Protein AF-A0A158QEZ3-F1 (afdb_monomer_lite)

Organism: Hymenolepis diminuta (NCBI:txid6216)

InterPro domains:
  IPR000907 Lipoxygenase [PTHR11771] (97-734)
  IPR001024 PLAT/LH2 domain [PS50095] (8-141)
  IPR013819 Lipoxygenase, C-terminal [PF00305] (241-521)
  IPR013819 Lipoxygenase, C-terminal [PR00087] (353-370)
  IPR013819 Lipoxygenase, C-terminal [PR00087] (390-410)
  IPR013819 Lipoxygenase, C-terminal [PS51393] (138-742)
  IPR020834 Lipoxygenase, conserved site [PS00081] (397-407)
  IPR036226 Lipoxigenase, C-terminal domain superfamily [SSF48484] (174-522)
  IPR036226 Lipoxigenase, C-terminal domain superfamily [SSF48484] (608-738)

Secondary structure (DSSP, 8-state):
-------EEEEEEEEEEEE-S-TT---EEEEEEETT-PBPPPEEETTTTTT-SSSSEEEEEEE--STTSTTTS-SEEEEEEEE-TTSS-SSTT-PPPEEEEEEEEEE-SS-TTSPPEEEEEEEEEEE-BT-EEEEETT----GGG-S-HHHHHHHHHHHHHHS-EEESSTTSPEEESS--GGGS-GGGGGG--HHHHHHHHHHHT-HHHHT--PPPS-HHHHHHHHHHTTPPPPGGGGS-TTSHHHHHHHHHHSS-TT--EE-SS--GGGGGGTTTTGGGTTT--HHHHHHTT-EEEEE-GGGTT--BPTT------EEEEEE-TTS-EEEEEEES-TTS--GGGEEETTS-HHHHHHHHHHHHHHHHHHIIIIIIIIHHHHHHHHHHHHHHH--TTSHHHHHHGGGGTTHHHHHHHHHHHHHSSSHHHHHSSB-HHHHHHHHHHHHHH--HHHHT-HHHHHHHTT---TTTS---HHHHHHHHHHHHHHHHHHHHHHHH-TTTHHHHHH-HHHHHHHHHHHS-GGGTS---TT---EEEEEETTEEEE----TT----------------S-PEEEEE--SHHHHHHHHHHHHIIIIIIIIIITTTTHHHHHSSTTTS-S---SPPP-PPPHHHHHHHHHHTTS---PPPHHHHHHHHS--HHHHHHHHHHHHHHTPPPSSBTT--SS----SHHHHHHHHHHHHHHHHHHHHHHHHHHHS-GGG---TT-TTT-BSSS----GGG---------TT-----------TTS------HHHHHH-EEPTTS-EEEEPTTTTTTGGGS-HHHHHHHS-EEEPPHHHHHHHHHHS-HHHHS----TT-TTGGGGSSSS-TT-S--SS--B--

Foldseek 3Di:
DDPPPDQFQKKKKWFFPFKDDDQQDFWKWKWWAAPVRDIDPIDTCGSQRVPPDPPGMGMDTDGDDPCSACVNGPHTWKMKMATPPQPPDPPSPDDMKTFTQWMKMWGQRPDPPSHTDIFIWGARFTHDHPQMDMTTGLFAAFLVPDPCNVSQVVQLVVLPVVFDWDDPDPLFFIFTPDQDPRNDHPCLCVLVCPVVVVVLCVVLVLVVLQPDQFFDPALVSLQCVCVSSVHDDFLCSVPFPLDQLLLQLCCQFNLHVQFKFFPLDDDPLCVVCQVVCCVVQVNDHPVRCNVLRFKIKGWQLLLPPFAFDPQFDAFGKMWIWGQDPVLTIGTAWMQRHSPVPACLSIGGPPAPSLLVLLRSQRVLLSVLLCLLQLQALRLLRLLNQLVSLLSSQDHLSHLLCLVQVLACVSSVSVNVSSCCQCQHPHLLCVFARHHNRSSVSSSSSSSVVDALQQQLDLQNSCVVRPNNDCSNNVLRLLSVLLVLLLVLVLLLLLLSCCVHCVVWLLSVVVRRSQQSSLCLQCDCVVVNRRNHHHQDKWKWFADPNDIHTDDDDPDDDDDDDDDDDDDDDDDDGGDMDIGPRGSVSVSSNSSSSQCSWFSRHQFSNFQNQCSQPLSCSRRGSFWGDDSRTHDDPVVVVVVVVVPPDDDDDDDSSSVSSNGTRGSSSSVSSNVVSCQRNDQAPAFPLRGPRCSNSPPSSVVSSVVSVVSLVVSLVVLVVVQVVDDPSSRHDRSNRVRGHSGRDDDDSPPPPVCPDPDPVPDDPDPDQPQDDPVRPDDAADVVLVVAWDAAQVQKTKGAAPCLVPPPVPDDPVRNVVRQWIAIDDPVVSVVNVVRGDPVSRHDDDDPDPPCPLVNDPPDRPPPDDDPGDTDHD

Radius of gyration: 33.85 Å; chains: 1; bounding box: 96×101×103 Å

Structure (mmCIF, N/CA/C/O backbone):
data_AF-A0A158QEZ3-F1
#
_entry.id   AF-A0A158QEZ3-F1
#
loop_
_atom_site.group_PDB
_atom_site.id
_atom_site.type_symbol
_atom_site.label_atom_id
_atom_site.label_alt_id
_atom_site.label_comp_id
_atom_site.label_asym_id
_atom_site.label_entity_id
_atom_site.label_seq_id
_atom_site.pdbx_PDB_ins_code
_atom_site.Cartn_x
_atom_site.Cartn_y
_atom_site.Cartn_z
_atom_site.occupancy
_atom_site.B_iso_or_equiv
_atom_site.auth_seq_id
_atom_site.auth_comp_id
_atom_site.auth_asym_id
_atom_site.auth_atom_id
_atom_site.pdbx_PDB_model_num
ATOM 1 N N . MET A 1 1 ? -23.368 37.767 46.701 1.00 33.03 1 MET A N 1
ATOM 2 C CA . MET A 1 1 ? -23.471 37.548 45.243 1.00 33.03 1 MET A CA 1
ATOM 3 C C . MET A 1 1 ? -22.345 36.591 44.896 1.00 33.03 1 MET A C 1
ATOM 5 O O . MET A 1 1 ? -21.208 36.997 45.017 1.00 33.03 1 MET A O 1
ATOM 9 N N . GLY A 1 2 ? -22.514 35.296 44.673 1.00 40.38 2 GLY A N 1
ATOM 10 C CA . GLY A 1 2 ? -23.634 34.552 44.110 1.00 40.38 2 GLY A CA 1
ATOM 11 C C . GLY A 1 2 ? -23.042 33.588 43.079 1.00 40.38 2 GLY A C 1
ATOM 12 O O . GLY A 1 2 ? -23.451 33.620 41.929 1.00 40.38 2 GLY A O 1
ATOM 13 N N . GLU A 1 3 ? -22.012 32.821 43.456 1.00 35.69 3 GLU A N 1
ATOM 14 C CA . GLU A 1 3 ? -21.479 31.762 42.599 1.00 35.69 3 GLU A CA 1
ATOM 15 C C . GLU A 1 3 ? -22.436 30.576 42.692 1.00 35.69 3 GLU A C 1
ATOM 17 O O . GLU A 1 3 ? -22.514 29.876 43.702 1.00 35.69 3 GLU A O 1
ATOM 22 N N . THR A 1 4 ? -23.232 30.389 41.646 1.00 38.06 4 THR A N 1
ATOM 23 C CA . THR A 1 4 ? -24.002 29.173 41.408 1.00 38.06 4 THR A CA 1
ATOM 24 C C . THR A 1 4 ? -23.043 27.988 41.336 1.00 38.06 4 THR A C 1
ATOM 26 O O . THR A 1 4 ? -22.489 27.688 40.280 1.00 38.06 4 THR A O 1
ATOM 29 N N . ILE A 1 5 ? -22.838 27.311 42.469 1.00 49.06 5 ILE A N 1
ATOM 30 C CA . ILE A 1 5 ? -22.225 25.983 42.517 1.00 49.06 5 ILE A CA 1
ATOM 31 C C . ILE A 1 5 ? -23.078 25.092 41.608 1.00 49.06 5 ILE A C 1
ATOM 33 O O . ILE A 1 5 ? -24.244 24.830 41.902 1.00 49.06 5 ILE A O 1
ATOM 37 N N . SER A 1 6 ? -22.516 24.699 40.464 1.00 53.34 6 SER A N 1
ATOM 38 C CA . SER A 1 6 ? -23.170 23.816 39.496 1.00 53.34 6 SER A CA 1
ATOM 39 C C . SER A 1 6 ? -23.701 22.561 40.205 1.00 53.34 6 SER A C 1
ATOM 41 O O . SER A 1 6 ? -22.931 21.848 40.852 1.00 53.34 6 SER A O 1
ATOM 43 N N . LYS A 1 7 ? -25.017 22.323 40.090 1.00 73.81 7 LYS A N 1
ATOM 44 C CA . LYS A 1 7 ? -25.744 21.164 40.645 1.00 73.81 7 LYS A CA 1
ATOM 45 C C . LYS A 1 7 ? -25.538 19.873 39.838 1.00 73.81 7 LYS A C 1
ATOM 47 O O . LYS A 1 7 ? -26.112 18.847 40.199 1.00 73.81 7 LYS A O 1
ATOM 52 N N . ALA A 1 8 ? -24.712 19.910 38.796 1.00 82.00 8 ALA A N 1
ATOM 53 C CA . ALA A 1 8 ? -24.404 18.777 37.936 1.00 82.00 8 ALA A CA 1
ATOM 54 C C . ALA A 1 8 ? -23.689 17.655 38.707 1.00 82.00 8 ALA A C 1
ATOM 56 O O . ALA A 1 8 ? -22.600 17.864 39.248 1.00 82.00 8 ALA A O 1
ATOM 57 N N . ALA A 1 9 ? -24.280 16.461 38.728 1.00 87.12 9 ALA A N 1
ATOM 58 C CA . ALA A 1 9 ? -23.639 15.242 39.212 1.00 87.12 9 ALA A CA 1
ATOM 59 C C . ALA A 1 9 ? -22.830 14.553 38.108 1.00 87.12 9 ALA A C 1
ATOM 61 O O . ALA A 1 9 ? -21.695 14.143 38.356 1.00 87.12 9 ALA A O 1
ATOM 62 N N . PHE A 1 10 ? -23.392 14.479 36.899 1.00 91.00 10 PHE A N 1
ATOM 63 C CA . PHE A 1 10 ? -22.721 13.920 35.732 1.00 91.00 10 PHE A CA 1
ATOM 64 C C . PHE A 1 10 ? -22.787 14.860 34.536 1.00 91.00 10 PHE A C 1
ATOM 66 O O . PHE A 1 10 ? -23.752 15.608 34.373 1.00 91.00 10 PHE A O 1
ATOM 73 N N . GLU A 1 11 ? -21.796 14.757 33.659 1.00 92.06 11 GLU A N 1
ATOM 74 C CA . GLU A 1 11 ? -21.904 15.248 32.291 1.00 92.06 11 GLU A CA 1
ATOM 75 C C . GLU A 1 11 ? -21.662 14.101 31.314 1.00 92.06 11 GLU A C 1
ATOM 77 O O . GLU A 1 11 ? -20.641 13.423 31.394 1.00 92.06 11 GLU A O 1
ATOM 82 N N . ILE A 1 12 ? -22.595 13.895 30.393 1.00 92.38 12 ILE A N 1
ATOM 83 C CA . ILE A 1 12 ? -22.497 12.909 29.322 1.00 92.38 12 ILE A CA 1
ATOM 84 C C . ILE A 1 12 ? -22.133 13.647 28.046 1.00 92.38 12 ILE A C 1
ATOM 86 O O . ILE A 1 12 ? -22.772 14.626 27.675 1.00 92.38 12 ILE A O 1
ATOM 90 N N . CYS A 1 13 ? -21.129 13.147 27.353 1.00 92.19 13 CYS A N 1
ATOM 91 C CA . CYS A 1 13 ? -20.676 13.655 26.081 1.00 92.19 13 CYS A CA 1
ATOM 92 C C . CYS A 1 13 ? -20.697 12.515 25.061 1.00 92.19 13 CYS A C 1
ATOM 94 O O . CYS A 1 13 ? -19.876 11.601 25.124 1.00 92.19 13 CYS A O 1
ATOM 96 N N . VAL A 1 14 ? -21.605 12.587 24.098 1.00 91.38 14 VAL A N 1
ATOM 97 C CA . VAL A 1 14 ? -21.705 11.631 22.992 1.00 91.38 14 VAL A CA 1
ATOM 98 C C . VAL A 1 14 ? -20.857 12.153 21.839 1.00 91.38 14 VAL A C 1
ATOM 100 O O . VAL A 1 14 ? -21.076 13.270 21.379 1.00 91.38 14 VAL A O 1
ATOM 103 N N . VAL A 1 15 ? -19.873 11.375 21.387 1.00 89.75 15 VAL A N 1
ATOM 104 C CA . VAL A 1 15 ? -18.981 11.742 20.278 1.00 89.75 15 VAL A CA 1
ATOM 105 C C . VAL A 1 15 ? -19.320 10.893 19.063 1.00 89.75 15 VAL A C 1
ATOM 107 O O . VAL A 1 15 ? -19.267 9.665 19.113 1.00 89.75 15 VAL A O 1
ATOM 110 N N . THR A 1 16 ? -19.647 11.559 17.966 1.00 87.69 16 THR A N 1
ATOM 111 C CA . THR A 1 16 ? -20.110 10.948 16.721 1.00 87.69 16 THR A CA 1
ATOM 112 C C . THR A 1 16 ? -19.151 11.302 15.597 1.00 87.69 16 THR A C 1
ATOM 114 O O . THR A 1 16 ? -18.743 12.454 15.445 1.00 87.69 16 THR A O 1
ATOM 117 N N . VAL A 1 17 ? -18.776 10.301 14.798 1.00 82.19 17 VAL A N 1
ATOM 118 C CA . VAL A 1 17 ? -17.974 10.561 13.593 1.00 82.19 17 VAL A CA 1
ATOM 119 C C . VAL A 1 17 ? -18.870 10.938 12.426 1.00 82.19 17 VAL A C 1
ATOM 121 O O . VAL A 1 17 ? -18.494 11.797 11.630 1.00 82.19 17 VAL A O 1
ATOM 124 N N . ASP A 1 18 ? -20.027 10.287 12.313 1.00 80.56 18 ASP A N 1
ATOM 125 C CA . ASP A 1 18 ? -20.908 10.458 11.170 1.00 80.56 18 ASP A CA 1
ATOM 126 C C . ASP A 1 18 ? -22.370 10.155 11.500 1.00 80.56 18 ASP A C 1
ATOM 128 O O . ASP A 1 18 ? -22.681 9.214 12.235 1.00 80.56 18 ASP A O 1
ATOM 132 N N . PHE A 1 19 ? -23.265 10.968 10.949 1.00 81.38 19 PHE A N 1
ATOM 133 C CA . PHE A 1 19 ? -24.704 10.848 11.120 1.00 81.38 19 PHE A CA 1
ATOM 134 C C . PHE A 1 19 ? -25.428 11.460 9.918 1.00 81.38 19 PHE A C 1
ATOM 136 O O . PHE A 1 19 ? -25.164 12.602 9.547 1.00 81.38 19 PHE A O 1
ATOM 143 N N . VAL A 1 20 ? -26.352 10.703 9.318 1.00 72.81 20 VAL A N 1
ATOM 144 C CA . VAL A 1 20 ? -27.035 11.079 8.058 1.00 72.81 20 VAL A CA 1
ATOM 145 C C . VAL A 1 20 ? -28.550 11.259 8.264 1.00 72.81 20 VAL A C 1
ATOM 147 O O . VAL A 1 20 ? -29.351 11.032 7.362 1.00 72.81 20 VAL A O 1
ATOM 150 N N . GLY A 1 21 ? -28.977 11.615 9.479 1.00 70.19 21 GLY A N 1
ATOM 151 C CA . GLY A 1 21 ? -30.390 11.825 9.811 1.00 70.19 21 GLY A CA 1
ATOM 152 C C . GLY A 1 21 ? -30.829 13.287 9.815 1.00 70.19 21 GLY A C 1
ATOM 153 O O . GLY A 1 21 ? -30.152 14.174 9.303 1.00 70.19 21 GLY A O 1
ATOM 154 N N . ASN A 1 22 ? -32.002 13.543 10.398 1.00 72.50 22 ASN A N 1
ATOM 155 C CA . ASN A 1 22 ? -32.497 14.906 10.591 1.00 72.50 22 ASN A CA 1
ATOM 156 C C . ASN A 1 22 ? -31.641 15.667 11.622 1.00 72.50 22 ASN A C 1
ATOM 158 O O . ASN A 1 22 ? -30.995 15.063 12.470 1.00 72.50 22 ASN A O 1
ATOM 162 N N . GLY A 1 23 ? -31.679 17.001 11.608 1.00 67.19 23 GLY A N 1
ATOM 163 C CA . GLY A 1 23 ? -30.881 17.825 12.530 1.00 67.19 23 GLY A CA 1
ATOM 164 C C . GLY A 1 23 ? -31.224 17.683 14.021 1.00 67.19 23 GLY A C 1
ATOM 165 O O . GLY A 1 23 ? -30.615 18.356 14.841 1.00 67.19 23 GLY A O 1
ATOM 166 N N . LEU A 1 24 ? -32.195 16.837 14.380 1.00 76.12 24 LEU A N 1
ATOM 167 C CA . LEU A 1 24 ? -32.530 16.527 15.767 1.00 76.12 24 LEU A CA 1
ATOM 168 C C . LEU A 1 24 ? -31.680 15.374 16.317 1.00 76.12 24 LEU A C 1
ATOM 170 O O . LEU A 1 24 ? -31.422 15.344 17.512 1.00 76.12 24 LEU A O 1
ATOM 174 N N . GLY A 1 25 ? -31.197 14.453 15.481 1.00 77.19 25 GLY A N 1
ATOM 175 C CA . GLY A 1 25 ? -30.462 13.271 15.945 1.00 77.19 25 GLY A CA 1
ATOM 176 C C . GLY A 1 25 ? -31.360 12.115 16.409 1.00 77.19 25 GLY A C 1
ATOM 177 O O . GLY A 1 25 ? -32.575 12.289 16.550 1.00 77.19 25 GLY A O 1
ATOM 178 N N . PRO A 1 26 ? -30.781 10.918 16.624 1.00 83.88 26 PRO A N 1
ATOM 179 C CA . PRO A 1 26 ? -31.520 9.741 17.074 1.00 83.88 26 PRO A CA 1
ATOM 180 C C . PRO A 1 26 ? -31.991 9.892 18.527 1.00 83.88 26 PRO A C 1
ATOM 182 O O . PRO A 1 26 ? -31.368 10.592 19.327 1.00 83.88 26 PRO A O 1
ATOM 185 N N . GLY A 1 27 ? -33.087 9.209 18.864 1.00 86.06 27 GLY A N 1
ATOM 186 C CA . GLY A 1 27 ? -33.508 9.013 20.251 1.00 86.06 27 GLY A CA 1
ATOM 187 C C . GLY A 1 27 ? -32.763 7.831 20.865 1.00 86.06 27 GLY A C 1
ATOM 188 O O . GLY A 1 27 ? -32.621 6.782 20.228 1.00 86.06 27 GLY A O 1
ATOM 189 N N . ILE A 1 28 ? -32.251 7.998 22.084 1.00 90.00 28 ILE A N 1
ATOM 190 C CA . ILE A 1 28 ? -31.471 6.965 22.774 1.00 90.00 28 ILE A CA 1
ATOM 191 C C . ILE A 1 28 ? -31.940 6.856 24.213 1.00 90.00 28 ILE A C 1
ATOM 193 O O . ILE A 1 28 ? -32.068 7.857 24.911 1.00 90.00 28 ILE A O 1
ATOM 197 N N . ASN A 1 29 ? -32.097 5.627 24.682 1.00 93.19 29 ASN A N 1
ATOM 198 C CA . ASN A 1 29 ? -32.180 5.345 26.105 1.00 93.19 29 ASN A CA 1
ATOM 199 C C . ASN A 1 29 ? -30.847 4.792 26.584 1.00 93.19 29 ASN A C 1
ATOM 201 O O . ASN A 1 29 ? -30.253 3.946 25.918 1.00 93.19 29 ASN A O 1
ATOM 205 N N . MET A 1 30 ? -30.395 5.263 27.743 1.00 94.81 30 MET A N 1
ATOM 206 C CA . MET A 1 30 ? -29.166 4.805 28.380 1.00 94.81 30 MET A CA 1
ATOM 207 C C . MET A 1 30 ? -29.397 4.512 29.863 1.00 94.81 30 MET A C 1
ATOM 209 O O . MET A 1 30 ? -30.100 5.247 30.555 1.00 94.81 30 MET A O 1
ATOM 213 N N . VAL A 1 31 ? -28.753 3.470 30.372 1.00 95.62 31 VAL A N 1
ATOM 214 C CA . VAL A 1 31 ? -28.685 3.124 31.791 1.00 95.62 31 VAL A CA 1
ATOM 215 C C . VAL A 1 31 ? -27.217 3.075 32.202 1.00 95.62 31 VAL A C 1
ATOM 217 O O . VAL A 1 31 ? -26.379 2.498 31.513 1.00 95.62 31 VAL A O 1
ATOM 220 N N . MET A 1 32 ? -26.892 3.706 33.327 1.00 95.31 32 MET A N 1
ATOM 221 C CA . MET A 1 32 ? -25.564 3.650 33.928 1.00 95.31 32 MET A CA 1
ATOM 222 C C . MET A 1 32 ? -25.532 2.593 35.023 1.00 95.31 32 MET A C 1
ATOM 224 O O . MET A 1 32 ? -26.462 2.497 35.825 1.00 95.31 32 MET A O 1
ATOM 228 N N . PHE A 1 33 ? -24.417 1.880 35.119 1.00 94.75 33 PHE A N 1
ATOM 229 C CA . PHE A 1 33 ? -24.197 0.871 36.145 1.00 94.75 33 PHE A CA 1
ATOM 230 C C . PHE A 1 33 ? -22.931 1.171 36.939 1.00 94.75 33 PHE A C 1
ATOM 232 O O . PHE A 1 33 ? -21.887 1.512 36.372 1.00 94.75 33 PHE A O 1
ATOM 239 N N . ASP A 1 34 ? -23.013 1.032 38.259 1.00 92.50 34 ASP A N 1
ATOM 240 C CA . ASP A 1 34 ? -21.846 1.148 39.130 1.00 92.50 34 ASP A CA 1
ATOM 241 C C . ASP A 1 34 ? -21.077 -0.179 39.263 1.00 92.50 34 ASP A C 1
ATOM 243 O O . ASP A 1 34 ? -21.492 -1.236 38.790 1.00 92.50 34 ASP A O 1
ATOM 247 N N . ASN A 1 35 ? -19.938 -0.136 39.951 1.00 89.38 35 ASN A N 1
ATOM 248 C CA . ASN A 1 35 ? -19.097 -1.300 40.239 1.00 89.38 35 ASN A CA 1
ATOM 249 C C . ASN A 1 35 ? -19.731 -2.354 41.172 1.00 89.38 35 ASN A C 1
ATOM 251 O O . ASN A 1 35 ? -19.080 -3.345 41.502 1.00 89.38 35 ASN A O 1
ATOM 255 N N . LYS A 1 36 ? -20.962 -2.134 41.639 1.00 89.81 36 LYS A N 1
ATOM 256 C CA . LYS A 1 36 ? -21.773 -3.074 42.421 1.00 89.81 36 LYS A CA 1
ATOM 257 C C . LYS A 1 36 ? -23.036 -3.502 41.660 1.00 89.81 36 LYS A C 1
ATOM 259 O O . LYS A 1 36 ? -23.907 -4.120 42.266 1.00 89.81 36 LYS A O 1
ATOM 264 N N . ASN A 1 37 ? -23.128 -3.188 40.365 1.00 88.81 37 ASN A N 1
ATOM 265 C CA . ASN A 1 37 ? -24.285 -3.426 39.500 1.00 88.81 37 ASN A CA 1
ATOM 266 C C . ASN A 1 37 ? -25.586 -2.743 39.960 1.00 88.81 37 ASN A C 1
ATOM 268 O O . ASN A 1 37 ? -26.673 -3.161 39.561 1.00 88.81 37 ASN A O 1
ATOM 272 N N . ASN A 1 38 ? -25.508 -1.674 40.760 1.00 91.81 38 ASN A N 1
ATOM 273 C CA . ASN A 1 38 ? -26.668 -0.807 40.950 1.00 91.81 38 ASN A CA 1
ATOM 274 C C . ASN A 1 38 ? -26.907 -0.015 39.664 1.00 91.81 38 ASN A C 1
ATOM 276 O O . ASN A 1 38 ? -25.955 0.446 39.032 1.00 91.81 38 ASN A O 1
ATOM 280 N N . GLN A 1 39 ? -28.176 0.163 39.311 1.00 93.88 39 GLN A N 1
ATOM 281 C CA . GLN A 1 39 ? -28.597 0.813 38.073 1.00 93.88 39 GLN A CA 1
ATOM 282 C C . GLN A 1 39 ? -29.062 2.242 38.337 1.00 93.88 39 GLN A C 1
ATOM 284 O O . GLN A 1 39 ? -29.718 2.524 39.345 1.00 93.88 39 GLN A O 1
ATOM 289 N N . SER A 1 40 ? -28.757 3.150 37.414 1.00 93.69 40 SER A N 1
ATOM 290 C CA . SER A 1 40 ? -29.475 4.416 37.329 1.00 93.69 40 SER A CA 1
ATOM 291 C C . SER A 1 40 ? -30.901 4.176 36.816 1.00 93.69 40 SER A C 1
ATOM 293 O O . SER A 1 40 ? -31.179 3.150 36.196 1.00 93.69 40 SER A O 1
ATOM 295 N N . PRO A 1 41 ? -31.820 5.139 36.985 1.00 92.31 41 PRO A N 1
ATOM 296 C CA . PRO A 1 41 ? -33.004 5.205 36.137 1.00 92.31 41 PRO A CA 1
ATOM 297 C C . PRO A 1 41 ? -32.612 5.268 34.655 1.00 92.31 41 PRO A C 1
ATOM 299 O O . PRO A 1 41 ? -31.487 5.660 34.322 1.00 92.31 41 PRO A O 1
ATOM 302 N N . VAL A 1 42 ? -33.555 4.932 33.774 1.00 93.62 42 VAL A N 1
ATOM 303 C CA . VAL A 1 42 ? -33.383 5.122 32.329 1.00 93.62 42 VAL A CA 1
ATOM 304 C C . VAL A 1 42 ? -33.240 6.613 32.039 1.00 93.62 42 VAL A C 1
ATOM 306 O O . VAL A 1 42 ? -34.098 7.420 32.402 1.00 93.62 42 VAL A O 1
ATOM 309 N N . ILE A 1 43 ? -32.137 6.968 31.395 1.00 92.19 43 ILE A N 1
ATOM 310 C CA . ILE A 1 43 ? -31.834 8.312 30.925 1.00 92.19 43 ILE A CA 1
ATOM 311 C C . ILE A 1 43 ? -32.262 8.364 29.462 1.00 92.19 43 ILE A C 1
ATOM 313 O O . ILE A 1 43 ? -31.588 7.805 28.596 1.00 92.19 43 ILE A O 1
ATOM 317 N N . ALA A 1 44 ? -33.396 9.012 29.205 1.00 90.38 44 ALA A N 1
ATOM 318 C CA . ALA A 1 44 ? -33.868 9.283 27.855 1.00 90.38 44 ALA A CA 1
ATOM 319 C C . ALA A 1 44 ? -33.133 10.508 27.295 1.00 90.38 44 ALA A C 1
ATOM 321 O O . ALA A 1 44 ? -33.194 11.602 27.863 1.00 90.38 44 ALA A O 1
ATOM 322 N N . LEU A 1 45 ? -32.411 10.301 26.201 1.00 86.50 45 LEU A N 1
ATOM 323 C CA . LEU A 1 45 ? -31.732 11.324 25.420 1.00 86.50 45 LEU A CA 1
ATOM 324 C C . LEU A 1 45 ? -32.459 11.442 24.078 1.00 86.50 45 LEU A C 1
ATOM 326 O O . LEU A 1 45 ? -32.032 10.891 23.061 1.00 86.50 45 LEU A O 1
ATOM 330 N N . ASP A 1 46 ? -33.598 12.129 24.100 1.00 79.81 46 ASP A N 1
ATOM 331 C CA . ASP A 1 46 ? -34.356 12.432 22.891 1.00 79.81 46 ASP A CA 1
ATOM 332 C C . ASP A 1 46 ? -33.658 13.549 22.114 1.00 79.81 46 ASP A C 1
ATOM 334 O O . ASP A 1 46 ? -33.224 14.543 22.697 1.00 79.81 46 ASP A O 1
ATOM 338 N N . HIS A 1 47 ? -33.568 13.396 20.792 1.00 77.06 47 HIS A N 1
ATOM 339 C CA . HIS A 1 47 ? -33.024 14.417 19.895 1.00 77.06 47 HIS A CA 1
ATOM 340 C C . HIS A 1 47 ? -31.622 14.904 20.296 1.00 77.06 47 HIS A C 1
ATOM 342 O O . HIS A 1 47 ? -31.395 16.098 20.521 1.00 77.06 47 HIS A O 1
ATOM 348 N N . ILE A 1 48 ? -30.656 13.980 20.352 1.00 83.44 48 ILE A N 1
ATOM 349 C CA . ILE A 1 48 ? -29.319 14.271 20.887 1.00 83.44 48 ILE A CA 1
ATOM 350 C C . ILE A 1 48 ? -28.570 15.427 20.213 1.00 83.44 48 ILE A C 1
ATOM 352 O O . ILE A 1 48 ? -27.645 15.975 20.803 1.00 83.44 48 ILE A O 1
ATOM 356 N N . PHE A 1 49 ? -28.955 15.813 19.001 1.00 82.50 49 PHE A N 1
ATOM 357 C CA . PHE A 1 49 ? -28.287 16.846 18.219 1.00 82.50 49 PHE A CA 1
ATOM 358 C C . PHE A 1 49 ? -29.098 18.131 18.055 1.00 82.50 49 PHE A C 1
ATOM 360 O O . PHE A 1 49 ? -28.644 19.037 17.364 1.00 82.50 49 PHE A O 1
ATOM 367 N N . GLN A 1 50 ? -30.254 18.258 18.717 1.00 76.19 50 GLN A N 1
ATOM 368 C CA . GLN A 1 50 ? -31.172 19.392 18.550 1.00 76.19 50 GLN A CA 1
ATOM 369 C C . GLN A 1 50 ? -30.508 20.777 18.680 1.00 76.19 50 GLN A C 1
ATOM 371 O O . GLN A 1 50 ? -30.965 21.731 18.052 1.00 76.19 50 GLN A O 1
ATOM 376 N N . ASN A 1 51 ? -29.445 20.893 19.481 1.00 74.56 51 ASN A N 1
ATOM 377 C CA . ASN A 1 51 ? -28.730 22.148 19.734 1.00 74.56 51 ASN A CA 1
ATOM 378 C C . ASN A 1 51 ? -27.295 22.169 19.174 1.00 74.56 51 ASN A C 1
ATOM 380 O O . ASN A 1 51 ? -26.553 23.108 19.459 1.00 74.56 51 ASN A O 1
ATOM 384 N N . GLU A 1 52 ? -26.895 21.158 18.403 1.00 79.94 52 GLU A N 1
ATOM 385 C CA . GLU A 1 52 ? -25.526 21.001 17.905 1.00 79.94 52 GLU A CA 1
ATOM 386 C C . GLU A 1 52 ? -25.459 21.356 16.416 1.00 79.94 52 GLU A C 1
ATOM 388 O O . GLU A 1 52 ? -26.276 20.911 15.613 1.00 79.94 52 GLU A O 1
ATOM 393 N N . LEU A 1 53 ? -24.488 22.189 16.033 1.00 68.38 53 LEU A N 1
ATOM 394 C CA . LEU A 1 53 ? -24.388 22.730 14.670 1.00 68.38 53 LEU A CA 1
ATOM 395 C C . LEU A 1 53 ? -23.704 21.777 13.680 1.00 68.38 53 LEU A C 1
ATOM 397 O O . LEU A 1 53 ? -23.933 21.892 12.478 1.00 68.38 53 LEU A O 1
ATOM 401 N N . ASP A 1 54 ? -22.838 20.886 14.166 1.00 70.62 54 ASP A N 1
ATOM 402 C CA . ASP A 1 54 ? -21.979 20.028 13.341 1.00 70.62 54 ASP A CA 1
ATOM 403 C C . ASP A 1 54 ? -22.155 18.524 13.609 1.00 70.62 54 ASP A C 1
ATOM 405 O O . ASP A 1 54 ? -21.500 17.709 12.962 1.00 70.62 54 ASP A O 1
ATOM 409 N N . TYR A 1 55 ? -23.049 18.154 14.535 1.00 78.50 55 TYR A N 1
ATOM 410 C CA . TYR A 1 55 ? -23.420 16.770 14.863 1.00 78.50 55 TYR A CA 1
ATOM 411 C C . TYR A 1 55 ? -22.245 15.864 15.281 1.00 78.50 55 TYR A C 1
ATOM 413 O O . TYR A 1 55 ? -22.373 14.639 15.308 1.00 78.50 55 TYR A O 1
ATOM 421 N N . HIS A 1 56 ? -21.097 16.448 15.635 1.00 81.25 56 HIS A N 1
ATOM 422 C CA . HIS A 1 56 ? -19.896 15.701 16.014 1.00 81.25 56 HIS A CA 1
ATOM 423 C C . HIS A 1 56 ? -19.837 15.385 17.506 1.00 81.25 56 HIS A C 1
ATOM 425 O O . HIS A 1 56 ? -19.240 14.389 17.926 1.00 81.25 56 HIS A O 1
ATOM 431 N N . GLN A 1 57 ? -20.446 16.232 18.326 1.00 86.56 57 GLN A N 1
ATOM 432 C CA . GLN A 1 57 ? -20.455 16.083 19.769 1.00 86.56 57 GLN A CA 1
ATOM 433 C C . GLN A 1 57 ? -21.777 16.604 20.318 1.00 86.56 57 GLN A C 1
ATOM 435 O O . GLN A 1 57 ? -22.232 17.652 19.891 1.00 86.56 57 GLN A O 1
ATOM 440 N N . ALA A 1 58 ? -22.355 15.896 21.284 1.00 86.81 58 ALA A N 1
ATOM 441 C CA . ALA A 1 58 ? -23.508 16.361 22.045 1.00 86.81 58 ALA A CA 1
ATOM 442 C C . ALA A 1 58 ? -23.228 16.242 23.540 1.00 86.81 58 ALA A C 1
ATOM 444 O O . ALA A 1 58 ? -22.673 15.230 23.982 1.00 86.81 58 ALA A O 1
ATOM 445 N N . LYS A 1 59 ? -23.594 17.264 24.320 1.00 89.12 59 LYS A N 1
ATOM 446 C CA . LYS A 1 59 ? -23.354 17.297 25.771 1.00 89.12 59 LYS A CA 1
ATOM 447 C C . LYS A 1 59 ? -24.645 17.427 26.565 1.00 89.12 59 LYS A C 1
ATOM 449 O O . LYS A 1 59 ? -25.451 18.319 26.327 1.00 89.12 59 LYS A O 1
ATOM 454 N N . PHE A 1 60 ? -24.775 16.592 27.588 1.00 88.81 60 PHE A N 1
ATOM 455 C CA . PHE A 1 60 ? -25.921 16.545 28.487 1.00 88.81 60 PHE A CA 1
ATOM 456 C C . PHE A 1 60 ? -25.441 16.625 29.926 1.00 88.81 60 PHE A C 1
ATOM 458 O O . PHE A 1 60 ? -24.460 15.988 30.301 1.00 88.81 60 PHE A O 1
ATOM 465 N N . THR A 1 61 ? -26.152 17.387 30.750 1.00 89.44 61 THR A N 1
ATOM 466 C CA . THR A 1 61 ? -25.861 17.487 32.181 1.00 89.44 61 THR A CA 1
ATOM 467 C C . THR A 1 61 ? -26.951 16.779 32.966 1.00 89.44 61 THR A C 1
ATOM 469 O O . THR A 1 61 ? -28.132 17.036 32.749 1.00 89.44 61 THR A O 1
ATOM 472 N N . ILE A 1 62 ? -26.558 15.916 33.899 1.00 87.44 62 ILE A N 1
ATOM 473 C CA . ILE A 1 62 ? -27.472 15.302 34.859 1.00 87.44 62 ILE A CA 1
ATOM 474 C C . ILE A 1 62 ? -27.224 15.938 36.218 1.00 87.44 62 ILE A C 1
ATOM 476 O O . ILE A 1 62 ? -26.149 15.784 36.803 1.00 87.44 62 ILE A O 1
ATOM 480 N N . ASP A 1 63 ? -28.232 16.637 36.727 1.00 87.75 63 ASP A N 1
ATOM 481 C CA . ASP A 1 63 ? -28.203 17.233 38.058 1.00 87.75 63 ASP A CA 1
ATOM 482 C C . ASP A 1 63 ? -28.233 16.183 39.173 1.00 87.75 63 ASP A C 1
ATOM 484 O O . ASP A 1 63 ? -28.651 15.038 38.997 1.00 87.75 63 ASP A O 1
ATOM 488 N N . GLN A 1 64 ? -27.800 16.590 40.362 1.00 81.06 64 GLN A N 1
ATOM 489 C CA . GLN A 1 64 ? -27.720 15.724 41.526 1.00 81.06 64 GLN A CA 1
ATOM 490 C C . GLN A 1 64 ? -29.110 15.280 42.020 1.00 81.06 64 GLN A C 1
ATOM 492 O O . GLN A 1 64 ? -29.802 15.989 42.752 1.00 81.06 64 GLN A O 1
ATOM 497 N N . GLN A 1 65 ? -29.492 14.058 41.660 1.00 82.00 65 GLN A N 1
ATOM 498 C CA . GLN A 1 65 ? -30.697 13.352 42.087 1.00 82.00 65 GLN A CA 1
ATOM 499 C C . GLN A 1 65 ? -30.400 12.338 43.212 1.00 82.00 65 GLN A C 1
ATOM 501 O O . GLN A 1 65 ? -29.236 12.057 43.501 1.00 82.00 65 GLN A O 1
ATOM 506 N N . PRO A 1 66 ? -31.417 11.767 43.896 1.00 83.00 66 PRO A N 1
ATOM 507 C CA . PRO A 1 66 ? -31.198 10.807 44.984 1.00 83.00 66 PRO A CA 1
ATOM 508 C C . PRO A 1 66 ? -30.382 9.573 44.581 1.00 83.00 66 PRO A C 1
ATOM 510 O O . PRO A 1 66 ? -29.544 9.124 45.363 1.00 83.00 66 PRO A O 1
ATOM 513 N N . TRP A 1 67 ? -30.593 9.052 43.370 1.00 84.69 67 TRP A N 1
ATOM 514 C CA . TRP A 1 67 ? -29.828 7.929 42.824 1.00 84.69 67 TRP A CA 1
ATOM 515 C C . TRP A 1 67 ? -28.397 8.343 42.466 1.00 84.69 67 TRP A C 1
ATOM 517 O O . TRP A 1 67 ? -27.475 7.580 42.691 1.00 84.69 67 TRP A O 1
ATOM 527 N N . SER A 1 68 ? -28.163 9.581 42.027 1.00 81.44 68 SER A N 1
ATOM 528 C CA . SER A 1 68 ? -26.830 10.075 41.672 1.00 81.44 68 SER A CA 1
ATOM 529 C C . SER A 1 68 ? -26.039 10.580 42.890 1.00 81.44 68 SER A C 1
ATOM 531 O O . SER A 1 68 ? -25.195 11.463 42.753 1.00 81.44 68 SER A O 1
ATOM 533 N N . ARG A 1 69 ? -26.304 10.099 44.113 1.00 82.38 69 ARG A N 1
ATOM 534 C CA . ARG A 1 69 ? -25.511 10.465 45.304 1.00 82.38 69 ARG A CA 1
ATOM 535 C C . ARG A 1 69 ? -24.398 9.432 45.521 1.00 82.38 69 ARG A C 1
ATOM 537 O O . ARG A 1 69 ? -24.636 8.250 45.293 1.00 82.38 69 ARG A O 1
ATOM 544 N N . PRO A 1 70 ? -23.219 9.826 46.044 1.00 79.31 70 PRO A N 1
ATOM 545 C CA . PRO A 1 70 ? -22.094 8.901 46.248 1.00 79.31 70 PRO A CA 1
ATOM 546 C C . PRO A 1 70 ? -22.425 7.649 47.077 1.00 79.31 70 PRO A C 1
ATOM 548 O O . PRO A 1 70 ? -21.804 6.606 46.910 1.00 79.31 70 PRO A O 1
ATOM 551 N N . LYS A 1 71 ? -23.381 7.756 48.015 1.00 79.56 71 LYS A N 1
ATOM 552 C CA . LYS A 1 71 ? -23.784 6.649 48.900 1.00 79.56 71 LYS A CA 1
ATOM 553 C C . LYS A 1 71 ? -24.792 5.686 48.265 1.00 79.56 71 LYS A C 1
ATOM 555 O O . LYS A 1 71 ? -24.889 4.560 48.736 1.00 79.56 71 LYS A O 1
ATOM 560 N N . SER A 1 72 ? -25.564 6.136 47.275 1.00 83.50 72 SER A N 1
ATOM 561 C CA . SER A 1 72 ? -26.625 5.349 46.629 1.00 83.50 72 SER A CA 1
ATOM 562 C C . SER A 1 72 ? -26.164 4.701 45.329 1.00 83.50 72 SER A C 1
ATOM 564 O O . SER A 1 72 ? -26.587 3.590 45.041 1.00 83.50 72 SER A O 1
ATOM 566 N N . PHE A 1 73 ? -25.276 5.358 44.584 1.00 88.50 73 PHE A N 1
ATOM 567 C CA . PHE A 1 73 ? -24.695 4.830 43.355 1.00 88.50 73 PHE A CA 1
ATOM 568 C C . PHE A 1 73 ? -23.183 5.018 43.402 1.00 88.50 73 PHE A C 1
ATOM 570 O O . PHE A 1 73 ? -22.691 6.141 43.553 1.00 88.50 73 PHE A O 1
ATOM 577 N N . GLY A 1 74 ? -22.463 3.906 43.320 1.00 89.19 74 GLY A N 1
ATOM 578 C CA . GLY A 1 74 ? -21.018 3.821 43.428 1.00 89.19 74 GLY A CA 1
ATOM 579 C C . GLY A 1 74 ? -20.278 4.401 42.226 1.00 89.19 74 GLY A C 1
ATOM 580 O O . GLY A 1 74 ? -20.777 5.264 41.494 1.00 89.19 74 GLY A O 1
ATOM 581 N N . LYS A 1 75 ? -19.040 3.937 42.050 1.00 89.94 75 LYS A N 1
ATOM 582 C CA . LYS A 1 75 ? -18.192 4.358 40.935 1.00 89.94 75 LYS A CA 1
ATOM 583 C C . LYS A 1 75 ? -18.743 3.763 39.642 1.00 89.94 75 LYS A C 1
ATOM 585 O O . LYS A 1 75 ? -18.986 2.559 39.605 1.00 89.94 75 LYS A O 1
ATOM 590 N N . LEU A 1 76 ? -18.922 4.599 38.619 1.00 91.94 76 LEU A N 1
ATOM 591 C CA . LEU A 1 76 ? -19.388 4.178 37.299 1.00 91.94 76 LEU A CA 1
ATOM 592 C C . LEU A 1 76 ? -18.491 3.058 36.741 1.00 91.94 76 LEU A C 1
ATOM 594 O O . LEU A 1 76 ? -17.272 3.104 36.909 1.00 91.94 76 LEU A O 1
ATOM 598 N N . HIS A 1 77 ? -19.103 2.050 36.123 1.00 91.81 77 HIS A N 1
ATOM 599 C CA . HIS A 1 77 ? -18.414 0.875 35.586 1.00 91.81 77 HIS A CA 1
ATOM 600 C C . HIS A 1 77 ? -18.705 0.668 34.101 1.00 91.81 77 HIS A C 1
ATOM 602 O O . HIS A 1 77 ? -17.787 0.573 33.291 1.00 91.81 77 HIS A O 1
ATOM 608 N N . HIS A 1 78 ? -19.985 0.607 33.747 1.00 93.81 78 HIS A N 1
ATOM 609 C CA . HIS A 1 78 ? -20.431 0.356 32.384 1.00 93.81 78 HIS A CA 1
ATOM 610 C C . HIS A 1 78 ? -21.720 1.110 32.091 1.00 93.81 78 HIS A C 1
ATOM 612 O O . HIS A 1 78 ? -22.415 1.574 33.004 1.00 93.81 78 HIS A O 1
ATOM 618 N N . ILE A 1 79 ? -22.007 1.240 30.804 1.00 95.25 79 ILE A N 1
ATOM 619 C CA . ILE A 1 79 ? -23.265 1.770 30.308 1.00 95.25 79 ILE A CA 1
ATOM 620 C C . ILE A 1 79 ? -23.949 0.729 29.444 1.00 95.25 79 ILE A C 1
ATOM 622 O O . ILE A 1 79 ? -23.306 -0.055 28.750 1.00 95.25 79 ILE A O 1
ATOM 626 N N . GLU A 1 80 ? -25.265 0.781 29.470 1.00 94.62 80 GLU A N 1
ATOM 627 C CA . GLU A 1 80 ? -26.125 0.083 28.539 1.00 94.62 80 GLU A CA 1
ATOM 628 C C . GLU A 1 80 ? -26.924 1.127 27.770 1.00 94.62 80 GLU A C 1
ATOM 630 O O . GLU A 1 80 ? -27.424 2.075 28.376 1.00 94.62 80 GLU A O 1
ATOM 635 N N . PHE A 1 81 ? -27.055 0.989 26.455 1.00 93.44 81 PHE A N 1
ATOM 636 C CA . PHE A 1 81 ? -27.922 1.870 25.682 1.00 93.44 81 PHE A CA 1
ATOM 637 C C . PHE A 1 81 ? -28.529 1.181 24.462 1.00 93.44 81 PHE A C 1
ATOM 639 O O . PHE A 1 81 ? -28.021 0.179 23.957 1.00 93.44 81 PHE A O 1
ATOM 646 N N . TRP A 1 82 ? -29.631 1.748 23.981 1.00 91.81 82 TRP A N 1
ATOM 647 C CA . TRP A 1 82 ? -30.315 1.322 22.766 1.00 91.81 82 TRP A CA 1
ATOM 648 C C . TRP A 1 82 ? -31.005 2.509 22.099 1.00 91.81 82 TRP A C 1
ATOM 650 O O . TRP A 1 82 ? -31.386 3.491 22.744 1.00 91.81 82 TRP A O 1
ATOM 660 N N . ARG A 1 83 ? -31.168 2.410 20.781 1.00 87.94 83 ARG A N 1
ATOM 661 C CA . ARG A 1 83 ? -31.922 3.389 19.997 1.00 87.94 83 ARG A CA 1
ATOM 662 C C . ARG A 1 83 ? -33.418 3.200 20.211 1.00 87.94 83 ARG A C 1
ATOM 664 O O . ARG A 1 83 ? -33.910 2.072 20.185 1.00 87.94 83 ARG A O 1
ATOM 671 N N . THR A 1 84 ? -34.127 4.304 20.408 1.00 84.31 84 THR A N 1
ATOM 672 C CA . THR A 1 84 ? -35.592 4.337 20.525 1.00 84.31 84 THR A CA 1
ATOM 673 C C . THR A 1 84 ? -36.268 4.712 19.210 1.00 84.31 84 THR A C 1
ATOM 675 O O . THR A 1 84 ? -37.473 4.528 19.065 1.00 84.31 84 THR A O 1
ATOM 678 N N . ASP A 1 85 ? -35.510 5.203 18.228 1.00 73.81 85 ASP A N 1
ATOM 679 C CA . ASP A 1 85 ? -36.029 5.546 16.914 1.00 73.81 85 ASP A CA 1
ATOM 680 C C . ASP A 1 85 ? -36.109 4.325 15.980 1.00 73.81 85 ASP A C 1
ATOM 682 O O . ASP A 1 85 ? -35.194 3.506 15.901 1.00 73.81 85 ASP A O 1
ATOM 686 N N . GLY A 1 86 ? -37.224 4.207 15.250 1.00 61.38 86 GLY A N 1
ATOM 687 C CA . GLY A 1 86 ? -37.414 3.175 14.225 1.00 61.38 86 GLY A CA 1
ATOM 688 C C . GLY A 1 86 ? -37.956 1.823 14.705 1.00 61.38 86 GLY A C 1
ATOM 689 O O . GLY A 1 86 ? -37.975 0.889 13.909 1.00 61.38 86 GLY A O 1
ATOM 690 N N . SER A 1 87 ? -38.423 1.694 15.955 1.00 52.09 87 SER A N 1
ATOM 691 C CA . SER A 1 87 ? -39.048 0.451 16.451 1.00 52.09 87 SER A CA 1
ATOM 692 C C . SER A 1 87 ? -40.420 0.140 15.828 1.00 52.09 87 SER A C 1
ATOM 694 O O . SER A 1 87 ? -40.825 -1.018 15.829 1.00 52.09 87 SER A O 1
ATOM 696 N N . ASP A 1 88 ? -41.105 1.147 15.265 1.00 46.34 88 ASP A N 1
ATOM 697 C CA . ASP A 1 88 ? -42.520 1.062 14.850 1.00 46.34 88 ASP A CA 1
ATOM 698 C C . ASP A 1 88 ? -42.759 1.143 13.326 1.00 46.34 88 ASP A C 1
ATOM 700 O O . ASP A 1 88 ? -43.905 1.099 12.873 1.00 46.34 88 ASP A O 1
ATOM 704 N N . SER A 1 89 ? -41.721 1.270 12.490 1.00 44.09 89 SER A N 1
ATOM 705 C CA . SER A 1 89 ? -41.912 1.362 11.033 1.00 44.09 89 SER A CA 1
ATOM 706 C C . SER A 1 89 ? -41.939 -0.023 10.381 1.00 44.09 89 SER A C 1
ATOM 708 O O . SER A 1 89 ? -40.906 -0.686 10.302 1.00 44.09 89 SER A O 1
ATOM 710 N N . ALA A 1 90 ? -43.101 -0.422 9.850 1.00 41.84 90 ALA A N 1
ATOM 711 C CA . ALA A 1 90 ? -43.288 -1.646 9.057 1.00 41.84 90 ALA A CA 1
ATOM 712 C C . ALA A 1 90 ? -42.359 -1.735 7.821 1.00 41.84 90 ALA A C 1
ATOM 714 O O . ALA A 1 90 ? -42.074 -2.832 7.346 1.00 41.84 90 ALA A O 1
ATOM 715 N N . ASP A 1 91 ? -41.829 -0.597 7.362 1.00 40.53 91 ASP A N 1
ATOM 716 C CA . ASP A 1 91 ? -40.854 -0.478 6.277 1.00 40.53 91 ASP A CA 1
ATOM 717 C C . ASP A 1 91 ? -39.465 -0.127 6.841 1.00 40.53 91 ASP A C 1
ATOM 719 O O . ASP A 1 91 ? -39.013 1.010 6.711 1.00 40.53 91 ASP A O 1
ATOM 723 N N . GLY A 1 92 ? -38.789 -1.086 7.489 1.00 41.97 92 GLY A N 1
ATOM 724 C CA . GLY A 1 92 ? -37.497 -0.951 8.200 1.00 41.97 92 GLY A CA 1
ATOM 725 C C . GLY A 1 92 ? -36.272 -0.454 7.400 1.00 41.97 92 GLY A C 1
ATOM 726 O O . GLY A 1 92 ? -35.137 -0.748 7.763 1.00 41.97 92 GLY A O 1
ATOM 727 N N . TYR A 1 93 ? -36.480 0.297 6.321 1.00 41.78 93 TYR A N 1
ATOM 728 C CA . TYR A 1 93 ? -35.483 0.809 5.384 1.00 41.78 93 TYR A CA 1
ATOM 729 C C . TYR A 1 93 ? -35.179 2.310 5.530 1.00 41.78 93 TYR A C 1
ATOM 731 O O . TYR A 1 93 ? -34.324 2.812 4.806 1.00 41.78 93 TYR A O 1
ATOM 739 N N . ASN A 1 94 ? -35.830 3.035 6.450 1.00 50.09 94 ASN A N 1
ATOM 740 C CA . ASN A 1 94 ? -35.719 4.501 6.539 1.00 50.09 94 ASN A CA 1
ATOM 741 C C . ASN A 1 94 ? -35.233 5.026 7.905 1.00 50.09 94 ASN A C 1
ATOM 743 O O . ASN A 1 94 ? -35.661 6.087 8.359 1.00 50.09 94 ASN A O 1
ATOM 747 N N . VAL A 1 95 ? -34.341 4.293 8.582 1.00 63.28 95 VAL A N 1
ATOM 748 C CA . VAL A 1 95 ? -33.719 4.760 9.833 1.00 63.28 95 VAL A CA 1
ATOM 749 C C . VAL A 1 95 ? -32.320 5.306 9.562 1.00 63.28 95 VAL A C 1
ATOM 751 O O . VAL A 1 95 ? -31.506 4.664 8.901 1.00 63.28 95 VAL A O 1
ATOM 754 N N . ALA A 1 96 ? -32.040 6.508 10.070 1.00 69.75 96 ALA A N 1
ATOM 755 C CA . ALA A 1 96 ? -30.788 7.211 9.818 1.00 69.75 96 ALA A CA 1
ATOM 756 C C . ALA A 1 96 ? -29.568 6.422 10.318 1.00 69.75 96 ALA A C 1
ATOM 758 O O . ALA A 1 96 ? -29.531 5.972 11.472 1.00 69.75 96 ALA A O 1
ATOM 759 N N . ALA A 1 97 ? -28.552 6.303 9.461 1.00 77.94 97 ALA A N 1
ATOM 760 C CA . ALA A 1 97 ? -27.266 5.721 9.817 1.00 77.94 97 ALA A CA 1
ATOM 761 C C . ALA A 1 97 ? -26.539 6.630 10.822 1.00 77.94 97 ALA A C 1
ATOM 763 O O . ALA A 1 97 ? -26.446 7.844 10.616 1.00 77.94 97 ALA A O 1
ATOM 764 N N . TRP A 1 98 ? -26.038 6.040 11.908 1.00 86.12 98 TRP A N 1
ATOM 765 C CA . TRP A 1 98 ? -25.353 6.754 12.982 1.00 86.12 98 TRP A CA 1
ATOM 766 C C . TRP A 1 98 ? -24.111 5.987 13.431 1.00 86.12 98 TRP A C 1
ATOM 768 O O . TRP A 1 98 ? -24.228 4.864 13.915 1.00 86.12 98 TRP A O 1
ATOM 778 N N . TYR A 1 99 ? -22.932 6.585 13.273 1.00 87.62 99 TYR A N 1
ATOM 779 C CA . TYR A 1 99 ? -21.672 6.021 13.743 1.00 87.62 99 TYR A CA 1
ATOM 780 C C . TYR A 1 99 ? -21.259 6.648 15.072 1.00 87.62 99 TYR A C 1
ATOM 782 O O . TYR A 1 99 ? -20.824 7.806 15.123 1.00 87.62 99 TYR A O 1
ATOM 790 N N . LEU A 1 100 ? -21.332 5.860 16.141 1.00 89.38 100 LEU A N 1
ATOM 791 C CA . LEU A 1 100 ? -20.910 6.290 17.467 1.00 89.38 100 LEU A CA 1
ATOM 792 C C . LEU A 1 100 ? -19.424 5.976 17.660 1.00 89.38 100 LEU A C 1
ATOM 794 O O . LEU A 1 100 ? -18.995 4.823 17.614 1.00 89.38 100 LEU A O 1
ATOM 798 N N . ASP A 1 101 ? -18.636 7.023 17.899 1.00 89.69 101 ASP A N 1
ATOM 799 C CA . ASP A 1 101 ? -17.211 6.901 18.204 1.00 89.69 101 ASP A CA 1
ATOM 800 C C . ASP A 1 101 ? -17.053 6.426 19.654 1.00 89.69 101 ASP A C 1
ATOM 802 O O . ASP A 1 101 ? -16.535 5.342 19.924 1.00 89.69 101 ASP A O 1
ATOM 806 N N . ARG A 1 102 ? -17.575 7.223 20.593 1.00 92.25 102 ARG A N 1
ATOM 807 C CA . ARG A 1 102 ? -17.520 6.958 22.035 1.00 92.25 102 ARG A CA 1
ATOM 808 C C . ARG A 1 102 ? -18.539 7.785 22.810 1.00 92.25 102 ARG A C 1
ATOM 810 O O . ARG A 1 102 ? -18.941 8.864 22.374 1.00 92.25 102 ARG A O 1
ATOM 817 N N . VAL A 1 103 ? -18.848 7.338 24.020 1.00 93.94 103 VAL A N 1
ATOM 818 C CA . VAL A 1 103 ? -19.505 8.140 25.059 1.00 93.94 103 VAL A CA 1
ATOM 819 C C . VAL A 1 103 ? -18.477 8.474 26.138 1.00 93.94 103 VAL A C 1
ATOM 821 O O . VAL A 1 103 ? -17.712 7.619 26.566 1.00 93.94 103 VAL A O 1
ATOM 824 N N . ILE A 1 104 ? -18.427 9.728 26.573 1.00 94.00 104 ILE A N 1
ATOM 825 C CA . ILE A 1 104 ? -17.567 10.190 27.664 1.00 94.00 104 ILE A CA 1
ATOM 826 C C . ILE A 1 104 ? -18.478 10.619 28.804 1.00 94.00 104 ILE A C 1
ATOM 828 O O . ILE A 1 104 ? -19.325 11.487 28.606 1.00 94.00 104 ILE A O 1
ATOM 832 N N . ILE A 1 105 ? -18.306 10.042 29.990 1.00 94.38 105 ILE A N 1
ATOM 833 C CA . ILE A 1 105 ? -19.064 10.443 31.177 1.00 94.38 105 ILE A CA 1
ATOM 834 C C . ILE A 1 105 ? -18.104 11.047 32.188 1.00 94.38 105 ILE A C 1
ATOM 836 O O . ILE A 1 105 ? -17.105 10.438 32.568 1.00 94.38 105 ILE A O 1
ATOM 840 N N . ARG A 1 106 ? -18.417 12.267 32.615 1.00 92.69 106 ARG A N 1
ATOM 841 C CA . ARG A 1 106 ? -17.719 12.976 33.680 1.00 92.69 106 ARG A CA 1
ATOM 842 C C . ARG A 1 106 ? -18.528 12.835 34.959 1.00 92.69 106 ARG A C 1
ATOM 844 O O . ARG A 1 106 ? -19.712 13.153 34.960 1.00 92.69 106 ARG A O 1
ATOM 851 N N . ASP A 1 107 ? -17.901 12.385 36.036 1.00 90.38 107 ASP A N 1
ATOM 852 C CA . ASP A 1 107 ? -18.517 12.208 37.350 1.00 90.38 107 ASP A CA 1
ATOM 853 C C . ASP A 1 107 ? -17.892 13.183 38.355 1.00 90.38 107 ASP A C 1
ATOM 855 O O . ASP A 1 107 ? -16.697 13.123 38.639 1.00 90.38 107 ASP A O 1
ATOM 859 N N . LYS A 1 108 ? -18.692 14.109 38.894 1.00 87.25 108 LYS A N 1
ATOM 860 C CA . LYS A 1 108 ? -18.224 15.110 39.872 1.00 87.25 108 LYS A CA 1
ATOM 861 C C . LYS A 1 108 ? -18.433 14.672 41.320 1.00 87.25 108 LYS A C 1
ATOM 863 O O . LYS A 1 108 ? -18.078 15.388 42.254 1.00 87.25 108 LYS A O 1
ATOM 868 N N . ARG A 1 109 ? -19.074 13.524 41.544 1.00 85.12 109 ARG A N 1
ATOM 869 C CA . ARG A 1 109 ? -19.595 13.135 42.861 1.00 85.12 109 ARG A CA 1
ATOM 870 C C . ARG A 1 109 ? -18.498 12.711 43.837 1.00 85.12 109 ARG A C 1
ATOM 872 O O . ARG A 1 109 ? -18.709 12.815 45.044 1.00 85.12 109 ARG A O 1
ATOM 879 N N . PHE A 1 110 ? -17.362 12.231 43.330 1.00 74.62 110 PHE A N 1
ATOM 880 C CA . PHE A 1 110 ? -16.260 11.682 44.130 1.00 74.62 110 PHE A CA 1
ATOM 881 C C . PHE A 1 110 ? -15.033 12.600 44.242 1.00 74.62 110 PHE A C 1
ATOM 883 O O . PHE A 1 110 ? -14.131 12.307 45.027 1.00 74.62 110 PHE A O 1
ATOM 890 N N . GLY A 1 111 ? -14.997 13.724 43.520 1.00 63.31 111 GLY A N 1
ATOM 891 C CA . GLY A 1 111 ? -13.872 14.655 43.558 1.00 63.31 111 GLY A CA 1
ATOM 892 C C . GLY A 1 111 ? -13.729 15.334 44.923 1.00 63.31 111 GLY A C 1
ATOM 893 O O . GLY A 1 111 ? -14.497 16.236 45.252 1.00 63.31 111 GLY A O 1
ATOM 894 N N . LEU A 1 112 ? -12.706 14.960 45.702 1.00 57.38 112 LEU A N 1
ATOM 895 C CA . LEU A 1 112 ? -12.359 15.594 46.990 1.00 57.38 112 LEU A CA 1
ATOM 896 C C . LEU A 1 112 ? -12.054 17.103 46.854 1.00 57.38 112 LEU A C 1
ATOM 898 O O . LEU A 1 112 ? -12.171 17.848 47.823 1.00 57.38 112 LEU A O 1
ATOM 902 N N . THR A 1 113 ? -11.682 17.544 45.650 1.00 60.28 113 THR A N 1
ATOM 903 C CA . THR A 1 113 ? -11.330 18.921 45.261 1.00 60.28 113 THR A CA 1
ATOM 904 C C . THR A 1 113 ? -12.367 19.577 44.336 1.00 60.28 113 THR A C 1
ATOM 906 O O . THR A 1 113 ? -12.181 20.718 43.921 1.00 60.28 113 THR A O 1
ATOM 909 N N . GLY A 1 114 ? -13.459 18.878 43.993 1.00 63.94 114 GLY A N 1
ATOM 910 C CA . GLY A 1 114 ? -14.422 19.312 42.971 1.00 63.94 114 GLY A CA 1
ATOM 911 C C . GLY A 1 114 ? -14.000 19.033 41.520 1.00 63.94 114 GLY A C 1
ATOM 912 O O . GLY A 1 114 ? -14.667 19.517 40.600 1.00 63.94 114 GLY A O 1
ATOM 913 N N . GLU A 1 115 ? -12.922 18.270 41.312 1.00 75.44 115 GLU A N 1
ATOM 914 C CA . GLU A 1 115 ? -12.487 17.775 40.000 1.00 75.44 115 GLU A CA 1
ATOM 915 C C . GLU A 1 115 ? -13.406 16.666 39.459 1.00 75.44 115 GLU A C 1
ATOM 917 O O . GLU A 1 115 ? -14.082 15.966 40.214 1.00 75.44 115 GLU A O 1
ATOM 922 N N . TRP A 1 116 ? -13.447 16.538 38.131 1.00 84.12 116 TRP A N 1
ATOM 923 C CA . TRP A 1 116 ? -14.238 15.532 37.423 1.00 84.12 116 TRP A CA 1
ATOM 924 C C . TRP A 1 116 ? -13.436 14.242 37.238 1.00 84.12 116 TRP A C 1
ATOM 926 O O . TRP A 1 116 ? -12.330 14.289 36.698 1.00 84.12 116 TRP A O 1
ATOM 936 N N . ASP A 1 117 ? -14.027 13.101 37.586 1.00 88.44 117 ASP A N 1
ATOM 937 C CA . ASP A 1 117 ? -13.556 11.789 37.143 1.00 88.44 117 ASP A CA 1
ATOM 938 C C . ASP A 1 117 ? -14.067 11.516 35.723 1.00 88.44 117 ASP A C 1
ATOM 940 O O . ASP A 1 117 ? -15.228 11.784 35.420 1.00 88.44 117 ASP A O 1
ATOM 944 N N . TYR A 1 118 ? -13.215 10.987 34.844 1.00 90.94 118 TYR A N 1
ATOM 945 C CA . TYR A 1 118 ? -13.544 10.744 33.435 1.00 90.94 118 TYR A CA 1
ATOM 946 C C . TYR A 1 118 ? -13.630 9.249 33.144 1.00 90.94 118 TYR A C 1
ATOM 948 O O . TYR A 1 118 ? -12.696 8.509 33.454 1.00 90.94 118 TYR A O 1
ATOM 956 N N . PHE A 1 119 ? -14.714 8.857 32.482 1.00 92.81 119 PHE A N 1
ATOM 957 C CA . PHE A 1 119 ? -14.971 7.510 31.985 1.00 92.81 119 PHE A CA 1
ATOM 958 C C . PHE A 1 119 ? -15.185 7.568 30.472 1.00 92.81 119 PHE A C 1
ATOM 960 O O . PHE A 1 119 ? -15.862 8.473 29.972 1.00 92.81 119 PHE A O 1
ATOM 967 N N . PHE A 1 120 ? -14.601 6.623 29.744 1.00 92.50 120 PHE A N 1
ATOM 968 C CA . PHE A 1 120 ? -14.582 6.578 28.286 1.00 92.50 120 PHE A CA 1
ATOM 969 C C . PHE A 1 120 ? -15.159 5.249 27.802 1.00 92.50 120 PHE A C 1
ATOM 971 O O . PHE A 1 120 ? -14.560 4.205 28.009 1.00 92.50 120 PHE A O 1
ATOM 978 N N . PHE A 1 121 ? -16.284 5.289 27.100 1.00 93.94 121 PHE A N 1
ATOM 979 C CA . PHE A 1 121 ? -16.990 4.120 26.578 1.00 93.94 121 PHE A CA 1
ATOM 980 C C . PHE A 1 121 ? -16.871 4.103 25.047 1.00 93.94 121 PHE A C 1
ATOM 982 O O . PHE A 1 121 ? -17.682 4.745 24.370 1.00 93.94 121 PHE A O 1
ATOM 989 N N . PRO A 1 122 ? -15.825 3.478 24.476 1.00 91.31 122 PRO A N 1
ATOM 990 C CA . PRO A 1 122 ? -15.662 3.392 23.026 1.00 91.31 122 PRO A CA 1
ATOM 991 C C . PRO A 1 122 ? -16.663 2.409 22.415 1.00 91.31 122 PRO A C 1
ATOM 993 O O . PRO A 1 122 ? -16.823 1.314 22.934 1.00 91.31 122 PRO A O 1
ATOM 996 N N . LEU A 1 123 ? -17.275 2.760 21.281 1.00 88.38 123 LEU A N 1
ATOM 997 C CA . LEU A 1 123 ? -18.023 1.785 20.474 1.00 88.38 123 LEU A CA 1
ATOM 998 C C . LEU A 1 123 ? -17.334 1.547 19.133 1.00 88.38 123 LEU A C 1
ATOM 1000 O O . LEU A 1 123 ? -17.107 0.403 18.750 1.00 88.38 123 LEU A O 1
ATOM 1004 N N . HIS A 1 124 ? -16.997 2.629 18.426 1.00 87.50 124 HIS A N 1
ATOM 1005 C CA . HIS A 1 124 ? -16.456 2.582 17.068 1.00 87.50 124 HIS A CA 1
ATOM 1006 C C . HIS A 1 124 ? -17.289 1.678 16.136 1.00 87.50 124 HIS A C 1
ATOM 1008 O O . HIS A 1 124 ? -16.755 0.779 15.476 1.00 87.50 124 HIS A O 1
ATOM 1014 N N . ASP A 1 125 ? -18.609 1.887 16.122 1.00 86.62 125 ASP A N 1
ATOM 1015 C CA . ASP A 1 125 ? -19.535 1.101 15.303 1.00 86.62 125 ASP A CA 1
ATOM 1016 C C . ASP A 1 125 ? -20.760 1.907 14.864 1.00 86.62 125 ASP A C 1
ATOM 1018 O O . ASP A 1 125 ? -21.109 2.945 15.438 1.00 86.62 125 ASP A O 1
ATOM 1022 N N . TRP A 1 126 ? -21.441 1.377 13.853 1.00 85.62 126 TRP A N 1
ATOM 1023 C CA . TRP A 1 126 ? -22.739 1.866 13.421 1.00 85.62 126 TRP A CA 1
ATOM 1024 C C . TRP A 1 126 ? -23.823 1.376 14.378 1.00 85.62 126 TRP A C 1
ATOM 1026 O O . TRP A 1 126 ? -24.077 0.177 14.517 1.00 85.62 126 TRP A O 1
ATOM 1036 N N . VAL A 1 127 ? -24.471 2.326 15.049 1.00 86.44 127 VAL A N 1
ATOM 1037 C CA . VAL A 1 127 ? -25.551 2.058 15.991 1.00 86.44 127 VAL A CA 1
ATOM 1038 C C . VAL A 1 127 ? -26.836 1.855 15.217 1.00 86.44 127 VAL A C 1
ATOM 1040 O O . VAL A 1 127 ? -27.315 2.733 14.497 1.00 86.44 127 VAL A O 1
ATOM 1043 N N . VAL A 1 128 ? -27.434 0.699 15.411 1.00 80.94 128 VAL A N 1
ATOM 1044 C CA . VAL A 1 128 ? -28.641 0.278 14.707 1.00 80.94 128 VAL A CA 1
ATOM 1045 C C . VAL A 1 128 ? -29.864 0.255 15.630 1.00 80.94 128 VAL A C 1
ATOM 1047 O O . VAL A 1 128 ? -29.722 0.084 16.844 1.00 80.94 128 VAL A O 1
ATOM 1050 N N . PRO A 1 129 ? -31.074 0.396 15.074 1.00 78.25 129 PRO A N 1
ATOM 1051 C CA . PRO A 1 129 ? -32.310 0.225 15.832 1.00 78.25 129 PRO A CA 1
ATOM 1052 C C . PRO A 1 129 ? -32.454 -1.193 16.390 1.00 78.25 129 PRO A C 1
ATOM 1054 O O . PRO A 1 129 ? -31.926 -2.147 15.812 1.00 78.25 129 PRO A O 1
ATOM 1057 N N . ALA A 1 130 ? -33.188 -1.321 17.499 1.00 74.38 130 ALA A N 1
ATOM 1058 C CA . ALA A 1 130 ? -33.537 -2.590 18.151 1.00 74.38 130 ALA A CA 1
ATOM 1059 C C . ALA A 1 130 ? -32.357 -3.457 18.648 1.00 74.38 130 ALA A C 1
ATOM 1061 O O . ALA A 1 130 ? -32.575 -4.588 19.077 1.00 74.38 130 ALA A O 1
ATOM 1062 N N . ALA A 1 131 ? -31.122 -2.943 18.628 1.00 81.69 131 ALA A N 1
ATOM 1063 C CA . ALA A 1 131 ? -29.975 -3.583 19.264 1.00 81.69 131 ALA A CA 1
ATOM 1064 C C . ALA A 1 131 ? -29.635 -2.907 20.594 1.00 81.69 131 ALA A C 1
ATOM 1066 O O . ALA A 1 131 ? -29.720 -1.685 20.732 1.00 81.69 131 ALA A O 1
ATOM 1067 N N . GLN A 1 132 ? -29.220 -3.730 21.549 1.00 87.25 132 GLN A N 1
ATOM 1068 C CA . GLN A 1 132 ? -28.773 -3.319 22.869 1.00 87.25 132 GLN A CA 1
ATOM 1069 C C . GLN A 1 132 ? -27.247 -3.372 22.908 1.00 87.25 132 GLN A C 1
ATOM 1071 O O . GLN A 1 132 ? -26.641 -4.348 22.462 1.00 87.25 132 GLN A O 1
ATOM 1076 N N . TYR A 1 133 ? -26.634 -2.314 23.425 1.00 90.00 133 TYR A N 1
ATOM 1077 C CA . TYR A 1 133 ? -25.187 -2.172 23.513 1.00 90.00 133 TYR A CA 1
ATOM 1078 C C . TYR A 1 133 ? -24.791 -2.036 24.975 1.00 90.00 133 TYR A C 1
ATOM 1080 O O . TYR A 1 133 ? -25.315 -1.168 25.670 1.00 90.00 133 TYR A O 1
ATOM 1088 N N . VAL A 1 134 ? -23.851 -2.864 25.422 1.00 91.69 134 VAL A N 1
ATOM 1089 C CA . VAL A 1 134 ? -23.246 -2.784 26.754 1.00 91.69 134 VAL A CA 1
ATOM 1090 C C . VAL A 1 134 ? -21.766 -2.493 26.568 1.00 91.69 134 VAL A C 1
ATOM 1092 O O . VAL A 1 134 ? -21.080 -3.266 25.909 1.00 91.69 134 VAL A O 1
ATOM 1095 N N . ILE A 1 135 ? -21.294 -1.370 27.111 1.00 91.88 135 ILE A N 1
ATOM 1096 C CA . ILE A 1 135 ? -19.917 -0.895 26.930 1.00 91.88 135 ILE A CA 1
ATOM 1097 C C . ILE A 1 135 ? -19.307 -0.590 28.291 1.00 91.88 135 ILE A C 1
ATOM 1099 O O . ILE A 1 135 ? -19.915 0.107 29.112 1.00 91.88 135 ILE A O 1
ATOM 1103 N N . GLN A 1 136 ? -18.093 -1.078 28.527 1.00 91.50 136 GLN A N 1
ATOM 1104 C CA . GLN A 1 136 ? -17.354 -0.824 29.766 1.00 91.50 136 GLN A CA 1
ATOM 1105 C C . GLN A 1 136 ? -16.363 0.338 29.617 1.00 91.50 136 GLN A C 1
ATOM 1107 O O . GLN A 1 136 ? -15.948 0.702 28.514 1.00 91.50 136 GLN A O 1
ATOM 1112 N N . ASP A 1 137 ? -15.981 0.939 30.748 1.00 91.69 137 ASP A N 1
ATOM 1113 C CA . ASP A 1 137 ? -14.985 2.013 30.757 1.00 91.69 137 ASP A CA 1
ATOM 1114 C C . ASP A 1 137 ? -13.630 1.514 30.233 1.00 91.69 137 ASP A C 1
ATOM 1116 O O . ASP A 1 137 ? -13.054 0.555 30.748 1.00 91.69 137 ASP A O 1
ATOM 1120 N N . CYS A 1 138 ? -13.120 2.200 29.212 1.00 89.94 138 CYS A N 1
ATOM 1121 C CA . CYS A 1 138 ? -11.869 1.922 28.517 1.00 89.94 138 CYS A CA 1
ATOM 1122 C C . CYS A 1 138 ? -11.743 0.456 28.070 1.00 89.94 138 CYS A C 1
ATOM 1124 O O . CYS A 1 138 ? -10.653 -0.114 28.146 1.00 89.94 138 CYS A O 1
ATOM 1126 N N . GLU A 1 139 ? -12.844 -0.159 27.623 1.00 89.69 139 GLU A N 1
ATOM 1127 C CA . GLU A 1 139 ? -12.868 -1.587 27.316 1.00 89.69 139 GLU A CA 1
ATOM 1128 C C . GLU A 1 139 ? -11.799 -1.998 26.295 1.00 89.69 139 GLU A C 1
ATOM 1130 O O . GLU A 1 139 ? -11.705 -1.493 25.174 1.00 89.69 139 GLU A O 1
ATOM 1135 N N . THR A 1 140 ? -10.923 -2.908 26.714 1.00 92.75 140 THR A N 1
ATOM 1136 C CA . THR A 1 140 ? -9.923 -3.553 25.863 1.00 92.75 140 THR A CA 1
ATOM 1137 C C . THR A 1 140 ? -9.520 -4.870 26.510 1.00 92.75 140 THR A C 1
ATOM 1139 O O . THR A 1 140 ? -8.731 -4.886 27.456 1.00 92.75 140 THR A O 1
ATOM 1142 N N . PHE A 1 141 ? -10.070 -5.981 26.036 1.00 91.81 141 PHE A N 1
ATOM 1143 C CA . PHE A 1 141 ? -9.830 -7.285 26.648 1.00 91.81 141 PHE A CA 1
ATOM 1144 C C . PHE A 1 141 ? -10.036 -8.429 25.648 1.00 91.81 141 PHE A C 1
ATOM 1146 O O . PHE A 1 141 ? -10.611 -8.259 24.571 1.00 91.81 141 PHE A O 1
ATOM 1153 N N . LEU A 1 142 ? -9.491 -9.593 25.999 1.00 95.94 142 LEU A N 1
ATOM 1154 C CA . LEU A 1 142 ? -9.589 -10.823 25.211 1.00 95.94 142 LEU A CA 1
ATOM 1155 C C . LEU A 1 142 ? -10.969 -11.481 25.403 1.00 95.94 142 LEU A C 1
ATOM 1157 O O . LEU A 1 142 ? -11.587 -11.259 26.446 1.00 95.94 142 LEU A O 1
ATOM 1161 N N . PRO A 1 143 ? -11.463 -12.315 24.468 1.00 94.94 143 PRO A N 1
ATOM 1162 C CA . PRO A 1 143 ? -12.794 -12.924 24.589 1.00 94.94 143 PRO A CA 1
ATOM 1163 C C . PRO A 1 143 ? -12.972 -13.735 25.883 1.00 94.94 143 PRO A C 1
ATOM 1165 O O . PRO A 1 143 ? -14.030 -13.691 26.501 1.00 94.94 143 PRO A O 1
ATOM 1168 N N . GLN A 1 144 ? -11.918 -14.394 26.372 1.00 93.56 144 GLN A N 1
ATOM 1169 C CA . GLN A 1 144 ? -11.924 -15.131 27.642 1.00 93.56 144 GLN A CA 1
ATOM 1170 C C . GLN A 1 144 ? -12.012 -14.246 28.905 1.00 93.56 144 GLN A C 1
ATOM 1172 O O . GLN A 1 144 ? -12.105 -14.764 30.015 1.00 93.56 144 GLN A O 1
ATOM 1177 N N . GLN A 1 145 ? -11.940 -12.922 28.755 1.00 92.94 145 GLN A N 1
ATOM 1178 C CA . GLN A 1 145 ? -12.053 -11.925 29.827 1.00 92.94 145 GLN A CA 1
ATOM 1179 C C . GLN A 1 145 ? -13.358 -11.113 29.734 1.00 92.94 145 GLN A C 1
ATOM 1181 O O . GLN A 1 145 ? -13.584 -10.240 30.571 1.00 92.94 145 GLN A O 1
ATOM 1186 N N . GLU A 1 146 ? -14.191 -11.370 28.722 1.00 89.06 146 GLU A N 1
ATOM 1187 C CA . GLU A 1 146 ? -15.450 -10.662 28.491 1.00 89.06 146 GLU A CA 1
ATOM 1188 C C . GLU A 1 146 ? -16.452 -10.933 29.623 1.00 89.06 146 GLU A C 1
ATOM 1190 O O . GLU A 1 146 ? -16.684 -12.077 30.015 1.00 89.06 146 GLU A O 1
ATOM 1195 N N . ALA A 1 147 ? -17.068 -9.866 30.136 1.00 87.00 147 ALA A N 1
ATOM 1196 C CA . ALA A 1 147 ? -18.077 -9.967 31.187 1.00 87.00 147 ALA A CA 1
ATOM 1197 C C . ALA A 1 147 ? -19.445 -10.387 30.626 1.00 87.00 147 ALA A C 1
ATOM 1199 O O . ALA A 1 147 ? -20.235 -11.005 31.340 1.00 87.00 147 ALA A O 1
ATOM 1200 N N . PHE A 1 148 ? -19.712 -10.073 29.352 1.00 88.38 148 PHE A N 1
ATOM 1201 C CA . PHE A 1 148 ? -20.970 -10.362 28.658 1.00 88.38 148 PHE A CA 1
ATOM 1202 C C . PHE A 1 148 ? -20.739 -11.138 27.342 1.00 88.38 148 PHE A C 1
ATOM 1204 O O . PHE A 1 148 ? -20.968 -10.598 26.255 1.00 88.38 148 PHE A O 1
ATOM 1211 N N . PRO A 1 149 ? -20.274 -12.403 27.404 1.00 90.31 149 PRO A N 1
ATOM 1212 C CA . PRO A 1 149 ? -19.858 -13.159 26.218 1.00 90.31 149 PRO A CA 1
ATOM 1213 C C . PRO A 1 149 ? -20.983 -13.353 25.192 1.00 90.31 149 PRO A C 1
ATOM 1215 O O . PRO A 1 149 ? -20.730 -13.279 23.992 1.00 90.31 149 PRO A O 1
ATOM 1218 N N . ASP A 1 150 ? -22.230 -13.514 25.640 1.00 90.38 150 ASP A N 1
ATOM 1219 C CA . ASP A 1 150 ? -23.378 -13.702 24.746 1.00 90.38 150 ASP A CA 1
ATOM 1220 C C . ASP A 1 150 ? -23.644 -12.466 23.869 1.00 90.38 150 ASP A C 1
ATOM 1222 O O . ASP A 1 150 ? -23.903 -12.591 22.673 1.00 90.38 150 ASP A O 1
ATOM 1226 N N . LEU A 1 151 ? -23.519 -11.255 24.430 1.00 86.56 151 LEU A N 1
ATOM 1227 C CA . LEU A 1 151 ? -23.707 -10.009 23.674 1.00 86.56 151 LEU A CA 1
ATOM 1228 C C . LEU A 1 151 ? -22.613 -9.824 22.620 1.00 86.56 151 LEU A C 1
ATOM 1230 O O . LEU A 1 151 ? -22.891 -9.418 21.489 1.00 86.56 151 LEU A O 1
ATOM 1234 N N . ARG A 1 152 ? -21.375 -10.170 22.979 1.00 90.06 152 ARG A N 1
ATOM 1235 C CA . ARG A 1 152 ? -20.228 -10.146 22.070 1.00 90.06 152 ARG A CA 1
ATOM 1236 C C . ARG A 1 152 ? -20.414 -11.117 20.902 1.00 90.06 152 ARG A C 1
ATOM 1238 O O . ARG A 1 152 ? -20.168 -10.745 19.756 1.00 90.06 152 ARG A O 1
ATOM 1245 N N . LEU A 1 153 ? -20.907 -12.328 21.169 1.00 90.50 153 LEU A N 1
ATOM 1246 C CA . LEU A 1 153 ? -21.217 -13.319 20.134 1.00 90.50 153 LEU A CA 1
ATOM 1247 C C . LEU A 1 153 ? -22.311 -12.826 19.180 1.00 90.50 153 LEU A C 1
ATOM 1249 O O . LEU A 1 153 ? -22.103 -12.837 17.969 1.00 90.50 153 LEU A O 1
ATOM 1253 N N . VAL A 1 154 ? -23.422 -12.300 19.705 1.00 88.88 154 VAL A N 1
ATOM 1254 C CA . VAL A 1 154 ? -24.508 -11.729 18.885 1.00 88.88 154 VAL A CA 1
ATOM 1255 C C . VAL A 1 154 ? -23.996 -10.595 17.987 1.00 88.88 154 VAL A C 1
ATOM 1257 O O . VAL A 1 154 ? -24.383 -10.489 16.819 1.00 88.88 154 VAL A O 1
ATOM 1260 N N . GLN A 1 155 ? -23.093 -9.754 18.500 1.00 86.12 155 GLN A N 1
ATOM 1261 C CA . GLN A 1 155 ? -22.473 -8.687 17.718 1.00 86.12 155 GLN A CA 1
ATOM 1262 C C . GLN A 1 155 ? -21.646 -9.237 16.541 1.00 86.12 155 GLN A C 1
ATOM 1264 O O . GLN A 1 155 ? -21.739 -8.714 15.425 1.00 86.12 155 GLN A O 1
ATOM 1269 N N . LEU A 1 156 ? -20.856 -10.290 16.767 1.00 91.69 156 LEU A N 1
ATOM 1270 C CA . LEU A 1 156 ? -20.051 -10.940 15.728 1.00 91.69 156 LEU A CA 1
ATOM 1271 C C . LEU A 1 156 ? -20.918 -11.653 14.686 1.00 91.69 156 LEU A C 1
ATOM 1273 O O . LEU A 1 156 ? -20.724 -11.442 13.487 1.00 91.69 156 LEU A O 1
ATOM 1277 N N . GLU A 1 157 ? -21.916 -12.427 15.115 1.00 92.12 157 GLU A N 1
ATOM 1278 C CA . GLU A 1 157 ? -22.850 -13.127 14.221 1.00 92.12 157 GLU A CA 1
ATOM 1279 C C . GLU A 1 157 ? -23.558 -12.152 13.278 1.00 92.12 157 GLU A C 1
ATOM 1281 O O . GLU A 1 157 ? -23.640 -12.372 12.066 1.00 92.12 157 GLU A O 1
ATOM 1286 N N . ARG A 1 158 ? -23.995 -11.008 13.809 1.00 87.88 158 ARG A N 1
ATOM 1287 C CA . ARG A 1 158 ? -24.585 -9.947 12.997 1.00 87.88 158 ARG A CA 1
ATOM 1288 C C . ARG A 1 158 ? -23.626 -9.438 11.921 1.00 87.88 158 ARG A C 1
ATOM 1290 O O . ARG A 1 158 ? -24.042 -9.225 10.781 1.00 87.88 158 ARG A O 1
ATOM 1297 N N . ARG A 1 159 ? -22.347 -9.228 12.249 1.00 89.12 159 ARG A N 1
ATOM 1298 C CA . ARG A 1 159 ? -21.349 -8.808 11.250 1.00 89.12 159 ARG A CA 1
ATOM 1299 C C . ARG A 1 159 ? -21.120 -9.874 10.199 1.00 89.12 159 ARG A C 1
ATOM 1301 O O . ARG A 1 159 ? -20.962 -9.533 9.033 1.00 89.12 159 ARG A O 1
ATOM 1308 N N . GLN A 1 160 ? -21.131 -11.145 10.580 1.00 92.38 160 GLN A N 1
ATOM 1309 C CA . GLN A 1 160 ? -20.986 -12.246 9.634 1.00 92.38 160 GLN A CA 1
ATOM 1310 C C . GLN A 1 160 ? -22.153 -12.325 8.642 1.00 92.38 160 GLN A C 1
ATOM 1312 O O . GLN A 1 160 ? -21.934 -12.673 7.482 1.00 92.38 160 GLN A O 1
ATOM 1317 N N . GLN A 1 161 ? -23.364 -11.967 9.072 1.00 90.94 161 GLN A N 1
ATOM 1318 C CA . GLN A 1 161 ? -24.538 -11.867 8.200 1.00 90.94 161 GLN A CA 1
ATOM 1319 C C . GLN A 1 161 ? -24.486 -10.633 7.287 1.00 90.94 161 GLN A C 1
ATOM 1321 O O . GLN A 1 161 ? -24.902 -10.704 6.133 1.00 90.94 161 GLN A O 1
ATOM 1326 N N . LEU A 1 162 ? -23.961 -9.511 7.788 1.00 88.56 162 LEU A N 1
ATOM 1327 C CA . LEU A 1 162 ? -23.863 -8.252 7.044 1.00 88.56 162 LEU A CA 1
ATOM 1328 C C . LEU A 1 162 ? -22.725 -8.259 6.007 1.00 88.56 162 LEU A C 1
ATOM 1330 O O . LEU A 1 162 ? -22.878 -7.761 4.894 1.00 88.56 162 LEU A O 1
ATOM 1334 N N . LEU A 1 163 ? -21.565 -8.802 6.377 1.00 92.75 163 LEU A N 1
ATOM 1335 C CA . LEU A 1 163 ? -20.329 -8.736 5.603 1.00 92.75 163 LEU A CA 1
ATOM 1336 C C . LEU A 1 163 ? -20.105 -10.034 4.831 1.00 92.75 163 LEU A C 1
ATOM 1338 O O . LEU A 1 163 ? -19.379 -10.925 5.274 1.00 92.75 163 LEU A O 1
ATOM 1342 N N . ILE A 1 164 ? -20.738 -10.137 3.667 1.00 93.50 164 ILE A N 1
ATOM 1343 C CA . ILE A 1 164 ? -20.712 -11.346 2.841 1.00 93.50 164 ILE A CA 1
ATOM 1344 C C . ILE A 1 164 ? -19.512 -11.316 1.889 1.00 93.50 164 ILE A C 1
ATOM 1346 O O . ILE A 1 164 ? -19.325 -10.367 1.123 1.00 93.50 164 ILE A O 1
ATOM 1350 N N . LEU A 1 165 ? -18.714 -12.382 1.919 1.00 94.56 165 LEU A N 1
ATOM 1351 C CA . LEU A 1 165 ? -17.584 -12.601 1.017 1.00 94.56 165 LEU A CA 1
ATOM 1352 C C . LEU A 1 165 ? -18.042 -13.266 -0.293 1.00 94.56 165 LEU A C 1
ATOM 1354 O O . LEU A 1 165 ? -18.961 -14.082 -0.306 1.00 94.56 165 LEU A O 1
ATOM 1358 N N . THR A 1 166 ? -17.388 -12.930 -1.403 1.00 94.38 166 THR A N 1
ATOM 1359 C CA . THR A 1 166 ? -17.644 -13.494 -2.735 1.00 94.38 166 THR A CA 1
ATOM 1360 C C . THR A 1 166 ? -16.364 -13.585 -3.563 1.00 94.38 166 THR A C 1
ATOM 1362 O O . THR A 1 166 ? -15.351 -12.955 -3.261 1.00 94.38 166 THR A O 1
ATOM 1365 N N . GLN A 1 167 ? -16.414 -14.326 -4.670 1.00 92.38 167 GLN A N 1
ATOM 1366 C CA . GLN A 1 167 ? -15.332 -14.376 -5.648 1.00 92.38 167 GLN A CA 1
ATOM 1367 C C . GLN A 1 167 ? -15.821 -13.902 -7.020 1.00 92.38 167 GLN A C 1
ATOM 1369 O O . GLN A 1 167 ? -16.644 -14.547 -7.668 1.00 92.38 167 GLN A O 1
ATOM 1374 N N . ARG A 1 168 ? -15.235 -12.811 -7.532 1.00 90.44 168 ARG A N 1
ATOM 1375 C CA . ARG A 1 168 ? -15.601 -12.234 -8.842 1.00 90.44 168 ARG A CA 1
ATOM 1376 C C . ARG A 1 168 ? -15.476 -13.205 -10.013 1.00 90.44 168 ARG A C 1
ATOM 1378 O O . ARG A 1 168 ? -16.182 -13.085 -11.013 1.00 90.44 168 ARG A O 1
ATOM 1385 N N . ALA A 1 169 ? -14.467 -14.066 -9.958 1.00 91.44 169 ALA A N 1
ATOM 1386 C CA . ALA A 1 169 ? -14.225 -15.132 -10.918 1.00 91.44 169 ALA A CA 1
ATOM 1387 C C . ALA A 1 169 ? -13.243 -16.142 -10.322 1.00 91.44 169 ALA A C 1
ATOM 1389 O O . ALA A 1 169 ? -12.321 -15.753 -9.606 1.00 91.44 169 ALA A O 1
ATOM 1390 N N . ARG A 1 170 ? -13.367 -17.412 -10.722 1.00 91.19 170 ARG A N 1
ATOM 1391 C CA . ARG A 1 170 ? -12.484 -18.491 -10.263 1.00 91.19 170 ARG A CA 1
ATOM 1392 C C . ARG A 1 170 ? -10.998 -18.121 -10.373 1.00 91.19 170 ARG A C 1
ATOM 1394 O O . ARG A 1 170 ? -10.520 -17.723 -11.449 1.00 91.19 170 ARG A O 1
ATOM 1401 N N . GLY A 1 171 ? -10.281 -18.285 -9.262 1.00 91.56 171 GLY A N 1
ATOM 1402 C CA . GLY A 1 171 ? -8.841 -18.039 -9.136 1.00 91.56 171 GLY A CA 1
ATOM 1403 C C . GLY A 1 171 ? -8.446 -16.571 -8.934 1.00 91.56 171 GLY A C 1
ATOM 1404 O O . GLY A 1 171 ? -7.273 -16.247 -9.086 1.00 91.56 171 GLY A O 1
ATOM 1405 N N . LEU A 1 172 ? -9.402 -15.682 -8.655 1.00 95.50 172 LEU A N 1
ATOM 1406 C CA . LEU A 1 172 ? -9.131 -14.330 -8.156 1.00 95.50 172 LEU A CA 1
ATOM 1407 C C . LEU A 1 172 ? -9.278 -14.294 -6.625 1.00 95.50 172 LEU A C 1
ATOM 1409 O O . LEU A 1 172 ? -9.956 -15.170 -6.085 1.00 95.50 172 LEU A O 1
ATOM 1413 N N . PRO A 1 173 ? -8.692 -13.300 -5.933 1.00 96.19 173 PRO A N 1
ATOM 1414 C CA . PRO A 1 173 ? -8.910 -13.129 -4.500 1.00 96.19 173 PRO A CA 1
ATOM 1415 C C . PRO A 1 173 ? -10.396 -13.023 -4.146 1.00 96.19 173 PRO A C 1
ATOM 1417 O O . PRO A 1 173 ? -11.200 -12.524 -4.942 1.00 96.19 173 PRO A O 1
ATOM 1420 N N . VAL A 1 174 ? -10.733 -13.483 -2.944 1.00 95.88 174 VAL A N 1
ATOM 1421 C CA . VAL A 1 174 ? -12.048 -13.277 -2.333 1.00 95.88 174 VAL A CA 1
ATOM 1422 C C . VAL A 1 174 ? -12.182 -11.805 -1.937 1.00 95.88 174 VAL A C 1
ATOM 1424 O O . VAL A 1 174 ? -11.255 -11.219 -1.382 1.00 95.88 174 VAL A O 1
ATOM 1427 N N . GLU A 1 175 ? -13.328 -11.206 -2.243 1.00 93.88 175 GLU A N 1
ATOM 1428 C CA . GLU A 1 175 ? -13.658 -9.807 -1.960 1.00 93.88 175 GLU A CA 1
ATOM 1429 C C . GLU A 1 175 ? -15.031 -9.701 -1.284 1.00 93.88 175 GLU A C 1
ATOM 1431 O O . GLU A 1 175 ? -15.775 -10.676 -1.203 1.00 93.88 175 GLU A O 1
ATOM 1436 N N . ILE A 1 176 ? -15.390 -8.512 -0.801 1.00 94.50 176 ILE A N 1
ATOM 1437 C CA . ILE A 1 176 ? -16.752 -8.256 -0.319 1.00 94.50 176 ILE A CA 1
ATOM 1438 C C . ILE A 1 176 ? -17.747 -8.263 -1.487 1.00 94.50 176 ILE A C 1
ATOM 1440 O O . ILE A 1 176 ? -17.458 -7.720 -2.557 1.00 94.50 176 ILE A O 1
ATOM 1444 N N . ASN A 1 177 ? -18.918 -8.869 -1.282 1.00 92.88 177 ASN A N 1
ATOM 1445 C CA . ASN A 1 177 ? -19.974 -8.942 -2.291 1.00 92.88 177 ASN A CA 1
ATOM 1446 C C . ASN A 1 177 ? -20.552 -7.565 -2.620 1.00 92.88 177 ASN A C 1
ATOM 1448 O O . ASN A 1 177 ? -20.545 -7.126 -3.769 1.00 92.88 177 ASN A O 1
ATOM 1452 N N . GLU A 1 178 ? -21.000 -6.872 -1.585 1.00 90.12 178 GLU A N 1
ATOM 1453 C CA . GLU A 1 178 ? -21.489 -5.507 -1.651 1.00 90.12 178 GLU A CA 1
ATOM 1454 C C . GLU A 1 178 ? -21.058 -4.807 -0.370 1.00 90.12 178 GLU A C 1
ATOM 1456 O O . GLU A 1 178 ? -21.124 -5.400 0.705 1.00 90.12 178 GLU A O 1
ATOM 1461 N N . VAL A 1 179 ? -20.568 -3.571 -0.484 1.00 88.00 179 VAL A N 1
ATOM 1462 C CA . VAL A 1 179 ? -20.206 -2.777 0.694 1.00 88.00 179 VAL A CA 1
ATOM 1463 C C . VAL A 1 179 ? -21.495 -2.203 1.278 1.00 88.00 179 VAL A C 1
ATOM 1465 O O . VAL A 1 179 ? -22.112 -1.374 0.604 1.00 88.00 179 VAL A O 1
ATOM 1468 N N . PRO A 1 180 ? -21.906 -2.596 2.498 1.00 84.44 180 PRO A N 1
ATOM 1469 C CA . PRO A 1 180 ? -23.088 -2.026 3.126 1.00 84.44 180 PRO A CA 1
ATOM 1470 C C . PRO A 1 180 ? -22.944 -0.510 3.269 1.00 84.44 180 PRO A C 1
ATOM 1472 O O . PRO A 1 180 ? -21.854 -0.003 3.538 1.00 84.44 180 PRO A O 1
ATOM 1475 N N . THR A 1 181 ? -24.042 0.233 3.137 1.00 75.00 181 THR A N 1
ATOM 1476 C CA . THR A 1 181 ? -24.031 1.688 3.374 1.00 75.00 181 THR A CA 1
ATOM 1477 C C . THR A 1 181 ? -23.600 2.019 4.800 1.00 75.00 181 THR A C 1
ATOM 1479 O O . THR A 1 181 ? -22.887 2.992 5.007 1.00 75.00 181 THR A O 1
ATOM 1482 N N . THR A 1 182 ? -23.920 1.148 5.759 1.00 73.25 182 THR A N 1
ATOM 1483 C CA . THR A 1 182 ? -23.439 1.182 7.147 1.00 73.25 182 THR A CA 1
ATOM 1484 C C . THR A 1 182 ? -21.970 0.779 7.294 1.00 73.25 182 THR A C 1
ATOM 1486 O O . THR A 1 182 ? -21.553 0.407 8.372 1.00 73.25 182 THR A O 1
ATOM 1489 N N . GLU A 1 183 ? -21.177 0.736 6.232 1.00 79.81 183 GLU A N 1
ATOM 1490 C CA . GLU A 1 183 ? -19.717 0.577 6.300 1.00 79.81 183 GLU A CA 1
ATOM 1491 C C . GLU A 1 183 ? -18.996 1.727 5.583 1.00 79.81 183 GLU A C 1
ATOM 1493 O O . GLU A 1 183 ? -17.765 1.768 5.522 1.00 79.81 183 GLU A O 1
ATOM 1498 N N . LEU A 1 184 ? -19.768 2.678 5.050 1.00 80.81 184 LEU A N 1
ATOM 1499 C CA . LEU A 1 184 ? -19.297 3.862 4.352 1.00 80.81 184 LEU A CA 1
ATOM 1500 C C . LEU A 1 184 ? -19.658 5.097 5.164 1.00 80.81 184 LEU A C 1
ATOM 1502 O O . LEU A 1 184 ? -20.787 5.257 5.611 1.00 80.81 184 LEU A O 1
ATOM 1506 N N . PHE A 1 185 ? -18.700 5.999 5.308 1.00 78.62 185 PHE A N 1
ATOM 1507 C CA . PHE A 1 185 ? -18.941 7.294 5.924 1.00 78.62 185 PHE A CA 1
ATOM 1508 C C . PHE A 1 185 ? -19.496 8.266 4.880 1.00 78.62 185 PHE A C 1
ATOM 1510 O O . PHE A 1 185 ? -19.167 8.180 3.698 1.00 78.62 185 PHE A O 1
ATOM 1517 N N . SER A 1 186 ? -20.292 9.244 5.294 1.00 72.69 186 SER A N 1
ATOM 1518 C CA . SER A 1 186 ? -20.871 10.287 4.442 1.00 72.69 186 SER A CA 1
ATOM 1519 C C . SER A 1 186 ? -19.804 10.989 3.606 1.00 72.69 186 SER A C 1
ATOM 1521 O O . SER A 1 186 ? -19.970 11.215 2.408 1.00 72.69 186 SER A O 1
ATOM 1523 N N . TYR A 1 187 ? -18.646 11.253 4.207 1.00 71.88 187 TYR A N 1
ATOM 1524 C CA . TYR A 1 187 ? -17.509 11.868 3.541 1.00 71.88 187 TYR A CA 1
ATOM 1525 C C . TYR A 1 187 ? -16.739 10.925 2.611 1.00 71.88 187 TYR A C 1
ATOM 1527 O O . TYR A 1 187 ? -15.809 11.380 1.942 1.00 71.88 187 TYR A O 1
ATOM 1535 N N . ASP A 1 188 ? -17.039 9.628 2.576 1.00 72.62 188 ASP A N 1
ATOM 1536 C CA . ASP A 1 188 ? -16.458 8.717 1.589 1.00 72.62 188 ASP A CA 1
ATOM 1537 C C . ASP A 1 188 ? -17.002 9.008 0.182 1.00 72.62 188 ASP A C 1
ATOM 1539 O O . ASP A 1 188 ? -16.328 8.696 -0.796 1.00 72.62 188 ASP A O 1
ATOM 1543 N N . SER A 1 189 ? -18.127 9.730 0.069 1.00 63.88 189 SER A N 1
ATOM 1544 C CA . SER A 1 189 ? -18.575 10.366 -1.185 1.00 63.88 189 SER A CA 1
ATOM 1545 C C . SER A 1 189 ? -17.537 11.325 -1.778 1.00 63.88 189 SER A C 1
ATOM 1547 O O . SER A 1 189 ? -17.533 11.572 -2.977 1.00 63.88 189 SER A O 1
ATOM 1549 N N . ARG A 1 190 ? -16.570 11.811 -0.983 1.00 66.31 190 ARG A N 1
ATOM 1550 C CA . ARG A 1 190 ? -15.415 12.563 -1.501 1.00 66.31 190 ARG A CA 1
ATOM 1551 C C . ARG A 1 190 ? -14.594 11.752 -2.504 1.00 66.31 190 ARG A C 1
ATOM 1553 O O . ARG A 1 190 ? -13.764 12.332 -3.182 1.00 66.31 190 ARG A O 1
ATOM 1560 N N . TRP A 1 191 ? -14.756 10.438 -2.604 1.00 67.88 191 TRP A N 1
ATOM 1561 C CA . TRP A 1 191 ? -14.111 9.666 -3.663 1.00 67.88 191 TRP A CA 1
ATOM 1562 C C . TRP A 1 191 ? -14.750 9.863 -5.044 1.00 67.88 191 TRP A C 1
ATOM 1564 O O . TRP A 1 191 ? -14.085 9.575 -6.040 1.00 67.88 191 TRP A O 1
ATOM 1574 N N . ASP A 1 192 ? -15.949 10.442 -5.121 1.00 71.00 192 ASP A N 1
ATOM 1575 C CA . ASP A 1 192 ? -16.625 10.839 -6.361 1.00 71.00 192 ASP A CA 1
ATOM 1576 C C . ASP A 1 192 ? -16.098 12.202 -6.829 1.00 71.00 192 ASP A C 1
ATOM 1578 O O . ASP A 1 192 ? -16.740 13.248 -6.753 1.00 71.00 192 ASP A O 1
ATOM 1582 N N . ILE A 1 193 ? -14.829 12.195 -7.234 1.00 72.75 193 ILE A N 1
ATOM 1583 C CA . ILE A 1 193 ? -14.062 13.403 -7.549 1.00 72.75 193 ILE A CA 1
ATOM 1584 C C . ILE A 1 193 ? -14.217 13.869 -8.990 1.00 72.75 193 ILE A C 1
ATOM 1586 O O . ILE A 1 193 ? -13.663 14.914 -9.323 1.00 72.75 193 ILE A O 1
ATOM 1590 N N . GLU A 1 194 ? -14.871 13.089 -9.854 1.00 75.81 194 GLU A N 1
ATOM 1591 C CA . GLU A 1 194 ? -14.898 13.353 -11.292 1.00 75.81 194 GLU A CA 1
ATOM 1592 C C . GLU A 1 194 ? -15.393 14.771 -11.603 1.00 75.81 194 GLU A C 1
ATOM 1594 O O . GLU A 1 194 ? -14.673 15.517 -12.265 1.00 75.81 194 GLU A O 1
ATOM 1599 N N . ASP A 1 195 ? -16.538 15.181 -11.053 1.00 75.25 195 ASP A N 1
ATOM 1600 C CA . ASP A 1 195 ? -17.114 16.510 -11.302 1.00 75.25 195 ASP A CA 1
ATOM 1601 C C . ASP A 1 195 ? -16.202 17.635 -10.799 1.00 75.25 195 ASP A C 1
ATOM 1603 O O . ASP A 1 195 ? -15.936 18.607 -11.507 1.00 75.25 195 ASP A O 1
ATOM 1607 N N . VAL A 1 196 ? -15.634 17.468 -9.601 1.00 75.81 196 VAL A N 1
ATOM 1608 C CA . VAL A 1 196 ? -14.723 18.457 -9.005 1.00 75.81 196 VAL A CA 1
ATOM 1609 C C . VAL A 1 196 ? -13.418 18.563 -9.806 1.00 75.81 196 VAL A C 1
ATOM 1611 O O . VAL A 1 196 ? -12.801 19.627 -9.898 1.00 75.81 196 VAL A O 1
ATOM 1614 N N . VAL A 1 197 ? -12.972 17.457 -10.406 1.00 79.31 197 VAL A N 1
ATOM 1615 C CA . VAL A 1 197 ? -11.810 17.442 -11.296 1.00 79.31 197 VAL A CA 1
ATOM 1616 C C . VAL A 1 197 ? -12.138 18.084 -12.644 1.00 79.31 197 VAL A C 1
ATOM 1618 O O . VAL A 1 197 ? -11.296 18.822 -13.149 1.00 79.31 197 VAL A O 1
ATOM 1621 N N . LEU A 1 198 ? -13.330 17.872 -13.207 1.00 80.81 198 LEU A N 1
ATOM 1622 C CA . LEU A 1 198 ? -13.763 18.541 -14.440 1.00 80.81 198 LEU A CA 1
ATOM 1623 C C . LEU A 1 198 ? -13.831 20.066 -14.259 1.00 80.81 198 LEU A C 1
ATOM 1625 O O . LEU A 1 198 ? -13.265 20.798 -15.068 1.00 80.81 198 LEU A O 1
ATOM 1629 N N . GLU A 1 199 ? -14.394 20.548 -13.147 1.00 82.75 199 GLU A N 1
ATOM 1630 C CA . GLU A 1 199 ? -14.385 21.980 -12.812 1.00 82.75 199 GLU A CA 1
ATOM 1631 C C . GLU A 1 199 ? -12.946 22.529 -12.717 1.00 82.75 199 GLU A C 1
ATOM 1633 O O . GLU A 1 199 ? -12.625 23.612 -13.217 1.00 82.75 199 GLU A O 1
ATOM 1638 N N . LEU A 1 200 ? -12.032 21.761 -12.109 1.00 81.00 200 LEU A N 1
ATOM 1639 C CA . LEU A 1 200 ? -10.621 22.133 -12.032 1.00 81.00 200 LEU A CA 1
ATOM 1640 C C . LEU A 1 200 ? -9.960 22.203 -13.416 1.00 81.00 200 LEU A C 1
ATOM 1642 O O . LEU A 1 200 ? -9.155 23.108 -13.645 1.00 81.00 200 LEU A O 1
ATOM 1646 N N . ILE A 1 201 ? -10.245 21.246 -14.302 1.00 85.38 201 ILE A N 1
ATOM 1647 C CA . ILE A 1 201 ? -9.706 21.202 -15.668 1.00 85.38 201 ILE A CA 1
ATOM 1648 C C . ILE A 1 201 ? -10.058 22.492 -16.402 1.00 85.38 201 ILE A C 1
ATOM 1650 O O . ILE A 1 201 ? -9.163 23.121 -16.973 1.00 85.38 201 ILE A O 1
ATOM 1654 N N . ASP A 1 202 ? -11.319 22.916 -16.327 1.00 85.50 202 ASP A N 1
ATOM 1655 C CA . ASP A 1 202 ? -11.780 24.151 -16.957 1.00 85.50 202 ASP A CA 1
ATOM 1656 C C . ASP A 1 202 ? -11.089 25.373 -16.341 1.00 85.50 202 ASP A C 1
ATOM 1658 O O . ASP A 1 202 ? -10.545 26.212 -17.063 1.00 85.50 202 ASP A O 1
ATOM 1662 N N . ARG A 1 203 ? -10.981 25.430 -15.007 1.00 85.00 203 ARG A N 1
ATOM 1663 C CA . ARG A 1 203 ? -10.303 26.531 -14.302 1.00 85.00 203 ARG A CA 1
ATOM 1664 C C . ARG A 1 203 ? -8.808 26.645 -14.628 1.00 85.00 203 ARG A C 1
ATOM 1666 O O . ARG A 1 203 ? -8.265 27.747 -14.629 1.00 85.00 203 ARG A O 1
ATOM 1673 N N . VAL A 1 204 ? -8.121 25.522 -14.846 1.00 84.88 204 VAL A N 1
ATOM 1674 C CA . VAL A 1 204 ? -6.677 25.460 -15.168 1.00 84.88 204 VAL A CA 1
ATOM 1675 C C . VAL A 1 204 ? -6.426 25.571 -16.685 1.00 84.88 204 VAL A C 1
ATOM 1677 O O . VAL A 1 204 ? -5.286 25.723 -17.131 1.00 84.88 204 VAL A O 1
ATOM 1680 N N . GLY A 1 205 ? -7.486 25.541 -17.496 1.00 86.94 205 GLY A N 1
ATOM 1681 C CA . GLY A 1 205 ? -7.411 25.644 -18.951 1.00 86.94 205 GLY A CA 1
ATOM 1682 C C . GLY A 1 205 ? -6.971 24.354 -19.648 1.00 86.94 205 GLY A C 1
ATOM 1683 O O . GLY A 1 205 ? -6.520 24.415 -20.784 1.00 86.94 205 GLY A O 1
ATOM 1684 N N . LEU A 1 206 ? -7.092 23.192 -18.998 1.00 90.62 206 LEU A N 1
ATOM 1685 C CA . LEU A 1 206 ? -6.747 21.883 -19.578 1.00 90.62 206 LEU A CA 1
ATOM 1686 C C . LEU A 1 206 ? -7.853 21.306 -20.480 1.00 90.62 206 LEU A C 1
ATOM 1688 O O . LEU A 1 206 ? -7.678 20.231 -21.047 1.00 90.62 206 LEU A O 1
ATOM 1692 N N . SER A 1 207 ? -8.989 21.997 -20.610 1.00 91.50 207 SER A N 1
ATOM 1693 C CA . SER A 1 207 ? -10.183 21.502 -21.311 1.00 91.50 207 SER A CA 1
ATOM 1694 C C . SER A 1 207 ? -9.909 21.130 -22.775 1.00 91.50 207 SER A C 1
ATOM 1696 O O . SER A 1 207 ? -10.377 20.098 -23.252 1.00 91.50 207 SER A O 1
ATOM 1698 N N . ALA A 1 208 ? -9.084 21.914 -23.480 1.00 92.00 208 ALA A N 1
ATOM 1699 C CA . ALA A 1 208 ? -8.717 21.629 -24.869 1.00 92.00 208 ALA A CA 1
ATOM 1700 C C . ALA A 1 208 ? -7.935 20.310 -25.008 1.00 92.00 208 ALA A C 1
ATOM 1702 O O . ALA A 1 208 ? -8.287 19.470 -25.833 1.00 92.00 208 ALA A O 1
ATOM 1703 N N . ASP A 1 209 ? -6.918 20.093 -24.168 1.00 93.25 209 ASP A N 1
ATOM 1704 C CA . ASP A 1 209 ? -6.115 18.865 -24.199 1.00 93.25 209 ASP A CA 1
ATOM 1705 C C . ASP A 1 209 ? -6.896 17.656 -23.652 1.00 93.25 209 ASP A C 1
ATOM 1707 O O . ASP A 1 209 ? -6.750 16.549 -24.164 1.00 93.25 209 ASP A O 1
ATOM 1711 N N . TYR A 1 210 ? -7.772 17.849 -22.658 1.00 92.19 210 TYR A N 1
ATOM 1712 C CA . TYR A 1 210 ? -8.612 16.781 -22.098 1.00 92.19 210 TYR A CA 1
ATOM 1713 C C . TYR A 1 210 ? -9.647 16.242 -23.096 1.00 92.19 210 TYR A C 1
ATOM 1715 O O . TYR A 1 210 ? -9.972 15.055 -23.072 1.00 92.19 210 TYR A O 1
ATOM 1723 N N . ASN A 1 211 ? -10.152 17.095 -23.988 1.00 92.94 211 ASN A N 1
ATOM 1724 C CA . ASN A 1 211 ? -11.128 16.714 -25.009 1.00 92.94 211 ASN A CA 1
ATOM 1725 C C . ASN A 1 211 ? -10.487 16.309 -26.349 1.00 92.94 211 ASN A C 1
ATOM 1727 O O . ASN A 1 211 ? -11.206 15.899 -27.258 1.00 92.94 211 ASN A O 1
ATOM 1731 N N . SER A 1 212 ? -9.158 16.395 -26.481 1.00 93.94 212 SER A N 1
ATOM 1732 C CA . SER A 1 212 ? -8.447 16.074 -27.720 1.00 93.94 212 SER A CA 1
ATOM 1733 C C . SER A 1 212 ? -7.937 14.631 -27.739 1.00 93.94 212 SER A C 1
ATOM 1735 O O . SER A 1 212 ? -7.201 14.191 -26.854 1.00 93.94 212 SER A O 1
ATOM 1737 N N . GLU A 1 213 ? -8.292 13.893 -28.791 1.00 93.06 213 GLU A N 1
ATOM 1738 C CA . GLU A 1 213 ? -7.740 12.561 -29.070 1.00 93.06 213 GLU A CA 1
ATOM 1739 C C . GLU A 1 213 ? -6.485 12.606 -29.958 1.00 93.06 213 GLU A C 1
ATOM 1741 O O . GLU A 1 213 ? -5.952 11.555 -30.316 1.00 93.06 213 GLU A O 1
ATOM 1746 N N . GLU A 1 214 ? -5.993 13.805 -30.281 1.00 93.50 214 GLU A N 1
ATOM 1747 C CA . GLU A 1 214 ? -4.813 14.011 -31.120 1.00 93.50 214 GLU A CA 1
ATOM 1748 C C . GLU A 1 214 ? -3.522 13.592 -30.410 1.00 93.50 214 GLU A C 1
ATOM 1750 O O . GLU A 1 214 ? -3.351 13.763 -29.194 1.00 93.50 214 GLU A O 1
ATOM 1755 N N . SER A 1 215 ? -2.586 13.067 -31.200 1.00 91.94 215 SER A N 1
ATOM 1756 C CA . SER A 1 215 ? -1.226 12.781 -30.755 1.00 91.94 215 SER A CA 1
ATOM 1757 C C . SER A 1 215 ? -0.465 14.063 -30.408 1.00 91.94 215 SER A C 1
ATOM 1759 O O . SER A 1 215 ? -0.841 15.176 -30.782 1.00 91.94 215 SER A O 1
ATOM 1761 N N . TRP A 1 216 ? 0.626 13.899 -29.667 1.00 92.56 216 TRP A N 1
ATOM 1762 C CA . TRP A 1 216 ? 1.571 14.980 -29.420 1.00 92.56 216 TRP A CA 1
ATOM 1763 C C . TRP A 1 216 ? 2.516 15.158 -30.605 1.00 92.56 216 TRP A C 1
ATOM 1765 O O . TRP A 1 216 ? 2.895 14.179 -31.240 1.00 92.56 216 TRP A O 1
ATOM 1775 N N . ASP A 1 217 ? 2.931 16.398 -30.857 1.00 89.88 217 ASP A N 1
ATOM 1776 C CA . ASP A 1 217 ? 3.840 16.724 -31.964 1.00 89.88 217 ASP A CA 1
ATOM 1777 C C . ASP A 1 217 ? 5.303 16.410 -31.611 1.00 89.88 217 ASP A C 1
ATOM 1779 O O . ASP A 1 217 ? 6.113 16.079 -32.469 1.00 89.88 217 ASP A O 1
ATOM 1783 N N . SER A 1 218 ? 5.659 16.530 -30.328 1.00 89.38 218 SER A N 1
ATOM 1784 C CA . SER A 1 218 ? 7.013 16.278 -29.824 1.00 89.38 218 SER A CA 1
ATOM 1785 C C . SER A 1 218 ? 7.029 16.023 -28.317 1.00 89.38 218 SER A C 1
ATOM 1787 O O . SER A 1 218 ? 6.093 16.381 -27.596 1.00 89.38 218 SER A O 1
ATOM 1789 N N . LEU A 1 219 ? 8.128 15.479 -27.792 1.00 87.06 219 LEU A N 1
ATOM 1790 C CA . LEU A 1 219 ? 8.315 15.353 -26.340 1.00 87.06 219 LEU A CA 1
ATOM 1791 C C . LEU A 1 219 ? 8.352 16.714 -25.631 1.00 87.06 219 LEU A C 1
ATOM 1793 O O . LEU A 1 219 ? 7.857 16.839 -24.508 1.00 87.06 219 LEU A O 1
ATOM 1797 N N . ASP A 1 220 ? 8.883 17.743 -26.295 1.00 87.50 220 ASP A N 1
ATOM 1798 C CA . ASP A 1 220 ? 8.910 19.109 -25.766 1.00 87.50 220 ASP A CA 1
ATOM 1799 C C . ASP A 1 220 ? 7.501 19.677 -25.617 1.00 87.50 220 ASP A C 1
ATOM 1801 O O . ASP A 1 220 ? 7.216 20.375 -24.642 1.00 87.50 220 ASP A O 1
ATOM 1805 N N . SER A 1 221 ? 6.586 19.340 -26.533 1.00 90.44 221 SER A N 1
ATOM 1806 C CA . SER A 1 221 ? 5.186 19.754 -26.429 1.00 90.44 221 SER A CA 1
ATOM 1807 C C . SER A 1 221 ? 4.521 19.171 -25.173 1.00 90.44 221 SER A C 1
ATOM 1809 O O . SER A 1 221 ? 3.900 19.929 -24.421 1.00 90.44 221 SER A O 1
ATOM 1811 N N . ILE A 1 222 ? 4.780 17.891 -24.863 1.00 90.44 222 ILE A N 1
ATOM 1812 C CA . ILE A 1 222 ? 4.336 17.221 -23.628 1.00 90.44 222 ILE A CA 1
ATOM 1813 C C . ILE A 1 222 ? 4.955 17.901 -22.403 1.00 90.44 222 ILE A C 1
ATOM 1815 O O . ILE A 1 222 ? 4.255 18.237 -21.450 1.00 90.44 222 ILE A O 1
ATOM 1819 N N . GLY A 1 223 ? 6.268 18.147 -22.413 1.00 88.31 223 GLY A N 1
ATOM 1820 C CA . GLY A 1 223 ? 6.956 18.807 -21.301 1.00 88.31 223 GLY A CA 1
ATOM 1821 C C . GLY A 1 223 ? 6.495 20.252 -21.076 1.00 88.31 223 GLY A C 1
ATOM 1822 O O . GLY A 1 223 ? 6.400 20.718 -19.939 1.00 88.31 223 GLY A O 1
ATOM 1823 N N . SER A 1 224 ? 6.152 20.968 -22.148 1.00 89.94 224 SER A N 1
ATOM 1824 C CA . SER A 1 224 ? 5.681 22.353 -22.082 1.00 89.94 224 SER A CA 1
ATOM 1825 C C . SER A 1 224 ? 4.299 22.488 -21.437 1.00 89.94 224 SER A C 1
ATOM 1827 O O . SER A 1 224 ? 4.010 23.552 -20.884 1.00 89.94 224 SER A O 1
ATOM 1829 N N . LEU A 1 225 ? 3.478 21.424 -21.440 1.00 90.69 225 LEU A N 1
ATOM 1830 C CA . LEU A 1 225 ? 2.139 21.404 -20.836 1.00 90.69 225 LEU A CA 1
ATOM 1831 C C . LEU A 1 225 ? 2.177 21.847 -19.368 1.00 90.69 225 LEU A C 1
ATOM 1833 O O . LEU A 1 225 ? 1.364 22.674 -18.954 1.00 90.69 225 LEU A O 1
ATOM 1837 N N . TYR A 1 226 ? 3.159 21.381 -18.590 1.00 90.06 226 TYR A N 1
ATOM 1838 C CA . TYR A 1 226 ? 3.266 21.741 -17.172 1.00 90.06 226 TYR A CA 1
ATOM 1839 C C . TYR A 1 226 ? 3.504 23.235 -16.974 1.00 90.06 226 TYR A C 1
ATOM 1841 O O . TYR A 1 226 ? 2.838 23.865 -16.157 1.00 90.06 226 TYR A O 1
ATOM 1849 N N . LYS A 1 227 ? 4.408 23.829 -17.759 1.00 89.12 227 LYS A N 1
ATOM 1850 C CA . LYS A 1 227 ? 4.691 25.269 -17.688 1.00 89.12 227 LYS A CA 1
ATOM 1851 C C . LYS A 1 227 ? 3.517 26.096 -18.201 1.00 89.12 227 LYS A C 1
ATOM 1853 O O . LYS A 1 227 ? 3.156 27.079 -17.561 1.00 89.12 227 LYS A O 1
ATOM 1858 N N . ARG A 1 228 ? 2.908 25.682 -19.318 1.00 89.00 228 ARG A N 1
ATOM 1859 C CA . ARG A 1 228 ? 1.774 26.362 -19.963 1.00 89.00 228 ARG A CA 1
ATOM 1860 C C . ARG A 1 228 ? 0.579 26.490 -19.021 1.00 89.00 228 ARG A C 1
ATOM 1862 O O . ARG A 1 228 ? 0.005 27.567 -18.916 1.00 89.00 228 ARG A O 1
ATOM 1869 N N . HIS A 1 229 ? 0.253 25.414 -18.308 1.00 86.25 229 HIS A N 1
ATOM 1870 C CA . HIS A 1 229 ? -0.888 25.359 -17.392 1.00 86.25 229 HIS A CA 1
ATOM 1871 C C . HIS A 1 229 ? -0.508 25.593 -15.921 1.00 86.25 229 HIS A C 1
ATOM 1873 O O . HIS A 1 229 ? -1.338 25.411 -15.032 1.00 86.25 229 HIS A O 1
ATOM 1879 N N . ASN A 1 230 ? 0.740 25.994 -15.644 1.00 86.44 230 ASN A N 1
ATOM 1880 C CA . ASN A 1 230 ? 1.260 26.222 -14.292 1.00 86.44 230 ASN A CA 1
ATOM 1881 C C . ASN A 1 230 ? 1.022 25.030 -13.333 1.00 86.44 230 ASN A C 1
ATOM 1883 O O . ASN A 1 230 ? 0.633 25.185 -12.174 1.00 86.44 230 ASN A O 1
ATOM 1887 N N . ILE A 1 231 ? 1.248 23.817 -13.835 1.00 85.06 231 ILE A N 1
ATOM 1888 C CA . ILE A 1 231 ? 1.168 22.563 -13.086 1.00 85.06 231 ILE A CA 1
ATOM 1889 C C . ILE A 1 231 ? 2.564 22.244 -12.546 1.00 85.06 231 ILE A C 1
ATOM 1891 O O . ILE A 1 231 ? 3.570 22.476 -13.212 1.00 85.06 231 ILE A O 1
ATOM 1895 N N . THR A 1 232 ? 2.651 21.690 -11.334 1.00 85.56 232 THR A N 1
ATOM 1896 C CA . THR A 1 232 ? 3.932 21.196 -10.804 1.00 85.56 232 THR A CA 1
ATOM 1897 C C . THR A 1 232 ? 4.526 20.152 -11.743 1.00 85.56 232 THR A C 1
ATOM 1899 O O . THR A 1 232 ? 3.854 19.180 -12.078 1.00 85.56 232 THR A O 1
ATOM 1902 N N . GLU A 1 233 ? 5.783 20.341 -12.125 1.00 89.06 233 GLU A N 1
ATOM 1903 C CA . GLU A 1 233 ? 6.521 19.389 -12.952 1.00 89.06 233 GLU A CA 1
ATOM 1904 C C . GLU A 1 233 ? 6.835 18.113 -12.147 1.00 89.06 233 GLU A C 1
ATOM 1906 O O . GLU A 1 233 ? 7.248 18.218 -10.985 1.00 89.06 233 GLU A O 1
ATOM 1911 N N . PRO A 1 234 ? 6.642 16.915 -12.724 1.00 88.69 234 PRO A N 1
ATOM 1912 C CA . PRO A 1 234 ? 7.059 15.669 -12.095 1.00 88.69 234 PRO A CA 1
ATOM 1913 C C . PRO A 1 234 ? 8.584 15.535 -12.141 1.00 88.69 234 PRO A C 1
ATOM 1915 O O . PRO A 1 234 ? 9.231 16.009 -13.079 1.00 88.69 234 PRO A O 1
ATOM 1918 N N . LEU A 1 235 ? 9.176 14.838 -11.165 1.00 83.19 235 LEU A N 1
ATOM 1919 C CA . LEU A 1 235 ? 10.632 14.640 -11.132 1.00 83.19 235 LEU A CA 1
ATOM 1920 C C . LEU A 1 235 ? 11.169 13.949 -12.398 1.00 83.19 235 LEU A C 1
ATOM 1922 O O . LEU A 1 235 ? 12.275 14.265 -12.848 1.00 83.19 235 LEU A O 1
ATOM 1926 N N . SER A 1 236 ? 10.385 13.038 -12.987 1.00 84.94 236 SER A N 1
ATOM 1927 C CA . SER A 1 236 ? 10.720 12.364 -14.246 1.00 84.94 236 SER A CA 1
ATOM 1928 C C . SER A 1 236 ? 11.028 13.338 -15.376 1.00 84.94 236 SER A C 1
ATOM 1930 O O . SER A 1 236 ? 11.938 13.059 -16.142 1.00 84.94 236 SER A O 1
ATOM 1932 N N . LEU A 1 237 ? 10.392 14.512 -15.448 1.00 85.25 237 LEU A N 1
ATOM 1933 C CA . LEU A 1 237 ? 10.637 15.470 -16.532 1.00 85.25 237 LEU A CA 1
ATOM 1934 C C . LEU A 1 237 ? 12.101 15.949 -1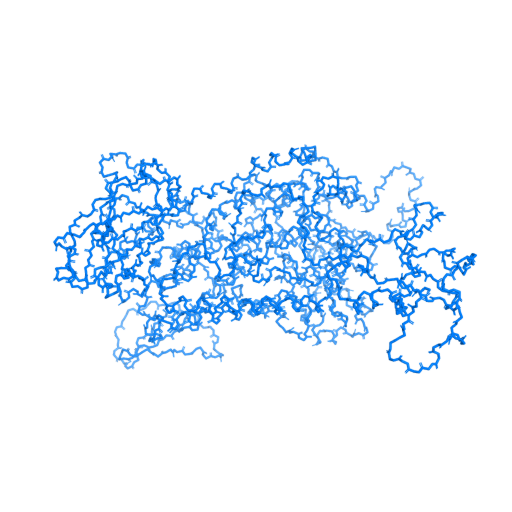6.587 1.00 85.25 237 LEU A C 1
ATOM 1936 O O . LEU A 1 237 ? 12.619 16.250 -17.657 1.00 85.25 237 LEU A O 1
ATOM 1940 N N . SER A 1 238 ? 12.791 15.988 -15.442 1.00 76.62 238 SER A N 1
ATOM 1941 C CA . SER A 1 238 ? 14.198 16.410 -15.361 1.00 76.62 238 SER A CA 1
ATOM 1942 C C . SER A 1 238 ? 15.202 15.282 -15.632 1.00 76.62 238 SER A C 1
ATOM 1944 O O . SER A 1 238 ? 16.356 15.560 -15.953 1.00 76.62 238 SER A O 1
ATOM 1946 N N . TYR A 1 239 ? 14.798 14.017 -15.471 1.00 71.94 239 TYR A N 1
ATOM 1947 C CA . TYR A 1 239 ? 15.706 12.859 -15.455 1.00 71.94 239 TYR A CA 1
ATOM 1948 C C . TYR A 1 239 ? 15.080 11.613 -16.094 1.00 71.94 239 TYR A C 1
ATOM 1950 O O . TYR A 1 239 ? 15.269 10.505 -15.594 1.00 71.94 239 TYR A O 1
ATOM 1958 N N . TRP A 1 240 ? 14.292 11.788 -17.154 1.00 72.00 240 TRP A N 1
ATOM 1959 C CA . TRP A 1 240 ? 13.548 10.695 -17.776 1.00 72.00 240 TRP A CA 1
ATOM 1960 C C . TRP A 1 240 ? 14.460 9.653 -18.450 1.00 72.00 240 TRP A C 1
ATOM 1962 O O . TRP A 1 240 ? 15.684 9.801 -18.513 1.00 72.00 240 TRP A O 1
ATOM 1972 N N . MET A 1 241 ? 13.856 8.574 -18.951 1.00 66.25 241 MET A N 1
ATOM 1973 C CA . MET A 1 241 ? 14.534 7.333 -19.347 1.00 66.25 241 MET A CA 1
ATOM 1974 C C . MET A 1 241 ? 15.637 7.427 -20.414 1.00 66.25 241 MET A C 1
ATOM 1976 O O . MET A 1 241 ? 16.323 6.429 -20.628 1.00 66.25 241 MET A O 1
ATOM 1980 N N . MET A 1 242 ? 15.888 8.577 -21.052 1.00 66.62 242 MET A N 1
ATOM 1981 C CA . MET A 1 242 ? 17.115 8.761 -21.846 1.00 66.62 242 MET A CA 1
ATOM 1982 C C . MET A 1 242 ? 18.390 8.578 -21.006 1.00 66.62 242 MET A C 1
ATOM 1984 O O . MET A 1 242 ? 19.432 8.228 -21.550 1.00 66.62 242 MET A O 1
ATOM 1988 N N . ASN A 1 243 ? 18.310 8.751 -19.683 1.00 83.75 243 ASN A N 1
ATOM 1989 C CA . ASN A 1 243 ? 19.405 8.458 -18.765 1.00 83.75 243 ASN A CA 1
ATOM 1990 C C . ASN A 1 243 ? 19.294 7.032 -18.192 1.00 83.75 243 ASN A C 1
ATOM 1992 O O . ASN A 1 243 ? 18.427 6.745 -17.363 1.00 83.75 243 ASN A O 1
ATOM 1996 N N . ASP A 1 244 ? 20.228 6.161 -18.566 1.00 92.44 244 ASP A N 1
ATOM 1997 C CA . ASP A 1 244 ? 20.292 4.770 -18.102 1.00 92.44 244 ASP A CA 1
ATOM 1998 C C . ASP A 1 244 ? 20.472 4.630 -16.580 1.00 92.44 244 ASP A C 1
ATOM 2000 O O . ASP A 1 244 ? 19.968 3.672 -15.989 1.00 92.44 244 ASP A O 1
ATOM 2004 N N . VAL A 1 245 ? 21.087 5.619 -15.917 1.00 91.00 245 VAL A N 1
ATOM 2005 C CA . VAL A 1 245 ? 21.159 5.677 -14.445 1.00 91.00 245 VAL A CA 1
ATOM 2006 C C . VAL A 1 245 ? 19.764 5.850 -13.848 1.00 91.00 245 VAL A C 1
ATOM 2008 O O . VAL A 1 245 ? 19.435 5.208 -12.852 1.00 91.00 245 VAL A O 1
ATOM 2011 N N . ALA A 1 246 ? 18.929 6.703 -14.447 1.00 89.31 246 ALA A N 1
ATOM 2012 C CA . ALA A 1 246 ? 17.567 6.932 -13.976 1.00 89.31 246 ALA A CA 1
ATOM 2013 C C . ALA A 1 246 ? 16.664 5.725 -14.263 1.00 89.31 246 ALA A C 1
ATOM 2015 O O . ALA A 1 246 ? 15.878 5.339 -13.396 1.00 89.31 246 ALA A O 1
ATOM 2016 N N . PHE A 1 247 ? 16.832 5.097 -15.434 1.00 93.62 247 PHE A N 1
ATOM 2017 C CA . PHE A 1 247 ? 16.168 3.841 -15.781 1.00 93.62 247 PHE A CA 1
ATOM 2018 C C . PHE A 1 247 ? 16.497 2.773 -14.728 1.00 93.62 247 PHE A C 1
ATOM 2020 O O . PHE A 1 247 ? 15.595 2.273 -14.067 1.00 93.62 247 PHE A O 1
ATOM 2027 N N . GLY A 1 248 ? 17.772 2.490 -14.447 1.00 94.94 248 GLY A N 1
ATOM 2028 C CA . GLY A 1 248 ? 18.139 1.531 -13.401 1.00 94.94 248 GLY A CA 1
ATOM 2029 C C . GLY A 1 248 ? 17.662 1.916 -11.994 1.00 94.94 248 GLY A C 1
ATOM 2030 O O . GLY A 1 248 ? 17.085 1.080 -11.296 1.00 94.94 248 GLY A O 1
ATOM 2031 N N . ALA A 1 249 ? 17.814 3.180 -11.585 1.00 92.75 249 ALA A N 1
ATOM 2032 C CA . ALA A 1 249 ? 17.372 3.653 -10.270 1.00 92.75 249 ALA A CA 1
ATOM 2033 C C . ALA A 1 249 ? 15.861 3.456 -10.048 1.00 92.75 249 ALA A C 1
ATOM 2035 O O . ALA A 1 249 ? 15.442 3.128 -8.935 1.00 92.75 249 ALA A O 1
ATOM 2036 N N . GLN A 1 250 ? 15.035 3.579 -11.095 1.00 93.38 250 GLN A N 1
ATOM 2037 C CA . GLN A 1 250 ? 13.588 3.347 -11.023 1.00 93.38 250 GLN A CA 1
ATOM 2038 C C . GLN A 1 250 ? 13.237 1.964 -10.447 1.00 93.38 250 GLN A C 1
ATOM 2040 O O . GLN A 1 250 ? 12.257 1.844 -9.714 1.00 93.38 250 GLN A O 1
ATOM 2045 N N . ARG A 1 251 ? 14.065 0.935 -10.676 1.00 95.69 251 ARG A N 1
ATOM 2046 C CA . ARG A 1 251 ? 13.847 -0.422 -10.132 1.00 95.69 251 ARG A CA 1
ATOM 2047 C C . ARG A 1 251 ? 14.139 -0.544 -8.639 1.00 95.69 251 ARG A C 1
ATOM 2049 O O . ARG A 1 251 ? 13.770 -1.539 -8.025 1.00 95.69 251 ARG A O 1
ATOM 2056 N N . LEU A 1 252 ? 14.794 0.457 -8.053 1.00 95.06 252 LEU A N 1
ATOM 2057 C CA . LEU A 1 252 ? 15.208 0.469 -6.649 1.00 95.06 252 LEU A CA 1
ATOM 2058 C C . LEU A 1 252 ? 14.419 1.474 -5.800 1.00 95.06 252 LEU A C 1
ATOM 2060 O O . LEU A 1 252 ? 14.314 1.300 -4.585 1.00 95.06 252 LEU A O 1
ATOM 2064 N N . LYS A 1 253 ? 13.882 2.532 -6.423 1.00 91.75 253 LYS A N 1
ATOM 2065 C CA . LYS A 1 253 ? 13.176 3.627 -5.731 1.00 91.75 253 LYS A CA 1
ATOM 2066 C C . LYS A 1 253 ? 11.853 4.055 -6.367 1.00 91.75 253 LYS A C 1
ATOM 2068 O O . LYS A 1 253 ? 11.198 4.937 -5.822 1.00 91.75 253 LYS A O 1
ATOM 2073 N N . GLY A 1 254 ? 11.498 3.537 -7.543 1.00 92.19 254 GLY A N 1
ATOM 2074 C CA . GLY A 1 254 ? 10.283 3.936 -8.257 1.00 92.19 254 GLY A CA 1
ATOM 2075 C C . GLY A 1 254 ? 9.011 3.404 -7.595 1.00 92.19 254 GLY A C 1
ATOM 2076 O O . GLY A 1 254 ? 9.006 3.029 -6.424 1.00 92.19 254 GLY A O 1
ATOM 2077 N N . CYS A 1 255 ? 7.924 3.332 -8.365 1.00 91.75 255 CYS A N 1
ATOM 2078 C CA . CYS A 1 255 ? 6.663 2.758 -7.881 1.00 91.75 255 CYS A CA 1
ATOM 2079 C C . CYS A 1 255 ? 6.718 1.232 -7.731 1.00 91.75 255 CYS A C 1
ATOM 2081 O O . CYS A 1 255 ? 5.902 0.664 -7.020 1.00 91.75 255 CYS A O 1
ATOM 2083 N N . ASN A 1 256 ? 7.662 0.560 -8.397 1.00 95.81 256 ASN A N 1
ATOM 2084 C CA . ASN A 1 256 ? 7.719 -0.898 -8.457 1.00 95.81 256 ASN A CA 1
ATOM 2085 C C . ASN A 1 256 ? 9.092 -1.469 -8.048 1.00 95.81 256 ASN A C 1
ATOM 2087 O O . ASN A 1 256 ? 9.754 -2.143 -8.841 1.00 95.81 256 ASN A O 1
ATOM 2091 N N . PRO A 1 257 ? 9.560 -1.229 -6.810 1.00 96.38 257 PRO A N 1
ATOM 2092 C CA . PRO A 1 257 ? 10.850 -1.725 -6.351 1.00 96.38 257 PRO A CA 1
ATOM 2093 C C . PRO A 1 257 ? 10.825 -3.214 -5.964 1.00 96.38 257 PRO A C 1
ATOM 2095 O O . PRO A 1 257 ? 11.659 -3.634 -5.174 1.00 96.38 257 PRO A O 1
ATOM 2098 N N . PHE A 1 258 ? 9.890 -4.025 -6.464 1.00 97.00 258 PHE A N 1
ATOM 2099 C CA . PHE A 1 258 ? 9.632 -5.391 -5.974 1.00 97.00 258 PHE A CA 1
ATOM 2100 C C . PHE A 1 258 ? 9.989 -6.498 -6.976 1.00 97.00 258 PHE A C 1
ATOM 2102 O O . PHE A 1 258 ? 9.765 -7.671 -6.701 1.00 97.00 258 PHE A O 1
ATOM 2109 N N . VAL A 1 259 ? 10.509 -6.158 -8.162 1.00 97.62 259 VAL A N 1
ATOM 2110 C CA . VAL A 1 259 ? 10.668 -7.144 -9.253 1.00 97.62 259 VAL A CA 1
ATOM 2111 C C . VAL A 1 259 ? 12.121 -7.522 -9.517 1.00 97.62 259 VAL A C 1
ATOM 2113 O O . VAL A 1 259 ? 12.387 -8.665 -9.876 1.00 97.62 259 VAL A O 1
ATOM 2116 N N . ILE A 1 260 ? 13.071 -6.607 -9.304 1.00 97.81 260 ILE A N 1
ATOM 2117 C CA . ILE A 1 260 ? 14.491 -6.862 -9.583 1.00 97.81 260 ILE A CA 1
ATOM 2118 C C . ILE A 1 260 ? 15.044 -8.034 -8.767 1.00 97.81 260 ILE A C 1
ATOM 2120 O O . ILE A 1 260 ? 14.807 -8.127 -7.562 1.00 97.81 260 ILE A O 1
ATOM 2124 N N . ARG A 1 261 ? 15.795 -8.919 -9.422 1.00 97.19 261 ARG A N 1
ATOM 2125 C CA . ARG A 1 261 ? 16.352 -10.146 -8.841 1.00 97.19 261 ARG A CA 1
ATOM 2126 C C . ARG A 1 261 ? 17.843 -10.250 -9.096 1.00 97.19 261 ARG A C 1
ATOM 2128 O O . ARG A 1 261 ? 18.340 -9.779 -10.116 1.00 97.19 261 ARG A O 1
ATOM 2135 N N . LEU A 1 262 ? 18.550 -10.888 -8.172 1.00 97.19 262 LEU A N 1
ATOM 2136 C CA . LEU A 1 262 ? 19.943 -11.271 -8.356 1.00 97.19 262 LEU A CA 1
ATOM 2137 C C . LEU A 1 262 ? 20.060 -12.319 -9.470 1.00 97.19 262 LEU A C 1
ATOM 2139 O O . LEU A 1 262 ? 19.345 -13.320 -9.476 1.00 97.19 262 LEU A O 1
ATOM 2143 N N . CYS A 1 263 ? 20.995 -12.107 -10.391 1.00 95.44 263 CYS A N 1
ATOM 2144 C CA . CYS A 1 263 ? 21.343 -13.067 -11.429 1.00 95.44 263 CYS A CA 1
ATOM 2145 C C . CYS A 1 263 ? 22.309 -14.106 -10.843 1.00 95.44 263 CYS A C 1
ATOM 2147 O O . CYS A 1 263 ? 23.492 -13.821 -10.656 1.00 95.44 263 CYS A O 1
ATOM 2149 N N . THR A 1 264 ? 21.813 -15.303 -10.525 1.00 92.19 264 THR A N 1
ATOM 2150 C CA . THR A 1 264 ? 22.653 -16.435 -10.087 1.00 92.19 264 THR A CA 1
ATOM 2151 C C . THR A 1 264 ? 23.210 -17.222 -11.267 1.00 92.19 264 THR A C 1
ATOM 2153 O O . THR A 1 264 ? 24.318 -17.744 -11.198 1.00 92.19 264 THR A O 1
ATOM 2156 N N . GLU A 1 265 ? 22.456 -17.262 -12.362 1.00 90.44 265 GLU A N 1
ATOM 2157 C CA . GLU A 1 265 ? 22.812 -17.909 -13.618 1.00 90.44 265 GLU A CA 1
ATOM 2158 C C . GLU A 1 265 ? 22.471 -16.975 -14.774 1.00 90.44 265 GLU A C 1
ATOM 2160 O O . GLU A 1 265 ? 21.521 -16.197 -14.695 1.00 90.44 265 GLU A O 1
ATOM 2165 N N . PHE A 1 266 ? 23.265 -17.030 -15.841 1.00 90.50 266 PHE A N 1
ATOM 2166 C CA . PHE A 1 266 ? 23.061 -16.165 -16.996 1.00 90.50 266 PHE A CA 1
ATOM 2167 C C . PHE A 1 266 ? 21.808 -16.592 -17.787 1.00 90.50 266 PHE A C 1
ATOM 2169 O O . PHE A 1 266 ? 21.702 -17.783 -18.092 1.00 90.50 266 PHE A O 1
ATOM 2176 N N . PRO A 1 267 ? 20.890 -15.675 -18.162 1.00 91.69 267 PRO A N 1
ATOM 2177 C CA . PRO A 1 267 ? 19.639 -16.043 -18.826 1.00 91.69 267 PRO A CA 1
ATOM 2178 C C . PRO A 1 267 ? 19.864 -16.813 -20.134 1.00 91.69 267 PRO A C 1
ATOM 2180 O O . PRO A 1 267 ? 20.623 -16.373 -21.002 1.00 91.69 267 PRO A O 1
ATOM 2183 N N . SER A 1 268 ? 19.176 -17.947 -20.298 1.00 91.19 268 SER A N 1
ATOM 2184 C CA . SER A 1 268 ? 19.315 -18.822 -21.472 1.00 91.19 268 SER A CA 1
ATOM 2185 C C . SER A 1 268 ? 18.933 -18.121 -22.782 1.00 91.19 268 SER A C 1
ATOM 2187 O O . SER A 1 268 ? 19.609 -18.291 -23.793 1.00 91.19 268 SER A O 1
ATOM 2189 N N . CYS A 1 269 ? 17.910 -17.264 -22.749 1.00 89.50 269 CYS A N 1
ATOM 2190 C CA . CYS A 1 269 ? 17.465 -16.459 -23.891 1.00 89.50 269 CYS A CA 1
ATOM 2191 C C . CYS A 1 269 ? 18.434 -15.329 -24.279 1.00 89.50 269 CYS A C 1
ATOM 2193 O O . CYS A 1 269 ? 18.213 -14.658 -25.275 1.00 89.50 269 CYS A O 1
ATOM 2195 N N . MET A 1 270 ? 19.488 -15.080 -23.495 1.00 92.69 270 MET A N 1
ATOM 2196 C CA . MET A 1 270 ? 20.483 -14.038 -23.773 1.00 92.69 270 MET A CA 1
ATOM 2197 C C . MET A 1 270 ? 21.890 -14.606 -23.965 1.00 92.69 270 MET A C 1
ATOM 2199 O O . MET A 1 270 ? 22.840 -13.833 -24.017 1.00 92.69 270 MET A O 1
ATOM 2203 N N . LEU A 1 271 ? 22.067 -15.931 -24.066 1.00 90.44 271 LEU A N 1
ATOM 2204 C CA . LEU A 1 271 ? 23.392 -16.574 -24.109 1.00 90.44 271 LEU A CA 1
ATOM 2205 C C . LEU A 1 271 ? 24.336 -15.994 -25.173 1.00 90.44 271 LEU A C 1
ATOM 2207 O O . LEU A 1 271 ? 25.541 -15.947 -24.928 1.00 90.44 271 LEU A O 1
ATOM 2211 N N . SER A 1 272 ? 23.796 -15.509 -26.294 1.00 89.88 272 SER A N 1
ATOM 2212 C CA . SER A 1 272 ? 24.534 -14.817 -27.360 1.00 89.88 272 SER A CA 1
ATOM 2213 C C . SER A 1 272 ? 25.277 -13.560 -26.883 1.00 89.88 272 SER A C 1
ATOM 2215 O O . SER A 1 272 ? 26.255 -13.152 -27.501 1.00 89.88 272 SER A O 1
ATOM 2217 N N . LEU A 1 273 ? 24.866 -12.962 -25.762 1.00 92.25 273 LEU A N 1
ATOM 2218 C CA . LEU A 1 273 ? 25.471 -11.755 -25.199 1.00 92.25 273 LEU A CA 1
ATOM 2219 C C . LEU A 1 273 ? 26.640 -12.019 -24.249 1.00 92.25 273 LEU A C 1
ATOM 2221 O O . LEU A 1 273 ? 27.274 -11.056 -23.828 1.00 92.25 273 LEU A O 1
ATOM 2225 N N . LYS A 1 274 ? 26.943 -13.274 -23.887 1.00 91.62 274 LYS A N 1
ATOM 2226 C CA . LYS A 1 274 ? 27.963 -13.585 -22.864 1.00 91.62 274 LYS A CA 1
ATOM 2227 C C . LYS A 1 274 ? 29.324 -12.953 -23.146 1.00 91.62 274 LYS A C 1
ATOM 2229 O O . LYS A 1 274 ? 29.920 -12.388 -22.232 1.00 91.62 274 LYS A O 1
ATOM 2234 N N . ASP A 1 275 ? 29.784 -13.031 -24.389 1.00 92.12 275 ASP A N 1
ATOM 2235 C CA . ASP A 1 275 ? 31.063 -12.442 -24.792 1.00 92.12 275 ASP A CA 1
ATOM 2236 C C . ASP A 1 275 ? 30.930 -10.931 -25.010 1.00 92.12 275 ASP A C 1
ATOM 2238 O O . ASP A 1 275 ? 31.810 -10.161 -24.625 1.00 92.12 275 ASP A O 1
ATOM 2242 N N . TRP A 1 276 ? 29.789 -10.496 -25.558 1.00 94.38 276 TRP A N 1
ATOM 2243 C CA . TRP A 1 276 ? 29.512 -9.089 -25.839 1.00 94.38 276 TRP A CA 1
ATOM 2244 C C . TRP A 1 276 ? 29.478 -8.223 -24.574 1.00 94.38 276 TRP A C 1
ATOM 2246 O O . TRP A 1 276 ? 29.953 -7.095 -24.611 1.00 94.38 276 TRP A O 1
ATOM 2256 N N . ILE A 1 277 ? 28.969 -8.723 -23.442 1.00 95.19 277 ILE A N 1
ATOM 2257 C CA . ILE A 1 277 ? 28.881 -7.918 -22.212 1.00 95.19 277 ILE A CA 1
ATOM 2258 C C . ILE A 1 277 ? 30.235 -7.661 -21.548 1.00 95.19 277 ILE A C 1
ATOM 2260 O O . ILE A 1 277 ? 30.329 -6.718 -20.769 1.00 95.19 277 ILE A O 1
ATOM 2264 N N . LEU A 1 278 ? 31.276 -8.462 -21.810 1.00 93.81 278 LEU A N 1
ATOM 2265 C CA . LEU A 1 278 ? 32.545 -8.408 -21.064 1.00 93.81 278 LEU A CA 1
ATOM 2266 C C . LEU A 1 278 ? 33.183 -7.002 -21.008 1.00 93.81 278 LEU A C 1
ATOM 2268 O O . LEU A 1 278 ? 33.584 -6.590 -19.916 1.00 93.81 278 LEU A O 1
ATOM 2272 N N . PRO A 1 279 ? 33.229 -6.211 -22.102 1.00 94.12 279 PRO A N 1
ATOM 2273 C CA . PRO A 1 279 ? 33.747 -4.841 -22.069 1.00 94.12 279 PRO A CA 1
ATOM 2274 C C . PRO A 1 279 ? 32.909 -3.882 -21.206 1.00 94.12 279 PRO A C 1
ATOM 2276 O O . PRO A 1 279 ? 33.410 -2.847 -20.770 1.00 94.12 279 PRO A O 1
ATOM 2279 N N . HIS A 1 280 ? 31.647 -4.222 -20.934 1.00 94.12 280 HIS A N 1
ATOM 2280 C CA . HIS A 1 280 ? 30.698 -3.414 -20.164 1.00 94.12 280 HIS A CA 1
ATOM 2281 C C . HIS A 1 280 ? 30.701 -3.734 -18.660 1.00 94.12 280 HIS A C 1
ATOM 2283 O O . HIS A 1 280 ? 30.003 -3.075 -17.891 1.00 94.12 280 HIS A O 1
ATOM 2289 N N . LEU A 1 281 ? 31.504 -4.708 -18.216 1.00 94.44 281 LEU A N 1
ATOM 2290 C CA . LEU A 1 281 ? 31.586 -5.144 -16.817 1.00 94.44 281 LEU A CA 1
ATOM 2291 C C . LEU A 1 281 ? 32.712 -4.457 -16.028 1.00 94.44 281 LEU A C 1
ATOM 2293 O O . LEU A 1 281 ? 33.196 -5.019 -15.055 1.00 94.44 281 LEU A O 1
ATOM 2297 N N . GLU A 1 282 ? 33.178 -3.269 -16.429 1.00 94.25 282 GLU A N 1
ATOM 2298 C CA . GLU A 1 282 ? 34.229 -2.510 -15.712 1.00 94.25 282 GLU A CA 1
ATOM 2299 C C . GLU A 1 282 ? 35.528 -3.318 -15.462 1.00 94.25 282 GLU A C 1
ATOM 2301 O O . GLU A 1 282 ? 36.203 -3.140 -14.450 1.00 94.25 282 GLU A O 1
ATOM 2306 N N . GLY A 1 283 ? 35.881 -4.226 -16.380 1.00 92.44 283 GLY A N 1
ATOM 2307 C CA . GLY A 1 283 ? 37.067 -5.091 -16.276 1.00 92.44 283 GLY A CA 1
ATOM 2308 C C . GLY A 1 283 ? 36.861 -6.382 -15.475 1.00 92.44 283 GLY A C 1
ATOM 2309 O O . GLY A 1 283 ? 37.791 -7.181 -15.360 1.00 92.44 283 GLY A O 1
ATOM 2310 N N . TRP A 1 284 ? 35.658 -6.620 -14.947 1.00 92.94 284 TRP A N 1
ATOM 2311 C CA . TRP A 1 284 ? 35.295 -7.881 -14.311 1.00 92.94 284 TRP A CA 1
ATOM 2312 C C . TRP A 1 284 ? 35.021 -8.974 -15.351 1.00 92.94 284 TRP A C 1
ATOM 2314 O O . TRP A 1 284 ? 34.397 -8.742 -16.384 1.00 92.94 284 TRP A O 1
ATOM 2324 N N . THR A 1 285 ? 35.414 -10.210 -15.048 1.00 93.31 285 THR A N 1
ATOM 2325 C CA . THR A 1 285 ? 34.942 -11.380 -15.807 1.00 93.31 285 THR A CA 1
ATOM 2326 C C . THR A 1 285 ? 33.507 -11.735 -15.415 1.00 93.31 285 THR A C 1
ATOM 2328 O O . THR A 1 285 ? 33.091 -11.492 -14.279 1.00 93.31 285 THR A O 1
ATOM 2331 N N . LEU A 1 286 ? 32.767 -12.406 -16.306 1.00 91.75 286 LEU A N 1
ATOM 2332 C CA . LEU A 1 286 ? 31.409 -12.876 -16.010 1.00 91.75 286 LEU A CA 1
ATOM 2333 C C . LEU A 1 286 ? 31.356 -13.699 -14.710 1.00 91.75 286 LEU A C 1
ATOM 2335 O O . LEU A 1 286 ? 30.539 -13.419 -13.834 1.00 91.75 286 LEU A O 1
ATOM 2339 N N . GLN A 1 287 ? 32.284 -14.643 -14.525 1.00 91.19 287 GLN A N 1
ATOM 2340 C CA . GLN A 1 287 ? 32.339 -15.459 -13.309 1.00 91.19 287 GLN A CA 1
ATOM 2341 C C . GLN A 1 287 ? 32.560 -14.609 -12.053 1.00 91.19 287 GLN A C 1
ATOM 2343 O O . GLN A 1 287 ? 31.882 -14.812 -11.045 1.00 91.19 287 GLN A O 1
ATOM 2348 N N . GLN A 1 288 ? 33.474 -13.635 -12.102 1.00 92.94 288 GLN A N 1
ATOM 2349 C CA . GLN A 1 288 ? 33.694 -12.751 -10.960 1.00 92.94 288 GLN A CA 1
ATOM 2350 C C . GLN A 1 288 ? 32.460 -11.882 -10.678 1.00 92.94 288 GLN A C 1
ATOM 2352 O O . GLN A 1 288 ? 32.140 -11.687 -9.511 1.00 92.94 288 GLN A O 1
ATOM 2357 N N . THR A 1 289 ? 31.728 -11.410 -11.697 1.00 92.00 289 THR A N 1
ATOM 2358 C CA . THR A 1 289 ? 30.491 -10.634 -11.474 1.00 92.00 289 THR A CA 1
ATOM 2359 C C . THR A 1 289 ? 29.367 -11.451 -10.836 1.00 92.00 289 THR A C 1
ATOM 2361 O O . THR A 1 289 ? 28.657 -10.921 -9.981 1.00 92.00 289 THR A O 1
ATOM 2364 N N . LEU A 1 290 ? 29.229 -12.736 -11.186 1.00 90.56 290 LEU A N 1
ATOM 2365 C CA . LEU A 1 290 ? 28.258 -13.645 -10.566 1.00 90.56 290 LEU A CA 1
ATOM 2366 C C . LEU A 1 290 ? 28.631 -13.933 -9.104 1.00 90.56 290 LEU A C 1
ATOM 2368 O O . LEU A 1 290 ? 27.795 -13.792 -8.212 1.00 90.56 290 LEU A O 1
ATOM 2372 N N . VAL A 1 291 ? 29.906 -14.244 -8.836 1.00 90.69 291 VAL A N 1
ATOM 2373 C CA . VAL A 1 291 ? 30.417 -14.478 -7.471 1.00 90.69 291 VAL A CA 1
ATOM 2374 C C . VAL A 1 291 ? 30.300 -13.218 -6.608 1.00 90.69 291 VAL A C 1
ATOM 2376 O O . VAL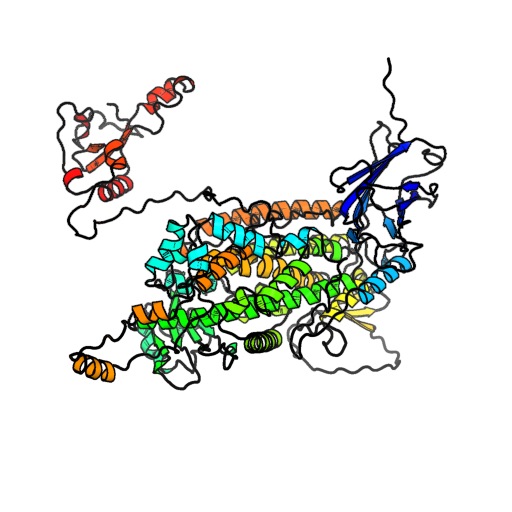 A 1 291 ? 29.875 -13.295 -5.456 1.00 90.69 291 VAL A O 1
ATOM 2379 N N . ALA A 1 292 ? 30.619 -12.049 -7.168 1.00 90.94 292 ALA A N 1
ATOM 2380 C CA . ALA A 1 292 ? 30.488 -10.755 -6.500 1.00 90.94 292 ALA A CA 1
ATOM 2381 C C . ALA A 1 292 ? 29.039 -10.239 -6.439 1.00 90.94 292 ALA A C 1
ATOM 2383 O O . ALA A 1 292 ? 28.806 -9.179 -5.859 1.00 90.94 292 ALA A O 1
ATOM 2384 N N . ARG A 1 293 ? 28.069 -10.973 -7.010 1.00 94.31 293 ARG A N 1
ATOM 2385 C CA . ARG A 1 293 ? 26.634 -10.641 -7.009 1.00 94.31 293 ARG A CA 1
ATOM 2386 C C . ARG A 1 293 ? 26.326 -9.263 -7.607 1.00 94.31 293 ARG A C 1
ATOM 2388 O O . ARG A 1 293 ? 25.576 -8.476 -7.035 1.00 94.31 293 ARG A O 1
ATOM 2395 N N . ARG A 1 294 ? 26.932 -8.970 -8.760 1.00 93.88 294 ARG A N 1
ATOM 2396 C CA . ARG A 1 294 ? 26.831 -7.678 -9.465 1.00 93.88 294 ARG A CA 1
ATOM 2397 C C . ARG A 1 294 ? 25.899 -7.683 -10.673 1.00 93.88 294 ARG A C 1
ATOM 2399 O O . ARG A 1 294 ? 25.620 -6.615 -11.209 1.00 93.88 294 ARG A O 1
ATOM 2406 N N . LEU A 1 295 ? 25.419 -8.848 -11.101 1.00 95.75 295 LEU A N 1
ATOM 2407 C CA . LEU A 1 295 ? 24.439 -8.963 -12.180 1.00 95.75 295 LEU A CA 1
ATOM 2408 C C . LEU A 1 295 ? 23.036 -9.155 -11.613 1.00 95.75 295 LEU A C 1
ATOM 2410 O O . LEU A 1 295 ? 22.831 -9.931 -10.681 1.00 95.75 295 LEU A O 1
ATOM 2414 N N . PHE A 1 296 ? 22.070 -8.461 -12.200 1.00 97.50 296 PHE A N 1
ATOM 2415 C CA . PHE A 1 296 ? 20.665 -8.493 -11.806 1.00 97.50 296 PHE A CA 1
ATOM 2416 C C . PHE A 1 296 ? 19.785 -8.580 -13.044 1.00 97.50 296 PHE A C 1
ATOM 2418 O O . PHE A 1 296 ? 20.206 -8.198 -14.132 1.00 97.50 296 PHE A O 1
ATOM 2425 N N . TYR A 1 297 ? 18.552 -9.043 -12.889 1.00 98.06 297 TYR A N 1
ATOM 2426 C CA . TYR A 1 297 ? 17.583 -9.044 -13.976 1.00 98.06 297 TYR A CA 1
ATOM 2427 C C . TYR A 1 297 ? 16.179 -8.689 -13.489 1.00 98.06 297 TYR A C 1
ATOM 2429 O O . TYR A 1 297 ? 15.869 -8.749 -12.296 1.00 98.06 297 TYR A O 1
ATOM 2437 N N . VAL A 1 298 ? 15.332 -8.304 -14.437 1.00 98.50 298 VAL A N 1
ATOM 2438 C CA . VAL A 1 298 ? 13.886 -8.154 -14.261 1.00 98.50 298 VAL A CA 1
ATOM 2439 C C . VAL A 1 298 ? 13.209 -8.965 -15.356 1.00 98.50 298 VAL A C 1
ATOM 2441 O O . VAL A 1 298 ? 13.561 -8.812 -16.523 1.00 98.50 298 VAL A O 1
ATOM 2444 N N . ASP A 1 299 ? 12.259 -9.815 -14.975 1.00 97.56 299 ASP A N 1
ATOM 2445 C CA . ASP A 1 299 ? 11.565 -10.733 -15.877 1.00 97.56 299 ASP A CA 1
ATOM 2446 C C . ASP A 1 299 ? 10.046 -10.538 -15.786 1.00 97.56 299 ASP A C 1
ATOM 2448 O O . ASP A 1 299 ? 9.441 -10.706 -14.723 1.00 97.56 299 ASP A O 1
ATOM 2452 N N . TYR A 1 300 ? 9.441 -10.188 -16.921 1.00 98.19 300 TYR A N 1
ATOM 2453 C CA . TYR A 1 300 ? 8.006 -10.000 -17.094 1.00 98.19 300 TYR A CA 1
ATOM 2454 C C . TYR A 1 300 ? 7.345 -11.116 -17.917 1.00 98.19 300 TYR A C 1
ATOM 2456 O O . TYR A 1 300 ? 6.288 -10.897 -18.512 1.00 98.19 300 TYR A O 1
ATOM 2464 N N . ALA A 1 301 ? 7.875 -12.343 -17.886 1.00 97.19 301 ALA A N 1
ATOM 2465 C CA . ALA A 1 301 ? 7.251 -13.532 -18.482 1.00 97.19 301 ALA A CA 1
ATOM 2466 C C . ALA A 1 301 ? 5.764 -13.704 -18.100 1.00 97.19 301 ALA A C 1
ATOM 2468 O O . ALA A 1 301 ? 4.950 -14.177 -18.899 1.00 97.19 301 ALA A O 1
ATOM 2469 N N . ILE A 1 302 ? 5.361 -13.241 -16.907 1.00 97.62 302 ILE A N 1
ATOM 2470 C CA . ILE A 1 302 ? 3.962 -13.236 -16.443 1.00 97.62 302 ILE A CA 1
ATOM 2471 C C . ILE A 1 302 ? 3.003 -12.464 -17.371 1.00 97.62 302 ILE A C 1
ATOM 2473 O O . ILE A 1 302 ? 1.796 -12.721 -17.352 1.00 97.62 302 ILE A O 1
ATOM 2477 N N . MET A 1 303 ? 3.517 -11.557 -18.207 1.00 97.56 303 MET A N 1
ATOM 2478 C CA . MET A 1 303 ? 2.749 -10.717 -19.132 1.00 97.56 303 MET A CA 1
ATOM 2479 C C . MET A 1 303 ? 2.414 -11.412 -20.459 1.00 97.56 303 MET A C 1
ATOM 2481 O O . MET A 1 303 ? 1.626 -10.892 -21.251 1.00 97.56 303 MET A O 1
ATOM 2485 N N . ARG A 1 304 ? 2.955 -12.611 -20.713 1.00 96.38 304 ARG A N 1
ATOM 2486 C CA . ARG A 1 304 ? 2.814 -13.276 -22.014 1.00 96.38 304 ARG A CA 1
ATOM 2487 C C . ARG A 1 304 ? 1.367 -13.602 -22.377 1.00 96.38 304 ARG A C 1
ATOM 2489 O O . ARG A 1 304 ? 0.626 -14.194 -21.585 1.00 96.38 304 ARG A O 1
ATOM 2496 N N . GLY A 1 305 ? 0.968 -13.269 -23.602 1.00 95.62 305 GLY A N 1
ATOM 2497 C CA . GLY A 1 305 ? -0.347 -13.624 -24.143 1.00 95.62 305 GLY A CA 1
ATOM 2498 C C . GLY A 1 305 ? -1.519 -13.003 -23.376 1.00 95.62 305 GLY A C 1
ATOM 2499 O O . GLY A 1 305 ? -2.618 -13.564 -23.365 1.00 95.62 305 GLY A O 1
ATOM 2500 N N . LEU A 1 306 ? -1.292 -11.889 -22.673 1.00 97.62 306 LEU A N 1
ATOM 2501 C CA . LEU A 1 306 ? -2.374 -11.131 -22.057 1.00 97.62 306 LEU A CA 1
ATOM 2502 C C . LEU A 1 306 ? -3.228 -10.452 -23.130 1.00 97.62 306 LEU A C 1
ATOM 2504 O O . LEU A 1 306 ? -2.731 -9.963 -24.140 1.00 97.62 306 LEU A O 1
ATOM 2508 N N . HIS A 1 307 ? -4.537 -10.396 -22.891 1.00 97.62 307 HIS A N 1
ATOM 2509 C CA . HIS A 1 307 ? -5.464 -9.793 -23.843 1.00 97.62 307 HIS A CA 1
ATOM 2510 C C . HIS A 1 307 ? -5.407 -8.253 -23.819 1.00 97.62 307 HIS A C 1
ATOM 2512 O O . HIS A 1 307 ? -5.921 -7.606 -22.891 1.00 97.62 307 HIS A O 1
ATOM 2518 N N . CYS A 1 308 ? -4.836 -7.674 -24.872 1.00 96.44 308 CYS A N 1
ATOM 2519 C CA . CYS A 1 308 ? -4.718 -6.233 -25.095 1.00 96.44 308 CYS A CA 1
ATOM 2520 C C . CYS A 1 308 ? -5.963 -5.620 -25.739 1.00 96.44 308 CYS A C 1
ATOM 2522 O O . CYS A 1 308 ? -6.830 -6.315 -26.273 1.00 96.44 308 CYS A O 1
ATOM 2524 N N . ARG A 1 309 ? -6.074 -4.292 -25.642 1.00 93.50 309 ARG A N 1
ATOM 2525 C CA . ARG A 1 309 ? -7.077 -3.524 -26.394 1.00 93.50 309 ARG A CA 1
ATOM 2526 C C . ARG A 1 309 ? -6.831 -3.661 -27.902 1.00 93.50 309 ARG A C 1
ATOM 2528 O O . ARG A 1 309 ? -5.719 -3.958 -28.327 1.00 93.50 309 ARG A O 1
ATOM 2535 N N . GLN A 1 310 ? -7.869 -3.442 -28.705 1.00 89.06 310 GLN A N 1
ATOM 2536 C CA . GLN A 1 310 ? -7.762 -3.534 -30.163 1.00 89.06 310 GLN A CA 1
ATOM 2537 C C . GLN A 1 310 ? -6.661 -2.600 -30.689 1.00 89.06 310 GLN A C 1
ATOM 2539 O O . GLN A 1 310 ? -6.582 -1.446 -30.271 1.00 89.06 310 GLN A O 1
ATOM 2544 N N . GLY A 1 311 ? -5.800 -3.119 -31.570 1.00 86.50 311 GLY A N 1
ATOM 2545 C CA . GLY A 1 311 ? -4.669 -2.372 -32.135 1.00 86.50 311 GLY A CA 1
ATOM 2546 C C . GLY A 1 311 ? -3.511 -2.109 -31.163 1.00 86.50 311 GLY A C 1
ATOM 2547 O O . GLY A 1 311 ? -2.625 -1.323 -31.481 1.00 86.50 311 GLY A O 1
ATOM 2548 N N . ARG A 1 312 ? -3.508 -2.732 -29.979 1.00 92.00 312 ARG A N 1
ATOM 2549 C CA . ARG A 1 312 ? -2.448 -2.607 -28.971 1.00 92.00 312 ARG A CA 1
ATOM 2550 C C . ARG A 1 312 ? -1.792 -3.958 -28.703 1.00 92.00 312 ARG A C 1
ATOM 2552 O O . ARG A 1 312 ? -2.464 -4.987 -28.723 1.00 92.00 312 ARG A O 1
ATOM 2559 N N . MET A 1 313 ? -0.501 -3.943 -28.382 1.00 93.56 313 MET A N 1
ATOM 2560 C CA . MET A 1 313 ? 0.275 -5.137 -28.024 1.00 93.56 313 MET A CA 1
ATOM 2561 C C . MET A 1 313 ? 0.985 -4.960 -26.681 1.00 93.56 313 MET A C 1
ATOM 2563 O O . MET A 1 313 ? 1.227 -3.837 -26.246 1.00 93.56 313 MET A O 1
ATOM 2567 N N . ILE A 1 314 ? 1.309 -6.060 -26.008 1.00 95.31 314 ILE A N 1
ATOM 2568 C CA . ILE A 1 314 ? 2.125 -6.061 -24.791 1.00 95.31 314 ILE A CA 1
ATOM 2569 C C . ILE A 1 314 ? 3.246 -7.079 -24.961 1.00 95.31 314 ILE A C 1
ATOM 2571 O O . ILE A 1 314 ? 3.029 -8.163 -25.500 1.00 95.31 314 ILE A O 1
ATOM 2575 N N . THR A 1 315 ? 4.436 -6.714 -24.508 1.00 95.19 315 THR A N 1
ATOM 2576 C CA . THR A 1 315 ? 5.617 -7.575 -24.492 1.00 95.19 315 THR A CA 1
ATOM 2577 C C . THR A 1 315 ? 5.690 -8.367 -23.185 1.00 95.19 315 THR A C 1
ATOM 2579 O O . THR A 1 315 ? 5.028 -8.036 -22.195 1.00 95.19 315 THR A O 1
ATOM 2582 N N . ALA A 1 316 ? 6.520 -9.409 -23.161 1.00 97.06 316 ALA A N 1
ATOM 2583 C CA . ALA A 1 316 ? 6.883 -10.135 -21.944 1.00 97.06 316 ALA A CA 1
ATOM 2584 C C . ALA A 1 316 ? 8.402 -10.036 -21.730 1.00 97.06 316 ALA A C 1
ATOM 2586 O O . ALA A 1 316 ? 9.108 -11.034 -21.880 1.00 97.06 316 ALA A O 1
ATOM 2587 N N . PRO A 1 317 ? 8.918 -8.822 -21.465 1.00 97.94 317 PRO A N 1
ATOM 2588 C CA . PRO A 1 317 ? 10.332 -8.542 -21.623 1.00 97.94 317 PRO A CA 1
ATOM 2589 C C . PRO A 1 317 ? 11.182 -9.076 -20.465 1.00 97.94 317 PRO A C 1
ATOM 2591 O O . PRO A 1 317 ? 10.729 -9.154 -19.321 1.00 97.94 317 PRO A O 1
ATOM 2594 N N . LEU A 1 318 ? 12.453 -9.346 -20.759 1.00 98.06 318 LEU A N 1
ATOM 2595 C CA . LEU A 1 318 ? 13.503 -9.627 -19.783 1.00 98.06 318 LEU A CA 1
ATOM 2596 C C . LEU A 1 318 ? 14.626 -8.602 -19.946 1.00 98.06 318 LEU A C 1
ATOM 2598 O O . LEU A 1 318 ? 15.118 -8.396 -21.052 1.00 98.06 318 LEU A O 1
ATOM 2602 N N . ALA A 1 319 ? 15.048 -7.961 -18.858 1.00 98.38 319 ALA A N 1
ATOM 2603 C CA . ALA A 1 319 ? 16.142 -6.991 -18.869 1.00 98.38 319 ALA A CA 1
ATOM 2604 C C . ALA A 1 319 ? 17.272 -7.413 -17.931 1.00 98.38 319 ALA A C 1
ATOM 2606 O O . ALA A 1 319 ? 17.018 -7.788 -16.786 1.00 98.38 319 ALA A O 1
ATOM 2607 N N . LEU A 1 320 ? 18.512 -7.311 -18.411 1.00 98.25 320 LEU A N 1
ATOM 2608 C CA . LEU A 1 320 ? 19.737 -7.600 -17.670 1.00 98.25 320 LEU A CA 1
ATOM 2609 C C . LEU A 1 320 ? 20.394 -6.293 -17.218 1.00 98.25 320 LEU A C 1
ATOM 2611 O O . LEU A 1 320 ? 20.475 -5.332 -17.982 1.00 98.25 320 LEU A O 1
ATOM 2615 N N . PHE A 1 321 ? 20.896 -6.268 -15.987 1.00 97.81 321 PHE A N 1
ATOM 2616 C CA . PHE A 1 321 ? 21.508 -5.106 -15.357 1.00 97.81 321 PHE A CA 1
ATOM 2617 C C . PHE A 1 321 ? 22.851 -5.456 -14.720 1.00 97.81 321 PHE A C 1
ATOM 2619 O O . PHE A 1 321 ? 23.029 -6.543 -14.166 1.00 97.81 321 PHE A O 1
ATOM 2626 N N . PHE A 1 322 ? 23.763 -4.488 -14.719 1.00 96.69 322 PHE A N 1
ATOM 2627 C CA . PHE A 1 322 ? 25.027 -4.539 -13.996 1.00 96.69 322 PHE A CA 1
ATOM 2628 C C . PHE A 1 322 ? 25.070 -3.454 -12.923 1.00 96.69 322 PHE A C 1
ATOM 2630 O O . PHE A 1 322 ? 24.777 -2.286 -13.178 1.00 96.69 322 PHE A O 1
ATOM 2637 N N . TYR A 1 323 ? 25.425 -3.845 -11.704 1.00 95.44 323 TYR A N 1
ATOM 2638 C CA . TYR A 1 323 ? 25.677 -2.926 -10.607 1.00 95.44 323 TYR A CA 1
ATOM 2639 C C . TYR A 1 323 ? 27.155 -2.543 -10.599 1.00 95.44 323 TYR A C 1
ATOM 2641 O O . TYR A 1 323 ? 28.015 -3.409 -10.444 1.00 95.44 323 TYR A O 1
ATOM 2649 N N . THR A 1 324 ? 27.434 -1.254 -10.786 1.00 93.00 324 THR A N 1
ATOM 2650 C CA . THR A 1 324 ? 28.776 -0.698 -11.017 1.00 93.00 324 THR A CA 1
ATOM 2651 C C . THR A 1 324 ? 29.541 -0.398 -9.728 1.00 93.00 324 THR A C 1
ATOM 2653 O O . THR A 1 324 ? 28.972 -0.294 -8.639 1.00 93.00 324 THR A O 1
ATOM 2656 N N . GLU A 1 325 ? 30.859 -0.189 -9.828 1.00 89.69 325 GLU A N 1
ATOM 2657 C CA . GLU A 1 325 ? 31.693 0.326 -8.724 1.00 89.69 325 GLU A CA 1
ATOM 2658 C C . GLU A 1 325 ? 31.210 1.686 -8.200 1.00 89.69 325 GLU A C 1
ATOM 2660 O O . GLU A 1 325 ? 31.327 1.990 -7.011 1.00 89.69 325 GLU A O 1
ATOM 2665 N N . LYS A 1 326 ? 30.568 2.485 -9.061 1.00 88.38 326 LYS A N 1
ATOM 2666 C CA . LYS A 1 326 ? 29.941 3.762 -8.687 1.00 88.38 326 LYS A CA 1
ATOM 2667 C C . LYS A 1 326 ? 28.604 3.604 -7.960 1.00 88.38 326 LYS A C 1
ATOM 2669 O O . LYS A 1 326 ? 27.950 4.608 -7.691 1.00 88.38 326 LYS A O 1
ATOM 2674 N N . ARG A 1 327 ? 28.200 2.375 -7.616 1.00 88.56 327 ARG A N 1
ATOM 2675 C CA . ARG A 1 327 ? 26.934 2.062 -6.935 1.00 88.56 327 ARG A CA 1
ATOM 2676 C C . ARG A 1 327 ? 25.695 2.469 -7.735 1.00 88.56 327 ARG A C 1
ATOM 2678 O O . ARG A 1 327 ? 24.695 2.914 -7.167 1.00 88.56 327 ARG A O 1
ATOM 2685 N N . GLN A 1 328 ? 25.772 2.313 -9.053 1.00 90.88 328 GLN A N 1
ATOM 2686 C CA . GLN A 1 328 ? 24.669 2.554 -9.979 1.00 90.88 328 GLN A CA 1
ATOM 2687 C C . GLN A 1 328 ? 24.247 1.232 -10.603 1.00 90.88 328 GLN A C 1
ATOM 2689 O O . GLN A 1 328 ? 25.091 0.413 -10.958 1.00 90.88 328 GLN A O 1
ATOM 2694 N N . LEU A 1 329 ? 22.943 1.030 -10.743 1.00 95.06 329 LEU A N 1
ATOM 2695 C CA . LEU A 1 329 ? 22.405 -0.079 -11.513 1.00 95.06 329 LEU A CA 1
ATOM 2696 C C . LEU A 1 329 ? 22.238 0.390 -12.960 1.00 95.06 329 LEU A C 1
ATOM 2698 O O . LEU A 1 329 ? 21.481 1.326 -13.196 1.00 95.06 329 LEU A O 1
ATOM 2702 N N . LEU A 1 330 ? 22.937 -0.228 -13.908 1.00 95.56 330 LEU A N 1
ATOM 2703 C CA . LEU A 1 330 ? 22.863 0.124 -15.326 1.00 95.56 330 LEU A CA 1
ATOM 2704 C C . LEU A 1 330 ? 22.243 -1.017 -16.136 1.00 95.56 330 LEU A C 1
ATOM 2706 O O . LEU A 1 330 ? 22.598 -2.174 -15.905 1.00 95.56 330 LEU A O 1
ATOM 2710 N N . PRO A 1 331 ? 21.317 -0.729 -17.064 1.00 97.31 331 PRO A N 1
ATOM 2711 C CA . PRO A 1 331 ? 20.826 -1.721 -18.010 1.00 97.31 331 PRO A CA 1
ATOM 2712 C C . PRO A 1 331 ? 21.938 -2.122 -18.991 1.00 97.31 331 PRO A C 1
ATOM 2714 O O . PRO A 1 331 ? 22.649 -1.270 -19.513 1.00 97.31 331 PRO A O 1
ATOM 2717 N N . LEU A 1 332 ? 22.078 -3.420 -19.251 1.00 97.38 332 LEU A N 1
ATOM 2718 C CA . LEU A 1 332 ? 22.992 -3.957 -20.264 1.00 97.38 332 LEU A CA 1
ATOM 2719 C C . LEU A 1 332 ? 22.245 -4.340 -21.543 1.00 97.38 332 LEU A C 1
ATOM 2721 O O . LEU A 1 332 ? 22.684 -4.018 -22.644 1.00 97.38 332 LEU A O 1
ATOM 2725 N N . ALA A 1 333 ? 21.121 -5.042 -21.389 1.00 97.75 333 ALA A N 1
ATOM 2726 C CA . ALA A 1 333 ? 20.332 -5.552 -22.502 1.00 97.75 333 ALA A CA 1
ATOM 2727 C C . ALA A 1 333 ? 18.858 -5.711 -22.117 1.00 97.75 333 ALA A C 1
ATOM 2729 O O . ALA A 1 333 ? 18.537 -5.946 -20.948 1.00 97.75 333 ALA A O 1
ATOM 2730 N N . ILE A 1 334 ? 17.973 -5.607 -23.106 1.00 98.12 334 ILE A N 1
ATOM 2731 C CA . ILE A 1 334 ? 16.527 -5.813 -22.980 1.00 98.12 334 ILE A CA 1
ATOM 2732 C C . ILE A 1 334 ? 16.081 -6.728 -24.117 1.00 98.12 334 ILE A C 1
ATOM 2734 O O . ILE A 1 334 ? 16.192 -6.371 -25.283 1.00 98.12 334 ILE A O 1
ATOM 2738 N N . HIS A 1 335 ? 15.532 -7.887 -23.776 1.00 97.19 335 HIS A N 1
ATOM 2739 C CA . HIS A 1 335 ? 14.871 -8.776 -24.721 1.00 97.19 335 HIS A CA 1
ATOM 2740 C C . HIS A 1 335 ? 13.364 -8.578 -24.604 1.00 97.19 335 HIS A C 1
ATOM 2742 O O . HIS A 1 335 ? 12.785 -8.907 -23.570 1.00 97.19 335 HIS A O 1
ATOM 2748 N N . LEU A 1 336 ? 12.724 -8.014 -25.630 1.00 97.25 336 LEU A N 1
ATOM 2749 C CA . LEU A 1 336 ? 11.298 -7.679 -25.569 1.00 97.25 336 LEU A CA 1
ATOM 2750 C C . LEU A 1 336 ? 10.377 -8.894 -25.714 1.00 97.25 336 LEU A C 1
ATOM 2752 O O . LEU A 1 336 ? 9.321 -8.927 -25.080 1.00 97.25 336 LEU A O 1
ATOM 2756 N N . ASP A 1 337 ? 10.782 -9.895 -26.495 1.00 93.12 337 ASP A N 1
ATOM 2757 C CA . ASP A 1 337 ? 10.038 -11.148 -26.627 1.00 93.12 337 ASP A CA 1
ATOM 2758 C C . ASP A 1 337 ? 10.955 -12.388 -26.596 1.00 93.12 337 ASP A C 1
ATOM 2760 O O . ASP A 1 337 ? 11.243 -12.972 -27.645 1.00 93.12 337 ASP A O 1
ATOM 2764 N N . PRO A 1 338 ? 11.409 -12.808 -25.394 1.00 92.06 338 PRO A N 1
ATOM 2765 C CA . PRO A 1 338 ? 12.351 -13.916 -25.203 1.00 92.06 338 PRO A CA 1
ATOM 2766 C C . PRO A 1 338 ? 11.978 -15.261 -25.828 1.00 92.06 338 PRO A C 1
ATOM 2768 O O . PRO A 1 338 ? 12.850 -16.101 -26.025 1.00 92.06 338 PRO A O 1
ATOM 2771 N N . GLU A 1 339 ? 10.695 -15.499 -26.105 1.00 87.94 339 GLU A N 1
ATOM 2772 C CA . GLU A 1 339 ? 10.216 -16.773 -26.658 1.00 87.94 339 GLU A CA 1
ATOM 2773 C C . GLU A 1 339 ? 9.862 -16.720 -28.141 1.00 87.94 339 GLU A C 1
ATOM 2775 O O . GLU A 1 339 ? 9.570 -17.762 -28.724 1.00 87.94 339 GLU A O 1
ATOM 2780 N N . SER A 1 340 ? 9.935 -15.545 -28.772 1.00 86.69 340 SER A N 1
ATOM 2781 C CA . SER A 1 340 ? 9.749 -15.426 -30.223 1.00 86.69 340 SER A CA 1
ATOM 2782 C C . SER A 1 340 ? 10.813 -16.184 -31.022 1.00 86.69 340 SER A C 1
ATOM 2784 O O . SER A 1 340 ? 10.567 -16.571 -32.162 1.00 86.69 340 SER A O 1
ATOM 2786 N N . GLY A 1 341 ? 12.002 -16.376 -30.438 1.00 81.69 341 GLY A N 1
ATOM 2787 C CA . GLY A 1 341 ? 13.188 -16.848 -31.153 1.00 81.69 341 GLY A CA 1
ATOM 2788 C C . GLY A 1 341 ? 13.778 -15.811 -32.119 1.00 81.69 341 GLY A C 1
ATOM 2789 O O . GLY A 1 341 ? 14.732 -16.131 -32.822 1.00 81.69 341 GLY A O 1
ATOM 2790 N N . ASP A 1 342 ? 13.239 -14.587 -32.156 1.00 86.69 342 ASP A N 1
ATOM 2791 C CA . ASP A 1 342 ? 13.718 -13.499 -33.007 1.00 86.69 342 ASP A CA 1
ATOM 2792 C C . ASP A 1 342 ? 14.737 -12.630 -32.251 1.00 86.69 342 ASP A C 1
ATOM 2794 O O . ASP A 1 342 ? 14.374 -11.799 -31.408 1.00 86.69 342 ASP A O 1
ATOM 2798 N N . ASP A 1 343 ? 16.022 -12.800 -32.581 1.00 87.25 343 ASP A N 1
ATOM 2799 C CA . ASP A 1 343 ? 17.139 -12.029 -32.008 1.00 87.25 343 ASP A CA 1
ATOM 2800 C C . ASP A 1 343 ? 17.028 -10.522 -32.303 1.00 87.25 343 ASP A C 1
ATOM 2802 O O . ASP A 1 343 ? 17.607 -9.705 -31.590 1.00 87.25 343 ASP A O 1
ATOM 2806 N N . ARG A 1 344 ? 16.217 -10.103 -33.286 1.00 90.38 344 ARG A N 1
ATOM 2807 C CA . ARG A 1 344 ? 15.947 -8.674 -33.524 1.00 90.38 344 ARG A CA 1
ATOM 2808 C C . ARG A 1 344 ? 15.144 -8.035 -32.392 1.00 90.38 344 ARG A C 1
ATOM 2810 O O . ARG A 1 344 ? 15.090 -6.818 -32.302 1.00 90.38 344 ARG A O 1
ATOM 2817 N N . THR A 1 345 ? 14.537 -8.812 -31.499 1.00 94.25 345 THR A N 1
ATOM 2818 C CA . THR A 1 345 ? 13.866 -8.276 -30.300 1.00 94.25 345 THR A CA 1
ATOM 2819 C C . THR A 1 345 ? 14.800 -8.152 -29.088 1.00 94.25 345 THR A C 1
ATOM 2821 O O . THR A 1 345 ? 14.343 -7.782 -27.999 1.00 94.25 345 THR A O 1
ATOM 2824 N N . LEU A 1 346 ? 16.091 -8.471 -29.252 1.00 95.56 346 LEU A N 1
ATOM 2825 C CA . LEU A 1 346 ? 17.139 -8.337 -28.245 1.00 95.56 346 LEU A CA 1
ATOM 2826 C C . LEU A 1 346 ? 17.961 -7.066 -28.488 1.00 95.56 346 LEU A C 1
ATOM 2828 O O . LEU A 1 346 ? 18.794 -7.003 -29.391 1.00 95.56 346 LEU A O 1
ATOM 2832 N N . PHE A 1 347 ? 17.750 -6.077 -27.624 1.00 95.75 347 PHE A N 1
ATOM 2833 C CA . PHE A 1 347 ? 18.404 -4.775 -27.673 1.00 95.75 347 PHE A CA 1
ATOM 2834 C C . PHE A 1 347 ? 19.534 -4.675 -26.651 1.00 95.75 347 PHE A C 1
ATOM 2836 O O . PHE A 1 347 ? 19.446 -5.206 -25.538 1.00 95.75 347 PHE A O 1
ATOM 2843 N N . ARG A 1 348 ? 20.581 -3.942 -27.014 1.00 95.62 348 ARG A N 1
ATOM 2844 C CA . ARG A 1 348 ? 21.820 -3.731 -26.264 1.00 95.62 348 ARG A CA 1
ATOM 2845 C C . ARG A 1 348 ? 21.956 -2.259 -25.893 1.00 95.62 348 ARG A C 1
ATOM 2847 O O . ARG A 1 348 ? 21.545 -1.380 -26.642 1.00 95.62 348 ARG A O 1
ATOM 2854 N N . CYS A 1 349 ? 22.630 -1.965 -24.783 1.00 93.94 349 CYS A N 1
ATOM 2855 C CA . CYS A 1 349 ? 22.867 -0.578 -24.364 1.00 93.94 349 CYS A CA 1
ATOM 2856 C C . CYS A 1 349 ? 23.770 0.234 -25.321 1.00 93.94 349 CYS A C 1
ATOM 2858 O O . CYS A 1 349 ? 23.945 1.433 -25.116 1.00 93.94 349 CYS A O 1
ATOM 2860 N N . THR A 1 350 ? 24.375 -0.404 -26.329 1.00 93.31 350 THR A N 1
ATOM 2861 C CA . THR A 1 350 ? 25.177 0.246 -27.382 1.00 93.31 350 THR A CA 1
ATOM 2862 C C . THR A 1 350 ? 24.451 0.376 -28.718 1.00 93.31 350 THR A C 1
ATOM 2864 O O . THR A 1 350 ? 25.044 0.907 -29.655 1.00 93.31 350 THR A O 1
ATOM 2867 N N . ASP A 1 351 ? 23.229 -0.146 -28.834 1.00 91.25 351 ASP A N 1
ATOM 2868 C CA . ASP A 1 351 ? 22.421 0.021 -30.044 1.00 91.25 351 ASP A CA 1
ATOM 2869 C C . ASP A 1 351 ? 22.102 1.513 -30.265 1.00 91.25 351 ASP A C 1
ATOM 2871 O O . ASP A 1 351 ? 22.246 2.320 -29.332 1.00 91.25 351 ASP A O 1
ATOM 2875 N N . PRO A 1 352 ? 21.684 1.917 -31.482 1.00 90.38 352 PRO A N 1
ATOM 2876 C CA . PRO A 1 352 ? 21.322 3.301 -31.760 1.00 90.38 352 PRO A CA 1
ATOM 2877 C C . PRO A 1 352 ? 20.381 3.871 -30.694 1.00 90.38 352 PRO A C 1
ATOM 2879 O O . PRO A 1 352 ? 19.452 3.205 -30.233 1.00 90.38 352 PRO A O 1
ATOM 2882 N N . ALA A 1 353 ? 20.618 5.123 -30.293 1.00 86.50 353 ALA A N 1
ATOM 2883 C CA . ALA A 1 353 ? 19.954 5.721 -29.132 1.00 86.50 353 ALA A CA 1
ATOM 2884 C C . ALA A 1 353 ? 18.415 5.664 -29.208 1.00 86.50 353 ALA A C 1
ATOM 2886 O O . ALA A 1 353 ? 17.753 5.524 -28.180 1.00 86.50 353 ALA A O 1
ATOM 2887 N N . GLU A 1 354 ? 17.854 5.752 -30.416 1.00 84.00 354 GLU A N 1
ATOM 2888 C CA . GLU A 1 354 ? 16.412 5.695 -30.669 1.00 84.00 354 GLU A CA 1
ATOM 2889 C C . GLU A 1 354 ? 15.849 4.275 -30.480 1.00 84.00 354 GLU A C 1
ATOM 2891 O O . GLU A 1 354 ? 14.816 4.103 -29.832 1.00 84.00 354 GLU A O 1
ATOM 2896 N N . GLU A 1 355 ? 16.557 3.246 -30.950 1.00 88.94 355 GLU A N 1
ATOM 2897 C CA . GLU A 1 355 ? 16.181 1.841 -30.746 1.00 88.94 355 GLU A CA 1
ATOM 2898 C C . GLU A 1 355 ? 16.269 1.444 -29.270 1.00 88.94 355 GLU A C 1
ATOM 2900 O O . GLU A 1 355 ? 15.347 0.839 -28.714 1.00 88.94 355 GLU A O 1
ATOM 2905 N N . TRP A 1 356 ? 17.343 1.859 -28.593 1.00 92.12 356 TRP A N 1
ATOM 2906 C CA . TRP A 1 356 ? 17.501 1.607 -27.164 1.00 92.12 356 TRP A CA 1
ATOM 2907 C C . TRP A 1 356 ? 16.423 2.308 -26.330 1.00 92.12 356 TRP A C 1
ATOM 2909 O O . TRP A 1 356 ? 15.907 1.750 -25.355 1.00 92.12 356 TRP A O 1
ATOM 2919 N N . LEU A 1 357 ? 16.039 3.528 -26.717 1.00 90.25 357 LEU A N 1
ATOM 2920 C CA . LEU A 1 357 ? 14.930 4.241 -26.090 1.00 90.25 357 LEU A CA 1
ATOM 2921 C C . LEU A 1 357 ? 13.610 3.479 -26.256 1.00 90.25 357 LEU A C 1
ATOM 2923 O O . LEU A 1 357 ? 12.889 3.311 -25.272 1.00 90.25 357 LEU A O 1
ATOM 2927 N N . GLN A 1 358 ? 13.319 2.971 -27.455 1.00 90.88 358 GLN A N 1
ATOM 2928 C CA . GLN A 1 358 ? 12.128 2.160 -27.718 1.00 90.88 358 GLN A CA 1
ATOM 2929 C C . GLN A 1 358 ? 12.102 0.891 -26.857 1.00 90.88 358 GLN A C 1
ATOM 2931 O O . GLN A 1 358 ? 11.092 0.606 -26.209 1.00 90.88 358 GLN A O 1
ATOM 2936 N N . ALA A 1 359 ? 13.222 0.173 -26.752 1.00 94.56 359 ALA A N 1
ATOM 2937 C CA . ALA A 1 359 ? 13.320 -1.005 -25.891 1.00 94.56 359 ALA A CA 1
ATOM 2938 C C . ALA A 1 359 ? 13.008 -0.679 -24.419 1.00 94.56 359 ALA A C 1
ATOM 2940 O O . ALA A 1 359 ? 12.227 -1.382 -23.769 1.00 94.56 359 ALA A O 1
ATOM 2941 N N . LYS A 1 360 ? 13.550 0.428 -23.896 1.00 95.31 360 LYS A N 1
ATOM 2942 C CA . LYS A 1 360 ? 13.264 0.904 -22.533 1.00 95.31 360 LYS A CA 1
ATOM 2943 C C . LYS A 1 360 ? 11.805 1.318 -22.345 1.00 95.31 360 LYS A C 1
ATOM 2945 O O . LYS A 1 360 ? 11.230 1.025 -21.296 1.00 95.31 360 LYS A O 1
ATOM 2950 N N . LEU A 1 361 ? 11.198 1.957 -23.345 1.00 93.94 361 LEU A N 1
ATOM 2951 C CA . LEU A 1 361 ? 9.805 2.399 -23.309 1.00 93.94 361 LEU A CA 1
ATOM 2952 C C . LEU A 1 361 ? 8.840 1.208 -23.245 1.00 93.94 361 LEU A C 1
ATOM 2954 O O . LEU A 1 361 ? 7.972 1.159 -22.372 1.00 93.94 361 LEU A O 1
ATOM 2958 N N . TRP A 1 362 ? 9.044 0.208 -24.105 1.00 96.12 362 TRP A N 1
ATOM 2959 C CA . TRP A 1 362 ? 8.253 -1.025 -24.122 1.00 96.12 362 TRP A CA 1
ATOM 2960 C C . TRP A 1 362 ? 8.494 -1.904 -22.892 1.00 96.12 362 TRP A C 1
ATOM 2962 O O . TRP A 1 362 ? 7.556 -2.519 -22.383 1.00 96.12 362 TRP A O 1
ATOM 2972 N N . PHE A 1 363 ? 9.716 -1.924 -22.353 1.00 97.75 363 PHE A N 1
ATOM 2973 C CA . PHE A 1 363 ? 9.984 -2.539 -21.054 1.00 97.75 363 PHE A CA 1
ATOM 2974 C C . PHE A 1 363 ? 9.189 -1.852 -19.933 1.00 97.75 363 PHE A C 1
ATOM 2976 O O . PHE A 1 363 ? 8.509 -2.517 -19.150 1.00 97.75 363 PHE A O 1
ATOM 2983 N N . ASN A 1 364 ? 9.217 -0.518 -19.884 1.00 96.88 364 ASN A N 1
ATOM 2984 C CA . ASN A 1 364 ? 8.493 0.255 -18.878 1.00 96.88 364 ASN A CA 1
ATOM 2985 C C . ASN A 1 364 ? 6.967 0.151 -19.027 1.00 96.88 364 ASN A C 1
ATOM 2987 O O . ASN A 1 364 ? 6.270 0.247 -18.020 1.00 96.88 364 ASN A O 1
ATOM 2991 N N . LEU A 1 365 ? 6.442 -0.104 -20.231 1.00 97.88 365 LEU A N 1
ATOM 2992 C CA . LEU A 1 365 ? 5.029 -0.436 -20.437 1.00 97.88 365 LEU A CA 1
ATOM 2993 C C . LEU A 1 365 ? 4.633 -1.744 -19.731 1.00 97.88 365 LEU A C 1
ATOM 2995 O O . LEU A 1 365 ? 3.573 -1.819 -19.105 1.00 97.88 365 LEU A O 1
ATOM 2999 N N . ALA A 1 366 ? 5.468 -2.784 -19.825 1.00 98.38 366 ALA A N 1
ATOM 3000 C CA . ALA A 1 366 ? 5.233 -4.035 -19.106 1.00 98.38 366 ALA A CA 1
ATOM 3001 C C . ALA A 1 366 ? 5.333 -3.822 -17.586 1.00 98.38 366 ALA A C 1
ATOM 3003 O O . ALA A 1 366 ? 4.442 -4.239 -16.844 1.00 98.38 366 ALA A O 1
ATOM 3004 N N . ASP A 1 367 ? 6.364 -3.104 -17.136 1.00 98.44 367 ASP A N 1
ATOM 3005 C CA . ASP A 1 367 ? 6.580 -2.776 -15.725 1.00 98.44 367 ASP A CA 1
ATOM 3006 C C . ASP A 1 367 ? 5.405 -1.981 -15.126 1.00 98.44 367 ASP A C 1
ATOM 3008 O O . ASP A 1 367 ? 4.893 -2.334 -14.063 1.00 98.44 367 ASP A O 1
ATOM 3012 N N . SER A 1 368 ? 4.899 -0.971 -15.838 1.00 97.69 368 SER A N 1
ATOM 3013 C CA . SER A 1 368 ? 3.781 -0.136 -15.388 1.00 97.69 368 SER A CA 1
ATOM 3014 C C . SER A 1 368 ? 2.454 -0.900 -15.334 1.00 97.69 368 SER A C 1
ATOM 3016 O O . SER A 1 368 ? 1.694 -0.772 -14.368 1.00 97.69 368 SER A O 1
ATOM 3018 N N . CYS A 1 369 ? 2.181 -1.753 -16.328 1.00 98.19 369 CYS A N 1
ATOM 3019 C CA . CYS A 1 369 ? 1.001 -2.614 -16.336 1.00 98.19 369 CYS A CA 1
ATOM 3020 C C . CYS A 1 369 ? 1.061 -3.642 -15.197 1.00 98.19 369 CYS A C 1
ATOM 3022 O O . CYS A 1 369 ? 0.053 -3.868 -14.521 1.00 98.19 369 CYS A O 1
ATOM 3024 N N . TYR A 1 370 ? 2.235 -4.231 -14.945 1.00 98.56 370 TYR A N 1
ATOM 3025 C CA . TYR A 1 370 ? 2.452 -5.129 -13.813 1.00 98.56 370 TYR A CA 1
ATOM 3026 C C . TYR A 1 370 ? 2.248 -4.402 -12.481 1.00 98.56 370 TYR A C 1
ATOM 3028 O O . TYR A 1 370 ? 1.486 -4.873 -11.636 1.00 98.56 370 TYR A O 1
ATOM 3036 N N . HIS A 1 371 ? 2.860 -3.229 -12.311 1.00 97.62 371 HIS A N 1
ATOM 3037 C CA . HIS A 1 371 ? 2.696 -2.392 -11.128 1.00 97.62 371 HIS A CA 1
ATOM 3038 C C . HIS A 1 371 ? 1.220 -2.083 -10.853 1.00 97.62 371 HIS A C 1
ATOM 3040 O O . HIS A 1 371 ? 0.739 -2.297 -9.743 1.00 97.62 371 HIS A O 1
ATOM 3046 N N . MET A 1 372 ? 0.476 -1.615 -11.858 1.00 96.56 372 MET A N 1
ATOM 3047 C CA . MET A 1 372 ? -0.914 -1.206 -11.664 1.00 96.56 372 MET A CA 1
ATOM 3048 C C . MET A 1 372 ? -1.823 -2.389 -11.296 1.00 96.56 372 MET A C 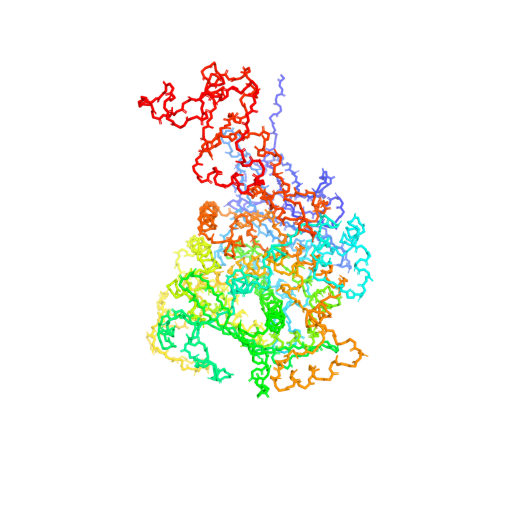1
ATOM 3050 O O . MET A 1 372 ? -2.718 -2.254 -10.460 1.00 96.56 372 MET A O 1
ATOM 3054 N N . VAL A 1 373 ? -1.594 -3.558 -11.903 1.00 97.94 373 VAL A N 1
ATOM 3055 C CA . VAL A 1 373 ? -2.461 -4.732 -11.732 1.00 97.94 373 VAL A CA 1
ATOM 3056 C C . VAL A 1 373 ? -1.999 -5.633 -10.585 1.00 97.94 373 VAL A C 1
ATOM 3058 O O . VAL A 1 373 ? -2.758 -5.860 -9.647 1.00 97.94 373 VAL A O 1
ATOM 3061 N N . VAL A 1 374 ? -0.777 -6.161 -10.647 1.00 97.75 374 VAL A N 1
ATOM 3062 C CA . VAL A 1 374 ? -0.240 -7.096 -9.642 1.00 97.75 374 VAL A CA 1
ATOM 3063 C C . VAL A 1 374 ? 0.317 -6.338 -8.446 1.00 97.75 374 VAL A C 1
ATOM 3065 O O . VAL A 1 374 ? 0.027 -6.694 -7.311 1.00 97.75 374 VAL A O 1
ATOM 3068 N N . GLY A 1 375 ? 1.080 -5.270 -8.687 1.00 95.31 375 GLY A N 1
ATOM 3069 C CA . GLY A 1 375 ? 1.643 -4.463 -7.608 1.00 95.31 375 GLY A CA 1
ATOM 3070 C C . GLY A 1 375 ? 0.551 -3.828 -6.751 1.00 95.31 375 GLY A C 1
ATOM 3071 O O . GLY A 1 375 ? 0.592 -3.933 -5.534 1.00 95.31 375 GLY A O 1
ATOM 3072 N N . ARG A 1 376 ? -0.461 -3.210 -7.366 1.00 94.12 376 ARG A N 1
ATOM 3073 C CA . ARG A 1 376 ? -1.445 -2.396 -6.645 1.00 94.12 376 ARG A CA 1
ATOM 3074 C C . ARG A 1 376 ? -2.818 -3.044 -6.506 1.00 94.12 376 ARG A C 1
ATOM 3076 O O . ARG A 1 376 ? -3.245 -3.286 -5.380 1.00 94.12 376 ARG A O 1
ATOM 3083 N N . LEU A 1 377 ? -3.522 -3.317 -7.609 1.00 96.06 377 LEU A N 1
ATOM 3084 C CA . LEU A 1 377 ? -4.900 -3.823 -7.538 1.00 96.06 377 LEU A CA 1
ATOM 3085 C C . LEU A 1 377 ? -4.987 -5.161 -6.784 1.00 96.06 377 LEU A C 1
ATOM 3087 O O . LEU A 1 377 ? -5.844 -5.303 -5.920 1.00 96.06 377 LEU A O 1
ATOM 3091 N N . LEU A 1 378 ? -4.087 -6.113 -7.050 1.00 97.62 378 LEU A N 1
ATOM 3092 C CA . LEU A 1 378 ? -4.076 -7.403 -6.351 1.00 97.62 378 LEU A CA 1
ATOM 3093 C C . LEU A 1 378 ? -3.886 -7.250 -4.833 1.00 97.62 378 LEU A C 1
ATOM 3095 O O . LEU A 1 378 ? -4.645 -7.843 -4.072 1.00 97.62 378 LEU A O 1
ATOM 3099 N N . ASN A 1 379 ? -2.920 -6.434 -4.395 1.00 95.69 379 ASN A N 1
ATOM 3100 C CA . ASN A 1 379 ? -2.678 -6.191 -2.968 1.00 95.69 379 ASN A CA 1
ATOM 3101 C C . ASN A 1 379 ? -3.903 -5.572 -2.280 1.00 95.69 379 ASN A C 1
ATOM 3103 O O . ASN A 1 379 ? -4.268 -5.989 -1.184 1.00 95.69 379 ASN A O 1
ATOM 3107 N N . HIS A 1 380 ? -4.581 -4.632 -2.941 1.00 95.69 380 HIS A N 1
ATOM 3108 C CA . HIS A 1 380 ? -5.818 -4.043 -2.430 1.00 95.69 380 HIS A CA 1
ATOM 3109 C C . HIS A 1 380 ? -6.969 -5.059 -2.311 1.00 95.69 380 HIS A C 1
ATOM 3111 O O . HIS A 1 380 ? -7.678 -5.041 -1.307 1.00 95.69 380 HIS A O 1
ATOM 3117 N N . LEU A 1 381 ? -7.134 -5.966 -3.283 1.00 96.50 381 LEU A N 1
ATOM 3118 C CA . LEU A 1 381 ? -8.145 -7.032 -3.218 1.00 96.50 381 LEU A CA 1
ATOM 3119 C C . LEU A 1 381 ? -7.868 -8.018 -2.072 1.00 96.50 381 LEU A C 1
ATOM 3121 O O . LEU A 1 381 ? -8.784 -8.394 -1.350 1.00 96.50 381 LEU A O 1
ATOM 3125 N N . ILE A 1 382 ? -6.604 -8.401 -1.866 1.00 97.56 382 ILE A N 1
ATOM 3126 C CA . ILE A 1 382 ? -6.209 -9.279 -0.752 1.00 97.56 382 ILE A CA 1
ATOM 3127 C C . ILE A 1 382 ? -6.473 -8.593 0.595 1.00 97.56 382 ILE A C 1
ATOM 3129 O O . ILE A 1 382 ? -7.068 -9.191 1.489 1.00 97.56 382 ILE A O 1
ATOM 3133 N N . LEU A 1 383 ? -6.069 -7.327 0.737 1.00 97.44 383 LEU A N 1
ATOM 3134 C CA . LEU A 1 383 ? -6.289 -6.546 1.957 1.00 97.44 383 LEU A CA 1
ATOM 3135 C C . LEU A 1 383 ? -7.779 -6.305 2.248 1.00 97.44 383 LEU A C 1
ATOM 3137 O O . LEU A 1 383 ? -8.154 -6.254 3.416 1.00 97.44 383 LEU A O 1
ATOM 3141 N N . GLU A 1 384 ? -8.632 -6.203 1.222 1.00 96.44 384 GLU A N 1
ATOM 3142 C CA . GLU A 1 384 ? -10.091 -6.143 1.394 1.00 96.44 384 GLU A CA 1
ATOM 3143 C C . GLU A 1 384 ? -10.627 -7.426 2.024 1.00 96.44 384 GLU A C 1
ATOM 3145 O O . GLU A 1 384 ? -11.324 -7.348 3.032 1.00 96.44 384 GLU A O 1
ATOM 3150 N N . GLY A 1 385 ? -10.251 -8.595 1.496 1.00 96.81 385 GLY A N 1
ATOM 3151 C CA . GLY A 1 385 ? -10.624 -9.879 2.093 1.00 96.81 385 GLY A CA 1
ATOM 3152 C C . GLY A 1 385 ? -10.168 -9.993 3.552 1.00 96.81 385 GLY A C 1
ATOM 3153 O O . GLY A 1 385 ? -10.963 -10.351 4.420 1.00 96.81 385 GLY A O 1
ATOM 3154 N N . ILE A 1 386 ? -8.919 -9.606 3.845 1.00 97.75 386 ILE A N 1
ATOM 3155 C CA . ILE A 1 386 ? -8.364 -9.612 5.211 1.00 97.75 386 ILE A CA 1
ATOM 3156 C C . ILE A 1 386 ? -9.153 -8.681 6.138 1.00 97.75 386 ILE A C 1
ATOM 3158 O O . ILE A 1 386 ? -9.457 -9.067 7.266 1.00 97.75 386 ILE A O 1
ATOM 3162 N N . TYR A 1 387 ? -9.491 -7.471 5.685 1.00 96.56 387 TYR A N 1
ATOM 3163 C CA . TYR A 1 387 ? -10.251 -6.511 6.485 1.00 96.56 387 TYR A CA 1
ATOM 3164 C C . TYR A 1 387 ? -11.669 -6.990 6.778 1.00 96.56 387 TYR A C 1
ATOM 3166 O O . TYR A 1 387 ? -12.144 -6.894 7.908 1.00 96.56 387 TYR A O 1
ATOM 3174 N N . VAL A 1 388 ? -12.348 -7.522 5.766 1.00 96.56 388 VAL A N 1
ATOM 3175 C CA . VAL A 1 388 ? -13.708 -8.041 5.916 1.00 96.56 388 VAL A CA 1
ATOM 3176 C C . VAL A 1 388 ? -13.701 -9.222 6.882 1.00 96.56 388 VAL A C 1
ATOM 3178 O O . VAL A 1 388 ? -14.509 -9.258 7.804 1.00 96.56 388 VAL A O 1
ATOM 3181 N N . SER A 1 389 ? -12.728 -10.124 6.747 1.00 96.94 389 SER A N 1
ATOM 3182 C CA . SER A 1 389 ? -12.508 -11.221 7.690 1.00 96.94 389 SER A CA 1
ATOM 3183 C C . SER A 1 389 ? -12.197 -10.719 9.110 1.00 96.94 389 SER A C 1
ATOM 3185 O O . SER A 1 389 ? -12.767 -11.217 10.077 1.00 96.94 389 SER A O 1
ATOM 3187 N N . LEU A 1 390 ? -11.379 -9.672 9.269 1.00 97.19 390 LEU A N 1
ATOM 3188 C CA . LEU A 1 390 ? -11.111 -9.045 10.572 1.00 97.19 390 LEU A CA 1
ATOM 3189 C C . LEU A 1 390 ? -12.414 -8.558 11.223 1.00 97.19 390 LEU A C 1
ATOM 3191 O O . LEU A 1 390 ? -12.677 -8.865 12.384 1.00 97.19 390 LEU A O 1
ATOM 3195 N N . ARG A 1 391 ? -13.251 -7.833 10.467 1.00 94.44 391 ARG A N 1
ATOM 3196 C CA . ARG A 1 391 ? -14.539 -7.311 10.951 1.00 94.44 391 ARG A CA 1
ATOM 3197 C C . ARG A 1 391 ? -15.532 -8.416 11.301 1.00 94.44 391 ARG A C 1
ATOM 3199 O O . ARG A 1 391 ? -16.323 -8.230 12.216 1.00 94.44 391 ARG A O 1
ATOM 3206 N N . ARG A 1 392 ? -15.494 -9.549 10.600 1.00 94.94 392 ARG A N 1
ATOM 3207 C CA . ARG A 1 392 ? -16.369 -10.707 10.839 1.00 94.94 392 ARG A CA 1
ATOM 3208 C C . ARG A 1 392 ? -16.017 -11.502 12.099 1.00 94.94 392 ARG A C 1
ATOM 3210 O O . ARG A 1 392 ? -16.889 -12.193 12.615 1.00 94.94 392 ARG A O 1
ATOM 3217 N N . ASN A 1 393 ? -14.767 -11.441 12.563 1.00 96.56 393 ASN A N 1
ATOM 3218 C CA . ASN A 1 393 ? -14.263 -12.365 13.587 1.00 96.56 393 ASN A CA 1
ATOM 3219 C C . ASN A 1 393 ? -13.780 -11.701 14.880 1.00 96.56 393 ASN A C 1
ATOM 3221 O O . ASN A 1 393 ? -13.710 -12.392 15.889 1.00 96.56 393 ASN A O 1
ATOM 3225 N N . LEU A 1 394 ? -13.431 -10.409 14.878 1.00 96.56 394 LEU A N 1
ATOM 3226 C CA . LEU A 1 394 ? -12.958 -9.710 16.079 1.00 96.56 394 LEU A CA 1
ATOM 3227 C C . LEU A 1 394 ? -13.952 -8.632 16.520 1.00 96.56 394 LEU A C 1
ATOM 3229 O O . LEU A 1 394 ? -14.406 -7.813 15.711 1.00 96.56 394 LEU A O 1
ATOM 3233 N N . ALA A 1 395 ? -14.259 -8.594 17.819 1.00 93.69 395 ALA A N 1
ATOM 3234 C CA . ALA A 1 395 ? -15.077 -7.520 18.385 1.00 93.69 395 ALA A CA 1
ATOM 3235 C C . ALA A 1 395 ? -14.262 -6.223 18.559 1.00 93.69 395 ALA A C 1
ATOM 3237 O O . ALA A 1 395 ? -13.030 -6.251 18.592 1.00 93.69 395 ALA A O 1
ATOM 3238 N N . GLN A 1 396 ? -14.922 -5.069 18.718 1.00 90.94 396 GLN A N 1
ATOM 3239 C CA . GLN A 1 396 ? -14.217 -3.780 18.817 1.00 90.94 396 GLN A CA 1
ATOM 3240 C C . GLN A 1 396 ? -13.345 -3.630 20.056 1.00 90.94 396 GLN A C 1
ATOM 3242 O O . GLN A 1 396 ? -12.327 -2.939 20.009 1.00 90.94 396 GLN A O 1
ATOM 3247 N N . SER A 1 397 ? -13.725 -4.276 21.153 1.00 92.38 397 SER A N 1
ATOM 3248 C CA . SER A 1 397 ? -12.934 -4.306 22.380 1.00 92.38 397 SER A CA 1
ATOM 3249 C C . SER A 1 397 ? -11.746 -5.270 22.291 1.00 92.38 397 SER A C 1
ATOM 3251 O O . SER A 1 397 ? -10.896 -5.274 23.180 1.00 92.38 397 SER A O 1
ATOM 3253 N N . HIS A 1 398 ? -11.626 -6.063 21.217 1.00 96.38 398 HIS A N 1
ATOM 3254 C CA . HIS A 1 398 ? -10.471 -6.931 21.017 1.00 96.38 398 HIS A CA 1
ATOM 3255 C C . HIS A 1 398 ? -9.196 -6.094 20.777 1.00 96.38 398 HIS A C 1
ATOM 3257 O O . HIS A 1 398 ? -9.164 -5.274 19.852 1.00 96.38 398 HIS A O 1
ATOM 3263 N N . PRO 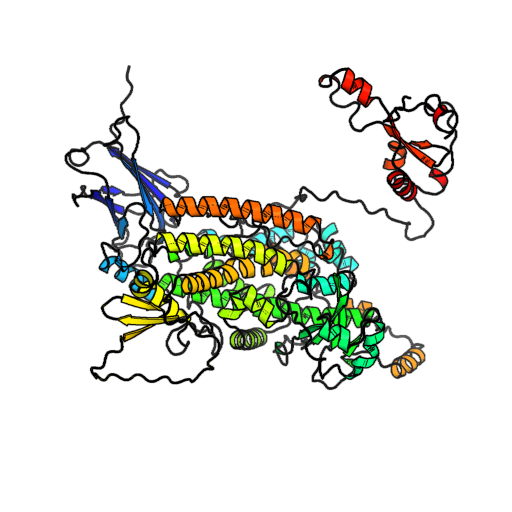A 1 399 ? -8.088 -6.324 21.508 1.00 96.81 399 PRO A N 1
ATOM 3264 C CA . PRO A 1 399 ? -6.873 -5.512 21.383 1.00 96.81 399 PRO A CA 1
ATOM 3265 C C . PRO A 1 399 ? -6.283 -5.523 19.963 1.00 96.81 399 PRO A C 1
ATOM 3267 O O . PRO A 1 399 ? -5.860 -4.489 19.450 1.00 96.81 399 PRO A O 1
ATOM 3270 N N . VAL A 1 400 ? -6.292 -6.675 19.282 1.00 98.12 400 VAL A N 1
ATOM 3271 C CA . VAL A 1 400 ? -5.833 -6.773 17.881 1.00 98.12 400 VAL A CA 1
ATOM 3272 C C . VAL A 1 400 ? -6.708 -5.960 16.918 1.00 98.12 400 VAL A C 1
ATOM 3274 O O . VAL A 1 400 ? -6.173 -5.364 15.983 1.00 98.12 400 VAL A O 1
ATOM 3277 N N . TYR A 1 401 ? -8.022 -5.870 17.157 1.00 96.75 401 TYR A N 1
ATOM 3278 C CA . TYR A 1 401 ? -8.888 -5.009 16.354 1.00 96.75 401 TYR A CA 1
ATOM 3279 C C . TYR A 1 401 ? -8.512 -3.541 16.550 1.00 96.75 401 TYR A C 1
ATOM 3281 O O . TYR A 1 401 ? -8.268 -2.845 15.570 1.00 96.75 401 TYR A O 1
ATOM 3289 N N . GLN A 1 402 ? -8.383 -3.083 17.798 1.00 95.25 402 GLN A N 1
ATOM 3290 C CA . GLN A 1 402 ? -8.020 -1.693 18.103 1.00 95.25 402 GLN A CA 1
ATOM 3291 C C . GLN A 1 402 ? -6.655 -1.291 17.531 1.00 95.25 402 GLN A C 1
ATOM 3293 O O . GLN A 1 402 ? -6.465 -0.144 17.129 1.00 95.25 402 GLN A O 1
ATOM 3298 N N . LEU A 1 403 ? -5.716 -2.239 17.456 1.00 96.69 403 LEU A N 1
ATOM 3299 C CA . LEU A 1 403 ? -4.413 -2.034 16.830 1.00 96.69 403 LEU A CA 1
ATOM 3300 C C . LEU A 1 403 ? -4.514 -1.854 15.305 1.00 96.69 403 LEU A C 1
ATOM 3302 O O . LEU A 1 403 ? -3.799 -1.031 14.741 1.00 96.69 403 LEU A O 1
ATOM 3306 N N . LEU A 1 404 ? -5.370 -2.625 14.624 1.00 96.94 404 LEU A N 1
ATOM 3307 C CA . LEU A 1 404 ? -5.458 -2.642 13.157 1.00 96.94 404 LEU A CA 1
ATOM 3308 C C . LEU A 1 404 ? -6.493 -1.672 12.577 1.00 96.94 404 LEU A C 1
ATOM 3310 O O . LEU A 1 404 ? -6.293 -1.161 11.475 1.00 96.94 404 LEU A O 1
ATOM 3314 N N . ALA A 1 405 ? -7.587 -1.404 13.288 1.00 92.38 405 ALA A N 1
ATOM 3315 C CA . ALA A 1 405 ? -8.707 -0.594 12.813 1.00 92.38 405 ALA A CA 1
ATOM 3316 C C . ALA A 1 405 ? -8.305 0.805 12.299 1.00 92.38 405 ALA A C 1
ATOM 3318 O O . ALA A 1 405 ? -8.793 1.185 11.227 1.00 92.38 405 ALA A O 1
ATOM 3319 N N . PRO A 1 406 ? -7.371 1.548 12.939 1.00 91.31 406 PRO A N 1
ATOM 3320 C CA . PRO A 1 406 ? -6.909 2.832 12.410 1.00 91.31 406 PRO A CA 1
ATOM 3321 C C . PRO A 1 406 ? -6.320 2.744 10.996 1.00 91.31 406 PRO A C 1
ATOM 3323 O O . PRO A 1 406 ? -6.377 3.712 10.240 1.00 91.31 406 PRO A O 1
ATOM 3326 N N . HIS A 1 407 ? -5.768 1.587 10.621 1.00 93.12 407 HIS A N 1
ATOM 3327 C CA . HIS A 1 407 ? -5.099 1.372 9.340 1.00 93.12 407 HIS A CA 1
ATOM 3328 C C . HIS A 1 407 ? -6.044 0.941 8.207 1.00 93.12 407 HIS A C 1
ATOM 3330 O O . HIS A 1 407 ? -5.644 0.928 7.042 1.00 93.12 407 HIS A O 1
ATOM 3336 N N . PHE A 1 408 ? -7.307 0.641 8.519 1.00 91.06 408 PHE A N 1
ATOM 3337 C CA . PHE A 1 408 ? -8.341 0.293 7.537 1.00 91.06 408 PHE A CA 1
ATOM 3338 C C . PHE A 1 408 ? -9.425 1.367 7.382 1.00 91.06 408 PHE A C 1
ATOM 3340 O O . PHE A 1 408 ? -10.437 1.155 6.710 1.00 91.06 408 PHE A O 1
ATOM 3347 N N . ARG A 1 409 ? -9.222 2.548 7.975 1.00 83.88 409 ARG A N 1
ATOM 3348 C CA . ARG A 1 409 ? -10.160 3.668 7.868 1.00 83.88 409 ARG A CA 1
ATOM 3349 C C . ARG A 1 409 ? -10.441 4.003 6.398 1.00 83.88 409 ARG A C 1
ATOM 3351 O O . ARG A 1 409 ? -9.512 4.174 5.616 1.00 83.88 409 ARG A O 1
ATOM 3358 N N . SER A 1 410 ? -11.719 4.073 6.015 1.00 80.94 410 SER A N 1
ATOM 3359 C CA . SER A 1 410 ? -12.162 4.354 4.632 1.00 80.94 410 SER A CA 1
ATOM 3360 C C . SER A 1 410 ? -11.623 3.389 3.556 1.00 80.94 410 SER A C 1
ATOM 3362 O O . SER A 1 410 ? -11.784 3.640 2.362 1.00 80.94 410 SER A O 1
ATOM 3364 N N . PHE A 1 411 ? -11.016 2.259 3.943 1.00 88.25 411 PHE A N 1
ATOM 3365 C CA . PHE A 1 411 ? -10.365 1.332 3.014 1.00 88.25 411 PHE A CA 1
ATOM 3366 C C . PHE A 1 411 ? -11.344 0.747 1.986 1.00 88.25 411 PHE A C 1
ATOM 3368 O O . PHE A 1 411 ? -11.027 0.689 0.797 1.00 88.25 411 PHE A O 1
ATOM 3375 N N . LEU A 1 412 ? -12.554 0.368 2.418 1.00 89.81 412 LEU A N 1
ATOM 3376 C CA . LEU A 1 412 ? -13.589 -0.178 1.531 1.00 89.81 412 LEU A CA 1
ATOM 3377 C C . LEU A 1 412 ? -14.039 0.836 0.471 1.00 89.81 412 LEU A C 1
ATOM 3379 O O . LEU A 1 412 ? -14.156 0.481 -0.702 1.00 89.81 412 LEU A O 1
ATOM 3383 N N . ALA A 1 413 ? -14.222 2.106 0.847 1.00 86.00 413 ALA A N 1
ATOM 3384 C CA . ALA A 1 413 ? -14.584 3.170 -0.089 1.00 86.00 413 ALA A CA 1
ATOM 3385 C C . ALA A 1 413 ? -13.502 3.385 -1.156 1.00 86.00 413 ALA A C 1
ATOM 3387 O O . ALA A 1 413 ? -13.788 3.429 -2.355 1.00 86.00 413 ALA A O 1
ATOM 3388 N N . VAL A 1 414 ? -12.242 3.449 -0.720 1.00 84.69 414 VAL A N 1
ATOM 3389 C CA . VAL A 1 414 ? -11.084 3.609 -1.606 1.00 84.69 414 VAL A CA 1
ATOM 3390 C C . VAL A 1 414 ? -10.974 2.427 -2.557 1.00 84.69 414 VAL A C 1
ATOM 3392 O O . VAL A 1 414 ? -10.756 2.605 -3.756 1.00 84.69 414 VAL A O 1
ATOM 3395 N N . ASN A 1 415 ? -11.132 1.210 -2.038 1.00 89.69 415 ASN A N 1
ATOM 3396 C CA . ASN A 1 415 ? -11.017 0.010 -2.846 1.00 89.69 415 ASN A CA 1
ATOM 3397 C C . ASN A 1 415 ? -12.167 -0.118 -3.853 1.00 89.69 415 ASN A C 1
ATOM 3399 O O . ASN A 1 415 ? -11.937 -0.510 -4.997 1.00 89.69 415 ASN A O 1
ATOM 3403 N N . ARG A 1 416 ? -13.388 0.288 -3.478 1.00 88.50 416 ARG A N 1
ATOM 3404 C CA . ARG A 1 416 ? -14.515 0.417 -4.411 1.00 88.50 416 ARG A CA 1
ATOM 3405 C C . ARG A 1 416 ? -14.155 1.344 -5.575 1.00 88.50 416 ARG A C 1
ATOM 3407 O O . ARG A 1 416 ? -14.296 0.932 -6.725 1.00 88.50 416 ARG A O 1
ATOM 3414 N N . LYS A 1 417 ? -13.601 2.531 -5.294 1.00 86.12 417 LYS A N 1
ATOM 3415 C CA . LYS A 1 417 ? -13.204 3.486 -6.344 1.00 86.12 417 LYS A CA 1
ATOM 3416 C C . LYS A 1 417 ? -12.032 2.987 -7.194 1.00 86.12 417 LYS A C 1
ATOM 3418 O O . LYS A 1 417 ? -12.027 3.152 -8.410 1.00 86.12 417 LYS A O 1
ATOM 3423 N N . LEU A 1 418 ? -11.052 2.316 -6.587 1.00 88.75 418 LEU A N 1
ATOM 3424 C CA . LEU A 1 418 ? -9.949 1.700 -7.329 1.00 88.75 418 LEU A CA 1
ATOM 3425 C C . LEU A 1 418 ? -10.456 0.610 -8.285 1.00 88.75 418 LEU A C 1
ATOM 3427 O O . LEU A 1 418 ? -10.016 0.562 -9.435 1.00 88.75 418 LEU A O 1
ATOM 3431 N N . LYS A 1 419 ? -11.390 -0.240 -7.836 1.00 91.25 419 LYS A N 1
ATOM 3432 C CA . LYS A 1 419 ? -12.040 -1.253 -8.680 1.00 91.25 419 LYS A CA 1
ATOM 3433 C C . LYS A 1 419 ? -12.779 -0.604 -9.851 1.00 91.25 419 LYS A C 1
ATOM 3435 O O . LYS A 1 419 ? -12.581 -1.051 -10.978 1.00 91.25 419 LYS A O 1
ATOM 3440 N N . GLU A 1 420 ? -13.532 0.468 -9.615 1.00 88.88 420 GLU A N 1
ATOM 3441 C CA . GLU A 1 420 ? -14.214 1.241 -10.664 1.00 88.88 420 GLU A CA 1
ATOM 3442 C C . GLU A 1 420 ? -13.221 1.795 -11.701 1.00 88.88 420 GLU A C 1
ATOM 3444 O O . GLU A 1 420 ? -13.349 1.545 -12.903 1.00 88.88 420 GLU A O 1
ATOM 3449 N N . TRP A 1 421 ? -12.163 2.477 -11.250 1.00 88.69 421 TRP A N 1
ATOM 3450 C CA . TRP A 1 421 ? -11.153 3.044 -12.145 1.00 88.69 421 TRP A CA 1
ATOM 3451 C C . TRP A 1 421 ? -10.385 1.996 -12.953 1.00 88.69 421 TRP A C 1
ATOM 3453 O O . TRP A 1 421 ? -9.964 2.298 -14.071 1.00 88.69 421 TRP A O 1
ATOM 3463 N N . MET A 1 422 ? -10.190 0.793 -12.406 1.00 90.81 422 MET A N 1
ATOM 3464 C CA . MET A 1 422 ? -9.421 -0.292 -13.025 1.00 90.81 422 MET A CA 1
ATOM 3465 C C . MET A 1 422 ? -10.250 -1.230 -13.907 1.00 90.81 422 MET A C 1
ATOM 3467 O O . MET A 1 422 ? -9.750 -1.722 -14.921 1.00 90.81 422 MET A O 1
ATOM 3471 N N . LEU A 1 423 ? -11.475 -1.562 -13.495 1.00 86.62 423 LEU A N 1
ATOM 3472 C CA . LEU A 1 423 ? -12.271 -2.644 -14.084 1.00 86.62 423 LEU A CA 1
ATOM 3473 C C . LEU A 1 423 ? -13.467 -2.149 -14.894 1.00 86.62 423 LEU A C 1
ATOM 3475 O O . LEU A 1 423 ? -13.937 -2.905 -15.753 1.00 86.62 423 LEU A O 1
ATOM 3479 N N . ASP A 1 424 ? -13.930 -0.929 -14.637 1.00 83.00 424 ASP A N 1
ATOM 3480 C CA . ASP A 1 424 ? -15.057 -0.310 -15.331 1.00 83.00 424 ASP A CA 1
ATOM 3481 C C . ASP A 1 424 ? -14.542 0.775 -16.292 1.00 83.00 424 ASP A C 1
ATOM 3483 O O . ASP A 1 424 ? -13.348 0.833 -16.573 1.00 83.00 424 ASP A O 1
ATOM 3487 N N . ARG A 1 425 ? -15.392 1.611 -16.901 1.00 76.88 425 ARG A N 1
ATOM 3488 C CA . ARG A 1 425 ? -14.942 2.603 -17.908 1.00 76.88 425 ARG A CA 1
ATOM 3489 C C . ARG A 1 425 ? -14.211 3.821 -17.297 1.00 76.88 425 ARG A C 1
ATOM 3491 O O . ARG A 1 425 ? -14.310 4.906 -17.861 1.00 76.88 425 ARG A O 1
ATOM 3498 N N . GLY A 1 426 ? -13.482 3.671 -16.189 1.00 82.44 426 GLY A N 1
ATOM 3499 C CA . GLY A 1 426 ? -12.754 4.754 -15.509 1.00 82.44 426 GLY A CA 1
ATOM 3500 C C . GLY A 1 426 ? -11.411 5.138 -16.154 1.00 82.44 426 GLY A C 1
ATOM 3501 O O . GLY A 1 426 ? -10.999 4.543 -17.152 1.00 82.44 426 GLY A O 1
ATOM 3502 N N . TRP A 1 427 ? -10.721 6.148 -15.599 1.00 86.69 427 TRP A N 1
ATOM 3503 C CA . TRP A 1 427 ? -9.481 6.704 -16.177 1.00 86.69 427 TRP A CA 1
ATOM 3504 C C . TRP A 1 427 ? -8.410 5.640 -16.428 1.00 86.69 427 TRP A C 1
ATOM 3506 O O . TRP A 1 427 ? -7.912 5.522 -17.545 1.00 86.69 427 TRP A O 1
ATOM 3516 N N . ILE A 1 428 ? -8.075 4.814 -15.434 1.00 90.81 428 ILE A N 1
ATOM 3517 C CA . ILE A 1 428 ? -6.993 3.830 -15.590 1.00 90.81 428 ILE A CA 1
ATOM 3518 C C . ILE A 1 428 ? -7.378 2.772 -16.618 1.00 90.81 428 ILE A C 1
ATOM 3520 O O . ILE A 1 428 ? -6.587 2.451 -17.499 1.00 90.81 428 ILE A O 1
ATOM 3524 N N . ALA A 1 429 ? -8.608 2.266 -16.556 1.00 90.31 429 ALA A N 1
ATOM 3525 C CA . ALA A 1 429 ? -9.103 1.280 -17.497 1.00 90.31 429 ALA A CA 1
ATOM 3526 C C . ALA A 1 429 ? -9.042 1.787 -18.940 1.00 90.31 429 ALA A C 1
ATOM 3528 O O . ALA A 1 429 ? -8.741 0.987 -19.825 1.00 90.31 429 ALA A O 1
ATOM 3529 N N . ARG A 1 430 ? -9.297 3.085 -19.192 1.00 88.62 430 ARG A N 1
ATOM 3530 C CA . ARG A 1 430 ? -9.131 3.741 -20.507 1.00 88.62 430 ARG A CA 1
ATOM 3531 C C . ARG A 1 430 ? -7.670 3.857 -20.941 1.00 88.62 430 ARG A C 1
ATOM 3533 O O . ARG A 1 430 ? -7.379 3.686 -22.127 1.00 88.62 430 ARG A O 1
ATOM 3540 N N . ASN A 1 431 ? -6.776 4.089 -19.987 1.00 93.00 431 ASN A N 1
ATOM 3541 C CA . ASN A 1 431 ? -5.362 4.344 -20.236 1.00 93.00 431 ASN A CA 1
ATOM 3542 C C . ASN A 1 431 ? -4.485 3.092 -20.269 1.00 93.00 431 ASN A C 1
ATOM 3544 O O . ASN A 1 431 ? -3.435 3.125 -20.887 1.00 93.00 431 ASN A O 1
ATOM 3548 N N . ILE A 1 432 ? -4.892 1.978 -19.667 1.00 95.88 432 ILE A N 1
ATOM 3549 C CA . ILE A 1 432 ? -4.065 0.769 -19.612 1.00 95.88 432 ILE A CA 1
ATOM 3550 C C . ILE A 1 432 ? -4.050 -0.012 -20.933 1.00 95.88 432 ILE A C 1
ATOM 3552 O O . ILE A 1 432 ? -5.054 -0.093 -21.645 1.00 95.88 432 ILE A O 1
ATOM 3556 N N . GLN A 1 433 ? -2.905 -0.620 -21.263 1.00 96.44 433 GLN A N 1
ATOM 3557 C CA . GLN A 1 433 ? -2.712 -1.448 -22.467 1.00 96.44 433 GLN A CA 1
ATOM 3558 C C . GLN A 1 433 ? -3.682 -2.638 -22.554 1.00 96.44 433 GLN A C 1
ATOM 3560 O O . GLN A 1 433 ? -4.063 -3.091 -23.640 1.00 96.44 433 GLN A O 1
ATOM 3565 N N . LEU A 1 434 ? -4.076 -3.156 -21.391 1.00 96.75 434 LEU A N 1
ATOM 3566 C CA . LEU A 1 434 ? -4.852 -4.377 -21.234 1.00 96.75 434 LEU A CA 1
ATOM 3567 C C . LEU A 1 434 ? -6.361 -4.117 -21.314 1.00 96.75 434 LEU A C 1
ATOM 3569 O O . LEU A 1 434 ? -6.880 -3.076 -20.922 1.00 96.75 434 LEU A O 1
ATOM 3573 N N . THR A 1 435 ? -7.102 -5.121 -21.769 1.00 95.75 435 THR A N 1
ATOM 3574 C CA . THR A 1 435 ? -8.561 -5.162 -21.564 1.00 95.75 435 THR A CA 1
ATOM 3575 C C . THR A 1 435 ? -8.908 -5.641 -20.158 1.00 95.75 435 THR A C 1
ATOM 3577 O O . THR A 1 435 ? -8.081 -6.245 -19.477 1.00 95.75 435 THR A O 1
ATOM 3580 N N . ARG A 1 436 ? -10.185 -5.535 -19.767 1.00 94.12 436 ARG A N 1
ATOM 3581 C CA . ARG A 1 436 ? -10.708 -6.174 -18.546 1.00 94.12 436 ARG A CA 1
ATOM 3582 C C . ARG A 1 436 ? -10.388 -7.676 -18.476 1.00 94.12 436 ARG A C 1
ATOM 3584 O O . ARG A 1 436 ? -10.102 -8.193 -17.398 1.00 94.12 436 ARG A O 1
ATOM 3591 N N . LYS A 1 437 ? -10.403 -8.381 -19.616 1.00 95.19 437 LYS A N 1
ATOM 3592 C CA . LYS A 1 437 ? -10.001 -9.797 -19.704 1.00 95.19 437 LYS A CA 1
ATOM 3593 C C . LYS A 1 437 ? -8.510 -9.970 -19.399 1.00 95.19 437 LYS A C 1
ATOM 3595 O O . LYS A 1 437 ? -8.173 -10.827 -18.586 1.00 95.19 437 LYS A O 1
ATOM 3600 N N . GLY A 1 438 ? -7.652 -9.136 -19.989 1.00 97.06 438 GLY A N 1
ATOM 3601 C CA . GLY A 1 438 ? -6.207 -9.116 -19.735 1.00 97.06 438 GLY A CA 1
ATOM 3602 C C . GLY A 1 438 ? -5.866 -8.820 -18.272 1.00 97.06 438 GLY A C 1
ATOM 3603 O O . GLY A 1 438 ? -5.084 -9.547 -17.669 1.00 97.06 438 GLY A O 1
ATOM 3604 N N . ILE A 1 439 ? -6.535 -7.838 -17.658 1.00 97.00 439 ILE A N 1
ATOM 3605 C CA . ILE A 1 439 ? -6.378 -7.518 -16.228 1.00 97.00 439 ILE A CA 1
ATOM 3606 C C . ILE A 1 439 ? -6.726 -8.736 -15.362 1.00 97.00 439 ILE A C 1
ATOM 3608 O O . ILE A 1 439 ? -5.928 -9.136 -14.519 1.00 97.00 439 ILE A O 1
ATOM 3612 N N . LYS A 1 440 ? -7.872 -9.393 -15.599 1.00 96.69 440 LYS A N 1
ATOM 3613 C CA . LYS A 1 440 ? -8.261 -10.609 -14.858 1.00 96.69 440 LYS A CA 1
ATOM 3614 C C . LYS A 1 440 ? -7.286 -11.775 -15.072 1.00 96.69 440 LYS A C 1
ATOM 3616 O O . LYS A 1 440 ? -7.047 -12.539 -14.141 1.00 96.69 440 LYS A O 1
ATOM 3621 N N . GLN A 1 441 ? -6.733 -11.938 -16.279 1.00 97.88 441 GLN A N 1
ATOM 3622 C CA . GLN A 1 441 ? -5.704 -12.951 -16.551 1.00 97.88 441 GLN A CA 1
ATOM 3623 C C . GLN A 1 441 ? -4.444 -12.692 -15.719 1.00 97.88 441 GLN A C 1
ATOM 3625 O O . GLN A 1 441 ? -3.942 -13.618 -15.084 1.00 97.88 441 GLN A O 1
ATOM 3630 N N . LEU A 1 442 ? -3.971 -11.445 -15.691 1.00 98.38 442 LEU A N 1
ATOM 3631 C CA . LEU A 1 442 ? -2.781 -11.056 -14.944 1.00 98.38 442 LEU A CA 1
ATOM 3632 C C . LEU A 1 442 ? -2.995 -11.154 -13.426 1.00 98.38 442 LEU A C 1
ATOM 3634 O O . LEU A 1 442 ? -2.151 -11.728 -12.746 1.00 98.38 442 LEU A O 1
ATOM 3638 N N . LEU A 1 443 ? -4.147 -10.713 -12.904 1.00 98.25 443 LEU A N 1
ATOM 3639 C CA . LEU A 1 443 ? -4.507 -10.893 -11.489 1.00 98.25 443 LEU A CA 1
ATOM 3640 C C . LEU A 1 443 ? -4.480 -12.366 -11.075 1.00 98.25 443 LEU A C 1
ATOM 3642 O O . LEU A 1 443 ? -3.891 -12.696 -10.054 1.00 98.25 443 LEU A O 1
ATOM 3646 N N . ARG A 1 444 ? -5.065 -13.262 -11.881 1.00 97.81 444 ARG A N 1
ATOM 3647 C CA . ARG A 1 444 ? -5.070 -14.705 -11.591 1.00 97.81 444 ARG A CA 1
ATOM 3648 C C . ARG A 1 444 ? -3.655 -15.285 -11.546 1.00 97.81 444 ARG A C 1
ATOM 3650 O O . ARG A 1 444 ? -3.354 -16.101 -10.681 1.00 97.81 444 ARG A O 1
ATOM 3657 N N . ARG A 1 445 ? -2.788 -14.885 -12.484 1.00 98.31 445 ARG A N 1
ATOM 3658 C CA . ARG A 1 445 ? -1.383 -15.328 -12.514 1.00 98.31 445 ARG A CA 1
ATOM 3659 C C . ARG A 1 445 ? -0.608 -14.797 -11.310 1.00 98.31 445 ARG A C 1
ATOM 3661 O O . ARG A 1 445 ? 0.106 -15.571 -10.686 1.00 98.31 445 ARG A O 1
ATOM 3668 N N . GLY A 1 446 ? -0.790 -13.517 -10.980 1.00 98.12 446 GLY A N 1
ATOM 3669 C CA . GLY A 1 446 ? -0.159 -12.878 -9.827 1.00 98.12 446 GLY A CA 1
ATOM 3670 C C . GLY A 1 446 ? -0.602 -13.515 -8.514 1.00 98.12 446 GLY A C 1
ATOM 3671 O O . GLY A 1 446 ? 0.243 -13.909 -7.723 1.00 98.12 446 GLY A O 1
ATOM 3672 N N . PHE A 1 447 ? -1.910 -13.710 -8.319 1.00 97.94 447 PHE A N 1
ATOM 3673 C CA . PHE A 1 447 ? -2.453 -14.322 -7.104 1.00 97.94 447 PHE A CA 1
ATOM 3674 C C . PHE A 1 447 ? -1.959 -15.757 -6.907 1.00 97.94 447 PHE A C 1
ATOM 3676 O O . PHE A 1 447 ? -1.572 -16.120 -5.807 1.00 97.94 447 PHE A O 1
ATOM 3683 N N . LYS A 1 448 ? -1.862 -16.545 -7.986 1.00 97.19 448 LYS A N 1
ATOM 3684 C CA . LYS A 1 448 ? -1.303 -17.905 -7.936 1.00 97.19 448 LYS A CA 1
ATOM 3685 C C . LYS A 1 448 ? 0.160 -17.951 -7.459 1.00 97.19 448 LYS A C 1
ATOM 3687 O O . LYS A 1 448 ? 0.590 -18.975 -6.947 1.00 97.19 448 LYS A O 1
ATOM 3692 N N . GLN A 1 449 ? 0.938 -16.891 -7.683 1.00 95.94 449 GLN A N 1
ATOM 3693 C CA . GLN A 1 449 ? 2.345 -16.801 -7.265 1.00 95.94 449 GLN A CA 1
ATOM 3694 C C . GLN A 1 449 ? 2.522 -16.093 -5.913 1.00 95.94 449 GLN A C 1
ATOM 3696 O O . GLN A 1 449 ? 3.639 -16.029 -5.399 1.00 95.94 449 GLN A O 1
ATOM 3701 N N . TRP A 1 450 ? 1.452 -15.515 -5.368 1.00 97.44 450 TRP A N 1
ATOM 3702 C CA . TRP A 1 450 ? 1.497 -14.669 -4.185 1.00 97.44 450 TRP A CA 1
ATOM 3703 C C . TRP A 1 450 ? 1.424 -15.509 -2.910 1.00 97.44 450 TRP A C 1
ATOM 3705 O O . TRP A 1 450 ? 0.638 -16.451 -2.821 1.00 97.44 450 TRP A O 1
ATOM 3715 N N . ARG A 1 451 ? 2.221 -15.148 -1.904 1.00 97.69 451 ARG A N 1
ATOM 3716 C CA . ARG A 1 451 ? 2.246 -15.791 -0.592 1.00 97.69 451 ARG A CA 1
ATOM 3717 C C . ARG A 1 451 ? 2.432 -14.772 0.526 1.00 97.69 451 ARG A C 1
ATOM 3719 O O . ARG A 1 451 ? 3.311 -13.913 0.478 1.00 97.69 451 ARG A O 1
ATOM 3726 N N . PHE A 1 452 ? 1.656 -14.914 1.590 1.00 98.38 452 PHE A N 1
ATOM 3727 C CA . PHE A 1 452 ? 1.670 -13.978 2.706 1.00 98.38 452 PHE A CA 1
ATOM 3728 C C . PHE A 1 452 ? 3.015 -13.957 3.451 1.00 98.38 452 PHE A C 1
ATOM 3730 O O . PHE A 1 452 ? 3.507 -12.883 3.791 1.00 98.38 452 PHE A O 1
ATOM 3737 N N . ASP A 1 453 ? 3.645 -15.119 3.652 1.00 97.12 453 ASP A N 1
ATOM 3738 C CA . ASP A 1 453 ? 4.947 -15.255 4.327 1.00 97.12 453 ASP A CA 1
ATOM 3739 C C . ASP A 1 453 ? 6.114 -14.622 3.553 1.00 97.12 453 ASP A C 1
ATOM 3741 O O . ASP A 1 453 ? 7.150 -14.326 4.149 1.00 97.12 453 ASP A O 1
ATOM 3745 N N . ILE A 1 454 ? 5.937 -14.375 2.251 1.00 98.00 454 ILE A N 1
ATOM 3746 C CA . ILE A 1 454 ? 6.915 -13.697 1.399 1.00 98.00 454 ILE A CA 1
ATOM 3747 C C . ILE A 1 454 ? 6.543 -12.223 1.252 1.00 98.00 454 ILE A C 1
ATOM 3749 O O . ILE A 1 454 ? 7.260 -11.366 1.755 1.00 98.00 454 ILE A O 1
ATOM 3753 N N . GLN A 1 455 ? 5.421 -11.898 0.601 1.00 97.75 455 GLN A N 1
ATOM 3754 C CA . GLN A 1 455 ? 5.070 -10.505 0.289 1.00 97.75 455 GLN A CA 1
ATOM 3755 C C . GLN A 1 455 ? 4.680 -9.680 1.526 1.00 97.75 455 GLN A C 1
ATOM 3757 O O . GLN A 1 455 ? 4.829 -8.460 1.512 1.00 97.75 455 GLN A O 1
ATOM 3762 N N . GLY A 1 456 ? 4.209 -10.318 2.601 1.00 96.75 456 GLY A N 1
ATOM 3763 C CA . GLY A 1 456 ? 3.950 -9.654 3.880 1.00 96.75 456 GLY A CA 1
ATOM 3764 C C . GLY A 1 456 ? 5.218 -9.347 4.680 1.00 96.75 456 GLY A C 1
ATOM 3765 O O . GLY A 1 456 ? 5.180 -8.548 5.611 1.00 96.75 456 GLY A O 1
ATOM 3766 N N . ASN A 1 457 ? 6.367 -9.927 4.336 1.00 96.25 457 ASN A N 1
ATOM 3767 C CA . ASN A 1 457 ? 7.585 -9.791 5.125 1.00 96.25 457 ASN A CA 1
ATOM 3768 C C . ASN A 1 457 ? 8.705 -9.152 4.303 1.00 96.25 457 ASN A C 1
ATOM 3770 O O . ASN A 1 457 ? 9.261 -9.776 3.406 1.00 96.25 457 ASN A O 1
ATOM 3774 N N . VAL A 1 458 ? 9.103 -7.932 4.678 1.00 95.81 458 VAL A N 1
ATOM 3775 C CA . VAL A 1 458 ? 10.166 -7.180 3.991 1.00 95.81 458 VAL A CA 1
ATOM 3776 C C . VAL A 1 458 ? 11.460 -7.984 3.829 1.00 95.81 458 VAL A C 1
ATOM 3778 O O . VAL A 1 458 ? 12.127 -7.866 2.809 1.00 95.81 458 VAL A O 1
ATOM 3781 N N . TYR A 1 459 ? 11.826 -8.811 4.809 1.00 96.62 459 TYR A N 1
ATOM 3782 C CA . TYR A 1 459 ? 13.051 -9.602 4.761 1.00 96.62 459 TYR A CA 1
ATOM 3783 C C . TYR A 1 459 ? 12.908 -10.781 3.800 1.00 96.62 459 TYR A C 1
ATOM 3785 O O . TYR A 1 459 ? 13.718 -10.913 2.885 1.00 96.62 459 TYR A O 1
ATOM 3793 N N . ALA A 1 460 ? 11.844 -11.575 3.952 1.00 97.69 460 ALA A N 1
ATOM 3794 C CA . ALA A 1 460 ? 11.589 -12.736 3.102 1.00 97.69 460 ALA A CA 1
ATOM 3795 C C . ALA A 1 460 ? 11.368 -12.334 1.634 1.00 97.69 460 ALA A C 1
ATOM 3797 O O . ALA A 1 460 ? 11.861 -12.998 0.723 1.00 97.69 460 ALA A O 1
ATOM 3798 N N . GLU A 1 461 ? 10.688 -11.210 1.394 1.00 97.38 461 GLU A N 1
ATOM 3799 C CA . GLU A 1 461 ? 10.490 -10.630 0.066 1.00 97.38 461 GLU A CA 1
ATOM 3800 C C . GLU A 1 461 ? 11.834 -10.338 -0.618 1.00 97.38 461 GLU A C 1
ATOM 3802 O O . GLU A 1 461 ? 12.081 -10.803 -1.734 1.00 97.38 461 GLU A O 1
ATOM 3807 N N . LEU A 1 462 ? 12.750 -9.654 0.072 1.00 97.50 462 LEU A N 1
ATOM 3808 C CA . LEU A 1 462 ? 14.071 -9.316 -0.461 1.00 97.50 462 LEU A CA 1
ATOM 3809 C C . LEU A 1 462 ? 14.984 -10.542 -0.605 1.00 97.50 462 LEU A C 1
ATOM 3811 O O . LEU A 1 462 ? 15.773 -10.616 -1.553 1.00 97.50 462 LEU A O 1
ATOM 3815 N N . GLU A 1 463 ? 14.906 -11.494 0.327 1.00 97.06 463 GLU A N 1
ATOM 3816 C CA . GLU A 1 463 ? 15.656 -12.754 0.283 1.00 97.06 463 GLU A CA 1
ATOM 3817 C C . GLU A 1 463 ? 15.219 -13.614 -0.901 1.00 97.06 463 GLU A C 1
ATOM 3819 O O . GLU A 1 463 ? 16.076 -14.097 -1.642 1.00 97.06 463 GLU A O 1
ATOM 3824 N N . SER A 1 464 ? 13.909 -13.715 -1.153 1.00 96.88 464 SER A N 1
ATOM 3825 C CA . SER A 1 464 ? 13.349 -14.476 -2.280 1.00 96.88 464 SER A CA 1
ATOM 3826 C C . SER A 1 464 ? 13.853 -13.992 -3.646 1.00 96.88 464 SER A C 1
ATOM 3828 O O . SER A 1 464 ? 13.888 -14.752 -4.612 1.00 96.88 464 SER A O 1
ATOM 3830 N N . ARG A 1 465 ? 14.289 -12.728 -3.721 1.00 96.50 465 ARG A N 1
ATOM 3831 C CA . ARG A 1 465 ? 14.866 -12.101 -4.916 1.00 96.50 465 ARG A CA 1
ATOM 3832 C C . ARG A 1 465 ? 16.394 -12.015 -4.893 1.00 96.50 465 ARG A C 1
ATOM 3834 O O . ARG A 1 465 ? 16.988 -11.551 -5.864 1.00 96.50 465 ARG A O 1
ATOM 3841 N N . GLY A 1 466 ? 17.045 -12.425 -3.805 1.00 95.88 466 GLY A N 1
ATOM 3842 C CA . GLY A 1 466 ? 18.498 -12.337 -3.635 1.00 95.88 466 GLY A CA 1
ATOM 3843 C C . GLY A 1 466 ? 19.033 -10.911 -3.446 1.00 95.88 466 GLY A C 1
ATOM 3844 O O . GLY A 1 466 ? 20.228 -10.675 -3.613 1.00 95.88 466 GLY A O 1
ATOM 3845 N N . VAL A 1 467 ? 18.172 -9.951 -3.092 1.00 96.19 467 VAL A N 1
ATOM 3846 C CA . VAL A 1 467 ? 18.512 -8.520 -2.944 1.00 96.19 467 VAL A CA 1
ATOM 3847 C C . VAL A 1 467 ? 18.479 -8.042 -1.488 1.00 96.19 467 VAL A C 1
ATOM 3849 O O . VAL A 1 467 ? 18.567 -6.845 -1.217 1.00 96.19 467 VAL A O 1
ATOM 3852 N N . TYR A 1 468 ? 18.374 -8.966 -0.533 1.00 94.12 468 TYR A N 1
ATOM 3853 C CA . TYR A 1 468 ? 18.479 -8.673 0.897 1.00 94.12 468 TYR A CA 1
ATOM 3854 C C . TYR A 1 468 ? 19.873 -8.151 1.288 1.00 94.12 468 TYR A C 1
ATOM 3856 O O . TYR A 1 468 ? 19.994 -7.204 2.066 1.00 94.12 468 TYR A O 1
ATOM 3864 N N . ASP A 1 469 ? 20.933 -8.724 0.707 1.00 86.94 469 ASP A N 1
ATOM 3865 C CA . ASP A 1 469 ? 22.314 -8.401 1.067 1.00 86.94 469 ASP A CA 1
ATOM 3866 C C . ASP A 1 469 ? 22.714 -6.974 0.648 1.00 86.94 469 ASP A C 1
ATOM 3868 O O . ASP A 1 469 ? 22.771 -6.615 -0.534 1.00 86.94 469 ASP A O 1
ATOM 3872 N N . ARG A 1 470 ? 23.061 -6.166 1.654 1.00 83.94 470 ARG A N 1
ATOM 3873 C CA . ARG A 1 470 ? 23.531 -4.785 1.500 1.00 83.94 470 ARG A CA 1
ATOM 3874 C C . ARG A 1 470 ? 24.891 -4.671 0.821 1.00 83.94 470 ARG A C 1
ATOM 3876 O O . ARG A 1 470 ? 25.209 -3.604 0.304 1.00 83.94 470 ARG A O 1
ATOM 3883 N N . LYS A 1 471 ? 25.710 -5.725 0.839 1.00 79.50 471 LYS A N 1
ATOM 3884 C CA . LYS A 1 471 ? 27.034 -5.713 0.204 1.00 79.50 471 LYS A CA 1
ATOM 3885 C C . LYS A 1 471 ? 26.948 -5.887 -1.310 1.00 79.50 471 LYS A C 1
ATOM 3887 O O . LYS A 1 471 ? 27.740 -5.270 -2.012 1.00 79.50 471 LYS A O 1
ATOM 3892 N N . ALA A 1 472 ? 25.985 -6.674 -1.791 1.00 77.75 472 ALA A N 1
ATOM 3893 C CA . ALA A 1 472 ? 25.763 -6.897 -3.217 1.00 77.75 472 ALA A CA 1
ATOM 3894 C C . ALA A 1 472 ? 25.137 -5.659 -3.883 1.00 77.75 472 ALA A C 1
ATOM 3896 O O . ALA A 1 472 ? 25.784 -4.980 -4.673 1.00 77.75 472 ALA A O 1
ATOM 3897 N N . LEU A 1 473 ? 23.904 -5.306 -3.497 1.00 88.31 473 LEU A N 1
ATOM 3898 C CA . LEU A 1 473 ? 23.158 -4.169 -4.053 1.00 88.31 473 LEU A CA 1
ATOM 3899 C C . LEU A 1 473 ? 23.050 -3.049 -3.015 1.00 88.31 473 LEU A C 1
ATOM 3901 O O . LEU A 1 473 ? 22.036 -2.913 -2.334 1.00 88.31 473 LEU A O 1
ATOM 3905 N N . GLY A 1 474 ? 24.125 -2.284 -2.825 1.00 82.75 474 GLY A N 1
ATOM 3906 C CA . GLY A 1 474 ? 24.247 -1.339 -1.704 1.00 82.75 474 GLY A CA 1
ATOM 3907 C C . GLY A 1 474 ? 23.363 -0.090 -1.774 1.00 82.75 474 GLY A C 1
ATOM 3908 O O . GLY A 1 474 ? 22.945 0.413 -0.734 1.00 82.75 474 GLY A O 1
ATOM 3909 N N . ASN A 1 475 ? 23.050 0.412 -2.969 1.00 85.94 475 ASN A N 1
ATOM 3910 C CA . ASN A 1 475 ? 22.260 1.632 -3.152 1.00 85.94 475 ASN A CA 1
ATOM 3911 C C . ASN A 1 475 ? 20.791 1.314 -3.469 1.00 85.94 475 ASN A C 1
ATOM 3913 O O . ASN A 1 475 ? 20.316 1.575 -4.568 1.00 85.94 475 ASN A O 1
ATOM 3917 N N . TYR A 1 476 ? 20.081 0.716 -2.506 1.00 94.31 476 TYR A N 1
ATOM 3918 C CA . TYR A 1 476 ? 18.677 0.309 -2.650 1.00 94.31 476 TYR A CA 1
ATOM 3919 C C . TYR A 1 476 ? 17.774 1.058 -1.651 1.00 94.31 476 TYR A C 1
ATOM 3921 O O . TYR A 1 476 ? 17.510 0.550 -0.559 1.00 94.31 476 TYR A O 1
ATOM 3929 N N . PRO A 1 477 ? 17.299 2.273 -1.991 1.00 94.62 477 PRO A N 1
ATOM 3930 C CA . PRO A 1 477 ? 16.624 3.164 -1.047 1.00 94.62 477 PRO A CA 1
ATOM 3931 C C . PRO A 1 477 ? 15.388 2.562 -0.377 1.00 94.62 477 PRO A C 1
ATOM 3933 O O . PRO A 1 477 ? 15.260 2.675 0.841 1.00 94.62 477 PRO A O 1
ATOM 3936 N N . TYR A 1 478 ? 14.535 1.871 -1.147 1.00 96.19 478 TYR A N 1
ATOM 3937 C CA . TYR A 1 478 ? 13.358 1.181 -0.615 1.00 96.19 478 TYR A CA 1
ATOM 3938 C C . TYR A 1 478 ? 13.732 0.228 0.527 1.00 96.19 478 TYR A C 1
ATOM 3940 O O . TYR A 1 478 ? 13.195 0.361 1.622 1.00 96.19 478 TYR A O 1
ATOM 3948 N N . ARG A 1 479 ? 14.697 -0.677 0.306 1.00 95.56 479 ARG A N 1
ATOM 3949 C CA . ARG A 1 479 ? 15.139 -1.646 1.320 1.00 95.56 479 ARG A CA 1
ATOM 3950 C C . ARG A 1 479 ? 15.633 -0.954 2.586 1.00 95.56 479 ARG A C 1
ATOM 3952 O O . ARG A 1 479 ? 15.237 -1.319 3.690 1.00 95.56 479 ARG A O 1
ATOM 3959 N N . GLU A 1 480 ? 16.526 0.019 2.420 1.00 94.62 480 GLU A N 1
ATOM 3960 C CA . GLU A 1 480 ? 17.170 0.677 3.556 1.00 94.62 480 GLU A CA 1
ATOM 3961 C C . GLU A 1 480 ? 16.159 1.399 4.447 1.00 94.62 480 GLU A C 1
ATOM 3963 O O . GLU A 1 480 ? 16.220 1.265 5.669 1.00 94.62 480 GLU A O 1
ATOM 3968 N N . ASP A 1 481 ? 15.210 2.115 3.844 1.00 96.75 481 ASP A N 1
ATOM 3969 C CA . ASP A 1 481 ? 14.213 2.875 4.596 1.00 96.75 481 ASP A CA 1
ATOM 3970 C C . ASP A 1 481 ? 13.084 1.967 5.117 1.00 96.75 481 ASP A C 1
ATOM 3972 O O . ASP A 1 481 ? 12.611 2.161 6.239 1.00 96.75 481 ASP A O 1
ATOM 3976 N N . ALA A 1 482 ? 12.715 0.908 4.384 1.00 97.00 482 ALA A N 1
ATOM 3977 C CA . ALA A 1 482 ? 11.730 -0.074 4.837 1.00 97.00 482 ALA A CA 1
ATOM 3978 C C . ALA A 1 482 ? 12.191 -0.805 6.101 1.00 97.00 482 ALA A C 1
ATOM 3980 O O . ALA A 1 482 ? 11.386 -1.001 7.006 1.00 97.00 482 ALA A O 1
ATOM 3981 N N . PHE A 1 483 ? 13.479 -1.143 6.227 1.00 97.19 483 PHE A N 1
ATOM 3982 C CA . PHE A 1 483 ? 14.017 -1.742 7.455 1.00 97.19 483 PHE A CA 1
ATOM 3983 C C . PHE A 1 483 ? 13.929 -0.813 8.667 1.00 97.19 483 PHE A C 1
ATOM 3985 O O . PHE A 1 483 ? 13.701 -1.285 9.784 1.00 97.19 483 PHE A O 1
ATOM 3992 N N . VAL A 1 484 ? 14.105 0.497 8.467 1.00 97.62 484 VAL A N 1
ATOM 3993 C CA . VAL A 1 484 ? 13.983 1.485 9.547 1.00 97.62 484 VAL A CA 1
ATOM 3994 C C . VAL A 1 484 ? 12.547 1.507 10.064 1.00 97.62 484 VAL A C 1
ATOM 3996 O O . VAL A 1 484 ? 12.328 1.326 11.261 1.00 97.62 484 VAL A O 1
ATOM 3999 N N . VAL A 1 485 ? 11.571 1.667 9.167 1.00 98.00 485 VAL A N 1
ATOM 4000 C CA . VAL A 1 485 ? 10.151 1.741 9.542 1.00 98.00 485 VAL A CA 1
ATOM 4001 C C . VAL A 1 485 ? 9.652 0.405 10.094 1.00 98.00 485 VAL A C 1
ATOM 4003 O O . VAL A 1 485 ? 9.021 0.376 11.150 1.00 98.00 485 VAL A O 1
ATOM 4006 N N . HIS A 1 486 ? 9.992 -0.710 9.439 1.00 97.75 486 HIS A N 1
ATOM 4007 C CA . HIS A 1 486 ? 9.584 -2.051 9.857 1.00 97.75 486 HIS A CA 1
ATOM 4008 C C . HIS A 1 486 ? 10.019 -2.353 11.293 1.00 97.75 486 HIS A C 1
ATOM 4010 O O . HIS A 1 486 ? 9.206 -2.818 12.081 1.00 97.75 486 HIS A O 1
ATOM 4016 N N . ARG A 1 487 ? 11.262 -2.026 11.672 1.00 97.88 487 ARG A N 1
ATOM 4017 C CA . ARG A 1 487 ? 11.759 -2.242 13.042 1.00 97.88 487 ARG A CA 1
ATOM 4018 C C . ARG A 1 487 ? 10.964 -1.456 14.087 1.00 97.88 487 ARG A C 1
ATOM 4020 O O . ARG A 1 487 ? 10.710 -1.965 15.178 1.00 97.88 487 ARG A O 1
ATOM 4027 N N . VAL A 1 488 ? 10.597 -0.212 13.776 1.00 98.38 488 VAL A N 1
ATOM 4028 C CA . VAL A 1 488 ? 9.812 0.636 14.686 1.00 98.38 488 VAL A CA 1
ATOM 4029 C C . VAL A 1 488 ? 8.402 0.067 14.862 1.00 98.38 488 VAL A C 1
ATOM 4031 O O . VAL A 1 488 ? 7.935 -0.064 15.994 1.00 98.38 488 VAL A O 1
ATOM 4034 N N . MET A 1 489 ? 7.761 -0.342 13.765 1.00 98.19 489 MET A N 1
ATOM 4035 C CA . MET A 1 489 ? 6.441 -0.978 13.794 1.00 98.19 489 MET A CA 1
ATOM 4036 C C . MET A 1 489 ? 6.466 -2.331 14.516 1.00 98.19 489 MET A C 1
ATOM 4038 O O . MET A 1 489 ? 5.617 -2.586 15.362 1.00 98.19 489 MET A O 1
ATOM 4042 N N . GLU A 1 490 ? 7.474 -3.165 14.262 1.00 98.12 490 GLU A N 1
ATOM 4043 C CA . GLU A 1 490 ? 7.629 -4.473 14.904 1.00 98.12 490 GLU A CA 1
ATOM 4044 C C . GLU A 1 490 ? 7.735 -4.341 16.429 1.00 98.12 490 GLU A C 1
ATOM 4046 O O . GLU A 1 490 ? 7.052 -5.046 17.178 1.00 98.12 490 GLU A O 1
ATOM 4051 N N . LYS A 1 491 ? 8.550 -3.386 16.897 1.00 98.38 491 LYS A N 1
ATOM 4052 C CA . LYS A 1 491 ? 8.686 -3.063 18.321 1.00 98.38 491 LYS A CA 1
ATOM 4053 C C . LYS A 1 491 ? 7.356 -2.603 18.920 1.00 98.38 491 LYS A C 1
ATOM 4055 O O . LYS A 1 491 ? 7.024 -3.031 20.024 1.00 98.38 491 LYS A O 1
ATOM 4060 N N . TYR A 1 492 ? 6.614 -1.751 18.216 1.00 98.44 492 TYR A N 1
ATOM 4061 C CA . TYR A 1 492 ? 5.301 -1.274 18.651 1.00 98.44 492 TYR A CA 1
ATOM 4062 C C . TYR A 1 492 ? 4.297 -2.426 18.794 1.00 98.44 492 TYR A C 1
ATOM 4064 O O . TYR A 1 492 ? 3.759 -2.624 19.883 1.00 98.44 492 TYR A O 1
ATOM 4072 N N . VAL A 1 493 ? 4.134 -3.248 17.753 1.00 98.56 493 VAL A N 1
ATOM 4073 C CA . VAL A 1 493 ? 3.207 -4.393 17.743 1.00 98.56 493 VAL A CA 1
ATOM 4074 C C . VAL A 1 493 ? 3.541 -5.387 18.853 1.00 98.56 493 VAL A C 1
ATOM 4076 O O . VAL A 1 493 ? 2.664 -5.769 19.623 1.00 98.56 493 VAL A O 1
ATOM 4079 N N . MET A 1 494 ? 4.811 -5.781 18.993 1.00 98.38 494 MET A N 1
ATOM 4080 C CA . MET A 1 494 ? 5.216 -6.738 20.028 1.00 98.38 494 MET A CA 1
ATOM 4081 C C . MET A 1 494 ? 4.989 -6.190 21.444 1.00 98.38 494 MET A C 1
ATOM 4083 O O . MET A 1 494 ? 4.526 -6.919 22.322 1.00 98.38 494 MET A O 1
ATOM 4087 N N . ARG A 1 495 ? 5.294 -4.907 21.693 1.00 98.19 495 ARG A N 1
ATOM 4088 C CA . ARG A 1 495 ? 5.019 -4.286 23.000 1.00 98.19 495 ARG A CA 1
ATOM 4089 C C . ARG A 1 495 ? 3.527 -4.234 23.289 1.00 98.19 495 ARG A C 1
ATOM 4091 O O . ARG A 1 495 ? 3.143 -4.549 24.409 1.00 98.19 495 ARG A O 1
ATOM 4098 N N . PHE A 1 496 ? 2.717 -3.887 22.293 1.00 98.12 496 PHE A N 1
ATOM 4099 C CA . PHE A 1 496 ? 1.267 -3.838 22.425 1.00 98.12 496 PHE A CA 1
ATOM 4100 C C . PHE A 1 496 ? 0.685 -5.223 22.743 1.00 98.12 496 PHE A C 1
ATOM 4102 O O . PHE A 1 496 ? -0.035 -5.366 23.724 1.00 98.12 496 PHE A O 1
ATOM 4109 N N . LEU A 1 497 ? 1.078 -6.270 22.007 1.00 98.38 497 LEU A N 1
ATOM 4110 C CA . LEU A 1 497 ? 0.632 -7.646 22.269 1.00 98.38 497 LEU A CA 1
ATOM 4111 C C . LEU A 1 497 ? 0.962 -8.109 23.697 1.00 98.38 497 LEU A C 1
ATOM 4113 O O . LEU A 1 497 ? 0.116 -8.700 24.365 1.00 98.38 497 LEU A O 1
ATOM 4117 N N . ARG A 1 498 ? 2.164 -7.804 24.201 1.00 97.88 498 ARG A N 1
ATOM 4118 C CA . ARG A 1 498 ? 2.588 -8.185 25.562 1.00 97.88 498 ARG A CA 1
ATOM 4119 C C . ARG A 1 498 ? 1.764 -7.536 26.679 1.00 97.88 498 ARG A C 1
ATOM 4121 O O . ARG A 1 498 ? 1.805 -8.040 27.797 1.00 97.88 498 ARG A O 1
ATOM 4128 N N . LEU A 1 499 ? 1.037 -6.447 26.409 1.00 97.00 499 LEU A N 1
ATOM 4129 C CA . LEU A 1 499 ? 0.142 -5.835 27.399 1.00 97.00 499 LEU A CA 1
ATOM 4130 C C . LEU A 1 499 ? -1.101 -6.688 27.676 1.00 97.00 499 LEU A C 1
ATOM 4132 O O . LEU A 1 499 ? -1.608 -6.661 28.799 1.00 97.00 499 LEU A O 1
ATOM 4136 N N . PHE A 1 500 ? -1.579 -7.417 26.664 1.00 96.62 500 PHE A N 1
ATOM 4137 C CA . PHE A 1 500 ? -2.855 -8.134 26.710 1.00 96.62 500 PHE A CA 1
ATOM 4138 C C . PHE A 1 500 ? -2.671 -9.652 26.809 1.00 96.62 500 PHE A C 1
ATOM 4140 O O . PHE A 1 500 ? -3.348 -10.293 27.605 1.00 96.62 500 PHE A O 1
ATOM 4147 N N . TYR A 1 501 ? -1.693 -10.223 26.102 1.00 97.19 501 TYR A N 1
ATOM 4148 C CA . TYR A 1 501 ? -1.372 -11.655 26.154 1.00 97.19 501 TYR A CA 1
ATOM 4149 C C . TYR A 1 501 ? -0.312 -11.954 27.228 1.00 97.19 501 TYR A C 1
ATOM 4151 O O . TYR A 1 501 ? 0.801 -12.409 26.942 1.00 97.19 501 TYR A O 1
ATOM 4159 N N . THR A 1 502 ? -0.633 -11.638 28.482 1.00 95.44 502 THR A N 1
ATOM 4160 C CA . THR A 1 502 ? 0.298 -11.721 29.623 1.00 95.44 502 THR A CA 1
ATOM 4161 C C . THR A 1 502 ? 0.750 -13.148 29.955 1.00 95.44 502 THR A C 1
ATOM 4163 O O . THR A 1 502 ? 1.886 -13.342 30.389 1.00 95.44 502 THR A O 1
ATOM 4166 N N . ARG A 1 503 ? -0.094 -14.156 29.695 1.00 93.19 503 ARG A N 1
ATOM 4167 C CA . ARG A 1 503 ? 0.214 -15.591 29.830 1.00 93.19 503 ARG A CA 1
ATOM 4168 C C . ARG A 1 503 ? 0.774 -16.197 28.534 1.00 93.19 503 ARG A C 1
ATOM 4170 O O . ARG A 1 503 ? 0.944 -17.414 28.442 1.00 93.19 503 ARG A O 1
ATOM 4177 N N . GLY A 1 504 ? 1.072 -15.370 27.527 1.00 91.81 504 GLY A N 1
ATOM 4178 C CA . GLY A 1 504 ? 1.687 -15.782 26.266 1.00 91.81 504 GLY A CA 1
ATOM 4179 C C . GLY A 1 504 ? 0.833 -16.791 25.497 1.00 91.81 504 GLY A C 1
ATOM 4180 O O . GLY A 1 504 ? -0.294 -16.493 25.113 1.00 91.81 504 GLY A O 1
ATOM 4181 N N . SER A 1 505 ? 1.374 -17.990 25.267 1.00 90.50 505 SER A N 1
ATOM 4182 C CA . SER A 1 505 ? 0.721 -19.054 24.492 1.00 90.50 505 SER A CA 1
ATOM 4183 C C . SER A 1 505 ? -0.635 -19.492 25.042 1.00 90.50 505 SER A C 1
ATOM 4185 O O . SER A 1 505 ? -1.486 -19.899 24.261 1.00 90.50 505 SER A O 1
ATOM 4187 N N . VAL A 1 506 ? -0.848 -19.410 26.360 1.00 90.62 506 VAL A N 1
ATOM 4188 C CA . VAL A 1 506 ? -2.138 -19.776 26.967 1.00 90.62 506 VAL A CA 1
ATOM 4189 C C . VAL A 1 506 ? -3.230 -18.810 26.512 1.00 90.62 506 VAL A C 1
ATOM 4191 O O . VAL A 1 506 ? -4.239 -19.250 25.976 1.00 90.62 506 VAL A O 1
ATOM 4194 N N . ASP A 1 507 ? -2.989 -17.500 26.635 1.00 95.12 507 ASP A N 1
ATOM 4195 C CA . ASP A 1 507 ? -3.954 -16.484 26.203 1.00 95.12 507 ASP A CA 1
ATOM 4196 C C . ASP A 1 507 ? -4.247 -16.582 24.698 1.00 95.12 507 ASP A C 1
ATOM 4198 O O . ASP A 1 507 ? -5.384 -16.388 24.292 1.00 95.12 507 ASP A O 1
ATOM 4202 N N . LEU A 1 508 ? -3.243 -16.914 23.876 1.00 94.94 508 LEU A N 1
ATOM 4203 C CA . LEU A 1 508 ? -3.404 -17.067 22.425 1.00 94.94 508 LEU A CA 1
ATOM 4204 C C . LEU A 1 508 ? -4.243 -18.287 22.029 1.00 94.94 508 LEU A C 1
ATOM 4206 O O . LEU A 1 508 ? -5.004 -18.212 21.069 1.00 94.94 508 LEU A O 1
ATOM 4210 N N . LEU A 1 509 ? -4.084 -19.417 22.722 1.00 91.31 509 LEU A N 1
ATOM 4211 C CA . LEU A 1 509 ? -4.856 -20.628 22.429 1.00 91.31 509 LEU A CA 1
ATOM 4212 C C . LEU A 1 509 ? -6.304 -20.532 22.921 1.00 91.31 509 LEU A C 1
ATOM 4214 O O . LEU A 1 509 ? -7.181 -21.148 22.326 1.00 91.31 509 LEU A O 1
ATOM 4218 N N . GLU A 1 510 ? -6.546 -19.769 23.987 1.00 93.69 510 GLU A N 1
ATOM 4219 C CA . GLU A 1 510 ? -7.893 -19.485 24.499 1.00 93.69 510 GLU A CA 1
ATOM 4220 C C . GLU A 1 510 ? -8.620 -18.393 23.690 1.00 93.69 510 GLU A C 1
ATOM 4222 O O . GLU A 1 510 ? -9.841 -18.269 23.777 1.00 93.69 510 GLU A O 1
ATOM 4227 N N . ASP A 1 511 ? -7.894 -17.619 22.881 1.00 97.12 511 ASP A N 1
ATOM 4228 C CA . ASP A 1 511 ? -8.440 -16.550 22.044 1.00 97.12 511 ASP A CA 1
ATOM 4229 C C . ASP A 1 511 ? -9.112 -17.107 20.776 1.00 97.12 511 ASP A C 1
ATOM 4231 O O . ASP A 1 511 ? -8.531 -17.177 19.689 1.00 97.12 511 ASP A O 1
ATOM 4235 N N . VAL A 1 512 ? -10.368 -17.527 20.929 1.00 95.19 512 VAL A N 1
ATOM 4236 C CA . VAL A 1 512 ? -11.172 -18.123 19.850 1.00 95.19 512 VAL A CA 1
ATOM 4237 C C . VAL A 1 512 ? -11.396 -17.178 18.664 1.00 95.19 512 VAL A C 1
ATOM 4239 O O . VAL A 1 512 ? -11.471 -17.644 17.526 1.00 95.19 512 VAL A O 1
ATOM 4242 N N . GLU A 1 513 ? -11.458 -15.866 18.895 1.00 97.44 513 GLU A N 1
ATOM 4243 C CA . GLU A 1 513 ? -11.661 -14.858 17.846 1.00 97.44 513 GLU A CA 1
ATOM 4244 C C . GLU A 1 513 ? -10.437 -14.759 16.944 1.00 97.44 513 GLU A C 1
ATOM 4246 O O . GLU A 1 513 ? -10.545 -14.866 15.717 1.00 97.44 513 GLU A O 1
ATOM 4251 N N . LEU A 1 514 ? -9.255 -14.634 17.552 1.00 97.88 514 LEU A N 1
ATOM 4252 C CA . LEU A 1 514 ? -7.994 -14.565 16.829 1.00 97.88 514 LEU A CA 1
ATOM 4253 C C . LEU A 1 514 ? -7.731 -15.848 16.028 1.00 97.88 514 LEU A C 1
ATOM 4255 O O . LEU A 1 514 ? -7.314 -15.770 14.868 1.00 97.88 514 LEU A O 1
ATOM 4259 N N . GLN A 1 515 ? -7.989 -17.024 16.616 1.00 96.88 515 GLN A N 1
ATOM 4260 C CA . GLN A 1 515 ? -7.818 -18.301 15.913 1.00 96.88 515 GLN A CA 1
ATOM 4261 C C . GLN A 1 515 ? -8.800 -18.438 14.744 1.00 96.88 515 GLN A C 1
ATOM 4263 O O . GLN A 1 515 ? -8.399 -18.852 13.654 1.00 96.88 515 GLN A O 1
ATOM 4268 N N . THR A 1 516 ? -10.066 -18.054 14.934 1.00 96.06 516 THR A N 1
ATOM 4269 C CA . THR A 1 516 ? -11.089 -18.126 13.879 1.00 96.06 516 THR A CA 1
ATOM 4270 C C . THR A 1 516 ? -10.757 -17.188 12.726 1.00 96.06 516 THR A C 1
ATOM 4272 O O . THR A 1 516 ? -10.764 -17.618 11.573 1.00 96.06 516 THR A O 1
ATOM 4275 N N . TRP A 1 517 ? -10.351 -15.950 13.021 1.00 97.88 517 TRP A N 1
ATOM 4276 C CA . TRP A 1 517 ? -9.902 -14.998 12.006 1.00 97.88 517 TRP A CA 1
ATOM 4277 C C . TRP A 1 517 ? -8.716 -15.526 11.196 1.00 97.88 517 TRP A C 1
ATOM 4279 O O . TRP A 1 517 ? -8.745 -15.543 9.964 1.00 97.88 517 TRP A O 1
ATOM 4289 N N . ARG A 1 518 ? -7.683 -16.032 11.881 1.00 96.94 518 ARG A N 1
ATOM 4290 C CA . ARG A 1 518 ? -6.522 -16.649 11.229 1.00 96.94 518 ARG A CA 1
ATOM 4291 C C . ARG A 1 518 ? -6.930 -17.827 10.339 1.00 96.94 518 ARG A C 1
ATOM 4293 O O . ARG A 1 518 ? -6.354 -18.012 9.265 1.00 96.94 518 ARG A O 1
ATOM 4300 N N . ASN A 1 519 ? -7.890 -18.636 10.778 1.00 95.81 519 ASN A N 1
ATOM 4301 C CA . ASN A 1 519 ? -8.369 -19.784 10.019 1.00 95.81 519 ASN A CA 1
ATOM 4302 C C . ASN A 1 519 ? -9.176 -19.361 8.787 1.00 95.81 519 ASN A C 1
ATOM 4304 O O . ASN A 1 519 ? -8.888 -19.874 7.712 1.00 95.81 519 ASN A O 1
ATOM 4308 N N . GLU A 1 520 ? -10.086 -18.385 8.888 1.00 96.50 520 GLU A N 1
ATOM 4309 C CA . GLU A 1 520 ? -10.822 -17.849 7.727 1.00 96.50 520 GLU A CA 1
ATOM 4310 C C . GLU A 1 520 ? -9.853 -17.259 6.684 1.00 96.50 520 GLU A C 1
ATOM 4312 O O . GLU A 1 520 ? -10.023 -17.480 5.486 1.00 96.50 520 GLU A O 1
ATOM 4317 N N . MET A 1 521 ? -8.760 -16.609 7.112 1.00 97.50 521 MET A N 1
ATOM 4318 C CA . MET A 1 521 ? -7.706 -16.146 6.196 1.00 97.50 521 MET A CA 1
ATOM 4319 C C . MET A 1 521 ? -6.999 -17.290 5.447 1.00 97.50 521 MET A C 1
ATOM 4321 O O . MET A 1 521 ? -6.661 -17.145 4.271 1.00 97.50 521 MET A O 1
ATOM 4325 N N . ALA A 1 522 ? -6.738 -18.408 6.124 1.00 96.19 522 ALA A N 1
ATOM 4326 C CA . ALA A 1 522 ? -5.940 -19.510 5.587 1.00 96.19 522 ALA A CA 1
ATOM 4327 C C . ALA A 1 522 ? -6.764 -20.572 4.842 1.00 96.19 522 ALA A C 1
ATOM 4329 O O . ALA A 1 522 ? -6.228 -21.250 3.964 1.00 96.19 522 ALA A O 1
ATOM 4330 N N . TYR A 1 523 ? -8.034 -20.764 5.209 1.00 94.50 523 TYR A N 1
ATOM 4331 C CA . TYR A 1 523 ? -8.864 -21.821 4.643 1.00 94.50 523 TYR A CA 1
ATOM 4332 C C . TYR A 1 523 ? -9.048 -21.654 3.134 1.00 94.50 523 TYR A C 1
ATOM 4334 O O . TYR A 1 523 ? -9.083 -20.522 2.642 1.00 94.50 523 TYR A O 1
ATOM 4342 N N . PRO A 1 524 ? -9.160 -22.764 2.381 1.00 92.88 524 PRO A N 1
ATOM 4343 C CA . PRO A 1 524 ? -9.416 -22.708 0.952 1.00 92.88 524 PRO A CA 1
ATOM 4344 C C . PRO A 1 524 ? -10.662 -21.884 0.628 1.00 92.88 524 PRO A C 1
ATOM 4346 O O . PRO A 1 524 ? -11.643 -21.880 1.367 1.00 92.88 524 PRO A O 1
ATOM 4349 N N . MET A 1 525 ? -10.647 -21.238 -0.536 1.00 89.69 525 MET A N 1
ATOM 4350 C CA . MET A 1 525 ? -11.793 -20.455 -1.016 1.00 89.69 525 MET A CA 1
ATOM 4351 C C . MET A 1 525 ? -13.060 -21.305 -1.204 1.00 89.69 525 MET A C 1
ATOM 4353 O O . MET A 1 525 ? -14.167 -20.785 -1.130 1.00 89.69 525 MET A O 1
ATOM 4357 N N . GLU A 1 526 ? -12.895 -22.605 -1.460 1.00 86.56 526 GLU A N 1
ATOM 4358 C CA . GLU A 1 526 ? -13.990 -23.573 -1.613 1.00 86.56 526 GLU A CA 1
ATOM 4359 C C . GLU A 1 526 ? -14.679 -23.876 -0.269 1.00 86.56 526 GLU A C 1
ATOM 4361 O O . GLU A 1 526 ? -15.872 -24.165 -0.250 1.00 86.56 526 GLU A O 1
ATOM 4366 N N . ASP A 1 527 ? -13.958 -23.692 0.841 1.00 87.75 527 ASP A N 1
ATOM 4367 C CA . ASP A 1 527 ? -14.419 -23.898 2.219 1.00 87.75 527 ASP A CA 1
ATOM 4368 C C . ASP A 1 527 ? -14.747 -22.561 2.913 1.00 87.75 527 ASP A C 1
ATOM 4370 O O . ASP A 1 527 ? -14.584 -22.410 4.123 1.00 87.75 527 ASP A O 1
ATOM 4374 N N . ALA A 1 528 ? -15.171 -21.560 2.132 1.00 85.88 528 ALA A N 1
ATOM 4375 C CA . ALA A 1 528 ? -15.512 -20.210 2.591 1.00 85.88 528 ALA A CA 1
ATOM 4376 C C . ALA A 1 528 ? -14.368 -19.414 3.267 1.00 85.88 528 ALA A C 1
ATOM 4378 O O . ALA A 1 528 ? -14.634 -18.426 3.950 1.00 85.88 528 ALA A O 1
ATOM 4379 N N . GLY A 1 529 ? -13.102 -19.791 3.054 1.00 93.81 529 GLY A N 1
ATOM 4380 C CA . GLY A 1 529 ? -11.939 -18.998 3.467 1.00 93.81 529 GLY A CA 1
ATOM 4381 C C . GLY A 1 529 ? -11.426 -18.032 2.392 1.00 93.81 529 GLY A C 1
ATOM 4382 O O . GLY A 1 529 ? -11.974 -17.927 1.295 1.00 93.81 529 GLY A O 1
ATOM 4383 N N . LEU A 1 530 ? -10.331 -17.325 2.683 1.00 97.06 530 LEU A N 1
ATOM 4384 C CA . LEU A 1 530 ? -9.679 -16.409 1.733 1.00 97.06 530 LEU A CA 1
ATOM 4385 C C . LEU A 1 530 ? -8.650 -17.102 0.820 1.00 97.06 530 LEU A C 1
ATOM 4387 O O . LEU A 1 530 ? -8.229 -16.523 -0.183 1.00 97.06 530 LEU A O 1
ATOM 4391 N N . GLY A 1 531 ? -8.236 -18.328 1.150 1.00 95.75 531 GLY A N 1
ATOM 4392 C CA . GLY A 1 531 ? -7.265 -19.118 0.391 1.00 95.75 531 GLY A CA 1
ATOM 4393 C C . GLY A 1 531 ? -5.850 -18.543 0.386 1.00 95.75 531 GLY A C 1
ATOM 4394 O O . GLY A 1 531 ? -5.127 -18.743 -0.590 1.00 95.75 531 GLY A O 1
ATOM 4395 N N . LEU A 1 532 ? -5.457 -17.795 1.423 1.00 97.12 532 LEU A N 1
ATOM 4396 C CA . LEU A 1 532 ? -4.130 -17.187 1.484 1.00 97.12 532 LEU A CA 1
ATOM 4397 C C . LEU A 1 532 ? -3.080 -18.214 1.920 1.00 97.12 532 LEU A C 1
ATOM 4399 O O . LEU A 1 532 ? -3.146 -18.790 3.006 1.00 97.12 532 LEU A O 1
ATOM 4403 N N . GLU A 1 533 ? -2.059 -18.404 1.089 1.00 96.25 533 GLU A N 1
ATOM 4404 C CA . GLU A 1 533 ? -0.897 -19.213 1.447 1.00 96.25 533 GLU A CA 1
ATOM 4405 C C . GLU A 1 533 ? 0.064 -18.450 2.366 1.00 96.25 533 GLU A C 1
ATOM 4407 O O . GLU A 1 533 ? 0.209 -17.233 2.264 1.00 96.25 533 GLU A O 1
ATOM 4412 N N . GLY A 1 534 ? 0.777 -19.173 3.234 1.00 95.75 534 GLY A N 1
ATOM 4413 C CA . GLY A 1 534 ? 1.817 -18.591 4.091 1.00 95.75 534 GLY A CA 1
ATOM 4414 C C . GLY A 1 534 ? 1.299 -17.903 5.360 1.00 95.75 534 GLY A C 1
ATOM 4415 O O . GLY A 1 534 ? 2.071 -17.241 6.048 1.00 95.75 534 GLY A O 1
ATOM 4416 N N . ILE A 1 535 ? 0.016 -18.057 5.708 1.00 97.00 535 ILE A N 1
ATOM 4417 C CA . ILE A 1 535 ? -0.498 -17.616 7.013 1.00 97.00 535 ILE A CA 1
ATOM 4418 C C . ILE A 1 535 ? 0.131 -18.479 8.125 1.00 97.00 535 ILE A C 1
ATOM 4420 O O . ILE A 1 535 ? 0.044 -19.711 8.039 1.00 97.00 535 ILE A O 1
ATOM 4424 N N . PRO A 1 536 ? 0.732 -17.887 9.181 1.00 95.38 536 PRO A N 1
ATOM 4425 C CA . PRO A 1 536 ? 1.375 -18.644 10.259 1.00 95.38 536 PRO A CA 1
ATOM 4426 C C . PRO A 1 536 ? 0.482 -19.750 10.837 1.00 95.38 536 PRO A C 1
ATOM 4428 O O . PRO A 1 536 ? -0.716 -19.545 11.030 1.00 95.38 536 PRO A O 1
ATOM 4431 N N . ASN A 1 537 ? 1.052 -20.935 11.081 1.00 90.75 537 ASN A N 1
ATOM 4432 C CA . ASN A 1 537 ? 0.345 -22.110 11.608 1.00 90.75 537 ASN A CA 1
ATOM 4433 C C . ASN A 1 537 ? 1.235 -22.897 12.584 1.00 90.75 537 ASN A C 1
ATOM 4435 O O . ASN A 1 537 ? 1.796 -23.943 12.238 1.00 90.75 537 ASN A O 1
ATOM 4439 N N . GLY A 1 538 ? 1.417 -22.350 13.779 1.00 84.06 538 GLY A N 1
ATOM 4440 C CA . GLY A 1 538 ? 2.186 -22.963 14.853 1.00 84.06 538 GLY A CA 1
ATOM 4441 C C . GLY A 1 538 ? 1.580 -24.270 15.355 1.00 84.06 538 GLY A C 1
ATOM 4442 O O . GLY A 1 538 ? 0.422 -24.598 15.084 1.00 84.06 538 GLY A O 1
ATOM 4443 N N . LYS A 1 539 ? 2.387 -25.028 16.103 1.00 83.69 539 LYS A N 1
ATOM 4444 C CA . LYS A 1 539 ? 1.986 -26.290 16.739 1.00 83.69 539 LYS A CA 1
ATOM 4445 C C . LYS A 1 539 ? 2.296 -26.241 18.227 1.00 83.69 539 LYS A C 1
ATOM 4447 O O . LYS A 1 539 ? 3.419 -25.925 18.620 1.00 83.69 539 LYS A O 1
ATOM 4452 N N . ALA A 1 540 ? 1.337 -26.635 19.054 1.00 78.81 540 ALA A N 1
ATOM 4453 C CA . ALA A 1 540 ? 1.521 -26.745 20.495 1.00 78.81 540 ALA A CA 1
ATOM 4454 C C . ALA A 1 540 ? 0.993 -28.081 21.022 1.00 78.81 540 ALA A C 1
ATOM 4456 O O . ALA A 1 540 ? 0.017 -28.626 20.511 1.00 78.81 540 ALA A O 1
ATOM 4457 N N . ARG A 1 541 ? 1.644 -28.610 22.061 1.00 80.38 541 ARG A N 1
ATOM 4458 C CA . ARG A 1 541 ? 1.157 -29.747 22.850 1.00 80.38 541 ARG A CA 1
ATOM 4459 C C . ARG A 1 541 ? 0.590 -29.248 24.164 1.00 80.38 541 ARG A C 1
ATOM 4461 O O . ARG A 1 541 ? 1.273 -28.524 24.886 1.00 80.38 541 ARG A O 1
ATOM 4468 N N . VAL A 1 542 ? -0.607 -29.702 24.507 1.00 73.94 542 VAL A N 1
ATOM 4469 C CA . VAL A 1 542 ? -1.233 -29.419 25.799 1.00 73.94 542 VAL A CA 1
ATOM 4470 C C . VAL A 1 542 ? -1.093 -30.649 26.690 1.00 73.94 542 VAL A C 1
ATOM 4472 O O . VAL A 1 542 ? -1.596 -31.723 26.366 1.00 73.94 542 VAL A O 1
ATOM 4475 N N . ARG A 1 543 ? -0.385 -30.519 27.819 1.00 70.31 543 ARG A N 1
ATOM 4476 C CA . ARG A 1 543 ? -0.227 -31.601 28.806 1.00 70.31 543 ARG A CA 1
ATOM 4477 C C . ARG A 1 543 ? -0.600 -31.091 30.192 1.00 70.31 543 ARG A C 1
ATOM 4479 O O . ARG A 1 543 ? 0.032 -30.167 30.690 1.00 70.31 543 ARG A O 1
ATOM 4486 N N . ASN A 1 544 ? -1.604 -31.710 30.817 1.00 65.81 544 ASN A N 1
ATOM 4487 C CA . ASN A 1 544 ? -2.122 -31.326 32.139 1.00 65.81 544 ASN A CA 1
ATOM 4488 C C . ASN A 1 544 ? -2.464 -29.820 32.245 1.00 65.81 544 ASN A C 1
ATOM 4490 O O . ASN A 1 544 ? -2.158 -29.190 33.252 1.00 65.81 544 ASN A O 1
ATOM 4494 N N . GLY A 1 545 ? -3.028 -29.228 31.184 1.00 61.97 545 GLY A N 1
ATOM 4495 C CA . GLY A 1 545 ? -3.351 -27.793 31.126 1.00 61.97 545 GLY A CA 1
ATOM 4496 C C . GLY A 1 545 ? -2.158 -26.857 30.881 1.00 61.97 545 GLY A C 1
ATOM 4497 O O . GLY A 1 545 ? -2.350 -25.651 30.774 1.00 61.97 545 GLY A O 1
ATOM 4498 N N . VAL A 1 546 ? -0.932 -27.382 30.754 1.00 64.94 546 VAL A N 1
ATOM 4499 C CA . VAL A 1 546 ? 0.263 -26.599 30.404 1.00 64.94 546 VAL A CA 1
ATOM 4500 C C . VAL A 1 546 ? 0.529 -26.699 28.904 1.00 64.94 546 VAL A C 1
ATOM 4502 O O . VAL A 1 546 ? 0.580 -27.795 28.337 1.00 64.94 546 VAL A O 1
ATOM 4505 N N . VAL A 1 547 ? 0.706 -25.542 28.266 1.00 70.12 547 VAL A N 1
ATOM 4506 C CA . VAL A 1 547 ? 0.962 -25.407 26.829 1.00 70.12 547 VAL A CA 1
ATOM 4507 C C . VAL A 1 547 ? 2.465 -25.442 26.565 1.00 70.12 547 VAL A C 1
ATOM 4509 O O . VAL A 1 547 ? 3.213 -24.601 27.060 1.00 70.12 547 VAL A O 1
ATOM 4512 N N . TYR A 1 548 ? 2.903 -26.392 25.744 1.00 70.88 548 TYR A N 1
ATOM 4513 C CA . TYR A 1 548 ? 4.280 -26.524 25.280 1.00 70.88 548 TYR A CA 1
ATOM 4514 C C . TYR A 1 548 ? 4.330 -26.260 23.770 1.00 70.88 548 TYR A C 1
ATOM 4516 O O . TYR A 1 548 ? 3.889 -27.117 22.995 1.00 70.88 548 TYR A O 1
ATOM 4524 N N . PRO A 1 549 ? 4.859 -25.109 23.320 1.00 62.06 549 PRO A N 1
ATOM 4525 C CA . PRO A 1 549 ? 5.107 -24.871 21.903 1.00 62.06 549 PRO A CA 1
ATOM 4526 C C . PRO A 1 549 ? 6.064 -25.938 21.367 1.00 62.06 549 PRO A C 1
ATOM 4528 O O . PRO A 1 549 ? 7.120 -26.190 21.953 1.00 62.06 549 PRO A O 1
ATOM 4531 N N . ILE A 1 550 ? 5.710 -26.575 20.254 1.00 69.00 550 ILE A N 1
ATOM 4532 C CA . ILE A 1 550 ? 6.622 -27.478 19.557 1.00 69.00 550 ILE A CA 1
ATOM 4533 C C . ILE A 1 550 ? 7.368 -26.615 18.547 1.00 69.00 550 ILE A C 1
ATOM 4535 O O . ILE A 1 550 ? 6.830 -26.291 17.491 1.00 69.00 550 ILE A O 1
ATOM 4539 N N . GLY A 1 551 ? 8.590 -26.205 18.888 1.00 48.56 551 GLY A N 1
ATOM 4540 C CA . GLY A 1 551 ? 9.415 -25.410 17.983 1.00 48.56 551 GLY A CA 1
ATOM 4541 C C . GLY A 1 551 ? 9.571 -26.089 16.619 1.00 48.56 551 GLY A C 1
ATOM 4542 O O . GLY A 1 551 ? 9.788 -27.300 16.533 1.00 48.56 551 GLY A O 1
ATOM 4543 N N . THR A 1 552 ? 9.475 -25.304 15.549 1.00 40.25 552 THR A N 1
ATOM 4544 C CA . THR A 1 552 ? 9.871 -25.707 14.199 1.00 40.25 552 THR A CA 1
ATOM 4545 C C . THR A 1 552 ? 11.367 -26.007 14.217 1.00 40.25 552 THR A C 1
ATOM 4547 O O . THR A 1 552 ? 12.197 -25.102 14.256 1.00 40.25 552 THR A O 1
ATOM 4550 N N . ILE A 1 553 ? 11.731 -27.290 14.231 1.00 30.09 553 ILE A N 1
ATOM 4551 C CA . ILE A 1 553 ? 13.119 -27.713 14.028 1.00 30.09 553 ILE A CA 1
ATOM 4552 C C . ILE A 1 553 ? 13.476 -27.379 12.568 1.00 30.09 553 ILE A C 1
ATOM 4554 O O . ILE A 1 553 ? 12.792 -27.871 11.665 1.00 30.09 553 ILE A O 1
ATOM 4558 N N . PRO A 1 554 ? 14.512 -26.568 12.289 1.00 27.84 554 PRO A N 1
ATOM 4559 C CA . PRO A 1 554 ? 14.964 -26.343 10.921 1.00 27.84 554 PRO A CA 1
ATOM 4560 C C . PRO A 1 554 ? 15.502 -27.665 10.355 1.00 27.84 554 PRO A C 1
ATOM 4562 O O . PRO A 1 554 ? 16.480 -28.194 10.879 1.00 27.84 554 PRO A O 1
ATOM 4565 N N . GLY A 1 555 ? 14.875 -28.207 9.303 1.00 31.56 555 GLY A N 1
ATOM 4566 C CA . GLY A 1 555 ? 15.465 -29.306 8.522 1.00 31.56 555 GLY A CA 1
ATOM 4567 C C . GLY A 1 555 ? 14.624 -30.556 8.244 1.00 31.56 555 GLY A C 1
ATOM 4568 O O . GLY A 1 555 ? 15.186 -31.510 7.715 1.00 31.56 555 GLY A O 1
ATOM 4569 N N . MET A 1 556 ? 13.314 -30.599 8.518 1.00 27.86 556 MET A N 1
ATOM 4570 C CA . MET A 1 556 ? 12.469 -31.699 8.018 1.00 27.86 556 MET A CA 1
ATOM 4571 C C . MET A 1 556 ? 11.444 -31.207 6.999 1.00 27.86 556 MET A C 1
ATOM 4573 O O . MET A 1 556 ? 10.512 -30.475 7.323 1.00 27.86 556 MET A O 1
ATOM 4577 N N . ALA A 1 557 ? 11.664 -31.617 5.750 1.00 28.50 557 ALA A N 1
ATOM 4578 C CA . ALA A 1 557 ? 10.771 -31.393 4.628 1.00 28.50 557 ALA A CA 1
ATOM 4579 C C . ALA A 1 557 ? 9.376 -31.991 4.875 1.00 28.50 557 ALA A C 1
ATOM 4581 O O . ALA A 1 557 ? 9.217 -33.025 5.526 1.00 28.50 557 ALA A O 1
ATOM 4582 N N . ASN A 1 558 ? 8.386 -31.308 4.303 1.00 33.16 558 ASN A N 1
ATOM 4583 C CA . ASN A 1 558 ? 6.975 -31.665 4.259 1.00 33.16 558 ASN A CA 1
ATOM 4584 C C . ASN A 1 558 ? 6.739 -33.150 3.949 1.00 33.16 558 ASN A C 1
ATOM 4586 O O . ASN A 1 558 ? 7.124 -33.636 2.888 1.00 33.16 558 ASN A O 1
ATOM 4590 N N . SER A 1 559 ? 5.969 -33.820 4.805 1.00 27.16 559 SER A N 1
ATOM 4591 C CA . SER A 1 559 ? 5.018 -34.823 4.330 1.00 27.16 559 SER A CA 1
ATOM 4592 C C . SER A 1 559 ? 3.616 -34.295 4.611 1.00 27.16 559 SER A C 1
ATOM 4594 O O . SER A 1 559 ? 3.216 -34.053 5.749 1.00 27.16 559 SER A O 1
ATOM 4596 N N . SER A 1 560 ? 2.904 -34.026 3.524 1.00 33.09 560 SER A N 1
ATOM 4597 C CA . SER A 1 560 ? 1.458 -33.882 3.496 1.00 33.09 560 SER A CA 1
ATOM 4598 C C . SER A 1 560 ? 0.825 -35.152 4.049 1.00 33.09 560 SER A C 1
ATOM 4600 O O . SER A 1 560 ? 1.141 -36.228 3.551 1.00 33.09 560 SER A O 1
ATOM 4602 N N . ASN A 1 561 ? -0.071 -35.025 5.023 1.00 27.78 561 ASN A N 1
ATOM 4603 C CA . ASN A 1 561 ? -1.246 -35.884 5.129 1.00 27.78 561 ASN A CA 1
ATOM 4604 C C . ASN A 1 561 ? -2.302 -35.192 5.992 1.00 27.78 561 ASN A C 1
ATOM 4606 O O . ASN A 1 561 ? -2.172 -35.047 7.206 1.00 27.78 561 ASN A O 1
ATOM 4610 N N . THR A 1 562 ? -3.347 -34.749 5.308 1.00 34.28 562 THR A N 1
ATOM 4611 C CA . THR A 1 562 ? -4.695 -34.576 5.828 1.00 34.28 562 THR A CA 1
ATOM 4612 C C . THR A 1 562 ? -5.250 -35.947 6.211 1.00 34.28 562 THR A C 1
ATOM 4614 O O . THR A 1 562 ? -5.400 -36.817 5.360 1.00 34.28 562 THR A O 1
ATOM 4617 N N . SER A 1 563 ? -5.594 -36.138 7.482 1.00 26.42 563 SER A N 1
ATOM 4618 C CA . SER A 1 563 ? -6.586 -37.138 7.883 1.00 26.42 563 SER A CA 1
ATOM 4619 C C . SER A 1 563 ? -7.156 -36.791 9.254 1.00 26.42 563 SER A C 1
ATOM 4621 O O . SER A 1 563 ? -6.466 -36.860 10.271 1.00 26.42 563 SER A O 1
ATOM 4623 N N . THR A 1 564 ? -8.434 -36.434 9.256 1.00 35.69 564 THR A N 1
ATOM 4624 C CA . THR A 1 564 ? -9.361 -36.578 10.376 1.00 35.69 564 THR A CA 1
ATOM 4625 C C . THR A 1 564 ? -9.362 -38.025 10.867 1.00 35.69 564 THR A C 1
ATOM 4627 O O . THR A 1 564 ? -9.653 -38.913 10.075 1.00 35.69 564 THR A O 1
ATOM 4630 N N . VAL A 1 565 ? -9.107 -38.275 12.158 1.00 28.98 565 VAL A N 1
ATOM 4631 C CA . VAL A 1 565 ? -9.576 -39.500 12.834 1.00 28.98 565 VAL A CA 1
ATOM 4632 C C . VAL A 1 565 ? -9.888 -39.214 14.304 1.00 28.98 565 VAL A C 1
ATOM 4634 O O . VAL A 1 565 ? -9.010 -38.939 15.117 1.00 28.98 565 VAL A O 1
ATOM 4637 N N . SER A 1 566 ? -11.173 -39.345 14.620 1.00 29.69 566 SER A N 1
ATOM 4638 C CA . SER A 1 566 ? -11.731 -39.687 15.925 1.00 29.69 566 SER A CA 1
ATOM 4639 C C . SER A 1 566 ? -11.301 -41.093 16.358 1.00 29.69 566 SER A C 1
ATOM 4641 O O . SER A 1 566 ? -11.482 -42.043 15.598 1.00 29.69 566 SER A O 1
ATOM 4643 N N . GLY A 1 567 ? -10.829 -41.262 17.592 1.00 26.78 567 GLY A N 1
ATOM 4644 C CA . GLY A 1 567 ? -10.632 -42.591 18.174 1.00 26.78 567 GLY A CA 1
ATOM 4645 C C . GLY A 1 567 ? -9.742 -42.571 19.407 1.00 26.78 567 GLY A C 1
ATOM 4646 O O . GLY A 1 567 ? -8.532 -42.400 19.307 1.00 26.78 567 GLY A O 1
ATOM 4647 N N . ALA A 1 568 ? -10.357 -42.750 20.574 1.00 38.91 568 ALA A N 1
ATOM 4648 C CA . ALA A 1 568 ? -9.686 -42.861 21.858 1.00 38.91 568 ALA A CA 1
ATOM 4649 C C . ALA A 1 568 ? -8.630 -43.982 21.863 1.00 38.91 568 ALA A C 1
ATOM 4651 O O . ALA A 1 568 ? -8.939 -45.140 21.594 1.00 38.91 568 ALA A O 1
ATOM 4652 N N . SER A 1 569 ? -7.402 -43.654 22.269 1.00 28.81 569 SER A N 1
ATOM 4653 C CA . SER A 1 569 ? -6.540 -44.606 22.969 1.00 28.81 569 SER A CA 1
ATOM 4654 C C . SER A 1 569 ? -5.660 -43.864 23.973 1.00 28.81 569 SER A C 1
ATOM 4656 O O . SER A 1 569 ? -4.982 -42.884 23.663 1.00 28.81 569 SER A O 1
ATOM 4658 N N . SER A 1 570 ? -5.743 -44.318 25.216 1.00 39.47 570 SER A N 1
ATOM 4659 C CA . SER A 1 570 ? -4.957 -43.882 26.357 1.00 39.47 570 SER A CA 1
ATOM 4660 C C . SER A 1 570 ? -3.485 -44.239 26.155 1.00 39.47 570 SER A C 1
ATOM 4662 O O . S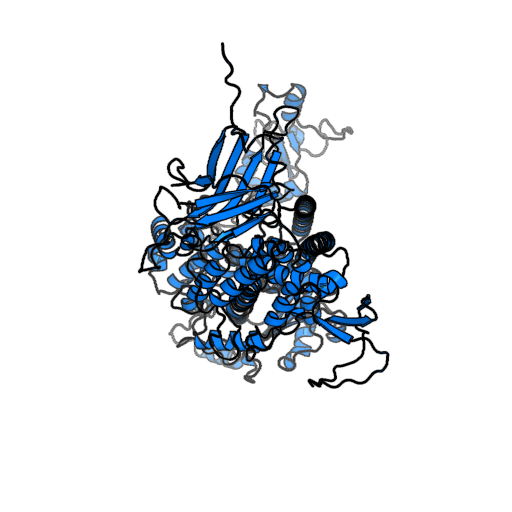ER A 1 570 ? -3.112 -45.398 26.314 1.00 39.47 570 SER A O 1
ATOM 4664 N N . ASN A 1 571 ? -2.651 -43.251 25.831 1.00 36.03 571 ASN A N 1
ATOM 4665 C CA . ASN A 1 571 ? -1.203 -43.311 26.036 1.00 36.03 571 ASN A CA 1
ATOM 4666 C C . ASN A 1 571 ? -0.610 -41.897 26.036 1.00 36.03 571 ASN A C 1
ATOM 4668 O O . ASN A 1 571 ? -0.355 -41.356 24.969 1.00 36.03 571 ASN A O 1
ATOM 4672 N N . GLY A 1 572 ? -0.403 -41.324 27.233 1.00 41.19 572 GLY A N 1
ATOM 4673 C CA . GLY A 1 572 ? 0.647 -40.365 27.651 1.00 41.19 572 GLY A CA 1
ATOM 4674 C C . GLY A 1 572 ? 1.042 -39.129 26.816 1.00 41.19 572 GLY A C 1
ATOM 4675 O O . GLY A 1 572 ? 1.816 -38.311 27.315 1.00 41.19 572 GLY A O 1
ATOM 4676 N N . ASN A 1 573 ? 0.552 -38.957 25.595 1.00 47.56 573 ASN A N 1
ATOM 4677 C CA . ASN A 1 573 ? 0.902 -37.892 24.668 1.00 47.56 573 ASN A CA 1
ATOM 4678 C C . ASN A 1 573 ? -0.235 -36.870 24.665 1.00 47.56 573 ASN A C 1
ATOM 4680 O O . ASN A 1 573 ? -1.351 -37.187 24.272 1.00 47.56 573 ASN A O 1
ATOM 4684 N N . GLY A 1 574 ? 0.050 -35.662 25.154 1.00 57.69 574 GLY A N 1
ATOM 4685 C CA . GLY A 1 574 ? -0.913 -34.559 25.205 1.00 57.69 574 GLY A CA 1
ATOM 4686 C C . GLY A 1 574 ? -1.503 -34.197 23.837 1.00 57.69 574 GLY A C 1
ATOM 4687 O O . GLY A 1 574 ? -0.879 -34.449 22.803 1.00 57.69 574 GLY A O 1
ATOM 4688 N N . GLU A 1 575 ? -2.694 -33.598 23.847 1.00 73.38 575 GLU A N 1
ATOM 4689 C CA . GLU A 1 575 ? -3.424 -33.166 22.650 1.00 73.38 575 GLU A CA 1
ATOM 4690 C C . GLU A 1 575 ? -2.616 -32.118 21.864 1.00 73.38 575 GLU A C 1
ATOM 4692 O O . GLU A 1 575 ? -1.986 -31.229 22.449 1.00 73.38 575 GLU A O 1
ATOM 4697 N N . CYS A 1 576 ? -2.575 -32.255 20.535 1.00 75.06 576 CYS A N 1
ATOM 4698 C CA . CYS A 1 576 ? -1.839 -31.349 19.655 1.00 75.06 576 CYS A CA 1
ATOM 4699 C C . CYS A 1 576 ? -2.799 -30.326 19.046 1.00 75.06 576 CYS A C 1
ATOM 4701 O O . CYS A 1 576 ? -3.739 -30.709 18.355 1.00 75.06 576 CYS A O 1
ATOM 4703 N N . VAL A 1 577 ? -2.520 -29.040 19.252 1.00 79.81 577 VAL A N 1
ATOM 4704 C CA . VAL A 1 577 ? -3.322 -27.918 18.747 1.00 79.81 577 VAL A CA 1
ATOM 4705 C C . VAL A 1 577 ? -2.522 -27.148 17.694 1.00 79.81 577 VAL A C 1
ATOM 4707 O O . VAL A 1 577 ? -1.294 -27.043 17.790 1.00 79.81 577 VAL A O 1
ATOM 4710 N N . PHE A 1 578 ? -3.219 -26.632 16.681 1.00 83.56 578 PHE A N 1
ATOM 4711 C CA . PHE A 1 578 ? -2.657 -25.860 15.571 1.00 83.56 578 PHE A CA 1
ATOM 4712 C C . PHE A 1 578 ? -3.276 -24.463 15.538 1.00 83.56 578 PHE A C 1
ATOM 4714 O O . PHE A 1 578 ? -4.457 -24.316 15.841 1.00 83.56 578 PHE A O 1
ATOM 4721 N N . GLY A 1 579 ? -2.493 -23.457 15.153 1.00 88.88 579 GLY A N 1
ATOM 4722 C CA . GLY A 1 579 ? -2.969 -22.079 15.038 1.00 88.88 579 GLY A CA 1
ATOM 4723 C C . GLY A 1 579 ? -1.887 -21.061 15.373 1.00 88.88 579 GLY A C 1
ATOM 4724 O O . GLY A 1 579 ? -0.703 -21.308 15.158 1.00 88.88 579 GLY A O 1
ATOM 4725 N N . LEU A 1 580 ? -2.269 -19.905 15.909 1.00 93.38 580 LEU A N 1
ATOM 4726 C CA . LEU A 1 580 ? -1.313 -18.941 16.458 1.00 93.38 580 LEU A CA 1
ATOM 4727 C C . LEU A 1 580 ? -0.961 -19.348 17.885 1.00 93.38 580 LEU A C 1
ATOM 4729 O O . LEU A 1 580 ? -1.768 -19.190 18.795 1.00 93.38 580 LEU A O 1
ATOM 4733 N N . THR A 1 581 ? 0.232 -19.903 18.081 1.00 92.69 581 THR A N 1
ATOM 4734 C CA . THR A 1 581 ? 0.626 -20.513 19.361 1.00 92.69 581 THR A CA 1
ATOM 4735 C C . THR A 1 581 ? 1.616 -19.663 20.145 1.00 92.69 581 THR A C 1
ATOM 4737 O O . THR A 1 581 ? 1.781 -19.851 21.350 1.00 92.69 581 THR A O 1
ATOM 4740 N N . THR A 1 582 ? 2.287 -18.715 19.490 1.00 94.38 582 THR A N 1
ATOM 4741 C CA . THR A 1 582 ? 3.286 -17.841 20.114 1.00 94.38 582 THR A CA 1
ATOM 4742 C C . THR A 1 582 ? 3.084 -16.381 19.728 1.00 94.38 582 THR A C 1
ATOM 4744 O O . THR A 1 582 ? 2.576 -16.061 18.655 1.00 94.38 582 THR A O 1
ATOM 4747 N N . LEU A 1 583 ? 3.556 -15.470 20.586 1.00 96.25 583 LEU A N 1
ATOM 4748 C CA . LEU A 1 583 ? 3.504 -14.034 20.294 1.00 96.25 583 LEU A CA 1
ATOM 4749 C C . LEU A 1 583 ? 4.337 -13.652 19.071 1.00 96.25 583 LEU A C 1
ATOM 4751 O O . LEU A 1 583 ? 4.004 -12.679 18.406 1.00 96.25 583 LEU A O 1
ATOM 4755 N N . GLU A 1 584 ? 5.398 -14.397 18.756 1.00 95.38 584 GLU A N 1
ATOM 4756 C CA . GLU A 1 584 ? 6.208 -14.145 17.561 1.00 95.38 584 GLU A CA 1
ATOM 4757 C C . GLU A 1 584 ? 5.451 -14.492 16.275 1.00 95.38 584 GLU A C 1
ATOM 4759 O O . GLU A 1 584 ? 5.524 -13.732 15.308 1.00 95.38 584 GLU A O 1
ATOM 4764 N N . GLU A 1 585 ? 4.677 -15.582 16.266 1.00 95.31 585 GLU A N 1
ATOM 4765 C CA . GLU A 1 585 ? 3.794 -15.941 15.147 1.00 95.31 585 GLU A CA 1
ATOM 4766 C C . GLU A 1 585 ? 2.697 -14.890 14.959 1.00 95.31 585 GLU A C 1
ATOM 4768 O O . GLU A 1 585 ? 2.534 -14.364 13.856 1.00 95.31 585 GLU A O 1
ATOM 4773 N N . THR A 1 586 ? 2.005 -14.519 16.042 1.00 98.00 586 THR A N 1
ATOM 4774 C CA . THR A 1 586 ? 0.961 -13.484 16.015 1.00 98.00 586 THR A CA 1
ATOM 4775 C C . THR A 1 586 ? 1.530 -12.145 15.556 1.00 98.00 586 THR A C 1
ATOM 4777 O O . THR A 1 586 ? 1.002 -11.533 14.630 1.00 98.00 586 THR A O 1
ATOM 4780 N N . LYS A 1 587 ? 2.663 -11.707 16.121 1.00 97.94 587 LYS A N 1
ATOM 4781 C CA . LYS A 1 587 ? 3.374 -10.497 15.684 1.00 97.94 587 LYS A CA 1
ATOM 4782 C C . LYS A 1 587 ? 3.728 -10.571 14.203 1.00 97.94 587 LYS A C 1
ATOM 4784 O O . LYS A 1 587 ? 3.530 -9.586 13.504 1.00 97.94 587 LYS A O 1
ATOM 4789 N N . SER A 1 588 ? 4.229 -11.706 13.716 1.00 97.56 588 SER A N 1
ATOM 4790 C CA . SER A 1 588 ? 4.591 -11.873 12.302 1.00 97.56 588 SER A CA 1
ATOM 4791 C C . SER A 1 588 ? 3.372 -11.755 11.386 1.00 97.56 588 SER A C 1
ATOM 4793 O O . SER A 1 588 ? 3.456 -11.087 10.359 1.00 97.56 588 SER A O 1
ATOM 4795 N N . MET A 1 589 ? 2.222 -12.315 11.781 1.00 98.31 589 MET A N 1
ATOM 4796 C CA . MET A 1 589 ? 0.965 -12.146 11.047 1.00 98.31 589 MET A CA 1
ATOM 4797 C C . MET A 1 589 ? 0.517 -10.678 11.018 1.00 98.31 589 MET A C 1
ATOM 4799 O O . MET A 1 589 ? 0.256 -10.127 9.951 1.00 98.31 589 MET A O 1
ATOM 4803 N N . LEU A 1 590 ? 0.485 -10.003 12.168 1.00 98.62 590 LEU A N 1
ATOM 4804 C CA . LEU A 1 590 ? 0.065 -8.599 12.243 1.00 98.62 590 LEU A CA 1
ATOM 4805 C C . LEU A 1 590 ? 1.024 -7.667 11.494 1.00 98.62 590 LEU A C 1
ATOM 4807 O O . LEU A 1 590 ? 0.585 -6.781 10.762 1.00 98.62 590 LEU A O 1
ATOM 4811 N N . MET A 1 591 ? 2.332 -7.901 11.613 1.00 98.19 591 MET A N 1
ATOM 4812 C CA . MET A 1 591 ? 3.349 -7.178 10.852 1.00 98.19 591 MET A CA 1
ATOM 4813 C C . MET A 1 591 ? 3.223 -7.416 9.352 1.00 98.19 591 MET A C 1
ATOM 4815 O O . MET A 1 591 ? 3.450 -6.481 8.591 1.00 98.19 591 MET A O 1
ATOM 4819 N N . GLY A 1 592 ? 2.819 -8.617 8.931 1.00 98.25 592 GLY A N 1
ATOM 4820 C CA . GLY A 1 592 ? 2.535 -8.920 7.533 1.00 98.25 592 GLY A CA 1
ATOM 4821 C C . GLY A 1 592 ? 1.431 -8.042 6.952 1.00 98.25 592 GLY A C 1
ATOM 4822 O O . GLY A 1 592 ? 1.609 -7.397 5.917 1.00 98.25 592 GLY A O 1
ATOM 4823 N N . ILE A 1 593 ? 0.314 -7.942 7.674 1.00 98.50 593 ILE A N 1
ATOM 4824 C CA . ILE A 1 593 ? -0.827 -7.101 7.290 1.00 98.50 593 ILE A CA 1
ATOM 4825 C C . ILE A 1 593 ? -0.416 -5.626 7.267 1.00 98.50 593 ILE A C 1
ATOM 4827 O O . ILE A 1 593 ? -0.639 -4.935 6.274 1.00 98.50 593 ILE A O 1
ATOM 4831 N N . LEU A 1 594 ? 0.233 -5.146 8.331 1.00 98.12 594 LEU A N 1
ATOM 4832 C CA . LEU A 1 594 ? 0.665 -3.752 8.439 1.00 98.12 594 LEU A CA 1
ATOM 4833 C C . LEU A 1 594 ? 1.719 -3.376 7.389 1.00 98.12 594 LEU A C 1
ATOM 4835 O O . LEU A 1 594 ? 1.686 -2.265 6.864 1.00 98.12 594 LEU A O 1
ATOM 4839 N N . HIS A 1 595 ? 2.628 -4.287 7.035 1.00 97.69 595 HIS A N 1
ATOM 4840 C CA . HIS A 1 595 ? 3.595 -4.066 5.962 1.00 97.69 595 HIS A CA 1
ATOM 4841 C C . HIS A 1 595 ? 2.887 -3.872 4.616 1.00 97.69 595 HIS A C 1
ATOM 4843 O O . HIS A 1 595 ? 3.135 -2.877 3.931 1.00 97.69 595 HIS A O 1
ATOM 4849 N N . LEU A 1 596 ? 1.957 -4.763 4.265 1.00 97.44 596 LEU A N 1
ATOM 4850 C CA . LEU A 1 596 ? 1.190 -4.671 3.020 1.00 97.44 596 LEU A CA 1
ATOM 4851 C C . LEU A 1 596 ? 0.319 -3.409 2.963 1.00 97.44 596 LEU A C 1
ATOM 4853 O O . LEU A 1 596 ? 0.213 -2.767 1.915 1.00 97.44 596 LEU A O 1
ATOM 4857 N N . LEU A 1 597 ? -0.294 -3.044 4.086 1.00 95.12 597 LEU A N 1
ATOM 4858 C CA . LEU A 1 597 ? -1.262 -1.957 4.179 1.00 95.12 597 LEU A CA 1
ATOM 4859 C C . LEU A 1 597 ? -0.593 -0.577 4.229 1.00 95.12 597 LEU A C 1
ATOM 4861 O O . LEU A 1 597 ? -0.938 0.303 3.441 1.00 95.12 597 LEU A O 1
ATOM 4865 N N . VAL A 1 598 ? 0.391 -0.399 5.114 1.00 94.62 598 VAL A N 1
ATOM 4866 C CA . VAL A 1 598 ? 1.025 0.897 5.405 1.00 94.62 598 VAL A CA 1
ATOM 4867 C C . VAL A 1 598 ? 2.241 1.135 4.512 1.00 94.62 598 VAL A C 1
ATOM 4869 O O . VAL A 1 598 ? 2.314 2.146 3.815 1.00 94.62 598 VAL A O 1
ATOM 4872 N N . ILE A 1 599 ? 3.199 0.204 4.511 1.00 95.75 599 ILE A N 1
ATOM 4873 C CA . ILE A 1 599 ? 4.483 0.376 3.815 1.00 95.75 599 ILE A CA 1
ATOM 4874 C C . ILE A 1 599 ? 4.278 0.219 2.306 1.00 95.75 599 ILE A C 1
ATOM 4876 O O . ILE A 1 599 ? 4.641 1.110 1.538 1.00 95.75 599 ILE A O 1
ATOM 4880 N N . VAL A 1 600 ? 3.665 -0.883 1.873 1.00 96.19 600 VAL A N 1
ATOM 4881 C CA . VAL A 1 600 ? 3.530 -1.221 0.450 1.00 96.19 600 VAL A CA 1
ATOM 4882 C C . VAL A 1 600 ? 2.406 -0.413 -0.211 1.00 96.19 600 VAL A C 1
ATOM 4884 O O . VAL A 1 600 ? 2.685 0.444 -1.054 1.00 96.19 600 VAL A O 1
ATOM 4887 N N . SER A 1 601 ? 1.148 -0.635 0.184 1.00 93.56 601 SER A N 1
ATOM 4888 C CA . SER A 1 601 ? -0.028 -0.042 -0.481 1.00 93.56 601 SER A CA 1
ATOM 4889 C C . SER A 1 601 ? -0.235 1.434 -0.129 1.00 93.56 601 SER A C 1
ATOM 4891 O O . SER A 1 601 ? -0.518 2.252 -1.007 1.00 93.56 601 SER A O 1
ATOM 4893 N N . GLY A 1 602 ? -0.071 1.798 1.146 1.00 90.00 602 GLY A N 1
ATOM 4894 C CA . GLY A 1 602 ? -0.226 3.173 1.628 1.00 90.00 602 GLY A CA 1
ATOM 4895 C C . GLY A 1 602 ? 0.850 4.129 1.109 1.00 90.00 602 GLY A C 1
ATOM 4896 O O . GLY A 1 602 ? 0.550 5.295 0.817 1.00 90.00 602 GLY A O 1
ATOM 4897 N N . SER A 1 603 ? 2.073 3.622 0.933 1.00 92.94 603 SER A N 1
ATOM 4898 C CA . SER A 1 603 ? 3.258 4.426 0.637 1.00 92.94 603 SER A CA 1
ATOM 4899 C C . SER A 1 603 ? 3.942 4.069 -0.683 1.00 92.94 603 SER A C 1
ATOM 4901 O O . SER A 1 603 ? 3.825 4.826 -1.647 1.00 92.94 603 SER A O 1
ATOM 4903 N N . VAL A 1 604 ? 4.669 2.953 -0.748 1.00 94.81 604 VAL A N 1
ATOM 4904 C CA . VAL A 1 604 ? 5.669 2.667 -1.800 1.00 94.81 604 VAL A CA 1
ATOM 4905 C C . VAL A 1 604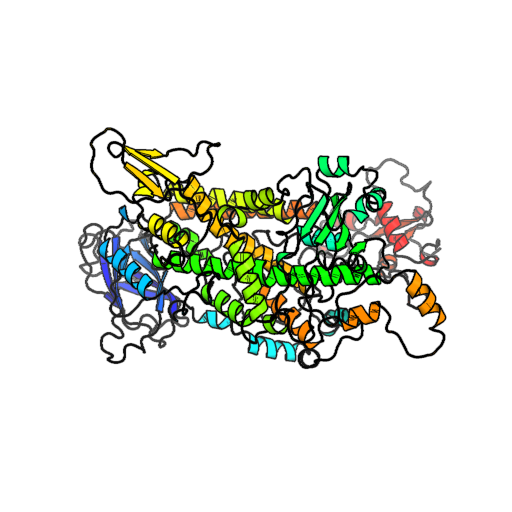 ? 5.067 2.640 -3.202 1.00 94.81 604 VAL A C 1
ATOM 4907 O O . VAL A 1 604 ? 5.614 3.258 -4.112 1.00 94.81 604 VAL A O 1
ATOM 4910 N N . LEU A 1 605 ? 3.923 1.975 -3.367 1.00 93.25 605 LEU A N 1
ATOM 4911 C CA . LEU A 1 605 ? 3.241 1.833 -4.659 1.00 93.25 605 LEU A CA 1
ATOM 4912 C C . LEU A 1 605 ? 2.513 3.111 -5.106 1.00 93.25 605 LEU A C 1
ATOM 4914 O O . LEU A 1 605 ? 2.025 3.201 -6.231 1.00 93.25 605 LEU A O 1
ATOM 4918 N N . ARG A 1 606 ? 2.367 4.089 -4.206 1.00 89.19 606 ARG A N 1
ATOM 4919 C CA . ARG A 1 606 ? 1.424 5.201 -4.365 1.00 89.19 606 ARG A CA 1
ATOM 4920 C C . ARG A 1 606 ? 2.101 6.565 -4.402 1.00 89.19 606 ARG A C 1
ATOM 4922 O O . ARG A 1 606 ? 1.841 7.359 -5.302 1.00 89.19 606 ARG A O 1
ATOM 4929 N N . LEU A 1 607 ? 2.941 6.870 -3.418 1.00 90.31 607 LEU A N 1
ATOM 4930 C CA . LEU A 1 607 ? 3.535 8.200 -3.261 1.00 90.31 607 LEU A CA 1
ATOM 4931 C C . LEU A 1 607 ? 4.444 8.606 -4.436 1.00 90.31 607 LEU A C 1
ATOM 4933 O O . LEU A 1 607 ? 4.344 9.756 -4.860 1.00 90.31 607 LEU A O 1
ATOM 4937 N N . PRO A 1 608 ? 5.255 7.712 -5.038 1.00 92.06 608 PRO A N 1
ATOM 4938 C CA . PRO A 1 608 ? 6.070 8.066 -6.201 1.00 92.06 608 PRO A CA 1
ATOM 4939 C C . PRO A 1 608 ? 5.279 8.186 -7.514 1.00 92.06 608 PRO A C 1
ATOM 4941 O O . PRO A 1 608 ? 5.861 8.539 -8.536 1.00 92.06 608 PRO A O 1
ATOM 4944 N N . MET A 1 609 ? 3.972 7.887 -7.535 1.00 92.38 609 MET A N 1
ATOM 4945 C CA . MET A 1 609 ? 3.229 7.735 -8.791 1.00 92.38 609 MET A CA 1
ATOM 4946 C C . MET A 1 609 ? 3.257 8.970 -9.674 1.00 92.38 609 MET A C 1
ATOM 4948 O O . MET A 1 609 ? 3.476 8.826 -10.867 1.00 92.38 609 MET A O 1
ATOM 4952 N N . PHE A 1 610 ? 3.051 10.168 -9.130 1.00 91.81 610 PHE A N 1
ATOM 4953 C CA . PHE A 1 610 ? 3.103 11.369 -9.962 1.00 91.81 610 PHE A CA 1
ATOM 4954 C C . PHE A 1 610 ? 4.510 11.631 -10.505 1.00 91.81 610 PHE A C 1
ATOM 4956 O O . PHE A 1 610 ? 4.657 12.010 -11.662 1.00 91.81 610 PHE A O 1
ATOM 4963 N N . ASP A 1 611 ? 5.544 11.378 -9.706 1.00 90.31 611 ASP A N 1
ATOM 4964 C CA . ASP A 1 611 ? 6.925 11.574 -10.141 1.00 90.31 611 ASP A CA 1
ATOM 4965 C C . ASP A 1 611 ? 7.338 10.589 -11.237 1.00 90.31 611 ASP A C 1
ATOM 4967 O O . ASP A 1 611 ? 8.140 10.956 -12.092 1.00 90.31 611 ASP A O 1
ATOM 4971 N N . GLU A 1 612 ? 6.780 9.376 -11.255 1.00 91.88 612 GLU A N 1
ATOM 4972 C CA . GLU A 1 612 ? 7.070 8.361 -12.273 1.00 91.88 612 GLU A CA 1
ATOM 4973 C C . GLU A 1 612 ? 6.111 8.450 -13.480 1.00 91.88 612 GLU A C 1
ATOM 4975 O O . GLU A 1 612 ? 6.552 8.595 -14.612 1.00 91.88 612 GLU A O 1
ATOM 4980 N N . TYR A 1 613 ? 4.795 8.413 -13.270 1.00 93.50 613 TYR A N 1
ATOM 4981 C CA . TYR A 1 613 ? 3.793 8.412 -14.347 1.00 93.50 613 TYR A CA 1
ATOM 4982 C C . TYR A 1 613 ? 3.467 9.794 -14.905 1.00 93.50 613 TYR A C 1
ATOM 4984 O O . TYR A 1 613 ? 2.851 9.874 -15.967 1.00 93.50 613 TYR A O 1
ATOM 4992 N N . GLY A 1 614 ? 3.808 10.867 -14.181 1.00 90.81 614 GLY A N 1
ATOM 4993 C CA . GLY A 1 614 ? 3.447 12.227 -14.563 1.00 90.81 614 GLY A CA 1
ATOM 4994 C C . GLY A 1 614 ? 3.875 12.507 -15.994 1.00 90.81 614 GLY A C 1
ATOM 4995 O O . GLY A 1 614 ? 3.035 12.884 -16.800 1.00 90.81 614 GLY A O 1
ATOM 4996 N N . PHE A 1 615 ? 5.136 12.220 -16.326 1.00 92.19 615 PHE A N 1
ATOM 4997 C CA . PHE A 1 615 ? 5.636 12.294 -17.692 1.00 92.19 615 PHE A CA 1
ATOM 4998 C C . PHE A 1 615 ? 5.457 10.948 -18.410 1.00 92.19 615 PHE A C 1
ATOM 5000 O O . PHE A 1 615 ? 6.209 10.001 -18.183 1.00 92.19 615 PHE A O 1
ATOM 5007 N N . VAL A 1 616 ? 4.470 10.862 -19.305 1.00 91.38 616 VAL A N 1
ATOM 5008 C CA . VAL A 1 616 ? 4.071 9.599 -19.963 1.00 91.38 616 VAL A CA 1
ATOM 5009 C C . VAL A 1 616 ? 5.187 8.924 -20.765 1.00 91.38 616 VAL A C 1
ATOM 5011 O O . VAL A 1 616 ? 5.181 7.704 -20.893 1.00 91.38 616 VAL A O 1
ATOM 5014 N N . ALA A 1 617 ? 6.176 9.682 -21.246 1.00 89.75 617 ALA A N 1
ATOM 5015 C CA . ALA A 1 617 ? 7.338 9.136 -21.946 1.00 89.75 617 ALA A CA 1
ATOM 5016 C C . ALA A 1 617 ? 8.378 8.494 -21.006 1.00 89.75 617 ALA A C 1
ATOM 5018 O O . ALA A 1 617 ? 9.297 7.832 -21.473 1.00 89.75 617 ALA A O 1
ATOM 5019 N N . HIS A 1 618 ? 8.255 8.672 -19.686 1.00 91.81 618 HIS A N 1
ATOM 5020 C CA . HIS A 1 618 ? 9.100 8.014 -18.682 1.00 91.81 618 HIS A CA 1
ATOM 5021 C C . HIS A 1 618 ? 8.504 6.693 -18.187 1.00 91.81 618 HIS A C 1
ATOM 5023 O O . HIS A 1 618 ? 9.233 5.721 -17.985 1.00 91.81 618 HIS A O 1
ATOM 5029 N N . TYR A 1 619 ? 7.187 6.634 -17.983 1.00 94.06 619 TYR A N 1
ATOM 5030 C CA . TYR A 1 619 ? 6.523 5.438 -17.458 1.00 94.06 619 TYR A CA 1
ATOM 5031 C C . TYR A 1 619 ? 5.113 5.276 -18.055 1.00 94.06 619 TYR A C 1
ATOM 5033 O O . TYR A 1 619 ? 4.110 5.567 -17.396 1.00 94.06 619 TYR A O 1
ATOM 5041 N N . PRO A 1 620 ? 5.020 4.859 -19.333 1.00 94.44 620 PRO A N 1
ATOM 5042 C CA . PRO A 1 620 ? 3.755 4.787 -20.055 1.00 94.44 620 PRO A CA 1
ATOM 5043 C C . PRO A 1 620 ? 2.887 3.641 -19.538 1.00 94.44 620 PRO A C 1
ATOM 5045 O O . PRO A 1 620 ? 3.370 2.525 -19.369 1.00 94.44 620 PRO A O 1
ATOM 5048 N N . LEU A 1 621 ? 1.588 3.885 -19.352 1.00 95.81 621 LEU A N 1
ATOM 5049 C CA . LEU A 1 621 ? 0.598 2.831 -19.067 1.00 95.81 621 LEU A CA 1
ATOM 5050 C C . LEU A 1 621 ? -0.037 2.248 -20.349 1.00 95.81 621 LEU A C 1
ATOM 5052 O O . LEU A 1 621 ? -0.673 1.190 -20.325 1.00 95.81 621 LEU A O 1
ATOM 5056 N N . SER A 1 622 ? 0.177 2.924 -21.478 1.00 95.19 622 SER A N 1
ATOM 5057 C CA . SER A 1 622 ? -0.151 2.451 -22.819 1.00 95.19 622 SER A CA 1
ATOM 5058 C C . SER A 1 622 ? 0.846 2.949 -23.844 1.00 95.19 622 SER A C 1
ATOM 5060 O O . SER A 1 622 ? 1.314 4.081 -23.733 1.00 95.19 622 SER A O 1
ATOM 5062 N N . LEU A 1 623 ? 1.053 2.144 -24.881 1.00 95.19 623 LEU A N 1
ATOM 5063 C CA . LEU A 1 623 ? 1.709 2.545 -26.120 1.00 95.19 623 LEU A CA 1
ATOM 5064 C C . LEU A 1 623 ? 0.880 2.088 -27.322 1.00 95.19 623 LEU A C 1
ATOM 5066 O O . LEU A 1 623 ? 0.145 1.096 -27.253 1.00 95.19 623 LEU A O 1
ATOM 5070 N N . PHE A 1 624 ? 1.018 2.813 -28.421 1.00 92.62 624 PHE A N 1
ATOM 5071 C CA . PHE A 1 624 ? 0.431 2.498 -29.715 1.00 92.62 624 PHE A CA 1
ATOM 5072 C C . PHE A 1 624 ? 1.508 2.019 -30.689 1.00 92.62 624 PHE A C 1
ATOM 5074 O O . PHE A 1 624 ? 2.683 2.346 -30.547 1.00 92.62 624 PHE A O 1
ATOM 5081 N N . GLY A 1 625 ? 1.096 1.243 -31.690 1.00 88.12 625 GLY A N 1
ATOM 5082 C CA . GLY A 1 625 ? 2.000 0.697 -32.699 1.00 88.12 625 GLY A CA 1
ATOM 5083 C C . GLY A 1 625 ? 2.514 -0.706 -32.377 1.00 88.12 625 GLY A C 1
ATOM 5084 O O . GLY A 1 625 ? 1.967 -1.424 -31.531 1.00 88.12 625 GLY A O 1
ATOM 5085 N N . SER A 1 626 ? 3.543 -1.103 -33.122 1.00 88.19 626 SER A N 1
ATOM 5086 C CA . SER A 1 626 ? 4.096 -2.455 -33.106 1.00 88.19 626 SER A CA 1
ATOM 5087 C C . SER A 1 626 ? 5.298 -2.587 -32.177 1.00 88.19 626 SER A C 1
ATOM 5089 O O . SER A 1 626 ? 5.995 -1.609 -31.921 1.00 88.19 626 SER A O 1
ATOM 5091 N N . ILE A 1 627 ? 5.547 -3.811 -31.699 1.00 89.94 627 ILE A N 1
ATOM 5092 C CA . ILE A 1 627 ? 6.744 -4.133 -30.914 1.00 89.94 627 ILE A CA 1
ATOM 5093 C C . ILE A 1 627 ? 7.972 -3.787 -31.770 1.00 89.94 627 ILE A C 1
ATOM 5095 O O . ILE A 1 627 ? 8.024 -4.216 -32.926 1.00 89.94 627 ILE A O 1
ATOM 5099 N N . PRO A 1 628 ? 8.932 -3.006 -31.248 1.00 90.62 628 PRO A N 1
ATOM 5100 C CA . PRO A 1 628 ? 10.104 -2.618 -32.009 1.00 90.62 628 PRO A CA 1
ATOM 5101 C C . PRO A 1 628 ? 11.005 -3.835 -32.232 1.00 90.62 628 PRO A C 1
ATOM 5103 O O . PRO A 1 628 ? 11.154 -4.692 -31.357 1.00 90.62 628 PRO A O 1
ATOM 5106 N N . VAL A 1 629 ? 11.624 -3.869 -33.406 1.00 90.31 629 VAL A N 1
ATOM 5107 C CA . VAL A 1 629 ? 12.657 -4.829 -33.796 1.00 90.31 629 VAL A CA 1
ATOM 5108 C C . VAL A 1 629 ? 13.895 -4.045 -34.219 1.00 90.31 629 VAL A C 1
ATOM 5110 O O . VAL A 1 629 ? 13.769 -2.982 -34.824 1.00 90.31 629 VAL A O 1
ATOM 5113 N N . ARG A 1 630 ? 15.073 -4.548 -33.863 1.00 87.19 630 ARG A N 1
ATOM 5114 C CA . ARG A 1 630 ? 16.375 -4.020 -34.264 1.00 87.19 630 ARG A CA 1
ATOM 5115 C C . ARG A 1 630 ? 16.541 -4.174 -35.773 1.00 87.19 630 ARG A C 1
ATOM 5117 O O . ARG A 1 630 ? 16.291 -5.258 -36.309 1.00 87.19 630 ARG A O 1
ATOM 5124 N N . GLU A 1 631 ? 16.963 -3.108 -36.443 1.00 75.25 631 GLU A N 1
ATOM 5125 C CA . GLU A 1 631 ? 17.236 -3.132 -37.881 1.00 75.25 631 GLU A CA 1
ATOM 5126 C C . GLU A 1 631 ? 18.529 -3.928 -38.157 1.00 75.25 631 GLU A C 1
ATOM 5128 O O . GLU A 1 631 ? 19.484 -3.907 -37.371 1.00 75.25 631 GLU A O 1
ATOM 5133 N N . VAL A 1 632 ? 18.557 -4.704 -39.246 1.00 64.88 632 VAL A N 1
ATOM 5134 C CA . VAL A 1 632 ? 19.735 -5.500 -39.628 1.00 64.88 632 VAL A CA 1
ATOM 5135 C C . VAL A 1 632 ? 20.661 -4.634 -40.488 1.00 64.88 632 VAL A C 1
ATOM 5137 O O . VAL A 1 632 ? 20.199 -3.961 -41.403 1.00 64.88 632 VAL A O 1
ATOM 5140 N N . GLU A 1 633 ? 21.978 -4.660 -40.237 1.00 53.50 633 GLU A N 1
ATOM 5141 C CA . GLU A 1 633 ? 22.966 -3.807 -40.935 1.00 53.50 633 GLU A CA 1
ATOM 5142 C C . GLU A 1 633 ? 22.928 -3.907 -42.478 1.00 53.50 633 GLU A C 1
ATOM 5144 O O . GLU A 1 633 ? 23.332 -2.963 -43.159 1.00 53.50 633 GLU A O 1
ATOM 5149 N N . GLU A 1 634 ? 22.463 -5.028 -43.041 1.00 50.34 634 GLU A N 1
ATOM 5150 C CA . GLU A 1 634 ? 22.300 -5.217 -44.492 1.00 50.34 634 GLU A CA 1
ATOM 5151 C C . GLU A 1 634 ? 21.081 -4.461 -45.054 1.00 50.34 634 GLU A C 1
ATOM 5153 O O . GLU A 1 634 ? 21.212 -3.789 -46.076 1.00 50.34 634 GLU A O 1
ATOM 5158 N N . GLU A 1 635 ? 19.944 -4.454 -44.346 1.00 51.75 635 GLU A N 1
ATOM 5159 C CA . GLU A 1 635 ? 18.730 -3.712 -44.737 1.00 51.75 635 GLU A CA 1
ATOM 5160 C C . GLU A 1 635 ? 18.929 -2.192 -44.633 1.00 51.75 635 GLU A C 1
ATOM 5162 O O . GLU A 1 635 ? 18.384 -1.435 -45.433 1.00 51.75 635 GLU A O 1
ATOM 5167 N N . VAL A 1 636 ? 19.763 -1.726 -43.696 1.00 52.28 636 VAL A N 1
ATOM 5168 C CA . VAL A 1 636 ? 20.126 -0.302 -43.579 1.00 52.28 636 VAL A CA 1
ATOM 5169 C C . VAL A 1 636 ? 20.940 0.163 -44.793 1.00 52.28 636 VAL A C 1
ATOM 5171 O O . VAL A 1 636 ? 20.793 1.297 -45.241 1.00 52.28 636 VAL A O 1
ATOM 5174 N N . LYS A 1 637 ? 21.784 -0.699 -45.376 1.00 48.00 637 LYS A N 1
ATOM 5175 C CA . LYS A 1 637 ? 22.549 -0.355 -46.588 1.00 48.00 637 LYS A CA 1
ATOM 5176 C C . LYS A 1 637 ? 21.666 -0.296 -47.836 1.00 48.00 637 LYS A C 1
ATOM 5178 O O . LYS A 1 637 ? 21.880 0.588 -48.663 1.00 48.00 637 LYS A O 1
ATOM 5183 N N . GLU A 1 638 ? 20.680 -1.185 -47.957 1.00 46.88 638 GLU A N 1
ATOM 5184 C CA . GLU A 1 638 ? 19.690 -1.143 -49.044 1.00 46.88 638 GLU A CA 1
ATOM 5185 C C . GLU A 1 638 ? 18.712 0.032 -48.891 1.00 46.88 638 GLU A C 1
ATOM 5187 O O . GLU A 1 638 ? 18.493 0.762 -49.858 1.00 46.88 638 GLU A O 1
ATOM 5192 N N . SER A 1 639 ? 18.208 0.310 -47.683 1.00 47.44 639 SER A N 1
ATOM 5193 C CA . SER A 1 639 ? 17.272 1.421 -47.447 1.00 47.44 639 SER A CA 1
ATOM 5194 C C . SER A 1 639 ? 17.917 2.795 -47.662 1.00 47.44 639 SER A C 1
ATOM 5196 O O . SER A 1 639 ? 17.288 3.691 -48.222 1.00 47.44 639 SER A O 1
ATOM 5198 N N . VAL A 1 640 ? 19.200 2.955 -47.311 1.00 48.41 640 VAL A N 1
ATOM 5199 C CA . VAL A 1 640 ? 19.987 4.169 -47.594 1.00 48.41 640 VAL A CA 1
ATOM 5200 C C . VAL A 1 640 ? 20.287 4.318 -49.095 1.00 48.41 640 VAL A C 1
ATOM 5202 O O . VAL A 1 640 ? 20.428 5.441 -49.583 1.00 48.41 640 VAL A O 1
ATOM 5205 N N . MET A 1 641 ? 20.347 3.217 -49.854 1.00 43.78 641 MET A N 1
ATOM 5206 C CA . MET A 1 641 ? 20.437 3.255 -51.322 1.00 43.78 641 MET A CA 1
ATOM 5207 C C . MET A 1 641 ? 19.092 3.585 -51.991 1.00 43.78 641 MET A C 1
ATOM 5209 O O . MET A 1 641 ? 19.084 4.289 -53.001 1.00 43.78 641 MET A O 1
ATOM 5213 N N . GLU A 1 642 ? 17.963 3.141 -51.434 1.00 46.19 642 GLU A N 1
ATOM 5214 C CA . GLU A 1 642 ? 16.616 3.428 -51.957 1.00 46.19 642 GLU A CA 1
ATOM 5215 C C . GLU A 1 642 ? 16.055 4.801 -51.526 1.00 46.19 642 GLU A C 1
ATOM 5217 O O . GLU A 1 642 ? 15.164 5.342 -52.190 1.00 46.19 642 GLU A O 1
ATOM 5222 N N . SER A 1 643 ? 16.614 5.440 -50.485 1.00 42.44 643 SER A N 1
ATOM 5223 C CA . SER A 1 643 ? 16.143 6.730 -49.941 1.00 42.44 643 SER A CA 1
ATOM 5224 C C . SER A 1 643 ? 16.405 7.961 -50.832 1.00 42.44 643 SER A C 1
ATOM 5226 O O . SER A 1 643 ? 16.242 9.098 -50.386 1.00 42.44 643 SER A O 1
ATOM 5228 N N . TRP A 1 644 ? 16.799 7.766 -52.093 1.00 43.84 644 TRP A N 1
ATOM 5229 C CA . TRP A 1 644 ? 16.895 8.809 -53.126 1.00 43.84 644 TRP A CA 1
ATOM 5230 C C . TRP A 1 644 ? 15.597 8.975 -53.941 1.00 43.84 644 TRP A C 1
ATOM 5232 O O . TRP A 1 644 ? 15.600 9.597 -55.003 1.00 43.84 644 TRP A O 1
ATOM 5242 N N . SER A 1 645 ? 14.466 8.463 -53.446 1.00 38.03 645 SER A N 1
ATOM 5243 C CA . SER A 1 645 ? 13.140 8.740 -54.005 1.00 38.03 645 SER A CA 1
ATOM 5244 C C . SER A 1 645 ? 12.154 9.130 -52.896 1.00 38.03 645 SER A C 1
ATOM 5246 O O . SER A 1 645 ? 11.980 8.434 -51.902 1.00 38.03 645 SER A O 1
ATOM 5248 N N . GLY A 1 646 ? 11.585 10.331 -53.020 1.00 42.84 646 GLY A N 1
ATOM 5249 C CA . GLY A 1 646 ? 10.873 11.018 -51.946 1.00 42.84 646 GLY A CA 1
ATOM 5250 C C . GLY A 1 646 ? 9.536 10.390 -51.553 1.00 42.84 646 GLY A C 1
ATOM 5251 O O . GLY A 1 646 ? 8.580 10.431 -52.320 1.00 42.84 646 GLY A O 1
ATOM 5252 N N . LEU A 1 647 ? 9.462 9.923 -50.306 1.00 33.03 647 LEU A N 1
ATOM 5253 C CA . LEU A 1 647 ? 8.289 9.897 -49.426 1.00 33.03 647 LEU A CA 1
ATOM 5254 C C . LEU A 1 647 ? 8.815 9.665 -47.999 1.00 33.03 647 LEU A C 1
ATOM 5256 O O . LEU A 1 647 ? 9.577 8.735 -47.760 1.00 33.03 647 LEU A O 1
ATOM 5260 N N . GLN A 1 648 ? 8.489 10.564 -47.068 1.00 38.34 648 GLN A N 1
ATOM 5261 C CA . GLN A 1 648 ? 9.061 10.608 -45.716 1.00 38.34 648 GLN A CA 1
ATOM 5262 C C . GLN A 1 648 ? 8.827 9.299 -44.939 1.00 38.34 648 GLN A C 1
ATOM 5264 O O . GLN A 1 648 ? 7.711 9.024 -44.499 1.00 38.34 648 GLN A O 1
ATOM 5269 N N . SER A 1 649 ? 9.889 8.530 -44.688 1.00 47.44 649 SER A N 1
ATOM 5270 C CA . SER A 1 649 ? 9.933 7.606 -43.556 1.00 47.44 649 SER A CA 1
ATOM 5271 C C . SER A 1 649 ? 10.126 8.435 -42.283 1.00 47.44 649 SER A C 1
ATOM 5273 O O . SER A 1 649 ? 11.134 9.128 -42.152 1.00 47.44 649 SER A O 1
ATOM 5275 N N . LEU A 1 650 ? 9.164 8.397 -41.360 1.00 55.09 650 LEU A N 1
ATOM 5276 C CA . LEU A 1 650 ? 9.285 9.030 -40.040 1.00 55.09 650 LEU A CA 1
ATOM 5277 C C . LEU A 1 650 ? 10.600 8.606 -39.358 1.00 55.09 650 LEU A C 1
ATOM 5279 O O . LEU A 1 650 ? 10.931 7.414 -39.373 1.00 55.09 650 LEU A O 1
ATOM 5283 N N . SER A 1 651 ? 11.320 9.555 -38.746 1.00 66.62 651 SER A N 1
ATOM 5284 C CA . SER A 1 651 ? 12.508 9.241 -37.932 1.00 66.62 651 SER A CA 1
ATOM 5285 C C . SER A 1 651 ? 12.118 8.323 -36.760 1.00 66.62 651 SER A C 1
ATOM 5287 O O . SER A 1 651 ? 10.946 8.290 -36.368 1.00 66.62 651 SER A O 1
ATOM 5289 N N . ALA A 1 652 ? 13.036 7.541 -36.173 1.00 67.38 652 ALA A N 1
ATOM 5290 C CA . ALA A 1 652 ? 12.640 6.665 -35.061 1.00 67.38 652 ALA A CA 1
ATOM 5291 C C . ALA A 1 652 ? 12.310 7.463 -33.779 1.00 67.38 652 ALA A C 1
ATOM 5293 O O . ALA A 1 652 ? 11.506 7.006 -32.955 1.00 67.38 652 ALA A O 1
ATOM 5294 N N . TYR A 1 653 ? 12.776 8.713 -33.678 1.00 75.69 653 TYR A N 1
ATOM 5295 C CA . TYR A 1 653 ? 12.229 9.722 -32.767 1.00 75.69 653 TYR A CA 1
ATOM 5296 C C . TYR A 1 653 ? 10.733 9.988 -33.011 1.00 75.69 653 TYR A C 1
ATOM 5298 O O . TYR A 1 653 ? 9.933 9.853 -32.083 1.00 75.69 653 TYR A O 1
ATOM 5306 N N . ASP A 1 654 ? 10.320 10.276 -34.248 1.00 78.06 654 ASP A N 1
ATOM 5307 C CA . ASP A 1 654 ? 8.907 10.525 -34.576 1.00 78.06 654 ASP A CA 1
ATOM 5308 C C . ASP A 1 654 ? 8.041 9.282 -34.330 1.00 78.06 654 ASP A C 1
ATOM 5310 O O . ASP A 1 654 ? 6.930 9.388 -33.809 1.00 78.06 654 ASP A O 1
ATOM 5314 N N . LYS A 1 655 ? 8.569 8.079 -34.611 1.00 78.31 655 LYS A N 1
ATOM 5315 C CA . LYS A 1 655 ? 7.915 6.805 -34.250 1.00 78.31 655 LYS A CA 1
ATOM 5316 C C . LYS A 1 655 ? 7.721 6.681 -32.733 1.00 78.31 655 LYS A C 1
ATOM 5318 O O . LYS A 1 655 ? 6.699 6.164 -32.287 1.00 78.31 655 LYS A O 1
ATOM 5323 N N . THR A 1 656 ? 8.681 7.154 -31.935 1.00 82.44 656 THR A N 1
ATOM 5324 C CA . THR A 1 656 ? 8.588 7.163 -30.464 1.00 82.44 656 THR A CA 1
ATOM 5325 C C . THR A 1 656 ? 7.482 8.094 -29.996 1.00 82.44 656 THR A C 1
ATOM 5327 O O . THR A 1 656 ? 6.646 7.686 -29.194 1.00 82.44 656 THR A O 1
ATOM 5330 N N . VAL A 1 657 ? 7.432 9.319 -30.522 1.00 86.81 657 VAL A N 1
ATOM 5331 C CA . VAL A 1 657 ? 6.392 10.296 -30.172 1.00 86.81 657 VAL A CA 1
ATOM 5332 C C . VAL A 1 657 ? 5.007 9.796 -30.589 1.00 86.81 657 VAL A C 1
ATOM 5334 O O . VAL A 1 657 ? 4.076 9.838 -29.787 1.00 86.81 657 VAL A O 1
ATOM 5337 N N . ALA A 1 658 ? 4.882 9.239 -31.796 1.00 86.75 658 ALA A N 1
ATOM 5338 C CA . ALA A 1 658 ? 3.626 8.696 -32.309 1.00 86.75 658 ALA A CA 1
ATOM 5339 C C . ALA A 1 658 ? 3.098 7.492 -31.503 1.00 86.75 658 ALA A C 1
ATOM 5341 O O . ALA A 1 658 ? 1.892 7.248 -31.487 1.00 86.75 658 ALA A O 1
ATOM 5342 N N . ALA A 1 659 ? 3.977 6.744 -30.826 1.00 90.69 659 ALA A N 1
ATOM 5343 C CA . ALA A 1 659 ? 3.597 5.612 -29.981 1.00 90.69 659 ALA A CA 1
ATOM 5344 C C . ALA A 1 659 ? 3.056 6.028 -28.599 1.00 90.69 659 ALA A C 1
ATOM 5346 O O . ALA A 1 659 ? 2.436 5.209 -27.914 1.00 90.69 659 ALA A O 1
ATOM 5347 N N . LEU A 1 660 ? 3.298 7.264 -28.155 1.00 93.38 660 LEU A N 1
ATOM 5348 C CA . LEU A 1 660 ? 2.916 7.721 -26.819 1.00 93.38 660 LEU A CA 1
ATOM 5349 C C . LEU A 1 660 ? 1.401 7.949 -26.675 1.00 93.38 660 LEU A C 1
ATOM 5351 O O . LEU A 1 660 ? 0.684 8.109 -27.663 1.00 93.38 660 LEU A O 1
ATOM 5355 N N . PRO A 1 661 ? 0.885 7.986 -25.430 1.00 94.62 661 PRO A N 1
ATOM 5356 C CA . PRO A 1 661 ? -0.496 8.370 -25.164 1.00 94.62 661 PRO A CA 1
ATOM 5357 C C . PRO A 1 661 ? -0.858 9.731 -25.771 1.00 94.62 661 PRO A C 1
ATOM 5359 O O . PRO A 1 661 ? -0.081 10.681 -25.681 1.00 94.62 661 PRO A O 1
ATOM 5362 N N . ASN A 1 662 ? -2.066 9.841 -26.326 1.00 94.25 662 ASN A N 1
ATOM 5363 C CA . ASN A 1 662 ? -2.582 11.100 -26.866 1.00 94.25 662 ASN A CA 1
ATOM 5364 C C . ASN A 1 662 ? -2.817 12.158 -25.765 1.00 94.25 662 ASN A C 1
ATOM 5366 O O . ASN A 1 662 ? -2.628 11.899 -24.565 1.00 94.25 662 ASN A O 1
ATOM 5370 N N . ARG A 1 663 ? -3.221 13.369 -26.167 1.00 94.94 663 ARG A N 1
ATOM 5371 C CA . ARG A 1 663 ? -3.428 14.510 -25.255 1.00 94.94 663 ARG A CA 1
ATOM 5372 C C . ARG A 1 663 ? -4.389 14.185 -24.111 1.00 94.94 663 ARG A C 1
ATOM 5374 O O . ARG A 1 663 ? -3.994 14.288 -22.946 1.00 94.94 663 ARG A O 1
ATOM 5381 N N . ARG A 1 664 ? -5.587 13.679 -24.420 1.00 94.31 664 ARG A N 1
ATOM 5382 C CA . ARG A 1 664 ? -6.579 13.262 -23.417 1.00 94.31 664 ARG A CA 1
ATOM 5383 C C . ARG A 1 664 ? -6.021 12.242 -22.433 1.00 94.31 664 ARG A C 1
ATOM 5385 O O . ARG A 1 664 ? -6.140 12.424 -21.223 1.00 94.31 664 ARG A O 1
ATOM 5392 N N . MET A 1 665 ? -5.392 11.184 -22.938 1.00 93.94 665 MET A N 1
ATOM 5393 C CA . MET A 1 665 ? -4.816 10.120 -22.111 1.00 93.94 665 MET A CA 1
ATOM 5394 C C . MET A 1 665 ? -3.711 10.643 -21.185 1.00 93.94 665 MET A C 1
ATOM 5396 O O . MET A 1 665 ? -3.635 10.274 -20.012 1.00 93.94 665 MET A O 1
ATOM 5400 N N . THR A 1 666 ? -2.889 11.569 -21.679 1.00 94.12 666 THR A N 1
ATOM 5401 C CA . THR A 1 666 ? -1.844 12.225 -20.886 1.00 94.12 666 THR A CA 1
ATOM 5402 C C . THR A 1 666 ? -2.451 13.035 -19.740 1.00 94.12 666 THR A C 1
ATOM 5404 O O . THR A 1 666 ? -2.026 12.887 -18.592 1.00 94.12 666 THR A O 1
ATOM 5407 N N . VAL A 1 667 ? -3.481 13.842 -20.013 1.00 92.50 667 VAL A N 1
ATOM 5408 C CA . VAL A 1 667 ? -4.171 14.624 -18.976 1.00 92.50 667 VAL A CA 1
ATOM 5409 C C . VAL A 1 667 ? -4.850 13.709 -17.952 1.00 92.50 667 VAL A C 1
ATOM 5411 O O . VAL A 1 667 ? -4.671 13.911 -16.751 1.00 92.50 667 VAL A O 1
ATOM 5414 N N . GLU A 1 668 ? -5.561 12.664 -18.388 1.00 91.25 668 GLU A N 1
ATOM 5415 C CA . GLU A 1 668 ? -6.185 11.677 -17.491 1.00 91.25 668 GLU A CA 1
ATOM 5416 C C . GLU A 1 668 ? -5.152 11.022 -16.555 1.00 91.25 668 GLU A C 1
ATOM 5418 O O . GLU A 1 668 ? -5.391 10.905 -15.349 1.00 91.25 668 GLU A O 1
ATOM 5423 N N . MET A 1 669 ? -3.974 10.656 -17.073 1.00 91.44 669 MET A N 1
ATOM 5424 C CA . MET A 1 669 ? -2.896 10.078 -16.267 1.00 91.44 669 MET A CA 1
ATOM 5425 C C . MET A 1 669 ? -2.277 11.074 -15.284 1.00 91.44 669 MET A C 1
ATOM 5427 O O . MET A 1 669 ? -2.023 10.706 -14.132 1.00 91.44 669 MET A O 1
ATOM 5431 N N . ILE A 1 670 ? -2.077 12.334 -15.683 1.00 90.12 670 ILE A N 1
ATOM 5432 C CA . ILE A 1 670 ? -1.618 13.404 -14.784 1.00 90.12 670 ILE A CA 1
ATOM 5433 C C . ILE A 1 670 ? -2.606 13.579 -13.626 1.00 90.12 670 ILE A C 1
ATOM 5435 O O . ILE A 1 670 ? -2.198 13.597 -12.465 1.00 90.12 670 ILE A O 1
ATOM 5439 N N . LEU A 1 671 ? -3.903 13.676 -13.922 1.00 87.19 671 LEU A N 1
ATOM 5440 C CA . LEU A 1 671 ? -4.946 13.889 -12.917 1.00 87.19 671 LEU A CA 1
ATOM 5441 C C . LEU A 1 671 ? -5.031 12.718 -11.941 1.00 87.19 671 LEU A C 1
ATOM 5443 O O . LEU A 1 671 ? -4.960 12.916 -10.725 1.00 87.19 671 LEU A O 1
ATOM 5447 N N . TYR A 1 672 ? -5.108 11.496 -12.465 1.00 86.31 672 TYR A N 1
ATOM 5448 C CA . TYR A 1 672 ? -5.169 10.294 -11.646 1.00 86.31 672 TYR A CA 1
ATOM 5449 C C . TYR A 1 672 ? -3.949 10.165 -10.730 1.00 86.31 672 TYR A C 1
ATOM 5451 O O . TYR A 1 672 ? -4.090 9.972 -9.523 1.00 86.31 672 TYR A O 1
ATOM 5459 N N . THR A 1 673 ? -2.741 10.289 -11.280 1.00 88.25 673 THR A N 1
ATOM 5460 C CA . THR A 1 673 ? -1.507 10.082 -10.509 1.00 88.25 673 THR A CA 1
ATOM 5461 C C . THR A 1 673 ? -1.303 11.178 -9.477 1.00 88.25 673 THR A C 1
ATOM 5463 O O . THR A 1 673 ? -0.854 10.877 -8.374 1.00 88.25 673 THR A O 1
ATOM 5466 N N . ARG A 1 674 ? -1.736 12.412 -9.767 1.00 84.94 674 ARG A N 1
ATOM 5467 C CA . ARG A 1 674 ? -1.804 13.497 -8.785 1.00 84.94 674 ARG A CA 1
ATOM 5468 C C . ARG A 1 674 ? -2.735 13.178 -7.638 1.00 84.94 674 ARG A C 1
ATOM 5470 O O . ARG A 1 674 ? -2.346 13.392 -6.498 1.00 84.94 674 ARG A O 1
ATOM 5477 N N . VAL A 1 675 ? -3.951 12.714 -7.916 1.00 80.00 675 VAL A N 1
ATOM 5478 C CA . VAL A 1 675 ? -4.912 12.330 -6.872 1.00 80.00 675 VAL A CA 1
ATOM 5479 C C . VAL A 1 675 ? -4.344 11.179 -6.047 1.00 80.00 675 VAL A C 1
ATOM 5481 O O . VAL A 1 675 ? -4.311 11.257 -4.819 1.00 80.00 675 VAL A O 1
ATOM 5484 N N . ALA A 1 676 ? -3.834 10.147 -6.720 1.00 80.50 676 ALA A N 1
ATOM 5485 C CA . ALA A 1 676 ? -3.295 8.961 -6.081 1.00 80.50 676 ALA A CA 1
ATOM 5486 C C . ALA A 1 676 ? -2.077 9.278 -5.204 1.00 80.50 676 ALA A C 1
ATOM 5488 O O . ALA A 1 676 ? -1.993 8.734 -4.110 1.00 80.50 676 ALA A O 1
ATOM 5489 N N . SER A 1 677 ? -1.170 10.171 -5.617 1.00 84.12 677 SER A N 1
ATOM 5490 C CA . SER A 1 677 ? 0.084 10.460 -4.907 1.00 84.12 677 SER A CA 1
ATOM 5491 C C . SER A 1 677 ? -0.018 11.538 -3.818 1.00 84.12 677 SER A C 1
ATOM 5493 O O . SER A 1 677 ? 1.004 11.905 -3.236 1.00 84.12 677 SER A O 1
ATOM 5495 N N . ARG A 1 678 ? -1.208 12.092 -3.531 1.00 75.25 678 ARG A N 1
ATOM 5496 C CA . ARG A 1 678 ? -1.357 13.151 -2.511 1.00 75.25 678 ARG A CA 1
ATOM 5497 C C . ARG A 1 678 ? -0.899 12.678 -1.131 1.00 75.25 678 ARG A C 1
ATOM 5499 O O . ARG A 1 678 ? -1.275 11.599 -0.667 1.00 75.25 678 ARG A O 1
ATOM 5506 N N . ILE A 1 679 ? -0.110 13.517 -0.464 1.00 62.81 679 ILE A N 1
ATOM 5507 C CA . ILE A 1 679 ? 0.298 13.308 0.928 1.00 62.81 679 ILE A CA 1
ATOM 5508 C C . ILE A 1 679 ? -0.919 13.555 1.825 1.00 62.81 679 ILE A C 1
ATOM 5510 O O . ILE A 1 679 ? -1.674 14.507 1.611 1.00 62.81 679 ILE A O 1
ATOM 5514 N N . GLN A 1 680 ? -1.134 12.656 2.783 1.00 66.81 680 GLN A N 1
ATOM 5515 C CA . GLN A 1 680 ? -2.293 12.680 3.671 1.00 66.81 680 GLN A CA 1
ATOM 5516 C C . GLN A 1 680 ? -2.046 13.584 4.889 1.00 66.81 680 GLN A C 1
ATOM 5518 O O . GLN A 1 680 ? -0.910 13.938 5.185 1.00 66.81 680 GLN A O 1
ATOM 5523 N N . LEU A 1 681 ? -3.118 13.967 5.591 1.00 62.88 681 LEU A N 1
ATOM 5524 C CA . LEU A 1 681 ? -3.015 14.645 6.893 1.00 62.88 681 LEU A CA 1
ATOM 5525 C C . LEU A 1 681 ? -2.877 13.644 8.054 1.00 62.88 681 LEU A C 1
ATOM 5527 O O . LEU A 1 681 ? -2.256 13.971 9.061 1.00 62.88 681 LEU A O 1
ATOM 5531 N N . SER A 1 682 ? -3.440 12.438 7.901 1.00 77.56 682 SER A N 1
ATOM 5532 C CA . SER A 1 682 ? -3.359 11.350 8.882 1.00 77.56 682 SER A CA 1
ATOM 5533 C C . SER A 1 682 ? -2.072 10.553 8.666 1.00 77.56 682 SER A C 1
ATOM 5535 O O . SER A 1 682 ? -2.031 9.564 7.927 1.00 77.56 682 SER A O 1
ATOM 5537 N N . ASN A 1 683 ? -0.991 11.051 9.260 1.00 88.94 683 ASN A N 1
ATOM 5538 C CA . ASN A 1 683 ? 0.329 10.438 9.169 1.00 88.94 683 ASN A CA 1
ATOM 5539 C C . ASN A 1 683 ? 0.470 9.255 10.128 1.00 88.94 683 ASN A C 1
ATOM 5541 O O . ASN A 1 683 ? -0.178 9.211 11.176 1.00 88.94 683 ASN A O 1
ATOM 5545 N N . LEU A 1 684 ? 1.372 8.333 9.794 1.00 93.44 684 LEU A N 1
ATOM 5546 C CA . LEU A 1 684 ? 1.622 7.115 10.555 1.00 93.44 684 LEU A CA 1
ATOM 5547 C C . LEU A 1 684 ? 1.763 7.400 12.063 1.00 93.44 684 LEU A C 1
ATOM 5549 O O . LEU A 1 684 ? 2.527 8.274 12.482 1.00 93.44 684 LEU A O 1
ATOM 5553 N N . GLY A 1 685 ? 0.991 6.673 12.870 1.00 92.50 685 GLY A N 1
ATOM 5554 C CA . GLY A 1 685 ? 0.970 6.788 14.331 1.00 92.50 685 GLY A CA 1
ATOM 5555 C C . GLY A 1 685 ? 0.114 7.931 14.885 1.00 92.50 685 GLY A C 1
ATOM 5556 O O . GLY A 1 685 ? -0.017 8.032 16.101 1.00 92.50 685 GLY A O 1
ATOM 5557 N N . HIS A 1 686 ? -0.488 8.770 14.038 1.00 91.25 686 HIS A N 1
ATOM 5558 C CA . HIS A 1 686 ? -1.402 9.847 14.439 1.00 91.25 686 HIS A CA 1
ATOM 5559 C C . HIS A 1 686 ? -2.806 9.558 13.905 1.00 91.25 686 HIS A C 1
ATOM 5561 O O . HIS A 1 686 ? -3.093 9.825 12.740 1.00 91.25 686 HIS A O 1
ATOM 5567 N N . TYR A 1 687 ? -3.659 8.967 14.738 1.00 88.44 687 TYR A N 1
ATOM 5568 C CA . TYR A 1 687 ? -4.963 8.453 14.319 1.00 88.44 687 TYR A CA 1
ATOM 5569 C C . TYR A 1 687 ? -6.072 9.505 14.424 1.00 88.44 687 TYR A C 1
ATOM 5571 O O . TYR A 1 687 ? -6.090 10.304 15.356 1.00 88.44 687 TYR A O 1
ATOM 5579 N N . ASP A 1 688 ? -7.017 9.469 13.480 1.00 80.25 688 ASP A N 1
ATOM 5580 C CA . ASP A 1 688 ? -8.156 10.400 13.440 1.00 80.25 688 ASP A CA 1
ATOM 5581 C C . ASP A 1 688 ? -9.201 10.098 14.541 1.00 80.25 688 ASP A C 1
ATOM 5583 O O . ASP A 1 688 ? -9.897 11.001 15.000 1.00 80.25 688 ASP A O 1
ATOM 5587 N N . SER A 1 689 ? -9.283 8.834 14.980 1.00 82.56 689 SER A N 1
ATOM 5588 C CA . SER A 1 689 ? -10.153 8.346 16.063 1.00 82.56 689 SER A CA 1
ATOM 5589 C C . SER A 1 689 ? -9.334 7.593 17.117 1.00 82.56 689 SER A C 1
ATOM 5591 O O . SER A 1 689 ? -8.332 6.945 16.797 1.00 82.56 689 SER A O 1
ATOM 5593 N N . ASN A 1 690 ? -9.789 7.629 18.371 1.00 85.31 690 ASN A N 1
ATOM 5594 C CA . ASN A 1 690 ? -9.101 7.013 19.508 1.00 85.31 690 ASN A CA 1
ATOM 5595 C C . ASN A 1 690 ? -9.505 5.543 19.689 1.00 85.31 690 ASN A C 1
ATOM 5597 O O . ASN A 1 690 ? -10.235 5.208 20.617 1.00 85.31 690 ASN A O 1
ATOM 5601 N N . TYR A 1 691 ? -8.998 4.665 18.822 1.00 88.81 691 TYR A N 1
ATOM 5602 C CA . TYR A 1 691 ? -9.240 3.221 18.940 1.00 88.81 691 TYR A CA 1
ATOM 5603 C C . TYR A 1 691 ? -8.552 2.591 20.154 1.00 88.81 691 TYR A C 1
ATOM 5605 O O . TYR A 1 691 ? -9.092 1.664 20.744 1.00 88.81 691 TYR A O 1
ATOM 5613 N N . ILE A 1 692 ? -7.373 3.092 20.531 1.00 91.94 692 ILE A N 1
ATOM 5614 C CA . ILE A 1 692 ? -6.633 2.624 21.706 1.00 91.94 692 ILE A CA 1
ATOM 5615 C C . ILE A 1 692 ? -7.077 3.459 22.904 1.00 91.94 692 ILE A C 1
ATOM 5617 O O . ILE A 1 692 ? -6.764 4.648 22.976 1.00 91.94 692 ILE A O 1
ATOM 5621 N N . VAL A 1 693 ? -7.795 2.832 23.834 1.00 89.50 693 VAL A N 1
ATOM 5622 C CA . VAL A 1 693 ? -8.334 3.491 25.037 1.00 89.50 693 VAL A CA 1
ATOM 5623 C C . VAL A 1 693 ? -7.654 3.044 26.334 1.00 89.50 693 VAL A C 1
ATOM 5625 O O . VAL A 1 693 ? -7.646 3.793 27.310 1.00 89.50 693 VAL A O 1
ATOM 5628 N N . ASP A 1 694 ? -7.028 1.860 26.352 1.00 91.62 694 ASP A N 1
ATOM 5629 C CA . ASP A 1 694 ? -6.247 1.393 27.500 1.00 91.62 694 ASP A CA 1
ATOM 5630 C C . ASP A 1 694 ? -5.068 2.348 27.763 1.00 91.62 694 ASP A C 1
ATOM 5632 O O . ASP A 1 694 ? -4.255 2.637 26.880 1.00 91.62 694 ASP A O 1
ATOM 5636 N N . LYS A 1 695 ? -4.943 2.820 29.010 1.00 91.25 695 LYS A N 1
ATOM 5637 C CA . LYS A 1 695 ? -3.912 3.791 29.417 1.00 91.25 695 LYS A CA 1
ATOM 5638 C C . LYS A 1 695 ? -2.484 3.298 29.160 1.00 91.25 695 LYS A C 1
ATOM 5640 O O . LYS A 1 695 ? -1.627 4.092 28.782 1.00 91.25 695 LYS A O 1
ATOM 5645 N N . ARG A 1 696 ? -2.216 2.001 29.345 1.00 95.00 696 ARG A N 1
ATOM 5646 C CA . ARG A 1 696 ? -0.907 1.383 29.070 1.00 95.00 696 ARG A CA 1
ATOM 5647 C C . ARG A 1 696 ? -0.673 1.311 27.561 1.00 95.00 696 ARG A C 1
ATOM 5649 O O . ARG A 1 696 ? 0.439 1.569 27.103 1.00 95.00 696 ARG A O 1
ATOM 5656 N N . GLY A 1 697 ? -1.720 1.002 26.795 1.00 94.94 697 GLY A N 1
ATOM 5657 C CA . GLY A 1 697 ? -1.712 1.036 25.331 1.00 94.94 697 GLY A CA 1
ATOM 5658 C C . GLY A 1 697 ? -1.392 2.426 24.772 1.00 94.94 697 GLY A C 1
ATOM 5659 O O . GLY A 1 697 ? -0.570 2.543 23.863 1.00 94.94 697 GLY A O 1
ATOM 5660 N N . LEU A 1 698 ? -1.966 3.483 25.358 1.00 94.88 698 LEU A N 1
ATOM 5661 C CA . LEU A 1 698 ? -1.672 4.876 25.003 1.00 94.88 698 LEU A CA 1
ATOM 5662 C C . LEU A 1 698 ? -0.199 5.233 25.235 1.00 94.88 698 LEU A C 1
ATOM 5664 O O . LEU A 1 698 ? 0.428 5.817 24.354 1.00 94.88 698 LEU A O 1
ATOM 5668 N N . THR A 1 699 ? 0.397 4.807 26.354 1.00 96.88 699 THR A N 1
ATOM 5669 C CA . THR A 1 699 ? 1.841 4.992 26.586 1.00 96.88 699 THR A CA 1
ATOM 5670 C C . THR A 1 699 ? 2.683 4.320 25.496 1.00 96.88 699 THR A C 1
ATOM 5672 O O . THR A 1 699 ? 3.645 4.905 25.001 1.00 96.88 699 THR A O 1
ATOM 5675 N N . VAL A 1 700 ? 2.305 3.112 25.065 1.00 97.88 700 VAL A N 1
ATOM 5676 C CA . VAL A 1 700 ? 3.001 2.405 23.975 1.00 97.88 700 VAL A CA 1
ATOM 5677 C C . VAL A 1 700 ? 2.845 3.133 22.630 1.00 97.88 700 VAL A C 1
ATOM 5679 O O . VAL A 1 700 ? 3.792 3.164 21.839 1.00 97.88 700 VAL A O 1
ATOM 5682 N N . LEU A 1 701 ? 1.689 3.755 22.372 1.00 97.00 701 LEU A N 1
ATOM 5683 C CA . LEU A 1 701 ? 1.457 4.587 21.187 1.00 97.00 701 LEU A CA 1
ATOM 5684 C C . LEU A 1 701 ? 2.318 5.864 21.195 1.00 97.00 701 LEU A C 1
ATOM 5686 O O . LEU A 1 701 ? 2.935 6.187 20.180 1.00 97.00 701 LEU A O 1
ATOM 5690 N N . GLU A 1 702 ? 2.422 6.560 22.327 1.00 96.88 702 GLU A N 1
ATOM 5691 C CA . GLU A 1 702 ? 3.277 7.750 22.467 1.00 96.88 702 GLU A CA 1
ATOM 5692 C C . GLU A 1 702 ? 4.758 7.422 22.219 1.00 96.88 702 GLU A C 1
ATOM 5694 O O . GLU A 1 702 ? 5.490 8.159 21.549 1.00 96.88 702 GLU A O 1
ATOM 5699 N N . GLU A 1 703 ? 5.231 6.283 22.722 1.00 97.88 703 GLU A N 1
ATOM 5700 C CA . GLU A 1 703 ? 6.587 5.811 22.444 1.00 97.88 703 GLU A CA 1
ATOM 5701 C C . GLU A 1 703 ? 6.782 5.486 20.959 1.00 97.88 703 GLU A C 1
ATOM 5703 O O . GLU A 1 703 ? 7.822 5.828 20.393 1.00 97.88 703 GLU A O 1
ATOM 5708 N N . PHE A 1 704 ? 5.793 4.865 20.309 1.00 98.25 704 PHE A N 1
ATOM 5709 C CA . PHE A 1 704 ? 5.824 4.594 18.871 1.00 98.25 704 PHE A CA 1
ATOM 5710 C C . PHE A 1 704 ? 5.936 5.884 18.053 1.00 98.25 704 PHE A C 1
ATOM 5712 O O . PHE A 1 704 ? 6.818 5.984 17.199 1.00 98.25 704 PHE A O 1
ATOM 5719 N N . GLN A 1 705 ? 5.136 6.906 18.363 1.00 97.69 705 GLN A N 1
ATOM 5720 C CA . GLN A 1 705 ? 5.204 8.222 17.714 1.00 97.69 705 GLN A CA 1
ATOM 5721 C C . GLN A 1 705 ? 6.595 8.866 17.857 1.00 97.69 705 GLN A C 1
ATOM 5723 O O . GLN A 1 705 ? 7.151 9.401 16.893 1.00 97.69 705 GLN A O 1
ATOM 5728 N N . ASN A 1 706 ? 7.206 8.763 19.039 1.00 98.00 706 ASN A N 1
ATOM 5729 C CA . ASN A 1 706 ? 8.559 9.265 19.276 1.00 98.00 706 ASN A CA 1
ATOM 5730 C C . ASN A 1 706 ? 9.627 8.499 18.476 1.00 98.00 706 ASN A C 1
ATOM 5732 O O . ASN A 1 706 ? 10.567 9.101 17.953 1.00 98.00 706 ASN A O 1
ATOM 5736 N N . GLU A 1 707 ? 9.501 7.178 18.353 1.00 98.31 707 GLU A N 1
ATOM 5737 C CA . GLU A 1 707 ? 10.420 6.361 17.554 1.00 98.31 707 GLU A CA 1
ATOM 5738 C C . GLU A 1 707 ? 10.249 6.622 16.046 1.00 98.31 707 GLU A C 1
ATOM 5740 O O . GLU A 1 707 ? 11.245 6.669 15.323 1.00 98.31 707 GLU A O 1
ATOM 5745 N N . LEU A 1 708 ? 9.025 6.888 15.572 1.00 98.25 708 LEU A N 1
ATOM 5746 C CA . LEU A 1 708 ? 8.767 7.315 14.191 1.00 98.25 708 LEU A CA 1
ATOM 5747 C C . LEU A 1 708 ? 9.445 8.650 13.864 1.00 98.25 708 LEU A C 1
ATOM 5749 O O . LEU A 1 708 ? 10.012 8.808 12.782 1.00 98.25 708 LEU A O 1
ATOM 5753 N N . LYS A 1 709 ? 9.460 9.600 14.807 1.00 97.44 709 LYS A N 1
ATOM 5754 C CA . LYS A 1 709 ? 10.191 10.862 14.632 1.00 97.44 709 LYS A CA 1
ATOM 5755 C C . LYS A 1 709 ? 11.691 10.620 14.418 1.00 97.44 709 LYS A C 1
ATOM 5757 O O . LYS A 1 709 ? 12.271 11.170 13.484 1.00 97.44 709 LYS A O 1
ATOM 5762 N N . LYS A 1 710 ? 12.303 9.738 15.216 1.00 98.12 710 LYS A N 1
ATOM 5763 C CA . LYS A 1 710 ? 13.716 9.344 15.047 1.00 98.12 710 LYS A CA 1
ATOM 5764 C C . LYS A 1 710 ? 13.955 8.631 13.712 1.00 98.12 710 LYS A C 1
ATOM 5766 O O . LYS A 1 710 ? 14.969 8.867 13.058 1.00 98.12 710 LYS A O 1
ATOM 5771 N N . ALA A 1 711 ? 13.023 7.779 13.283 1.00 98.00 711 ALA A N 1
ATOM 5772 C CA . ALA A 1 711 ? 13.083 7.130 11.975 1.00 98.00 711 ALA A CA 1
ATOM 5773 C C . ALA A 1 711 ? 13.067 8.152 10.823 1.00 98.00 711 ALA A C 1
ATOM 5775 O O . ALA A 1 711 ? 13.872 8.035 9.900 1.00 98.00 711 ALA A O 1
ATOM 5776 N N . SER A 1 712 ? 12.226 9.188 10.901 1.00 97.31 712 SER A N 1
ATOM 5777 C CA . SER A 1 712 ? 12.208 10.289 9.924 1.00 97.31 712 SER A CA 1
ATOM 5778 C C . SER A 1 712 ? 13.536 11.059 9.886 1.00 97.31 712 SER A C 1
ATOM 5780 O O . SER A 1 712 ? 14.078 11.325 8.810 1.00 97.31 712 SER A O 1
ATOM 5782 N N . GLU A 1 713 ? 14.137 11.342 11.046 1.00 97.56 713 GLU A N 1
ATOM 5783 C CA . GLU A 1 713 ? 15.461 11.977 11.134 1.00 97.56 713 GLU A CA 1
ATOM 5784 C C . GLU A 1 713 ? 16.561 11.112 10.486 1.00 97.56 713 GLU A C 1
ATOM 5786 O O . GLU A 1 713 ? 17.425 11.623 9.756 1.00 97.56 713 GLU A O 1
ATOM 5791 N N . GLN A 1 714 ? 16.501 9.791 10.685 1.00 96.75 714 GLN A N 1
ATOM 5792 C CA . GLN A 1 714 ? 17.410 8.843 10.044 1.00 96.75 714 GLN A CA 1
ATOM 5793 C C . GLN A 1 714 ? 17.225 8.818 8.520 1.00 96.75 714 GLN A C 1
ATOM 5795 O O . GLN A 1 714 ? 18.211 8.911 7.790 1.00 96.75 714 GLN A O 1
ATOM 5800 N N . ILE A 1 715 ? 15.990 8.744 8.021 1.00 95.94 715 ILE A N 1
ATOM 5801 C CA . ILE A 1 715 ? 15.695 8.728 6.577 1.00 95.94 715 ILE A CA 1
ATOM 5802 C C . ILE A 1 715 ? 16.088 10.056 5.922 1.00 95.94 715 ILE A C 1
ATOM 5804 O O . ILE A 1 715 ? 16.682 10.076 4.841 1.00 95.94 715 ILE A O 1
ATOM 5808 N N . THR A 1 716 ? 15.867 11.179 6.605 1.00 95.19 716 THR A N 1
ATOM 5809 C CA . THR A 1 716 ? 16.368 12.492 6.178 1.00 95.19 716 THR A CA 1
ATOM 5810 C C . THR A 1 716 ? 17.890 12.477 6.027 1.00 95.19 716 THR A C 1
ATOM 5812 O O . THR A 1 716 ? 18.427 13.002 5.049 1.00 95.19 716 THR A O 1
ATOM 5815 N N . THR A 1 717 ? 18.601 11.852 6.967 1.00 95.38 717 THR A N 1
ATOM 5816 C CA . THR A 1 717 ? 20.060 11.697 6.899 1.00 95.38 717 THR A CA 1
ATOM 5817 C C . THR A 1 717 ? 20.472 10.784 5.744 1.00 95.38 717 THR A C 1
ATOM 5819 O O . THR A 1 717 ? 21.349 11.165 4.968 1.00 95.38 717 THR A O 1
ATOM 5822 N N . ASN A 1 718 ? 19.792 9.649 5.550 1.00 93.12 718 ASN A N 1
ATOM 5823 C CA . ASN A 1 718 ? 20.011 8.756 4.409 1.00 93.12 718 ASN A CA 1
ATOM 5824 C C . ASN A 1 718 ? 19.887 9.528 3.085 1.00 93.12 718 ASN A C 1
ATOM 5826 O O . ASN A 1 718 ? 20.789 9.491 2.253 1.00 93.12 718 ASN A O 1
ATOM 5830 N N . ASN A 1 719 ? 18.817 10.308 2.913 1.00 92.81 719 ASN A N 1
ATOM 5831 C CA . ASN A 1 719 ? 18.566 11.091 1.701 1.00 92.81 719 ASN A CA 1
ATOM 5832 C C . ASN A 1 719 ? 19.573 12.223 1.454 1.00 92.81 719 ASN A C 1
ATOM 5834 O O . ASN A 1 719 ? 19.741 12.644 0.309 1.00 92.81 719 ASN A O 1
ATOM 5838 N N . ARG A 1 720 ? 20.261 12.719 2.491 1.00 92.56 720 ARG A N 1
ATOM 5839 C CA . ARG A 1 720 ? 21.379 13.667 2.327 1.00 92.56 720 ARG A CA 1
ATOM 5840 C C . ARG A 1 720 ? 22.647 12.995 1.804 1.00 92.56 720 ARG A C 1
ATOM 5842 O O . ARG A 1 720 ? 23.453 13.669 1.172 1.00 92.56 720 ARG A O 1
ATOM 5849 N N . LEU A 1 721 ? 22.825 11.703 2.083 1.00 89.88 721 LEU A N 1
ATOM 5850 C CA . LEU A 1 721 ? 23.983 10.912 1.654 1.00 89.88 721 LEU A CA 1
ATOM 5851 C C . LEU A 1 721 ? 23.792 10.272 0.273 1.00 89.88 721 LEU A C 1
ATOM 5853 O O . LEU A 1 721 ? 24.772 9.893 -0.363 1.00 89.88 721 LEU A O 1
ATOM 5857 N N . ARG A 1 722 ? 22.544 10.135 -0.184 1.00 88.38 722 ARG A N 1
ATOM 5858 C CA . ARG A 1 722 ? 22.207 9.581 -1.499 1.00 88.38 722 ARG A CA 1
ATOM 5859 C C . ARG A 1 722 ? 22.446 10.595 -2.613 1.00 88.38 722 ARG A C 1
ATOM 5861 O O . ARG A 1 722 ? 22.273 11.803 -2.433 1.00 88.38 722 ARG A O 1
ATOM 5868 N N . ASP A 1 723 ? 22.790 10.077 -3.789 1.00 83.19 723 ASP A N 1
ATOM 5869 C CA . ASP A 1 723 ? 22.749 10.871 -5.011 1.00 83.19 723 ASP A CA 1
ATOM 5870 C C . ASP A 1 723 ? 21.310 11.309 -5.337 1.00 83.19 723 ASP A C 1
ATOM 5872 O O . ASP A 1 723 ? 20.331 10.850 -4.741 1.00 83.19 723 ASP A O 1
ATOM 5876 N N . LEU A 1 724 ? 21.177 12.222 -6.296 1.00 79.00 724 LEU A N 1
ATOM 5877 C CA . LEU A 1 724 ? 19.881 12.780 -6.664 1.00 79.00 724 LEU A CA 1
ATOM 5878 C C . LEU A 1 724 ? 18.889 11.729 -7.192 1.00 79.00 724 LEU A C 1
ATOM 5880 O O . LEU A 1 724 ? 17.698 11.851 -6.915 1.00 79.00 724 LEU A O 1
ATOM 5884 N N . HIS A 1 725 ? 19.364 10.706 -7.908 1.00 80.12 725 HIS A N 1
ATOM 5885 C CA . HIS A 1 725 ? 18.525 9.667 -8.513 1.00 80.12 725 HIS A CA 1
ATOM 5886 C C . HIS A 1 725 ? 17.998 8.656 -7.486 1.00 80.12 725 HIS A C 1
ATOM 5888 O O . HIS A 1 725 ? 16.983 8.010 -7.738 1.00 80.12 725 HIS A O 1
ATOM 5894 N N . HIS A 1 726 ? 18.648 8.559 -6.325 1.00 83.62 726 HIS A N 1
ATOM 5895 C CA . HIS A 1 726 ? 18.313 7.610 -5.264 1.00 83.62 726 HIS A CA 1
ATOM 5896 C C . HIS A 1 726 ? 17.630 8.253 -4.051 1.00 83.62 726 HIS A C 1
ATOM 5898 O O . HIS A 1 726 ? 17.282 7.546 -3.106 1.00 83.62 726 HIS A O 1
ATOM 5904 N N . LYS A 1 727 ? 17.387 9.571 -4.043 1.00 87.94 727 LYS A N 1
ATOM 5905 C CA . LYS A 1 727 ? 16.550 10.188 -3.000 1.00 87.94 727 LYS A CA 1
ATOM 5906 C C . LYS A 1 727 ? 15.164 9.545 -2.986 1.00 87.94 727 LYS A C 1
ATOM 5908 O O . LYS A 1 727 ? 14.531 9.393 -4.029 1.00 87.94 727 LYS A O 1
ATOM 5913 N N . TYR A 1 728 ? 14.696 9.191 -1.795 1.00 91.38 728 TYR A N 1
ATOM 5914 C CA . TYR A 1 728 ? 13.480 8.412 -1.615 1.00 91.38 728 TYR A CA 1
ATOM 5915 C C . TYR A 1 728 ? 12.710 8.891 -0.387 1.00 91.38 728 TYR A C 1
ATOM 5917 O O . TYR A 1 728 ? 13.193 8.799 0.739 1.00 91.38 728 TYR A O 1
ATOM 5925 N N . LEU A 1 729 ? 11.525 9.456 -0.619 1.00 90.69 729 LEU A N 1
ATOM 5926 C CA . LEU A 1 729 ? 10.702 10.081 0.423 1.00 90.69 729 LEU A CA 1
ATOM 5927 C C . LEU A 1 729 ? 9.468 9.254 0.794 1.00 90.69 729 LEU A C 1
ATOM 5929 O O . LEU A 1 729 ? 8.828 9.547 1.795 1.00 90.69 729 LEU A O 1
ATOM 5933 N N . ALA A 1 730 ? 9.129 8.220 0.019 1.00 93.06 730 ALA A N 1
ATOM 5934 C CA . ALA A 1 730 ? 7.869 7.490 0.188 1.00 93.06 730 ALA A CA 1
ATOM 5935 C C . ALA A 1 730 ? 7.744 6.761 1.541 1.00 93.06 730 ALA A C 1
ATOM 5937 O O . ALA A 1 730 ? 6.636 6.433 1.960 1.00 93.06 730 ALA A O 1
ATOM 5938 N N . LEU A 1 731 ? 8.868 6.517 2.221 1.00 95.69 731 LEU A N 1
ATOM 5939 C CA . LEU A 1 731 ? 8.924 5.861 3.528 1.00 95.69 731 LEU A CA 1
ATOM 5940 C C . LEU A 1 731 ? 9.309 6.800 4.675 1.00 95.69 731 LEU A C 1
ATOM 5942 O O . LEU A 1 731 ? 9.587 6.327 5.770 1.00 95.69 731 LEU A O 1
ATOM 5946 N N . ASP A 1 732 ? 9.323 8.116 4.456 1.00 95.00 732 ASP A N 1
ATOM 5947 C CA . ASP A 1 732 ? 9.467 9.067 5.559 1.00 95.00 732 ASP A CA 1
ATOM 5948 C C . ASP A 1 732 ? 8.165 9.094 6.391 1.00 95.00 732 ASP A C 1
ATOM 5950 O O . ASP A 1 732 ? 7.115 9.454 5.848 1.00 95.00 732 ASP A O 1
ATOM 5954 N N . PRO A 1 733 ? 8.193 8.761 7.699 1.00 94.88 733 PRO A N 1
ATOM 5955 C CA . PRO A 1 733 ? 7.003 8.746 8.553 1.00 94.88 733 PRO A CA 1
ATOM 5956 C C . PRO A 1 733 ? 6.181 10.044 8.556 1.00 94.88 733 PRO A C 1
ATOM 5958 O O . PRO A 1 733 ? 5.002 10.017 8.892 1.00 94.88 733 PRO A O 1
ATOM 5961 N N . THR A 1 734 ? 6.774 11.177 8.167 1.00 90.88 734 THR A N 1
ATOM 5962 C CA . THR A 1 734 ? 6.075 12.470 8.054 1.00 90.88 734 THR A CA 1
ATOM 5963 C C . THR A 1 734 ? 5.129 12.575 6.857 1.00 90.88 734 THR A C 1
ATOM 5965 O O . THR A 1 734 ? 4.328 13.508 6.805 1.00 90.88 734 THR A O 1
ATOM 5968 N N . VAL A 1 735 ? 5.216 11.648 5.898 1.00 89.44 735 VAL A N 1
ATOM 5969 C CA . VAL A 1 735 ? 4.335 11.583 4.717 1.00 89.44 735 VAL A CA 1
ATOM 5970 C C . VAL A 1 735 ? 3.656 10.223 4.549 1.00 89.44 735 VAL A C 1
ATOM 5972 O O . VAL A 1 735 ? 2.745 10.091 3.726 1.00 89.44 735 VAL A O 1
ATOM 5975 N N . MET A 1 736 ? 4.104 9.208 5.295 1.00 91.50 736 MET A N 1
ATOM 5976 C CA . MET A 1 736 ? 3.487 7.886 5.308 1.00 91.50 736 MET A CA 1
ATOM 5977 C C . MET A 1 736 ? 2.088 7.961 5.925 1.00 91.50 736 MET A C 1
ATOM 5979 O O . MET A 1 736 ? 1.957 8.438 7.053 1.00 91.50 736 MET A O 1
ATOM 5983 N N . PRO A 1 737 ? 1.049 7.464 5.242 1.00 89.94 737 PRO A N 1
ATOM 5984 C CA . PRO A 1 737 ? -0.296 7.471 5.789 1.00 89.94 737 PRO A CA 1
ATOM 5985 C C . PRO A 1 737 ? -0.551 6.309 6.750 1.00 89.94 737 PRO A C 1
ATOM 5987 O O . PRO A 1 737 ? 0.085 5.262 6.644 1.00 89.94 737 PRO A O 1
ATOM 5990 N N . ASN A 1 738 ? -1.551 6.446 7.625 1.00 89.69 738 ASN A N 1
ATOM 5991 C CA . ASN A 1 738 ? -2.045 5.304 8.406 1.00 89.69 738 ASN A CA 1
ATOM 5992 C C . ASN A 1 738 ? -2.756 4.259 7.538 1.00 89.69 738 ASN A C 1
ATOM 5994 O O . ASN A 1 738 ? -2.675 3.074 7.847 1.00 89.69 738 ASN A O 1
ATOM 5998 N N . TYR A 1 739 ? -3.438 4.689 6.473 1.00 84.69 739 TYR A N 1
ATOM 5999 C CA . TYR A 1 739 ? -4.260 3.843 5.609 1.00 84.69 739 TYR A CA 1
ATOM 6000 C C . TYR A 1 739 ? -4.186 4.296 4.140 1.00 84.69 739 TYR A C 1
ATOM 6002 O O . TYR A 1 739 ? -3.967 5.480 3.844 1.00 84.69 739 TYR A O 1
ATOM 6010 N N . PRO A 1 740 ? -4.354 3.387 3.166 1.00 70.50 740 PRO A N 1
ATOM 6011 C CA . PRO A 1 740 ? -4.333 3.753 1.759 1.00 70.50 740 PRO A CA 1
ATOM 6012 C C . PRO A 1 740 ? -5.651 4.446 1.380 1.00 70.50 740 PRO A C 1
ATOM 6014 O O . PRO A 1 740 ? -6.653 3.789 1.134 1.00 70.50 740 PRO A O 1
ATOM 6017 N N . GLY A 1 741 ? -5.633 5.782 1.312 1.00 57.59 741 GLY A N 1
ATOM 6018 C CA . GLY A 1 741 ? -6.714 6.593 0.742 1.00 57.59 741 GLY A CA 1
ATOM 6019 C C . GLY A 1 741 ? -7.425 7.560 1.697 1.00 57.59 741 GLY A C 1
ATOM 6020 O O . GLY A 1 741 ? -8.646 7.551 1.797 1.00 57.59 741 GLY A O 1
ATOM 6021 N N . ALA A 1 742 ? -6.699 8.494 2.311 1.00 48.97 742 ALA A N 1
ATOM 6022 C CA . ALA A 1 742 ? -7.293 9.752 2.764 1.00 48.97 742 ALA A CA 1
ATOM 6023 C C . ALA A 1 742 ? -7.087 10.833 1.689 1.00 48.97 742 ALA A C 1
ATOM 6025 O O . ALA A 1 742 ? -5.970 11.308 1.483 1.00 48.97 742 ALA A O 1
ATOM 6026 N N . VAL A 1 743 ? -8.153 11.254 1.004 1.00 45.94 743 VAL A N 1
ATOM 6027 C CA . VAL A 1 743 ? -8.134 12.467 0.169 1.00 45.94 743 VAL A CA 1
ATOM 6028 C C . VAL A 1 743 ? -9.035 13.496 0.839 1.00 45.94 743 VAL A C 1
ATOM 6030 O O . VAL A 1 743 ? -10.254 13.355 0.865 1.00 45.94 743 VAL A O 1
ATOM 6033 N N . LYS A 1 744 ? -8.451 14.560 1.400 1.00 42.06 744 LYS A N 1
ATOM 6034 C CA . LYS A 1 744 ? -9.246 15.714 1.840 1.00 42.06 744 LYS A CA 1
ATOM 6035 C C . LYS A 1 744 ? -9.520 16.594 0.618 1.00 42.06 744 LYS A C 1
ATOM 6037 O O . LYS A 1 744 ? -8.613 17.260 0.121 1.00 42.06 744 LYS A O 1
ATOM 6042 N N . LEU A 1 745 ? -10.764 16.575 0.128 1.00 38.97 745 LEU A N 1
ATOM 6043 C CA . LEU A 1 745 ? -11.182 17.311 -1.076 1.00 38.97 745 LEU A CA 1
ATOM 6044 C C . LEU A 1 745 ? -11.162 18.834 -0.935 1.00 38.97 745 LEU A C 1
ATOM 6046 O O . LEU A 1 745 ? -11.008 19.533 -1.929 1.00 38.97 745 LEU A O 1
ATOM 6050 N N . LEU A 1 746 ? -11.267 19.347 0.295 1.00 33.88 746 LEU A N 1
ATOM 6051 C CA . LEU A 1 746 ? -11.418 20.778 0.607 1.00 33.88 746 LEU A CA 1
ATOM 6052 C C . LEU A 1 746 ? -10.230 21.668 0.185 1.00 33.88 746 LEU A C 1
ATOM 6054 O O . LEU A 1 746 ? -10.234 22.867 0.437 1.00 33.88 746 LEU A O 1
ATOM 6058 N N . LEU A 1 747 ? -9.209 21.103 -0.461 1.00 37.00 747 LEU A N 1
ATOM 6059 C CA . LEU A 1 747 ? -8.060 21.819 -1.004 1.00 37.00 747 LEU A CA 1
ATOM 6060 C C . LEU A 1 747 ? -7.784 21.379 -2.447 1.00 37.00 747 LEU A C 1
ATOM 6062 O O . LEU A 1 747 ? -6.670 20.993 -2.802 1.00 37.00 747 LEU A O 1
ATOM 6066 N N . ILE A 1 748 ? -8.789 21.479 -3.319 1.00 40.75 748 ILE A N 1
ATOM 6067 C CA . ILE A 1 748 ? -8.530 21.797 -4.731 1.00 40.75 748 ILE A CA 1
ATOM 6068 C C . ILE A 1 748 ? -8.338 23.319 -4.870 1.00 40.75 748 ILE A C 1
ATOM 6070 O O . ILE A 1 748 ? -8.910 23.996 -5.726 1.00 40.75 748 ILE A O 1
ATOM 6074 N N . THR A 1 749 ? -7.510 23.898 -4.002 1.00 34.75 749 THR A N 1
ATOM 6075 C CA . THR A 1 749 ? -6.884 25.182 -4.290 1.00 34.75 749 THR A CA 1
ATOM 6076 C C . THR A 1 749 ? -6.034 24.998 -5.548 1.00 34.75 749 THR A C 1
ATOM 6078 O O . THR A 1 749 ? -5.410 23.942 -5.709 1.00 34.75 749 THR A O 1
ATOM 6081 N N . PRO A 1 750 ? -5.988 25.978 -6.470 1.00 34.31 750 PRO A N 1
ATOM 6082 C CA . PRO A 1 750 ? -4.936 25.971 -7.471 1.00 34.31 750 PRO A CA 1
ATOM 6083 C C . PRO A 1 750 ? -3.635 25.892 -6.678 1.00 34.31 750 PRO A C 1
ATOM 6085 O O . PRO A 1 750 ? -3.422 26.688 -5.760 1.00 34.31 750 PRO A O 1
ATOM 6088 N N . VAL A 1 751 ? -2.808 24.883 -6.948 1.00 39.19 751 VAL A N 1
ATOM 6089 C CA . VAL A 1 751 ? -1.496 24.759 -6.313 1.00 39.19 751 VAL A CA 1
ATOM 6090 C C . VAL A 1 751 ? -0.621 25.857 -6.913 1.00 39.19 751 VAL A C 1
ATOM 6092 O O . VAL A 1 751 ? 0.238 25.623 -7.753 1.00 39.19 751 VAL A O 1
ATOM 6095 N N . ILE A 1 752 ? -0.870 27.092 -6.483 1.00 34.19 752 ILE A N 1
ATOM 6096 C CA . ILE A 1 752 ? 0.084 28.180 -6.533 1.00 34.19 752 ILE A CA 1
ATOM 6097 C C . ILE A 1 752 ? 1.187 27.739 -5.582 1.00 34.19 752 ILE A C 1
ATOM 6099 O O . ILE A 1 752 ? 1.033 27.792 -4.365 1.00 34.19 752 ILE A O 1
ATOM 6103 N N . ALA A 1 753 ? 2.259 27.216 -6.172 1.00 35.59 753 ALA A N 1
ATOM 6104 C CA . ALA A 1 753 ? 3.571 27.070 -5.565 1.00 35.59 753 ALA A CA 1
ATOM 6105 C C . ALA A 1 753 ? 3.558 26.694 -4.069 1.00 35.59 753 ALA A C 1
ATOM 6107 O O . ALA A 1 753 ? 3.981 27.480 -3.219 1.00 35.59 753 ALA A O 1
ATOM 6108 N N . GLN A 1 754 ? 3.192 25.455 -3.728 1.00 29.05 754 GLN A N 1
ATOM 6109 C CA . GLN A 1 754 ? 3.799 24.869 -2.534 1.00 29.05 754 GLN A CA 1
ATOM 6110 C C . GLN A 1 754 ? 5.258 24.566 -2.864 1.00 29.05 754 GLN A C 1
ATOM 6112 O O . GLN A 1 754 ? 5.615 23.502 -3.361 1.00 29.05 754 GLN A O 1
ATOM 6117 N N . SER A 1 755 ? 6.109 25.565 -2.626 1.00 27.22 755 SER A N 1
ATOM 6118 C CA . SER A 1 755 ? 7.541 25.336 -2.509 1.00 27.22 755 SER A CA 1
ATOM 6119 C C . SER A 1 755 ? 7.764 24.282 -1.427 1.00 27.22 755 SER A C 1
ATOM 6121 O O . SER A 1 755 ? 7.403 24.473 -0.264 1.00 27.22 755 SER A O 1
ATOM 6123 N N . VAL A 1 756 ? 8.369 23.159 -1.808 1.00 30.81 756 VAL A N 1
ATOM 6124 C CA . VAL A 1 756 ? 9.045 22.288 -0.850 1.00 30.81 756 VAL A CA 1
ATOM 6125 C C . VAL A 1 756 ? 10.073 23.176 -0.154 1.00 30.81 756 VAL A C 1
ATOM 6127 O O . VAL A 1 756 ? 11.058 23.598 -0.768 1.00 30.81 756 VAL A O 1
ATOM 6130 N N . ARG A 1 757 ? 9.824 23.539 1.110 1.00 32.72 757 ARG A N 1
ATOM 6131 C CA . ARG A 1 757 ? 10.812 24.248 1.930 1.00 32.72 757 ARG A CA 1
ATOM 6132 C C . ARG A 1 757 ? 12.047 23.355 2.016 1.00 32.72 757 ARG A C 1
ATOM 6134 O O . ARG A 1 757 ? 12.058 22.393 2.771 1.00 32.72 757 ARG A O 1
ATOM 6141 N N . GLY A 1 758 ? 13.071 23.666 1.226 1.00 36.59 758 GLY A N 1
ATOM 6142 C CA . GLY A 1 758 ? 14.347 22.952 1.276 1.00 36.59 758 GLY A CA 1
ATOM 6143 C C . GLY A 1 758 ? 15.087 22.788 -0.047 1.00 36.59 758 GLY A C 1
ATOM 6144 O O . GLY A 1 758 ? 16.277 22.490 -0.007 1.00 36.59 758 GLY A O 1
ATOM 6145 N N . VAL A 1 759 ? 14.464 23.027 -1.205 1.00 30.39 759 VAL A N 1
ATOM 6146 C CA . VAL A 1 759 ? 15.190 23.005 -2.487 1.00 30.39 759 VAL A CA 1
ATOM 6147 C C . VAL A 1 759 ? 15.384 24.439 -2.964 1.00 30.39 759 VAL A C 1
ATOM 6149 O O . VAL A 1 759 ? 14.455 25.083 -3.444 1.00 30.39 759 VAL A O 1
ATOM 6152 N N . GLN A 1 760 ? 16.598 24.974 -2.796 1.00 30.56 760 GLN A N 1
ATOM 6153 C CA . GLN A 1 760 ? 16.980 26.196 -3.500 1.00 30.56 760 GLN A CA 1
ATOM 6154 C C . GLN A 1 760 ? 16.849 25.933 -5.001 1.00 30.56 760 GLN A C 1
ATOM 6156 O O . GLN A 1 760 ? 17.519 25.055 -5.541 1.00 30.56 760 GLN A O 1
ATOM 6161 N N . ARG A 1 761 ? 15.969 26.696 -5.654 1.00 32.47 761 ARG A N 1
ATOM 6162 C CA . ARG A 1 761 ? 15.827 26.763 -7.108 1.00 32.47 761 ARG A CA 1
ATOM 6163 C C . ARG A 1 761 ? 17.196 27.147 -7.679 1.00 32.47 761 ARG A C 1
ATOM 6165 O O . ARG A 1 761 ? 17.605 28.300 -7.560 1.00 32.47 761 ARG A O 1
ATOM 6172 N N . GLN A 1 762 ? 17.942 26.186 -8.217 1.00 36.25 762 GLN A N 1
ATOM 6173 C CA . GLN A 1 762 ? 19.105 26.507 -9.035 1.00 36.25 762 GLN A CA 1
ATOM 6174 C C . GLN A 1 762 ? 18.568 26.925 -10.398 1.00 36.25 762 GLN A C 1
ATOM 6176 O O . GLN A 1 762 ? 18.108 26.095 -11.176 1.00 36.25 762 GLN A O 1
ATOM 6181 N N . GLU A 1 763 ? 18.563 28.229 -10.660 1.00 34.84 763 GLU A N 1
ATOM 6182 C CA . GLU A 1 763 ? 18.397 28.739 -12.017 1.00 34.84 763 GLU A CA 1
ATOM 6183 C C . GLU A 1 763 ? 19.551 28.190 -12.862 1.00 34.84 763 GLU A C 1
ATOM 6185 O O . GLU A 1 763 ? 20.714 28.555 -12.674 1.00 34.84 763 GLU A O 1
ATOM 6190 N N . ALA A 1 764 ? 19.238 27.249 -13.754 1.00 38.31 764 ALA A N 1
ATOM 6191 C CA . ALA A 1 764 ? 20.184 26.761 -14.739 1.00 38.31 764 ALA A CA 1
ATOM 6192 C C . ALA A 1 764 ? 20.538 27.917 -15.682 1.00 38.31 764 ALA A C 1
ATOM 6194 O O . ALA A 1 764 ? 19.666 28.545 -16.287 1.00 38.31 764 ALA A O 1
ATOM 6195 N N . LYS A 1 765 ? 21.832 28.207 -15.794 1.00 39.81 765 LYS A N 1
ATOM 6196 C CA . LYS A 1 765 ? 22.360 29.171 -16.754 1.00 39.81 765 LYS A CA 1
ATOM 6197 C C . LYS A 1 765 ? 22.046 28.651 -18.165 1.00 39.81 765 LYS A C 1
ATOM 6199 O O . LYS A 1 765 ? 22.457 27.543 -18.500 1.00 39.81 765 LYS A O 1
ATOM 6204 N N . ARG A 1 766 ? 21.317 29.423 -18.980 1.00 46.38 766 ARG A N 1
ATOM 6205 C CA . ARG A 1 766 ? 21.213 29.168 -20.425 1.00 46.38 766 ARG A CA 1
ATOM 6206 C C . ARG A 1 766 ? 22.593 29.430 -21.020 1.00 46.38 766 ARG A C 1
ATOM 6208 O O . ARG A 1 766 ? 23.042 30.573 -21.036 1.00 46.38 766 ARG A O 1
ATOM 6215 N N . TYR A 1 767 ? 23.294 28.375 -21.412 1.00 49.97 767 TYR A N 1
ATOM 6216 C CA . TYR A 1 767 ? 24.500 28.508 -22.213 1.00 49.97 767 TYR A CA 1
ATOM 6217 C C . TYR A 1 767 ? 24.022 28.654 -23.661 1.00 49.97 767 TYR A C 1
ATOM 6219 O O . TYR A 1 767 ? 23.464 27.706 -24.201 1.00 49.97 767 TYR A O 1
ATOM 6227 N N . TYR A 1 768 ? 24.224 29.845 -24.232 1.00 51.00 768 TYR A N 1
ATOM 6228 C CA . TYR A 1 768 ? 23.932 30.235 -25.621 1.00 51.00 768 TYR A CA 1
ATOM 6229 C C . TYR A 1 768 ? 22.454 30.518 -25.965 1.00 51.00 768 TYR A C 1
ATOM 6231 O O . TYR A 1 768 ? 21.533 29.841 -25.510 1.00 51.00 768 TYR A O 1
ATOM 6239 N N . ALA A 1 769 ? 22.235 31.564 -26.771 1.00 50.47 769 ALA A N 1
ATOM 6240 C CA . ALA A 1 769 ? 21.051 31.670 -27.623 1.00 50.47 769 ALA A CA 1
ATOM 6241 C C . ALA A 1 769 ? 21.169 30.649 -28.773 1.00 50.47 769 ALA A C 1
ATOM 6243 O O . ALA A 1 769 ? 22.283 30.267 -29.131 1.00 50.47 769 ALA A O 1
ATOM 6244 N N . GLU A 1 770 ? 20.043 30.211 -29.343 1.00 45.56 770 GLU A N 1
ATOM 6245 C CA . GLU A 1 770 ? 19.967 29.172 -30.393 1.00 45.56 770 GLU A CA 1
ATOM 6246 C C . GLU A 1 770 ? 20.797 29.480 -31.657 1.00 45.56 770 GLU A C 1
ATOM 6248 O O . GLU A 1 770 ? 21.097 28.574 -32.427 1.00 45.56 770 GLU A O 1
ATOM 6253 N N . ASP A 1 771 ? 21.235 30.728 -31.847 1.00 49.12 771 ASP A N 1
ATOM 6254 C CA . ASP A 1 771 ? 22.091 31.168 -32.957 1.00 49.12 771 ASP A CA 1
ATOM 6255 C C . ASP A 1 771 ? 23.607 31.138 -32.656 1.00 49.12 771 ASP A C 1
ATOM 6257 O O . ASP A 1 771 ? 24.421 31.425 -33.532 1.00 49.12 771 ASP A O 1
ATOM 6261 N N . GLY A 1 772 ? 24.015 30.803 -31.427 1.00 50.47 772 GLY A N 1
ATOM 6262 C CA . GLY A 1 772 ? 25.421 30.718 -31.019 1.00 50.47 772 GLY A CA 1
ATOM 6263 C C . GLY A 1 772 ? 26.164 32.058 -30.893 1.00 50.47 772 GLY A C 1
ATOM 6264 O O . GLY A 1 772 ? 27.373 32.048 -30.656 1.00 50.47 772 GLY A O 1
ATOM 6265 N N . THR A 1 773 ? 25.493 33.210 -31.015 1.00 54.06 773 THR A N 1
ATOM 6266 C CA . THR A 1 773 ? 26.181 34.514 -31.134 1.00 54.06 773 THR A CA 1
ATOM 6267 C C . THR A 1 773 ? 26.266 35.343 -29.846 1.00 54.06 773 THR A C 1
ATOM 6269 O O . THR A 1 773 ? 27.070 36.275 -29.779 1.00 54.06 773 THR A O 1
ATOM 6272 N N . ALA A 1 774 ? 25.523 34.996 -28.786 1.00 56.91 774 ALA A N 1
ATOM 6273 C CA . ALA A 1 774 ? 25.514 35.759 -27.530 1.00 56.91 774 ALA A CA 1
ATOM 6274 C C . ALA A 1 774 ? 25.653 34.881 -26.264 1.00 56.91 774 ALA A C 1
ATOM 6276 O O . ALA A 1 774 ? 24.793 34.052 -25.969 1.00 56.91 774 ALA A O 1
ATOM 6277 N N . ASP A 1 775 ? 26.713 35.122 -25.473 1.00 66.81 775 ASP A N 1
ATOM 6278 C CA . ASP A 1 775 ? 26.914 34.621 -24.094 1.00 66.81 775 ASP A CA 1
ATOM 6279 C C . ASP A 1 775 ? 26.683 35.778 -23.095 1.00 66.81 775 ASP A C 1
ATOM 6281 O O . ASP A 1 775 ? 27.624 36.512 -22.752 1.00 66.81 775 ASP A O 1
ATOM 6285 N N . PRO A 1 776 ? 25.428 36.040 -22.675 1.00 68.06 776 PRO A N 1
ATOM 6286 C CA . PRO A 1 776 ? 25.136 37.103 -21.725 1.00 68.06 776 PRO A CA 1
ATOM 6287 C C . PRO A 1 776 ? 25.615 36.717 -20.309 1.00 68.06 776 PRO A C 1
ATOM 6289 O O . PRO A 1 776 ? 25.360 35.608 -19.830 1.00 68.06 776 PRO A O 1
ATOM 6292 N N . PRO A 1 777 ? 26.305 37.622 -19.592 1.00 77.69 777 PRO A N 1
ATOM 6293 C CA . PRO A 1 777 ? 26.749 37.364 -18.227 1.00 77.69 777 PRO A CA 1
ATOM 6294 C C . PRO A 1 777 ? 25.557 37.363 -17.258 1.00 77.69 777 PRO A C 1
ATOM 6296 O O . PRO A 1 777 ? 24.558 38.049 -17.469 1.00 77.69 777 PRO A O 1
ATOM 6299 N N . VAL A 1 778 ? 25.674 36.652 -16.135 1.00 81.25 778 VAL A N 1
ATOM 6300 C CA . VAL A 1 778 ? 24.653 36.706 -15.077 1.00 81.25 778 VAL A CA 1
ATOM 6301 C C . VAL A 1 778 ? 24.733 38.055 -14.362 1.00 81.25 778 VAL A C 1
ATOM 6303 O O . VAL A 1 778 ? 25.670 38.308 -13.603 1.00 81.25 778 VAL A O 1
ATOM 6306 N N . GLN A 1 779 ? 23.722 38.903 -14.562 1.00 80.06 779 GLN A N 1
ATOM 6307 C CA . GLN A 1 779 ? 23.689 40.273 -14.036 1.00 80.06 779 GLN A CA 1
ATOM 6308 C C . GLN A 1 779 ? 23.861 40.337 -12.510 1.00 80.06 779 GLN A C 1
ATOM 6310 O O . GLN A 1 779 ? 24.617 41.153 -11.994 1.00 80.06 779 GLN A O 1
ATOM 6315 N N . VAL A 1 780 ? 23.260 39.396 -11.776 1.00 79.19 780 VAL A N 1
ATOM 6316 C CA . VAL A 1 780 ? 23.354 39.332 -10.306 1.00 79.19 780 VAL A CA 1
ATOM 6317 C C . VAL A 1 780 ? 24.798 39.158 -9.818 1.00 79.19 780 VAL A C 1
ATOM 6319 O O . VAL A 1 780 ? 25.137 39.629 -8.730 1.00 79.19 780 VAL A O 1
ATOM 6322 N N . VAL A 1 781 ? 25.656 38.492 -10.602 1.00 83.44 781 VAL A N 1
ATOM 6323 C CA . VAL A 1 781 ? 27.082 38.359 -10.278 1.00 83.44 781 VAL A CA 1
ATOM 6324 C C . VAL A 1 781 ? 27.783 39.705 -10.431 1.00 83.44 781 VAL A C 1
ATOM 6326 O O . VAL A 1 781 ? 28.512 40.099 -9.525 1.00 83.44 781 VAL A O 1
ATOM 6329 N N . ILE A 1 782 ? 27.506 40.428 -11.520 1.00 83.69 782 ILE A N 1
ATOM 6330 C CA . ILE A 1 782 ? 28.067 41.760 -11.794 1.00 83.69 782 ILE A CA 1
ATOM 6331 C C . ILE A 1 782 ? 27.674 42.754 -10.695 1.00 83.69 782 ILE A C 1
ATOM 6333 O O . ILE A 1 782 ? 28.521 43.494 -10.200 1.00 83.69 782 ILE A O 1
ATOM 6337 N N . ASP A 1 783 ? 26.412 42.736 -10.270 1.00 82.69 783 ASP A N 1
ATOM 6338 C CA . ASP A 1 783 ? 25.886 43.710 -9.310 1.00 82.69 783 ASP A CA 1
ATOM 6339 C C . ASP A 1 783 ? 26.423 43.502 -7.886 1.00 82.69 783 ASP A C 1
ATOM 6341 O O . ASP A 1 783 ? 26.468 44.434 -7.079 1.00 82.69 783 ASP A O 1
ATOM 6345 N N . ARG A 1 784 ? 26.778 42.260 -7.532 1.00 84.56 784 ARG A N 1
ATOM 6346 C CA . ARG A 1 784 ? 27.106 41.881 -6.146 1.00 84.56 784 ARG A CA 1
ATOM 6347 C C . ARG A 1 784 ? 28.580 41.597 -5.913 1.00 84.56 784 ARG A C 1
ATOM 6349 O O . ARG A 1 784 ? 29.027 41.730 -4.773 1.00 84.56 784 ARG A O 1
ATOM 6356 N N . PHE A 1 785 ? 29.313 41.192 -6.944 1.00 89.00 785 PHE A N 1
ATOM 6357 C CA . PHE A 1 785 ? 30.700 40.762 -6.834 1.00 89.00 785 PHE A CA 1
ATOM 6358 C C . PHE A 1 785 ? 31.589 41.589 -7.754 1.00 89.00 785 PHE A C 1
ATOM 6360 O O . PHE A 1 785 ? 31.375 41.664 -8.961 1.00 89.00 785 PHE A O 1
ATOM 6367 N N . LYS A 1 786 ? 32.654 42.156 -7.191 1.00 88.56 786 LYS A N 1
ATOM 6368 C CA . LYS A 1 786 ? 33.677 42.864 -7.956 1.00 88.56 786 LYS A CA 1
ATOM 6369 C C . LYS A 1 786 ? 34.853 41.930 -8.220 1.00 88.56 786 LYS A C 1
ATOM 6371 O O . LYS A 1 786 ? 35.443 41.395 -7.281 1.00 88.56 786 LYS A O 1
ATOM 6376 N N . ARG A 1 787 ? 35.208 41.743 -9.493 1.00 89.06 787 ARG A N 1
ATOM 6377 C CA . ARG A 1 787 ? 36.375 40.952 -9.906 1.00 89.06 787 ARG A CA 1
ATOM 6378 C C . ARG A 1 787 ? 37.656 41.782 -9.787 1.00 89.06 787 ARG A C 1
ATOM 6380 O O . ARG A 1 787 ? 37.743 42.870 -10.349 1.00 89.06 787 ARG A O 1
ATOM 6387 N N . LEU A 1 788 ? 38.651 41.264 -9.076 1.00 88.12 788 LEU A N 1
ATOM 6388 C CA . LEU A 1 788 ? 39.984 41.856 -8.939 1.00 88.12 788 LEU A CA 1
ATOM 6389 C C . LEU A 1 788 ? 40.884 41.435 -10.112 1.00 88.12 788 LEU A C 1
ATOM 6391 O O . LEU A 1 788 ? 40.673 40.379 -10.711 1.00 88.12 788 LEU A O 1
ATOM 6395 N N . ARG A 1 789 ? 41.926 42.222 -10.426 1.00 86.12 789 ARG A N 1
ATOM 6396 C CA . ARG A 1 789 ? 42.806 41.978 -11.593 1.00 86.12 789 ARG A CA 1
ATOM 6397 C C . ARG A 1 789 ? 43.496 40.609 -11.568 1.00 86.12 789 ARG A C 1
ATOM 6399 O O . ARG A 1 789 ? 43.697 40.011 -12.618 1.00 86.12 789 ARG A O 1
ATOM 6406 N N . TRP A 1 790 ? 43.782 40.077 -10.380 1.00 83.75 790 TRP A N 1
ATOM 6407 C CA . TRP A 1 790 ? 44.383 38.751 -10.191 1.00 83.75 790 TRP A CA 1
ATOM 6408 C C . TRP A 1 790 ? 43.369 37.588 -10.156 1.00 83.75 790 TRP A C 1
ATOM 6410 O O . TRP A 1 790 ? 43.756 36.448 -9.910 1.00 83.75 790 TRP A O 1
ATOM 6420 N N . GLY A 1 791 ? 42.081 37.848 -10.415 1.00 81.81 791 GLY A N 1
ATOM 6421 C CA . GLY A 1 791 ? 41.068 36.818 -10.676 1.00 81.81 791 GLY A CA 1
ATOM 6422 C C . GLY A 1 791 ? 40.213 36.364 -9.488 1.00 81.81 791 GLY A C 1
ATOM 6423 O O . GLY A 1 791 ? 39.380 35.480 -9.661 1.00 81.81 791 GLY A O 1
ATOM 6424 N N . ALA A 1 792 ? 40.366 36.945 -8.296 1.00 85.44 792 ALA A N 1
ATOM 6425 C CA . ALA A 1 792 ? 39.412 36.725 -7.203 1.00 85.44 792 ALA A CA 1
ATOM 6426 C C . ALA A 1 792 ? 38.268 37.735 -7.208 1.00 85.44 792 ALA A C 1
ATOM 6428 O O . ALA A 1 792 ? 38.371 38.802 -7.810 1.00 85.44 792 ALA A O 1
ATOM 6429 N N . TYR A 1 793 ? 37.206 37.416 -6.470 1.00 89.00 793 TYR A N 1
ATOM 6430 C CA . TYR A 1 793 ? 36.070 38.310 -6.283 1.00 89.00 793 TYR A CA 1
ATOM 6431 C C . TYR A 1 793 ? 35.977 38.811 -4.849 1.00 89.00 793 TYR A C 1
ATOM 6433 O O . TYR A 1 793 ? 36.149 38.030 -3.908 1.00 89.00 793 TYR A O 1
ATOM 6441 N N . ILE A 1 794 ? 35.641 40.090 -4.697 1.00 87.62 794 ILE A N 1
ATOM 6442 C CA . ILE A 1 794 ? 35.326 40.742 -3.426 1.00 87.62 794 ILE A CA 1
ATOM 6443 C C . ILE A 1 794 ? 33.854 41.167 -3.408 1.00 87.62 794 ILE A C 1
ATOM 6445 O O . ILE A 1 794 ? 33.304 41.574 -4.433 1.00 87.62 794 ILE A O 1
ATOM 6449 N N . HIS A 1 795 ? 33.197 41.047 -2.255 1.00 87.75 795 HIS A N 1
ATOM 6450 C CA . HIS A 1 795 ? 31.811 41.482 -2.094 1.00 87.75 795 HIS A CA 1
ATOM 6451 C C . HIS A 1 795 ? 31.504 41.971 -0.677 1.00 87.75 795 HIS A C 1
ATOM 6453 O O . HIS A 1 795 ? 32.159 41.600 0.300 1.00 87.75 795 HIS A O 1
ATOM 6459 N N . SER A 1 796 ? 30.439 42.764 -0.562 1.00 85.81 796 SER A N 1
ATOM 6460 C CA . SER A 1 796 ? 29.900 43.191 0.730 1.00 85.81 796 SER A CA 1
ATOM 6461 C C . SER A 1 796 ? 29.056 42.094 1.392 1.00 85.81 796 SER A C 1
ATOM 6463 O O . SER A 1 796 ? 28.476 41.234 0.720 1.00 85.81 796 SER A O 1
ATOM 6465 N N . ARG A 1 797 ? 28.955 42.106 2.725 1.00 81.69 797 ARG A N 1
ATOM 6466 C CA . ARG A 1 797 ? 28.138 41.124 3.454 1.00 81.69 797 ARG A CA 1
ATOM 6467 C C . ARG A 1 797 ? 26.643 41.320 3.211 1.00 81.69 797 ARG A C 1
ATOM 6469 O O . ARG A 1 797 ? 26.115 42.434 3.240 1.00 81.69 797 ARG A O 1
ATOM 6476 N N . ALA A 1 798 ? 25.939 40.203 3.033 1.00 78.31 798 ALA A N 1
ATOM 6477 C CA . ALA A 1 798 ? 24.497 40.208 2.837 1.00 78.31 798 ALA A CA 1
ATOM 6478 C C . ALA A 1 798 ? 23.776 40.839 4.040 1.00 78.31 798 ALA A C 1
ATOM 6480 O O . ALA A 1 798 ? 24.094 40.575 5.198 1.00 78.31 798 ALA A O 1
ATOM 6481 N N . GLY A 1 799 ? 22.792 41.694 3.758 1.00 77.38 799 GLY A N 1
ATOM 6482 C CA . GLY A 1 799 ? 21.978 42.325 4.794 1.00 77.38 799 GLY A CA 1
ATOM 6483 C C . GLY A 1 799 ? 22.690 43.408 5.609 1.00 77.38 799 GLY A C 1
ATOM 6484 O O . GLY A 1 799 ? 22.126 43.820 6.624 1.00 77.38 799 GLY A O 1
ATOM 6485 N N . ARG A 1 800 ? 23.867 43.911 5.189 1.00 77.69 800 ARG A N 1
ATOM 6486 C CA . ARG A 1 800 ? 24.609 44.944 5.942 1.00 77.69 800 ARG A CA 1
ATOM 6487 C C . ARG A 1 800 ? 23.756 46.172 6.284 1.00 77.69 800 ARG A C 1
ATOM 6489 O O . ARG A 1 800 ? 23.741 46.585 7.433 1.00 77.69 800 ARG A O 1
ATOM 6496 N N . ARG A 1 801 ? 22.909 46.625 5.350 1.00 79.75 801 ARG A N 1
ATOM 6497 C CA . ARG A 1 801 ? 22.003 47.784 5.508 1.00 79.75 801 ARG A CA 1
ATOM 6498 C C . ARG A 1 801 ? 20.622 47.465 6.102 1.00 79.75 801 ARG A C 1
ATOM 6500 O O . ARG A 1 801 ? 19.820 48.369 6.294 1.00 79.75 801 ARG A O 1
ATOM 6507 N N . LYS A 1 802 ? 20.304 46.196 6.385 1.00 83.06 802 LYS A N 1
ATOM 6508 C CA . LYS A 1 802 ? 18.989 45.809 6.934 1.00 83.06 802 LYS A CA 1
ATOM 6509 C C . LYS A 1 802 ? 18.963 45.941 8.455 1.00 83.06 802 LYS A C 1
ATOM 6511 O O . LYS A 1 802 ? 19.923 45.534 9.106 1.00 83.06 802 LYS A O 1
ATOM 6516 N N . HIS A 1 803 ? 17.860 46.452 9.004 1.00 83.38 803 HIS A N 1
ATOM 6517 C CA . HIS A 1 803 ? 17.593 46.550 10.449 1.00 83.38 803 HIS A CA 1
ATOM 6518 C C . HIS A 1 803 ? 18.758 47.134 11.269 1.00 83.38 803 HIS A C 1
ATOM 6520 O O . HIS A 1 803 ? 19.075 46.620 12.339 1.00 83.38 803 HIS A O 1
ATOM 6526 N N . LEU A 1 804 ? 19.411 48.189 10.764 1.00 78.75 804 LEU A N 1
ATOM 6527 C CA . LEU A 1 804 ? 20.566 48.821 11.423 1.00 78.75 804 LEU A CA 1
ATOM 6528 C C . LEU A 1 804 ? 20.249 49.254 12.863 1.00 78.75 804 LEU A C 1
ATOM 6530 O O . LEU A 1 804 ? 21.047 49.001 13.754 1.00 78.75 804 LEU A O 1
ATOM 6534 N N . TYR A 1 805 ? 19.040 49.768 13.107 1.00 76.56 805 TYR A N 1
ATOM 6535 C CA . TYR A 1 805 ? 18.544 50.154 14.435 1.00 76.56 805 TYR A CA 1
ATOM 6536 C C . TYR A 1 805 ? 18.449 48.997 15.451 1.00 76.56 805 TYR A C 1
ATOM 6538 O O . TYR A 1 805 ? 18.397 49.245 16.649 1.00 76.56 805 TYR A O 1
ATOM 6546 N N . ARG A 1 806 ? 18.414 47.733 14.994 1.00 80.94 806 ARG A N 1
ATOM 6547 C CA . ARG A 1 806 ? 18.401 46.535 15.861 1.00 80.94 806 ARG A CA 1
ATOM 6548 C C . ARG A 1 806 ? 19.788 45.922 16.057 1.00 80.94 806 ARG A C 1
ATOM 6550 O O . ARG A 1 806 ? 19.917 44.940 16.783 1.00 80.94 806 ARG A O 1
ATOM 6557 N N . LYS A 1 807 ? 20.815 46.424 15.367 1.00 82.75 807 LYS A N 1
ATOM 6558 C CA . LYS A 1 807 ? 22.162 45.846 15.387 1.00 82.75 807 LYS A CA 1
ATOM 6559 C C . LYS A 1 807 ? 23.047 46.614 16.359 1.00 82.75 807 LYS A C 1
ATOM 6561 O O . LYS A 1 807 ? 23.094 47.836 16.340 1.00 82.75 807 LYS A O 1
ATOM 6566 N N . ASN A 1 808 ? 23.804 45.878 17.165 1.00 82.69 808 ASN A N 1
ATOM 6567 C CA . ASN A 1 808 ? 24.849 46.450 18.011 1.00 82.69 808 ASN A CA 1
ATOM 6568 C C . ASN A 1 808 ? 25.924 47.145 17.132 1.00 82.69 808 ASN A C 1
ATOM 6570 O O . ASN A 1 808 ? 26.272 46.583 16.087 1.00 82.69 808 ASN A O 1
ATOM 6574 N N . PRO A 1 809 ? 26.490 48.302 17.537 1.00 79.94 809 PRO A N 1
ATOM 6575 C CA . PRO A 1 809 ? 27.553 49.002 16.805 1.00 79.94 809 PRO A CA 1
ATOM 6576 C C . PRO A 1 809 ? 28.715 48.111 16.343 1.00 79.94 809 PRO A C 1
ATOM 6578 O O . PRO A 1 809 ? 29.186 48.250 15.216 1.00 79.94 809 PRO A O 1
ATOM 6581 N N . HIS A 1 810 ? 29.129 47.127 17.148 1.00 77.94 810 HIS A N 1
ATOM 6582 C CA . HIS A 1 810 ? 30.174 46.175 16.755 1.00 77.94 810 HIS A CA 1
ATOM 6583 C C . HIS A 1 810 ? 29.742 45.277 15.580 1.00 77.94 810 HIS A C 1
ATOM 6585 O O . HIS A 1 810 ? 30.534 44.955 14.696 1.00 77.94 810 HIS A O 1
ATOM 6591 N N . VAL A 1 811 ? 28.464 44.888 15.538 1.00 78.31 811 VAL A N 1
ATOM 6592 C CA . VAL A 1 811 ? 27.876 44.093 14.448 1.00 78.31 811 VAL A CA 1
ATOM 6593 C C . VAL A 1 811 ? 27.705 44.938 13.188 1.00 78.31 811 VAL A C 1
ATOM 6595 O O . VAL A 1 811 ? 27.897 44.415 12.093 1.00 78.31 811 VAL A O 1
ATOM 6598 N N . VAL A 1 812 ? 27.384 46.227 13.331 1.00 78.19 812 VAL A N 1
ATOM 6599 C CA . VAL A 1 812 ? 27.332 47.182 12.213 1.00 78.19 812 VAL A CA 1
ATOM 6600 C C . VAL A 1 812 ? 28.726 47.355 11.604 1.00 78.19 812 VAL A C 1
ATOM 6602 O O . VAL A 1 812 ? 28.896 47.062 10.424 1.00 78.19 812 VAL A O 1
ATOM 6605 N N . ALA A 1 813 ? 29.743 47.655 12.419 1.00 74.25 813 ALA A N 1
ATOM 6606 C CA . ALA A 1 813 ? 31.132 47.793 11.966 1.00 74.25 813 ALA A CA 1
ATOM 6607 C C . ALA A 1 813 ? 31.662 46.524 11.270 1.00 74.25 813 ALA A C 1
ATOM 6609 O O . ALA A 1 813 ? 32.356 46.588 10.259 1.00 74.25 813 ALA A O 1
ATOM 6610 N N . LYS A 1 814 ? 31.284 45.342 11.772 1.00 74.94 814 LYS A N 1
ATOM 6611 C CA . LYS A 1 814 ? 31.643 44.052 11.165 1.00 74.94 814 LYS A CA 1
ATOM 6612 C C . LYS A 1 814 ? 30.845 43.738 9.890 1.00 74.94 814 LYS A C 1
ATOM 6614 O O . LYS A 1 814 ? 31.267 42.911 9.083 1.00 74.94 814 LYS A O 1
ATOM 6619 N N . ALA A 1 815 ? 29.659 44.321 9.720 1.00 77.50 815 ALA A N 1
ATOM 6620 C CA . ALA A 1 815 ? 28.833 44.155 8.525 1.00 77.50 815 ALA A CA 1
ATOM 6621 C C . ALA A 1 815 ? 29.277 45.070 7.372 1.00 77.50 815 ALA A C 1
ATOM 6623 O O . ALA A 1 815 ? 29.005 44.744 6.215 1.00 77.50 815 ALA A O 1
ATOM 6624 N N . ASP A 1 816 ? 29.982 46.158 7.685 1.00 74.38 816 ASP A N 1
ATOM 6625 C CA . ASP A 1 816 ? 30.605 47.047 6.700 1.00 74.38 816 ASP A CA 1
ATOM 6626 C C . ASP A 1 816 ? 31.896 46.471 6.094 1.00 74.38 816 ASP A C 1
ATOM 6628 O O . ASP A 1 816 ? 32.346 46.945 5.052 1.00 74.38 816 ASP A O 1
ATOM 6632 N N . GLU A 1 817 ? 32.431 45.383 6.663 1.00 80.06 817 GLU A N 1
ATOM 6633 C CA . GLU A 1 817 ? 33.527 44.599 6.083 1.00 80.06 817 GLU A CA 1
ATOM 6634 C C . GLU A 1 817 ? 33.116 43.916 4.767 1.00 80.06 817 GLU A C 1
ATOM 6636 O O . GLU A 1 817 ? 32.053 43.290 4.651 1.00 80.06 817 GLU A O 1
ATOM 6641 N N . HIS A 1 818 ? 34.023 43.941 3.794 1.00 85.38 818 HIS A N 1
ATOM 6642 C CA . HIS A 1 818 ? 33.943 43.170 2.556 1.00 85.38 818 HIS A CA 1
ATOM 6643 C C . HIS A 1 818 ? 34.807 41.916 2.666 1.00 85.38 818 HIS A C 1
ATOM 6645 O O . HIS A 1 818 ? 35.773 41.864 3.432 1.00 85.38 818 HIS A O 1
ATOM 6651 N N . ILE A 1 819 ? 34.424 40.868 1.939 1.00 82.50 819 ILE A N 1
ATOM 6652 C CA . ILE A 1 819 ? 35.051 39.547 2.024 1.00 82.50 819 ILE A CA 1
ATOM 6653 C C . ILE A 1 819 ? 35.488 39.094 0.631 1.00 82.50 819 ILE A C 1
ATOM 6655 O O . ILE A 1 819 ? 34.747 39.251 -0.342 1.00 82.50 819 ILE A O 1
ATOM 6659 N N . LEU A 1 820 ? 36.681 38.495 0.552 1.00 81.75 820 LEU A N 1
ATOM 6660 C CA . LEU A 1 820 ? 37.119 37.739 -0.617 1.00 81.75 820 LEU A CA 1
ATOM 6661 C C . LEU A 1 820 ? 36.428 36.377 -0.685 1.00 81.75 820 LEU A C 1
ATOM 6663 O O . LEU A 1 820 ? 36.331 35.640 0.295 1.00 81.75 820 LEU A O 1
ATOM 6667 N N . THR A 1 821 ? 36.010 36.022 -1.886 1.00 83.44 821 THR A N 1
ATOM 6668 C CA . THR A 1 821 ? 35.477 34.700 -2.209 1.00 83.44 821 THR A CA 1
ATOM 6669 C C . THR A 1 821 ? 36.559 33.617 -2.141 1.00 83.44 821 THR A C 1
ATOM 6671 O O . THR A 1 821 ? 37.753 33.870 -2.324 1.00 83.44 821 THR A O 1
ATOM 6674 N N . SER A 1 822 ? 36.143 32.379 -1.859 1.00 81.25 822 SER A N 1
ATOM 6675 C CA . SER A 1 822 ? 37.038 31.219 -1.917 1.00 81.25 822 SER A CA 1
ATOM 6676 C C . SER A 1 822 ? 37.404 30.885 -3.367 1.00 81.25 822 SER A C 1
ATOM 6678 O O . SER A 1 822 ? 36.680 31.239 -4.295 1.00 81.25 822 SER A O 1
ATOM 6680 N N . ARG A 1 823 ? 38.493 30.134 -3.584 1.00 75.50 823 ARG A N 1
ATOM 6681 C CA . ARG A 1 823 ? 38.922 29.715 -4.933 1.00 75.50 823 ARG A CA 1
ATOM 6682 C C . ARG A 1 823 ? 37.818 28.982 -5.710 1.00 75.50 823 ARG A C 1
ATOM 6684 O O . ARG A 1 823 ? 37.637 29.250 -6.892 1.00 75.50 823 ARG A O 1
ATOM 6691 N N . ALA A 1 824 ? 37.071 28.097 -5.044 1.00 71.56 824 ALA A N 1
ATOM 6692 C CA . ALA A 1 824 ? 35.957 27.367 -5.652 1.00 71.56 824 ALA A CA 1
ATOM 6693 C C . ALA A 1 824 ? 34.795 28.298 -6.036 1.00 71.56 824 ALA A C 1
ATOM 6695 O O . ALA A 1 824 ? 34.199 28.142 -7.099 1.00 71.56 824 ALA A O 1
ATOM 6696 N N . MET A 1 825 ? 34.508 29.304 -5.204 1.00 80.00 825 MET A N 1
ATOM 6697 C CA . MET A 1 825 ? 33.465 30.287 -5.487 1.00 80.00 825 MET A CA 1
ATOM 6698 C C . MET A 1 825 ? 33.876 31.242 -6.614 1.00 80.00 825 MET A C 1
ATOM 6700 O O . MET A 1 825 ? 33.068 31.484 -7.501 1.00 80.00 825 MET A O 1
ATOM 6704 N N . SER A 1 826 ? 35.129 31.709 -6.653 1.00 86.31 826 SER A N 1
ATOM 6705 C CA . SER A 1 826 ? 35.656 32.496 -7.780 1.00 86.31 826 SER A CA 1
ATOM 6706 C C . SER A 1 826 ? 35.558 31.740 -9.105 1.00 86.31 826 SER A C 1
ATOM 6708 O O . SER A 1 826 ? 35.153 32.321 -10.104 1.00 86.31 826 SER A O 1
ATOM 6710 N N . PHE A 1 827 ? 35.870 30.438 -9.107 1.00 80.31 827 PHE A N 1
ATOM 6711 C CA . PHE A 1 827 ? 35.732 29.587 -10.292 1.00 80.31 827 PHE A CA 1
ATOM 6712 C C . PHE A 1 827 ? 34.271 29.478 -10.756 1.00 80.31 827 PHE A C 1
ATOM 6714 O O . PHE A 1 827 ? 33.981 29.619 -11.942 1.00 80.31 827 PHE A O 1
ATOM 6721 N N . ALA A 1 828 ? 33.335 29.293 -9.820 1.00 80.56 828 ALA A N 1
ATOM 6722 C CA . ALA A 1 828 ? 31.908 29.267 -10.134 1.00 80.56 828 ALA A CA 1
ATOM 6723 C C . ALA A 1 828 ? 31.401 30.617 -10.678 1.00 80.56 828 ALA A C 1
ATOM 6725 O O . ALA A 1 828 ? 30.642 30.633 -11.644 1.00 80.56 828 ALA A O 1
ATOM 6726 N N . LEU A 1 829 ? 31.842 31.741 -10.101 1.00 86.12 829 LEU A N 1
ATOM 6727 C CA . LEU A 1 829 ? 31.481 33.087 -10.561 1.00 86.12 829 LEU A CA 1
ATOM 6728 C C . LEU A 1 829 ? 32.070 33.400 -11.942 1.00 86.12 829 LEU A C 1
ATOM 6730 O O . LEU A 1 829 ? 31.364 33.953 -12.781 1.00 86.12 829 LEU A O 1
ATOM 6734 N N . ASP A 1 830 ? 33.311 32.987 -12.219 1.00 84.06 830 ASP A N 1
ATOM 6735 C CA . ASP A 1 830 ? 33.899 33.101 -13.557 1.00 84.06 830 ASP A CA 1
ATOM 6736 C C . ASP A 1 830 ? 33.039 32.342 -14.582 1.00 84.06 830 ASP A C 1
ATOM 6738 O O . ASP A 1 830 ? 32.689 32.917 -15.609 1.00 84.06 830 ASP A O 1
ATOM 6742 N N . ASN A 1 831 ? 32.582 31.120 -14.279 1.00 80.12 831 ASN A N 1
ATOM 6743 C CA . ASN A 1 831 ? 31.674 30.360 -15.155 1.00 80.12 831 ASN A CA 1
ATOM 6744 C C . ASN A 1 831 ? 30.304 31.035 -15.352 1.00 80.12 831 ASN A C 1
ATOM 6746 O O . ASN A 1 831 ? 29.609 30.762 -16.333 1.00 80.12 831 ASN A O 1
ATOM 6750 N N . MET A 1 832 ? 29.919 31.955 -14.464 1.00 81.44 832 MET A N 1
ATOM 6751 C CA . MET A 1 832 ? 28.696 32.751 -14.575 1.00 81.44 832 MET A CA 1
ATOM 6752 C C . MET A 1 832 ? 28.865 34.042 -15.399 1.00 81.44 832 MET A C 1
ATOM 6754 O O . MET A 1 832 ? 27.863 34.634 -15.802 1.00 81.44 832 MET A O 1
ATOM 6758 N N . LEU A 1 833 ? 30.093 34.435 -15.742 1.00 79.94 833 LEU A N 1
ATOM 6759 C CA . LEU A 1 833 ? 30.408 35.612 -16.559 1.00 79.94 833 LEU A CA 1
ATOM 6760 C C . LEU A 1 833 ? 30.962 35.223 -17.933 1.00 79.94 833 LEU A C 1
ATOM 6762 O O . LEU A 1 833 ? 31.605 34.183 -18.080 1.00 79.94 833 LEU A O 1
ATOM 6766 N N . ASN A 1 834 ? 30.766 36.088 -18.925 1.00 83.50 834 ASN A N 1
ATOM 6767 C CA . ASN A 1 834 ? 31.354 35.918 -20.253 1.00 83.50 834 ASN A CA 1
ATOM 6768 C C . ASN A 1 834 ? 32.818 36.403 -20.301 1.00 83.50 834 ASN A C 1
ATOM 6770 O O . ASN A 1 834 ? 33.335 36.993 -19.345 1.00 83.50 834 ASN A O 1
ATOM 6774 N N . LYS A 1 835 ? 33.501 36.168 -21.428 1.00 80.44 835 LYS A N 1
ATOM 6775 C CA . LYS A 1 835 ? 34.932 36.486 -21.597 1.00 80.44 835 LYS A CA 1
ATOM 6776 C C . LYS A 1 835 ? 35.263 37.966 -21.362 1.00 80.44 835 LYS A C 1
ATOM 6778 O O . LYS A 1 835 ? 36.319 38.260 -20.805 1.00 80.44 835 LYS A O 1
ATOM 6783 N N . ASP A 1 836 ? 34.380 38.890 -21.733 1.00 81.00 836 ASP A N 1
ATOM 6784 C CA . ASP A 1 836 ? 34.626 40.331 -21.596 1.00 81.00 836 ASP A CA 1
ATOM 6785 C C . ASP A 1 836 ? 34.499 40.826 -20.156 1.00 81.00 836 ASP A C 1
ATOM 6787 O O . ASP A 1 836 ? 35.245 41.710 -19.734 1.00 81.00 836 ASP A O 1
ATOM 6791 N N . TRP A 1 837 ? 33.617 40.216 -19.364 1.00 82.19 837 TRP A N 1
ATOM 6792 C CA . TRP A 1 837 ? 33.485 40.517 -17.936 1.00 82.19 837 TRP A CA 1
ATOM 6793 C C . TRP A 1 837 ? 34.572 39.871 -17.069 1.00 82.19 837 TRP A C 1
ATOM 6795 O O . TRP A 1 837 ? 34.791 40.308 -15.939 1.00 82.19 837 TRP A O 1
ATOM 6805 N N . ARG A 1 838 ? 35.309 38.890 -17.605 1.00 84.12 838 ARG A N 1
ATOM 6806 C CA . ARG A 1 838 ? 36.506 38.323 -16.961 1.00 84.12 838 ARG A CA 1
ATOM 6807 C C . ARG A 1 838 ? 37.773 39.149 -17.213 1.00 84.12 838 ARG A C 1
ATOM 6809 O O . ARG A 1 838 ? 38.757 38.962 -16.498 1.00 84.12 838 ARG A O 1
ATOM 6816 N N . LYS A 1 839 ? 37.787 40.056 -18.196 1.00 82.25 839 LYS A N 1
ATOM 6817 C CA . LYS A 1 839 ? 38.948 40.926 -18.447 1.00 82.25 839 LYS A CA 1
ATOM 6818 C C . LYS A 1 839 ? 39.115 41.942 -17.305 1.00 82.25 839 LYS A C 1
ATOM 6820 O O . LYS A 1 839 ? 38.112 42.451 -16.802 1.00 82.25 839 LYS A O 1
ATOM 6825 N N . PRO A 1 840 ? 40.353 42.258 -16.882 1.00 79.50 840 PRO A N 1
ATOM 6826 C CA . PRO A 1 840 ? 40.603 43.358 -15.956 1.00 79.50 840 PRO A CA 1
ATOM 6827 C C . PRO A 1 840 ? 40.022 44.670 -16.500 1.00 79.50 840 PRO A C 1
ATOM 6829 O O . PRO A 1 840 ? 40.274 45.023 -17.650 1.00 79.50 840 PRO A O 1
ATOM 6832 N N . LYS A 1 841 ? 39.247 45.385 -15.681 1.00 73.44 841 LYS A N 1
ATOM 6833 C CA . LYS A 1 841 ? 38.676 46.699 -16.012 1.00 73.44 841 LYS A CA 1
ATOM 6834 C C . LYS A 1 841 ? 39.244 47.750 -15.061 1.00 73.44 841 LYS A C 1
ATOM 6836 O O . LYS A 1 841 ? 39.448 47.450 -13.886 1.00 73.44 841 LYS A O 1
ATOM 6841 N N . TYR A 1 842 ? 39.497 48.951 -15.575 1.00 76.69 842 TYR A N 1
ATOM 6842 C CA . TYR A 1 842 ? 39.958 50.102 -14.798 1.00 76.69 842 TYR A CA 1
ATOM 6843 C C . TYR A 1 842 ? 38.795 51.074 -14.614 1.00 76.69 842 TYR A C 1
ATOM 6845 O O . TYR A 1 842 ? 38.133 51.424 -15.592 1.00 76.69 842 TYR A O 1
ATOM 6853 N N . TYR A 1 843 ? 38.537 51.485 -13.377 1.00 76.56 843 TYR A N 1
ATOM 6854 C CA . TYR A 1 843 ? 37.497 52.456 -13.052 1.00 76.56 843 TYR A CA 1
ATOM 6855 C C . TYR A 1 843 ? 38.162 53.673 -12.400 1.00 76.56 843 TYR A C 1
ATOM 6857 O O . TYR A 1 843 ? 38.999 53.468 -11.525 1.00 76.56 843 TYR A O 1
ATOM 6865 N N . PRO A 1 844 ? 37.816 54.914 -12.796 1.00 70.12 844 PRO A N 1
ATOM 6866 C CA . PRO A 1 844 ? 38.442 56.123 -12.250 1.00 70.12 844 PRO A CA 1
ATOM 6867 C C . PRO A 1 844 ? 38.361 56.246 -10.720 1.00 70.12 844 PRO A C 1
ATOM 6869 O O . PRO A 1 844 ? 39.281 56.771 -10.113 1.00 70.12 844 PRO A O 1
ATOM 6872 N N . GLU A 1 845 ? 37.306 55.697 -10.108 1.00 76.25 845 GLU A N 1
ATOM 6873 C CA . GLU A 1 845 ? 37.034 55.749 -8.663 1.00 76.25 845 GLU A CA 1
ATOM 6874 C C . GLU A 1 845 ? 36.896 54.330 -8.071 1.00 76.25 845 GLU A C 1
ATOM 6876 O O . GLU A 1 845 ? 35.888 53.987 -7.444 1.00 76.25 845 GLU A O 1
ATOM 6881 N N . ASP A 1 846 ? 37.853 53.433 -8.349 1.00 79.38 846 ASP A N 1
ATOM 6882 C CA . ASP A 1 846 ? 37.814 52.072 -7.797 1.00 79.38 846 ASP A CA 1
ATOM 6883 C C . ASP A 1 846 ? 38.247 52.052 -6.323 1.00 79.38 846 ASP A C 1
ATOM 6885 O O . ASP A 1 846 ? 39.433 52.036 -5.997 1.00 79.38 846 ASP A O 1
ATOM 6889 N N . ILE A 1 847 ? 37.265 51.967 -5.421 1.00 78.56 847 ILE A N 1
ATOM 6890 C CA . ILE A 1 847 ? 37.476 51.758 -3.975 1.00 78.56 847 ILE A CA 1
ATOM 6891 C C . ILE A 1 847 ? 38.317 50.506 -3.656 1.00 78.56 847 ILE A C 1
ATOM 6893 O O . ILE A 1 847 ? 38.793 50.336 -2.537 1.00 78.56 847 ILE A O 1
ATOM 6897 N N . TYR A 1 848 ? 38.512 49.602 -4.625 1.00 81.12 848 TYR A N 1
ATOM 6898 C CA . TYR A 1 848 ? 39.340 48.414 -4.465 1.00 81.12 848 TYR A CA 1
ATOM 6899 C C . TYR A 1 848 ? 40.689 48.469 -5.186 1.00 81.12 848 TYR A C 1
ATOM 6901 O O . TYR A 1 848 ? 41.356 47.431 -5.261 1.00 81.12 848 TYR A O 1
ATOM 6909 N N . GLU A 1 849 ? 41.123 49.638 -5.667 1.00 80.75 849 GLU A N 1
ATOM 6910 C CA . GLU A 1 849 ? 42.419 49.818 -6.336 1.00 80.75 849 GLU A CA 1
ATOM 6911 C C . GLU A 1 849 ? 43.596 49.207 -5.541 1.00 80.75 849 GLU A C 1
ATOM 6913 O O . GLU A 1 849 ? 44.369 48.445 -6.133 1.00 80.75 849 GLU A O 1
ATOM 6918 N N . PRO A 1 850 ? 43.693 49.369 -4.200 1.00 75.81 850 PRO A N 1
ATOM 6919 C CA . PRO A 1 850 ? 44.757 48.735 -3.416 1.00 75.81 850 PRO A CA 1
ATOM 6920 C C . PRO A 1 850 ? 44.727 47.196 -3.438 1.00 75.81 850 PRO A C 1
ATOM 6922 O O . PRO A 1 850 ? 45.754 46.554 -3.240 1.00 75.81 850 PRO A O 1
ATOM 6925 N N . TYR A 1 851 ? 43.567 46.576 -3.683 1.00 76.88 851 TYR A N 1
ATOM 6926 C CA . TYR A 1 851 ? 43.374 45.118 -3.631 1.00 76.88 851 TYR A CA 1
ATOM 6927 C C . TYR A 1 851 ? 43.521 44.430 -4.997 1.00 76.88 851 TYR A C 1
ATOM 6929 O O . TYR A 1 851 ? 43.401 43.203 -5.108 1.00 76.88 851 TYR A O 1
ATOM 6937 N N . HIS A 1 852 ? 43.778 45.197 -6.058 1.00 81.56 852 HIS A N 1
ATOM 6938 C CA . HIS A 1 852 ? 44.005 44.671 -7.401 1.00 81.56 852 HIS A CA 1
ATOM 6939 C C . HIS A 1 852 ? 45.373 44.005 -7.591 1.00 81.56 852 HIS A C 1
ATOM 6941 O O . HIS A 1 852 ? 45.522 43.214 -8.525 1.00 81.56 852 HIS A O 1
ATOM 6947 N N . CYS A 1 853 ? 46.324 44.237 -6.687 1.00 75.00 853 CYS A N 1
ATOM 6948 C CA . CYS A 1 853 ? 47.597 43.525 -6.621 1.00 75.00 853 CYS A CA 1
ATOM 6949 C C . CYS A 1 853 ? 47.552 42.477 -5.501 1.00 75.00 853 CYS A C 1
ATOM 6951 O O . CYS A 1 853 ? 47.101 42.750 -4.393 1.00 75.00 853 CYS A O 1
ATOM 6953 N N . ARG A 1 854 ? 48.002 41.246 -5.783 1.00 67.38 854 ARG A N 1
ATOM 6954 C CA . ARG A 1 854 ? 47.991 40.144 -4.800 1.00 67.38 854 ARG A CA 1
ATOM 6955 C C . ARG A 1 854 ? 49.113 40.260 -3.755 1.00 67.38 854 ARG A C 1
ATOM 6957 O O . ARG A 1 854 ? 49.014 39.636 -2.704 1.00 67.38 854 ARG A O 1
ATOM 6964 N N . THR A 1 855 ? 50.157 41.028 -4.056 1.00 60.41 855 THR A N 1
ATOM 6965 C CA . THR A 1 855 ? 51.387 41.205 -3.267 1.00 60.41 855 THR A CA 1
ATOM 6966 C C . THR A 1 855 ? 51.591 42.686 -2.947 1.00 60.41 855 THR A C 1
ATOM 6968 O O . THR A 1 855 ? 51.392 43.510 -3.841 1.00 60.41 855 THR A O 1
ATOM 6971 N N . GLY A 1 856 ? 52.005 43.028 -1.719 1.00 56.53 856 GLY A N 1
ATOM 6972 C CA . GLY A 1 856 ? 52.285 44.421 -1.327 1.00 56.53 856 GLY A CA 1
ATOM 6973 C C . GLY A 1 856 ? 51.063 45.217 -0.850 1.00 56.53 856 GLY A C 1
ATOM 6974 O O . GLY A 1 856 ? 51.051 46.442 -0.921 1.00 56.53 856 GLY A O 1
ATOM 6975 N N . VAL A 1 857 ? 50.025 44.525 -0.377 1.00 56.81 857 VAL A N 1
ATOM 6976 C CA . VAL A 1 857 ? 48.820 45.131 0.217 1.00 56.81 857 VAL A CA 1
ATOM 6977 C C . VAL A 1 857 ? 49.095 45.420 1.705 1.00 56.81 857 VAL A C 1
ATOM 6979 O O . VAL A 1 857 ? 49.847 44.654 2.308 1.00 56.81 857 VAL A O 1
ATOM 6982 N N . PRO A 1 858 ? 48.478 46.428 2.359 1.00 52.22 858 PRO A N 1
ATOM 6983 C CA . PRO A 1 858 ? 48.832 46.856 3.728 1.00 52.22 858 PRO A CA 1
ATOM 6984 C C . PRO A 1 858 ? 48.677 45.817 4.864 1.00 52.22 858 PRO A C 1
ATOM 6986 O O . PRO A 1 858 ? 48.861 46.153 6.029 1.00 52.22 858 PRO A O 1
ATOM 6989 N N . TRP A 1 859 ? 48.332 44.561 4.559 1.00 56.91 859 TRP A N 1
ATOM 6990 C CA . TRP A 1 859 ? 47.985 43.508 5.520 1.00 56.91 859 TRP A CA 1
ATOM 6991 C C . TRP A 1 859 ? 48.779 42.207 5.321 1.00 56.91 859 TRP A C 1
ATOM 6993 O O . TRP A 1 859 ? 48.301 41.141 5.706 1.00 56.91 859 TRP A O 1
ATOM 7003 N N . ASP A 1 860 ? 49.989 42.265 4.757 1.00 49.53 860 ASP A N 1
ATOM 7004 C CA . ASP A 1 860 ? 50.915 41.116 4.671 1.00 49.53 860 ASP A CA 1
ATOM 7005 C C . ASP A 1 860 ? 51.453 40.629 6.050 1.00 49.53 860 ASP A C 1
ATOM 7007 O O . ASP A 1 860 ? 52.395 39.845 6.118 1.00 49.53 860 ASP A O 1
ATOM 7011 N N . TYR A 1 861 ? 50.805 41.004 7.165 1.00 51.00 861 TYR A N 1
ATOM 7012 C CA . TYR A 1 861 ? 51.073 40.507 8.523 1.00 51.00 861 TYR A CA 1
ATOM 7013 C C . TYR A 1 861 ? 49.902 39.654 9.067 1.00 51.00 861 TYR A C 1
ATOM 7015 O O . TYR A 1 861 ? 48.736 39.891 8.736 1.00 51.00 861 TYR A O 1
ATOM 7023 N N . PRO A 1 862 ? 50.176 38.614 9.880 1.00 51.97 862 PRO A N 1
ATOM 7024 C CA . PRO A 1 862 ? 49.301 37.456 10.047 1.00 51.97 862 PRO A CA 1
ATOM 7025 C C . PRO A 1 862 ? 48.081 37.754 10.932 1.00 51.97 862 PRO A C 1
ATOM 7027 O O . PRO A 1 862 ? 48.126 37.620 12.152 1.00 51.97 862 PRO A O 1
ATOM 7030 N N . LEU A 1 863 ? 46.943 38.072 10.313 1.00 51.00 863 LEU A N 1
ATOM 7031 C CA . LEU A 1 863 ? 45.625 38.018 10.954 1.00 51.00 863 LEU A CA 1
ATOM 7032 C C . LEU A 1 863 ? 44.810 36.841 10.402 1.00 51.00 863 LEU A C 1
ATOM 7034 O O . LEU A 1 863 ? 44.671 36.662 9.193 1.00 51.00 863 LEU A O 1
ATOM 7038 N N . HIS A 1 864 ? 44.218 36.050 11.304 1.00 50.97 864 HIS A N 1
ATOM 7039 C CA . HIS A 1 864 ? 43.508 34.800 10.989 1.00 50.97 864 HIS A CA 1
ATOM 7040 C C . HIS A 1 864 ? 42.236 34.966 10.125 1.00 50.97 864 HIS A C 1
ATOM 7042 O O . HIS A 1 864 ? 41.707 33.974 9.626 1.00 50.97 864 HIS A O 1
ATOM 7048 N N . LYS A 1 865 ? 41.742 36.195 9.897 1.00 53.28 865 LYS A N 1
ATOM 7049 C CA . LYS A 1 865 ? 40.710 36.513 8.888 1.00 53.28 865 LYS A CA 1
ATOM 7050 C C . LYS A 1 865 ? 40.975 37.895 8.283 1.00 53.28 865 LYS A C 1
ATOM 7052 O O . LYS A 1 865 ? 40.944 38.891 9.001 1.00 53.28 865 LYS A O 1
ATOM 7057 N N . ARG A 1 866 ? 41.216 37.944 6.968 1.00 55.34 866 ARG A N 1
ATOM 7058 C CA . ARG A 1 866 ? 41.528 39.166 6.205 1.00 55.34 866 ARG A CA 1
ATOM 7059 C C . ARG A 1 866 ? 40.269 40.039 6.073 1.00 55.34 866 ARG A C 1
ATOM 7061 O O . ARG A 1 866 ? 39.271 39.571 5.526 1.00 55.34 866 ARG A O 1
ATOM 7068 N N . ARG A 1 867 ? 40.298 41.262 6.612 1.00 58.78 867 ARG A N 1
ATOM 7069 C CA . ARG A 1 867 ? 39.197 42.243 6.557 1.00 58.78 867 ARG A CA 1
ATOM 7070 C C . ARG A 1 867 ? 39.489 43.250 5.446 1.00 58.78 867 ARG A C 1
ATOM 7072 O O . ARG A 1 867 ? 40.613 43.730 5.366 1.00 58.78 867 ARG A O 1
ATOM 7079 N N . PHE A 1 868 ? 38.499 43.553 4.611 1.00 65.31 868 PHE A N 1
ATOM 7080 C CA . PHE A 1 868 ? 38.627 44.515 3.517 1.00 65.31 868 PHE A CA 1
ATOM 7081 C C . PHE A 1 868 ? 37.620 45.639 3.726 1.00 65.31 868 PHE A C 1
ATOM 7083 O O . PHE A 1 868 ? 36.440 45.368 3.963 1.00 65.31 868 PHE A O 1
ATOM 7090 N N . TYR A 1 869 ? 38.080 46.881 3.641 1.00 63.59 869 TYR A N 1
ATOM 7091 C CA . TYR A 1 869 ? 37.233 48.065 3.744 1.00 63.59 869 TYR A CA 1
ATOM 7092 C C . TYR A 1 869 ? 37.281 48.827 2.409 1.00 63.59 869 TYR A C 1
ATOM 7094 O O . TYR A 1 869 ? 38.340 48.803 1.773 1.00 63.59 869 TYR A O 1
ATOM 7102 N N . PRO A 1 870 ? 36.146 49.393 1.949 1.00 59.06 870 PRO A N 1
ATOM 7103 C CA . PRO A 1 870 ? 36.121 50.357 0.848 1.00 59.06 870 PRO A CA 1
ATOM 7104 C C . PRO A 1 870 ? 37.086 51.514 1.061 1.00 59.06 870 PRO A C 1
ATOM 7106 O O . PRO A 1 870 ? 37.292 51.872 2.246 1.00 59.06 870 PRO A O 1
#

Sequence (870 aa):
MGETISKAAFEICVVTVDFVGNGLGPGINMVMFDNKNNQSPVIALDHIFQNELDYHQAKFTIDQQPWSRPKSFGKLHHIEFWRTDGSDSADGYNVAAWYLDRVIIRDKRFGLTGEWDYFFFPLHDWVVPAAQYVIQDCETFLPQQEAFPDLRLVQLERRQQLLILTQRARGLPVEINEVPTTELFSYDSRWDIEDVVLELIDRVGLSADYNSEESWDSLDSIGSLYKRHNITEPLSLSYWMMNDVAFGAQRLKGCNPFVIRLCTEFPSCMLSLKDWILPHLEGWTLQQTLVARRLFYVDYAIMRGLHCRQGRMITAPLALFFYTEKRQLLPLAIHLDPESGDDRTLFRCTDPAEEWLQAKLWFNLADSCYHMVVGRLLNHLILEGIYVSLRRNLAQSHPVYQLLAPHFRSFLAVNRKLKEWMLDRGWIARNIQLTRKGIKQLLRRGFKQWRFDIQGNVYAELESRGVYDRKALGNYPYREDAFVVHRVMEKYVMRFLRLFYTRGSVDLLEDVELQTWRNEMAYPMEDAGLGLEGIPNGKARVRNGVVYPIGTIPGMANSSNTSTVSGASSNGNGECVFGLTTLEETKSMLMGILHLLVIVSGSVLRLPMFDEYGFVAHYPLSLFGSIPVREVEEEVKESVMESWSGLQSLSAYDKTVAALPNRRMTVEMILYTRVASRIQLSNLGHYDSNYIVDKRGLTVLEEFQNELKKASEQITTNNRLRDLHHKYLALDPTVMPNYPGAVKLLLITPVIAQSVRGVQRQEAKRYYAEDGTADPPVQVVIDRFKRLRWGAYIHSRAGRRKHLYRKNPHVVAKADEHILTSRAMSFALDNMLNKDWRKPKYYPEDIYEPYHCRTGVPWDYPLHKRRFYP

pLDDT: mean 83.29, std 17.32, range [26.42, 98.62]